Protein AF-A0A7L4QU08-F1 (afdb_monomer)

Foldseek 3Di:
DAAEEEEECCLPFLVVLLLVCCLVPHPHAYEYEAADPFQVRQLLSNCLSCVVPVSNVVCDPPRYDYGYFQLLDALRPDDPCVLLVCLQRHAEYAYDDFDPPQPDDLVVRLSCLASSLVNVLVSLVSSCVNVRHQEYEEEAAPQLCAPDFEEDEQPDHDCPVHHPTSRSVSSSNSVVCVLVSPGWYAYEHEFAEFEAQPQLDDQACDQVNVVLLCQLQLNAQEAQADQQQFFWYAYSNLVSVLRNQLSPDNVSTPTGFYRTAAPVQTDRPQVLSVLSQVLCCVPQVDNTDRHDYHHPPPPLVPDDPDPPPPDDQDPSNSSSVNNVRRPDRYGYDGVVVCVRVNHDDRHCSSRSSSSCVVCLLLLSDRNDSDFLLVLLLVQLPDPQAHEWEWEQDPNDTDTDHSVNLNLLLQLLLQLCVVVVDAAQAEEEEAAAWDSLSVSNLSSCVLRNYAYEYDQNLDDQVLVQVVCVQSVHQAYEYAYVVVQVVVVSHDPNHQYEYPHDPVDDHDPSHHYSVNSSVSGDNPDHGDSFHQQRWRYWQWDLDLVRRTWTFIHGSQLLVVLLSLLLSFARSNLLAEEFQAEQQAGLSQCCCVRHRSRNNSSRNHHYYYYGYRDNVCLLVVLLVRLGQAEEDEQVVLLVLVVVLCPDPLSVVLVPDDPDPVNVVVLVVSLCVSCNSSSNNNHPEAEYEPADHALVSQVVCVSSVHHYKAFDDDRQQRTFAIQGVVRGDRQFRHAGGPQKDWDADPQQFIKIAGSSGTPATPDPPDDGCDDPRIRRPQWGWDQDPVRTTHTDAGNVQWAQELVRDTHHQRNLQNQLCSQAFFPGWDWDHHHHQEIEIETEGDPPDDPVSSVVSLVVSQVVDDNSHRHPYYDYDDDDQDVVVVQAGSSGHGNPPD

Secondary structure (DSSP, 8-state):
-PPEEEEESTTSHHHHHHHHHHHHH---EEEEEE-SSSHHHHHHHHHHHHTT-HHHHHTBTTTEEEEE--TTSGGGG--HHHHHHHHHHEEEEEE------TTS-HHHHHHHHTHHHHHHHHHHHHHHHTT---EEEEE--GGGGTT--EEE-TT----TT--SSHHHHHHHHHHHHHHHS-S-EEEEEE-EEES-TTT---S---THHHHHHHHHTT--SEESS-TTPBP-EEEHHHHHHHHHHHHH-GGGTTEEEEE---TTTPPBHHHHHHHHHHHHHHHH---PPPPEE---HHHHTTPPPP--TTSPP-HHHHHHHTHHHHS--EEE--HHHHHHH-S----HHHHHHHHHHHHHHTTT----S--HHHHHHHHHT-SSS-EEEEEEETTEEEEE-HHHHHHHHHHHHHHHHHTT--TT-EEEEEE-SSHHHHHHHHHHHHTTPEEEEE-TTS-HHHHHHHHHHHTEEEEEEE-HHHHT-GGGS-SSSEEEE-S-TTS---TTSB-HHHHHHH--S-PPPP---TTSEEEEEEE--TTSS-EEEEEEHHHHHHHHHHHHHSS-HHHHTS-EEEEE-S-TTSHIIIIIIHHGGGGSSS-EEEEEES-GGGHHHHHHHH--SEEEE-HHHHHHHHHHHHHSHHHHHHHH--SSHHHHHHHHHHHHHHHHHTT-TT-SEEEE-SSPPPHHHHHHHHHHT--EEEEEEETTEEEEEE-BTTB--TTS--EEPTT-EEEE-TT-EEEEESTTS-S-BSSTTSPPSEETTEEEEEEEEEE-TTS-EEEEEETTT-EE-TTS-EE-HHHHHHHHTTSTTEEEEEEE-TTSSSEEEEEEE-TT--HHHHHHHHHHHGGGS-GGG-EEEEEE--SPP-TTTTSB-TTSPBP---

Mean predicted aligned error: 9.03 Å

Radius of gyration: 31.23 Å; Cα contacts (8 Å, |Δi|>4): 1728; chains: 1; bounding box: 78×67×90 Å

Sequence (890 aa):
MTDLILITGANGFIGTQISLWLLKNTDKHILAMVHADNEEYANKHLKRAWWEWPELLNALGDRVDVIPGDVARENLGWDDDTYSGVALKVNYIIHTVADLRLHSPLADLNKTNLQGTLNLLKLAESASINGNFQRFSHLSTAYVAGKNQGEIGEDVLSSSHGFWSNYEESKYEAEKAVRKSGLPYTIFRPGMVVGNSETGKIKTFNTLYVLLKLYLNGKLRFIPTSSHMKLNPVPVDYVARAVGVLTLNYEALDKTFHLTPPLSQMPPIKDILEETRRWALKNLQLNLPRPFFVPISPIIQRWKPSSDKNRKPGLLDVLLTLAPYLDEKRVFKNENTEKFLGPYDLDWKEYLPHLLEYAVYQGFFHRSERTVHEQVLFRLKSQSFPVKFYDVVNGQVKEKSADLMYDDILRATSALQKLGVQRQDRVALVGLNSTRYLTLEVAIGLIGAVSVPLYYTSPPREIKNIIKSCGAKILFIGTPHLMKRLEELDKEVTMISFCRESQKIPAKILSWTSFLGKGNLTQTPSIVEFSDLATIRYTSGTTGTPKGVTFNHGNLRWMAESMASLPSWEERNREVRYLSFLPMNHVVEGILGTLAPYYAPAPLKLFFLEDFYELPATLPLVRPTIFFSVPRFYEKMWSQLKDSSIGRHYLQLGDGVFKKILKPILRRSILKKAGLNKCRQLIVGSATSSQQLLQDYHDLGVEIHNAYGLTEAPLVSLNRHGNNRIGTVGEPLPETKVIFSQEDELMVKGPQVTPGYFEDELESPLKDGWLYTGDLGYINPEGSLVITGRRKELIINSYGKSIDPLHIEALLRELPQVAEVMLVGEGKPYLSALLWVDDDYSSEQISQGISKINRNLSRPEQVKNWAIIANDLSIEGGDLTANMKLKREL

Nearest PDB structures (foldseek):
  4wv3-assembly2_B  TM=8.429E-01  e=3.201E-31  Stigmatella aurantiaca
  3day-assembly1_A  TM=7.720E-01  e=2.592E-28  Homo sapiens
  3b7w-assembly1_A  TM=6.795E-01  e=4.788E-27  Homo sapiens
  4u7w-assembly1_B  TM=8.161E-01  e=1.893E-22  Stigmatella aurantiaca
  8r2q-assembly1_A  TM=7.942E-01  e=6.653E-24  Mycobacterium tuberculosis H37Rv

Structure (mmCIF, N/CA/C/O backbone):
data_AF-A0A7L4QU08-F1
#
_entry.id   AF-A0A7L4QU08-F1
#
loop_
_atom_site.group_PDB
_atom_site.id
_atom_site.type_symbol
_atom_site.label_atom_id
_atom_site.label_alt_id
_atom_site.label_comp_id
_atom_site.label_asym_id
_atom_site.label_entity_id
_atom_site.label_seq_id
_atom_site.pdbx_PDB_ins_code
_atom_site.Cartn_x
_atom_site.Cartn_y
_atom_site.Cartn_z
_atom_site.occupancy
_atom_site.B_iso_or_equiv
_atom_site.auth_seq_id
_atom_site.auth_comp_id
_atom_site.auth_asym_id
_atom_site.auth_atom_id
_atom_site.pdbx_PDB_model_num
ATOM 1 N N . MET A 1 1 ? -40.179 6.463 9.571 1.00 56.31 1 MET A N 1
ATOM 2 C CA . MET A 1 1 ? -38.772 6.873 9.387 1.00 56.31 1 MET A CA 1
ATOM 3 C C . MET A 1 1 ? -37.924 5.751 9.942 1.00 56.31 1 MET A C 1
ATOM 5 O O . MET A 1 1 ? -38.266 5.253 11.003 1.00 56.31 1 MET A O 1
ATOM 9 N N . THR A 1 2 ? -36.920 5.290 9.205 1.00 75.19 2 THR A N 1
ATOM 10 C CA . THR A 1 2 ? -35.909 4.361 9.730 1.00 75.19 2 THR A CA 1
ATOM 11 C C . THR A 1 2 ? -35.122 5.061 10.832 1.00 75.19 2 THR A C 1
ATOM 13 O O . THR A 1 2 ? -34.732 6.211 10.634 1.00 75.19 2 THR A O 1
ATOM 16 N N . ASP A 1 3 ? -34.901 4.403 11.973 1.00 90.19 3 ASP A N 1
ATOM 17 C CA . ASP A 1 3 ? -34.153 5.034 13.066 1.00 90.19 3 ASP A CA 1
ATOM 18 C C . ASP A 1 3 ? -32.724 5.377 12.625 1.00 90.19 3 ASP A C 1
ATOM 20 O O . ASP A 1 3 ? -32.074 4.607 11.903 1.00 90.19 3 ASP A O 1
ATOM 24 N N . LEU A 1 4 ? -32.241 6.527 13.093 1.00 96.50 4 LEU A N 1
ATOM 25 C CA . LEU A 1 4 ? -30.937 7.079 12.755 1.00 96.50 4 LEU A CA 1
ATOM 26 C C . LEU A 1 4 ? -29.913 6.784 13.857 1.00 96.50 4 LEU A C 1
ATOM 28 O O . LEU A 1 4 ? -30.126 7.103 15.033 1.00 96.50 4 LEU A O 1
ATOM 32 N N . ILE A 1 5 ? -28.772 6.219 13.460 1.00 98.19 5 ILE A N 1
ATOM 33 C CA . ILE A 1 5 ? -27.620 5.959 14.327 1.00 98.19 5 ILE A CA 1
ATOM 34 C C . ILE A 1 5 ? -26.503 6.944 13.983 1.00 98.19 5 ILE A C 1
ATOM 36 O O . ILE A 1 5 ? -25.870 6.832 12.935 1.00 98.19 5 ILE A O 1
ATOM 40 N N . LEU A 1 6 ? -26.202 7.871 14.892 1.00 98.06 6 LEU A N 1
ATOM 41 C CA . LEU A 1 6 ? -25.000 8.697 14.800 1.00 98.06 6 LEU A CA 1
ATOM 42 C C . LEU A 1 6 ? -23.794 7.895 15.296 1.00 98.06 6 LEU A C 1
ATOM 44 O O . LEU A 1 6 ? -23.709 7.542 16.475 1.00 98.06 6 LEU A O 1
ATOM 48 N N . ILE A 1 7 ? -22.831 7.642 14.414 1.00 97.88 7 ILE A N 1
ATOM 49 C CA . ILE A 1 7 ? -21.563 6.995 14.765 1.00 97.88 7 ILE A CA 1
ATOM 50 C C . ILE A 1 7 ? -20.450 8.026 14.693 1.00 97.88 7 ILE A C 1
ATOM 52 O O . ILE A 1 7 ? -20.152 8.589 13.640 1.00 97.88 7 ILE A O 1
ATOM 56 N N . THR A 1 8 ? -19.771 8.222 15.818 1.00 96.06 8 THR A N 1
ATOM 57 C CA . THR A 1 8 ? -18.535 9.014 15.850 1.00 96.06 8 THR A CA 1
ATOM 58 C C . THR A 1 8 ? -17.329 8.092 15.730 1.00 96.06 8 THR A C 1
ATOM 60 O O . THR A 1 8 ? -17.347 6.977 16.256 1.00 96.06 8 THR A O 1
ATOM 63 N N . GLY A 1 9 ? -16.268 8.545 15.059 1.00 90.38 9 GLY A N 1
ATOM 64 C CA . GLY A 1 9 ? -15.072 7.724 14.845 1.00 90.38 9 GLY A CA 1
ATOM 65 C C . GLY A 1 9 ? -15.285 6.627 13.800 1.00 90.38 9 GLY A C 1
ATOM 66 O O . GLY A 1 9 ? -14.608 5.602 13.842 1.00 90.38 9 GLY A O 1
ATOM 67 N N . ALA A 1 10 ? -16.213 6.836 12.860 1.00 91.50 10 ALA A N 1
ATOM 68 C CA . ALA A 1 10 ? -16.535 5.900 11.781 1.00 91.50 10 ALA A CA 1
ATOM 69 C C . ALA A 1 10 ? -15.321 5.567 10.886 1.00 91.50 10 ALA A C 1
ATOM 71 O O . ALA A 1 10 ? -15.170 4.435 10.420 1.00 91.50 10 ALA A O 1
ATOM 72 N N . ASN A 1 11 ? -14.406 6.526 10.715 1.00 89.00 11 ASN A N 1
ATOM 73 C CA . ASN A 1 11 ? -13.118 6.344 10.039 1.00 89.00 11 ASN A CA 1
ATOM 74 C C . ASN A 1 11 ? -12.065 5.604 10.901 1.00 89.00 11 ASN A C 1
ATOM 76 O O . ASN A 1 11 ? -11.066 5.104 10.381 1.00 89.00 11 ASN A O 1
ATOM 80 N N . GLY A 1 12 ? -12.289 5.468 12.211 1.00 89.69 12 GLY A N 1
ATOM 81 C CA . GLY A 1 12 ? -11.501 4.620 13.106 1.00 89.69 12 GLY A CA 1
ATOM 82 C C . GLY A 1 12 ? -11.801 3.131 12.910 1.00 89.69 12 GLY A C 1
ATOM 83 O O . GLY A 1 12 ? -12.861 2.754 12.425 1.00 89.69 12 GLY A O 1
ATOM 84 N N . PHE A 1 13 ? -10.872 2.251 13.300 1.00 90.00 13 PHE A N 1
ATOM 85 C CA . PHE A 1 13 ? -10.994 0.816 13.007 1.00 90.00 13 PHE A CA 1
ATOM 86 C C . PHE A 1 13 ? -12.225 0.153 13.645 1.00 90.00 13 PHE A C 1
ATOM 88 O O . PHE A 1 13 ? -12.967 -0.538 12.954 1.00 90.00 13 PHE A O 1
ATOM 95 N N . ILE A 1 14 ? -12.476 0.394 14.938 1.00 93.50 14 ILE A N 1
ATOM 96 C CA . ILE A 1 14 ? -13.647 -0.170 15.631 1.00 93.50 14 ILE A CA 1
ATOM 97 C C . ILE A 1 14 ? -14.943 0.418 15.053 1.00 93.50 14 ILE A C 1
ATOM 99 O O . ILE A 1 14 ? -15.859 -0.335 14.741 1.00 93.50 14 ILE A O 1
ATOM 103 N N . GLY A 1 15 ? -14.996 1.737 14.827 1.00 95.06 15 GLY A N 1
ATOM 104 C CA . GLY A 1 15 ? -16.146 2.396 14.199 1.00 95.06 15 GLY A CA 1
ATOM 105 C C . GLY A 1 15 ? -16.451 1.866 12.794 1.00 95.06 15 GLY A C 1
ATOM 106 O O . GLY A 1 15 ? -17.614 1.640 12.468 1.00 95.06 15 GLY A O 1
ATOM 107 N N . THR A 1 16 ? -15.422 1.565 11.993 1.00 94.44 16 THR A N 1
ATOM 108 C CA . THR A 1 16 ? -15.568 0.905 10.684 1.00 94.44 16 THR A CA 1
ATOM 109 C C . THR A 1 16 ? -16.207 -0.481 10.829 1.00 94.44 16 THR A C 1
ATOM 111 O O . THR A 1 16 ? -17.144 -0.802 10.105 1.00 94.44 16 THR A O 1
ATOM 114 N N . GLN A 1 17 ? -15.749 -1.302 11.782 1.00 95.88 17 GLN A N 1
ATOM 115 C CA . GLN A 1 17 ? -16.297 -2.650 11.990 1.00 95.88 17 GLN A CA 1
ATOM 116 C C . GLN A 1 17 ? -17.730 -2.630 12.539 1.00 95.88 17 GLN A C 1
ATOM 118 O O . GLN A 1 17 ? -18.554 -3.429 12.101 1.00 95.88 17 GLN A O 1
ATOM 123 N N . ILE A 1 18 ? -18.055 -1.689 13.431 1.00 97.62 18 ILE A N 1
ATOM 124 C CA . ILE A 1 18 ? -19.431 -1.477 13.907 1.00 97.62 18 ILE A CA 1
ATOM 125 C C . ILE A 1 18 ? -20.335 -1.057 12.746 1.00 97.62 18 ILE A C 1
ATOM 127 O O . ILE A 1 18 ? -21.408 -1.629 12.580 1.00 97.62 18 ILE A O 1
ATOM 131 N N . SER A 1 19 ? -19.890 -0.112 11.912 1.00 97.31 19 SER A N 1
ATOM 132 C CA . SER A 1 19 ? -20.655 0.340 10.740 1.00 97.31 19 SER A CA 1
ATOM 133 C C . SER A 1 19 ? -20.924 -0.820 9.777 1.00 97.31 19 SER A C 1
ATOM 135 O O . SER A 1 19 ? -22.055 -1.015 9.342 1.00 97.31 19 SER A O 1
ATOM 137 N N . LEU A 1 20 ? -19.909 -1.652 9.510 1.00 95.81 20 LEU A N 1
ATOM 138 C CA . LEU A 1 20 ? -20.048 -2.845 8.672 1.00 95.81 20 LEU A CA 1
ATOM 139 C C . LEU A 1 20 ? -21.048 -3.847 9.263 1.00 95.81 20 LEU A C 1
ATOM 141 O O . LEU A 1 20 ? -21.872 -4.397 8.534 1.00 95.81 20 LEU A O 1
ATOM 145 N N . TRP A 1 21 ? -20.988 -4.080 10.578 1.00 97.12 21 TRP A N 1
ATOM 146 C CA . TRP A 1 21 ? -21.918 -4.977 11.260 1.00 97.12 21 TRP A CA 1
ATOM 147 C C . TRP A 1 21 ? -23.358 -4.455 11.183 1.00 97.12 21 TRP A C 1
ATOM 149 O O . TRP A 1 21 ? -24.259 -5.220 10.842 1.00 97.12 21 TRP A O 1
ATOM 159 N N . LEU A 1 22 ? -23.574 -3.159 11.432 1.00 97.19 22 LEU A N 1
ATOM 160 C CA . LEU A 1 22 ? -24.896 -2.528 11.386 1.00 97.19 22 LEU A CA 1
ATOM 161 C C . LEU A 1 22 ? -25.513 -2.585 9.988 1.00 97.19 22 LEU A C 1
ATOM 163 O O . LEU A 1 22 ? -26.689 -2.924 9.865 1.00 97.19 22 LEU A O 1
ATOM 167 N N . LEU A 1 23 ? -24.733 -2.320 8.937 1.00 95.94 23 LEU A N 1
ATOM 168 C CA . LEU A 1 23 ? -25.222 -2.428 7.560 1.00 95.94 23 LEU A CA 1
ATOM 169 C C . LEU A 1 23 ? -25.648 -3.857 7.208 1.00 95.94 23 LEU A C 1
ATOM 171 O O . LEU A 1 23 ? -26.678 -4.041 6.564 1.00 95.94 23 LEU A O 1
ATOM 175 N N . LYS A 1 24 ? -24.881 -4.863 7.649 1.00 95.88 24 LYS A N 1
ATOM 176 C CA . LYS A 1 24 ? -25.150 -6.278 7.345 1.00 95.88 24 LYS A CA 1
ATOM 177 C C . LYS A 1 24 ? -26.328 -6.863 8.126 1.00 95.88 24 LYS A C 1
ATOM 179 O O . LYS A 1 24 ? -27.004 -7.739 7.604 1.00 95.88 24 LYS A O 1
ATOM 184 N N . ASN A 1 25 ? -26.554 -6.414 9.361 1.00 97.06 25 ASN A N 1
ATOM 185 C CA . ASN A 1 25 ? -27.468 -7.087 10.296 1.00 97.06 25 ASN A CA 1
ATOM 186 C C . ASN A 1 25 ? -28.709 -6.266 10.662 1.00 97.06 25 ASN A C 1
ATOM 188 O O . ASN A 1 25 ? -29.548 -6.736 11.425 1.00 97.06 25 ASN A O 1
ATOM 192 N N . THR A 1 26 ? -28.825 -5.037 10.164 1.00 95.56 26 THR A N 1
ATOM 193 C CA . THR A 1 26 ? -29.934 -4.137 10.500 1.00 95.56 26 THR A CA 1
ATOM 194 C C . THR A 1 26 ? -30.382 -3.357 9.271 1.00 95.56 26 THR A C 1
ATOM 196 O O . THR A 1 26 ? -29.644 -3.271 8.290 1.00 95.56 26 THR A O 1
ATOM 199 N N . ASP A 1 27 ? -31.555 -2.737 9.345 1.00 94.31 27 ASP A N 1
ATOM 200 C CA . ASP A 1 27 ? -32.114 -1.795 8.366 1.00 94.31 27 ASP A CA 1
ATOM 201 C C . ASP A 1 27 ? -31.893 -0.318 8.757 1.00 94.31 27 ASP A C 1
ATOM 203 O O . ASP A 1 27 ? -32.378 0.593 8.087 1.00 94.31 27 ASP A O 1
ATOM 207 N N . LYS A 1 28 ? -31.144 -0.067 9.839 1.00 94.50 28 LYS A N 1
ATOM 208 C CA . LYS A 1 28 ? -30.933 1.267 10.412 1.00 94.50 28 LYS A CA 1
ATOM 209 C C . LYS A 1 28 ? -30.105 2.160 9.495 1.00 94.50 28 LYS A C 1
ATOM 211 O O . LYS A 1 28 ? -29.204 1.682 8.798 1.00 94.50 28 LYS A O 1
ATOM 216 N N . HIS A 1 29 ? -30.390 3.457 9.522 1.00 97.31 29 HIS A N 1
ATOM 217 C CA . HIS A 1 29 ? -29.636 4.452 8.761 1.00 97.31 29 HIS A CA 1
ATOM 218 C C . HIS A 1 29 ? -28.471 4.981 9.607 1.00 97.31 29 HIS A C 1
ATOM 220 O O . HIS A 1 29 ? -28.621 5.162 10.818 1.00 97.31 29 HIS A O 1
ATOM 226 N N . ILE A 1 30 ? -27.296 5.167 9.005 1.00 98.00 30 ILE A N 1
ATOM 227 C CA . ILE A 1 30 ? -26.075 5.572 9.711 1.00 98.00 30 ILE A CA 1
ATOM 228 C C . ILE A 1 30 ? -25.715 7.002 9.319 1.00 98.00 30 ILE A C 1
ATOM 230 O O . ILE A 1 30 ? -25.456 7.285 8.156 1.00 98.00 30 ILE A O 1
ATOM 234 N N . LEU A 1 31 ? -25.582 7.879 10.309 1.00 97.88 31 LEU A N 1
ATOM 235 C CA . LEU A 1 31 ? -24.929 9.172 10.147 1.00 97.88 31 LEU A CA 1
ATOM 236 C C . LEU A 1 31 ? -23.485 9.054 10.651 1.00 97.88 31 LEU A C 1
ATOM 238 O O . LEU A 1 31 ? -23.235 8.957 11.854 1.00 97.88 31 LEU A O 1
ATOM 242 N N . ALA A 1 32 ? -22.522 9.012 9.734 1.00 97.69 32 ALA A N 1
ATOM 243 C CA . ALA A 1 32 ? -21.103 8.878 10.034 1.00 97.69 32 ALA A CA 1
ATOM 244 C C . ALA A 1 32 ? -20.462 10.258 10.229 1.00 97.69 32 ALA A C 1
ATOM 246 O O . ALA A 1 32 ? -20.226 10.995 9.271 1.00 97.69 32 ALA A O 1
ATOM 247 N N . MET A 1 33 ? -20.131 10.599 11.476 1.00 96.50 33 MET A N 1
ATOM 248 C CA . MET A 1 33 ? -19.442 11.854 11.776 1.00 96.50 33 MET A CA 1
ATOM 249 C C . MET A 1 33 ? -17.928 11.707 11.633 1.00 96.50 33 MET A C 1
ATOM 251 O O . MET A 1 33 ? -17.308 10.833 12.256 1.00 96.50 33 MET A O 1
ATOM 255 N N . VAL A 1 34 ? -17.327 12.596 10.843 1.00 94.44 34 VAL A N 1
ATOM 256 C CA . VAL A 1 34 ? -15.904 12.560 10.490 1.00 94.44 34 VAL A CA 1
ATOM 257 C C . VAL A 1 34 ? -15.259 13.915 10.747 1.00 94.44 34 VAL A C 1
ATOM 259 O O . VAL A 1 34 ? -15.776 14.950 10.343 1.00 94.44 34 VAL A O 1
ATOM 262 N N . HIS A 1 35 ? -14.087 13.904 11.382 1.00 90.75 35 HIS A N 1
ATOM 263 C CA . HIS A 1 35 ? -13.313 15.118 11.617 1.00 90.75 35 HIS A CA 1
ATOM 264 C C . HIS A 1 35 ? -12.780 15.696 10.299 1.00 90.75 35 HIS A C 1
ATOM 266 O O . HIS A 1 35 ? -11.888 15.117 9.667 1.00 90.75 35 HIS A O 1
ATOM 272 N N . ALA A 1 36 ? -13.363 16.817 9.881 1.00 88.50 36 ALA A N 1
ATOM 273 C CA . ALA A 1 36 ? -13.024 17.557 8.673 1.00 88.50 36 ALA A CA 1
ATOM 274 C C . ALA A 1 36 ? -13.619 18.973 8.731 1.00 88.50 36 ALA A C 1
ATOM 276 O O . ALA A 1 36 ? -14.571 19.216 9.471 1.00 88.50 36 ALA A O 1
ATOM 277 N N . ASP A 1 37 ? -13.081 19.880 7.914 1.00 83.56 37 ASP A N 1
ATOM 278 C CA . ASP A 1 37 ? -13.536 21.276 7.852 1.00 83.56 37 ASP A CA 1
ATOM 279 C C . ASP A 1 37 ? -14.862 21.445 7.092 1.00 83.56 37 ASP A C 1
ATOM 281 O O . ASP A 1 37 ? -15.572 22.424 7.301 1.00 83.56 37 ASP A O 1
ATOM 285 N N . ASN A 1 38 ? -15.193 20.516 6.190 1.00 89.12 38 ASN A N 1
ATOM 286 C CA . ASN A 1 38 ? -16.445 20.517 5.435 1.00 89.12 38 ASN A CA 1
ATOM 287 C C . ASN A 1 38 ? -16.817 19.106 4.944 1.00 89.12 38 ASN A C 1
ATOM 289 O O . ASN A 1 38 ? -16.049 18.149 5.091 1.00 89.12 38 ASN A O 1
ATOM 293 N N . GLU A 1 39 ? -18.000 18.996 4.343 1.00 90.06 39 GLU A N 1
ATOM 294 C CA . GLU A 1 39 ? -18.597 17.737 3.896 1.00 90.06 39 GLU A CA 1
ATOM 295 C C . GLU A 1 39 ? -17.790 17.026 2.800 1.00 90.06 39 GLU A C 1
ATOM 297 O O . GLU A 1 39 ? -17.640 15.803 2.841 1.00 90.06 39 GLU A O 1
ATOM 302 N N . GLU A 1 40 ? -17.207 17.764 1.852 1.00 89.06 40 GLU A N 1
ATOM 303 C CA . GLU A 1 40 ? -16.367 17.182 0.798 1.00 89.06 40 GLU A CA 1
ATOM 304 C C . GLU A 1 40 ? -15.142 16.484 1.411 1.00 89.06 40 GLU A C 1
ATOM 306 O O . GLU A 1 40 ? -14.819 15.341 1.076 1.00 89.06 40 GLU A O 1
ATOM 311 N N . TYR A 1 41 ? -14.474 17.151 2.354 1.00 88.06 41 TYR A N 1
ATOM 312 C CA . TYR A 1 41 ? -13.306 16.607 3.045 1.00 88.06 41 TYR A CA 1
ATOM 313 C C . TYR A 1 41 ? -13.686 15.429 3.957 1.00 88.06 41 TYR A C 1
ATOM 315 O O . TYR A 1 41 ? -12.970 14.424 3.982 1.00 88.06 41 TYR A O 1
ATOM 323 N N . ALA A 1 42 ? -14.825 15.511 4.654 1.00 91.56 42 ALA A N 1
ATOM 324 C CA . ALA A 1 42 ? -15.357 14.422 5.474 1.00 91.56 42 ALA A CA 1
ATOM 325 C C . ALA A 1 42 ? -15.602 13.157 4.640 1.00 91.56 42 ALA A C 1
ATOM 327 O O . ALA A 1 42 ? -15.128 12.075 4.998 1.00 91.56 42 ALA A O 1
ATOM 328 N N . ASN A 1 43 ? -16.265 13.307 3.489 1.00 92.25 43 ASN A N 1
ATOM 329 C CA . ASN A 1 43 ? -16.521 12.217 2.550 1.00 92.25 43 ASN A CA 1
ATOM 330 C C . ASN A 1 43 ? -15.222 11.580 2.050 1.00 92.25 43 ASN A C 1
ATOM 332 O O . ASN A 1 43 ? -15.074 10.358 2.090 1.00 92.25 43 ASN A O 1
ATOM 336 N N . LYS A 1 44 ? -14.239 12.386 1.634 1.00 89.56 44 LYS A N 1
ATOM 337 C CA . LYS A 1 44 ? -12.942 11.872 1.166 1.00 89.56 44 LYS A CA 1
ATOM 338 C C . LYS A 1 44 ? -12.183 11.115 2.252 1.00 89.56 44 LYS A C 1
ATOM 340 O O . LYS A 1 44 ? -11.640 10.043 1.979 1.00 89.56 44 LYS A O 1
ATOM 345 N N . HIS A 1 45 ? -12.148 11.646 3.476 1.00 89.12 45 HIS A N 1
ATOM 346 C CA . HIS A 1 45 ? -11.546 10.962 4.622 1.00 89.12 45 HIS A CA 1
ATOM 347 C C . HIS A 1 45 ? -12.236 9.625 4.892 1.00 89.12 45 HIS A C 1
ATOM 349 O O . HIS A 1 45 ? -11.555 8.616 5.069 1.00 89.12 45 HIS A O 1
ATOM 355 N N . LEU A 1 46 ? -13.571 9.584 4.868 1.00 92.62 46 LEU A N 1
ATOM 356 C CA . LEU A 1 46 ? -14.311 8.350 5.114 1.00 92.62 46 LEU A CA 1
ATOM 357 C C . LEU A 1 46 ? -14.088 7.312 4.013 1.00 92.62 46 LEU A C 1
ATOM 359 O O . LEU A 1 46 ? -13.771 6.166 4.320 1.00 92.62 46 LEU A O 1
ATOM 363 N N . LYS A 1 47 ? -14.149 7.713 2.738 1.00 93.06 47 LYS A N 1
ATOM 364 C CA . LYS A 1 47 ? -13.842 6.833 1.601 1.00 93.06 47 LYS A CA 1
ATOM 365 C C . LYS A 1 47 ? -12.431 6.256 1.699 1.00 93.06 47 LYS A C 1
ATOM 367 O O . LYS A 1 47 ? -12.241 5.051 1.546 1.00 93.06 47 LYS A O 1
ATOM 372 N N . ARG A 1 48 ? -11.432 7.092 2.013 1.00 89.62 48 ARG A N 1
ATOM 373 C CA . ARG A 1 48 ? -10.053 6.637 2.261 1.00 89.62 48 ARG A CA 1
ATOM 374 C C . ARG A 1 48 ? -9.961 5.704 3.460 1.00 89.62 48 ARG A C 1
ATOM 376 O O . ARG A 1 48 ? -9.134 4.805 3.436 1.00 89.62 48 ARG A O 1
ATOM 383 N N . ALA A 1 49 ? -10.775 5.896 4.491 1.00 89.38 49 ALA A N 1
ATOM 384 C CA . ALA A 1 49 ? -10.797 5.042 5.670 1.00 89.38 49 ALA A CA 1
ATOM 385 C C . ALA A 1 49 ? -11.496 3.700 5.429 1.00 89.38 49 ALA A C 1
ATOM 387 O O . ALA A 1 49 ? -11.145 2.728 6.101 1.00 89.38 49 ALA A O 1
ATOM 388 N N . TRP A 1 50 ? -12.456 3.654 4.505 1.00 92.38 50 TRP A N 1
ATOM 389 C CA . TRP A 1 50 ? -13.298 2.497 4.186 1.00 92.38 50 TRP A CA 1
ATOM 390 C C . TRP A 1 50 ? -12.890 1.755 2.909 1.00 92.38 50 TRP A C 1
ATOM 392 O O . TRP A 1 50 ? -13.538 0.787 2.532 1.00 92.38 50 TRP A O 1
ATOM 402 N N . TRP A 1 51 ? -11.788 2.148 2.273 1.00 88.12 51 TRP A N 1
ATOM 403 C CA . TRP A 1 51 ? -11.355 1.616 0.978 1.00 88.12 51 TRP A CA 1
ATOM 404 C C . TRP A 1 51 ? -11.193 0.087 0.892 1.00 88.12 51 TRP A C 1
ATOM 406 O O . TRP A 1 51 ? -11.348 -0.476 -0.186 1.00 88.12 51 TRP A O 1
ATOM 416 N N . GLU A 1 52 ? -10.902 -0.595 2.006 1.00 84.25 52 GLU A N 1
ATOM 417 C CA . GLU A 1 52 ? -10.785 -2.066 2.064 1.00 84.25 52 GLU A CA 1
ATOM 418 C C . GLU A 1 52 ? -12.134 -2.788 2.255 1.00 84.25 52 GLU A C 1
ATOM 420 O O . GLU A 1 52 ? -12.156 -4.019 2.365 1.00 84.25 52 GLU A O 1
ATOM 425 N N . TRP A 1 53 ? -13.237 -2.036 2.334 1.00 89.31 53 TRP A N 1
ATOM 426 C CA . TRP A 1 53 ? -14.596 -2.511 2.603 1.00 89.31 53 TRP A CA 1
ATOM 427 C C . TRP A 1 53 ? -15.578 -1.962 1.554 1.00 89.31 53 TRP A C 1
ATOM 429 O O . TRP A 1 53 ? -16.267 -0.968 1.804 1.00 89.31 53 TRP A O 1
ATOM 439 N N . PRO A 1 54 ? -15.667 -2.600 0.372 1.00 89.44 54 PRO A N 1
ATOM 440 C CA . PRO A 1 54 ? -16.562 -2.170 -0.701 1.00 89.44 54 PRO A CA 1
ATOM 441 C C . PRO A 1 54 ? -18.026 -2.058 -0.265 1.00 89.44 54 PRO A C 1
ATOM 443 O O . PRO A 1 54 ? -18.729 -1.169 -0.732 1.00 89.44 54 PRO A O 1
ATOM 446 N N . GLU A 1 55 ? -18.484 -2.903 0.665 1.00 92.31 55 GLU A N 1
ATOM 447 C CA . GLU A 1 55 ? -19.859 -2.844 1.178 1.00 92.31 55 GLU A CA 1
ATOM 448 C C . GLU A 1 55 ? -20.162 -1.517 1.884 1.00 92.31 55 GLU A C 1
ATOM 450 O O . GLU A 1 55 ? -21.270 -1.004 1.774 1.00 92.31 55 GLU A O 1
ATOM 455 N N . LEU A 1 56 ? -19.174 -0.945 2.582 1.00 94.56 56 LEU A N 1
ATOM 456 C CA . LEU A 1 56 ? -19.308 0.357 3.236 1.00 94.56 56 LEU A CA 1
ATOM 457 C C . LEU A 1 56 ? -19.297 1.497 2.218 1.00 94.56 56 LEU A C 1
ATOM 459 O O . LEU A 1 56 ? -20.098 2.419 2.328 1.00 94.56 56 LEU A O 1
ATOM 463 N N . LEU A 1 57 ? -18.413 1.427 1.218 1.00 93.56 57 LEU A N 1
ATOM 464 C CA . LEU A 1 57 ? -18.350 2.432 0.155 1.00 93.56 57 LEU A CA 1
ATOM 465 C C . LEU A 1 57 ? -19.640 2.483 -0.667 1.00 93.56 57 LEU A C 1
ATOM 467 O O . LEU A 1 57 ? -20.120 3.570 -0.965 1.00 93.56 57 LEU A O 1
ATOM 471 N N . ASN A 1 58 ? -20.212 1.322 -0.992 1.00 94.62 58 ASN A N 1
ATOM 472 C CA . ASN A 1 58 ? -21.447 1.217 -1.768 1.00 94.62 58 ASN A CA 1
ATOM 473 C C . ASN A 1 58 ? -22.681 1.726 -1.008 1.00 94.62 58 ASN A C 1
ATOM 475 O O . ASN A 1 58 ? -23.682 2.041 -1.638 1.00 94.62 58 ASN A O 1
ATOM 479 N N . ALA A 1 59 ? -22.621 1.787 0.325 1.00 95.88 59 ALA A N 1
ATOM 480 C CA . ALA A 1 59 ? -23.720 2.265 1.159 1.00 95.88 59 ALA A CA 1
ATOM 481 C C . ALA A 1 59 ? -23.715 3.792 1.368 1.00 95.88 59 ALA A C 1
ATOM 483 O O . ALA A 1 59 ? -24.688 4.328 1.906 1.00 95.88 59 ALA A O 1
ATOM 484 N N . LEU A 1 60 ? -22.642 4.493 0.975 1.00 95.56 60 LEU A N 1
ATOM 485 C CA . LEU A 1 60 ? -22.551 5.954 1.065 1.00 95.56 60 LEU A CA 1
ATOM 486 C C . LEU A 1 60 ? -23.603 6.622 0.169 1.00 95.56 60 LEU A C 1
ATOM 488 O O . LEU A 1 60 ? -23.690 6.317 -1.017 1.00 95.56 60 LEU A O 1
ATOM 492 N N . GLY A 1 61 ? -24.376 7.547 0.737 1.00 92.88 61 GLY A N 1
ATOM 493 C CA . GLY A 1 61 ? -25.475 8.244 0.060 1.00 92.88 61 GLY A CA 1
ATOM 494 C C . GLY A 1 61 ? -26.769 7.432 -0.081 1.00 92.88 61 GLY A C 1
ATOM 495 O O . GLY A 1 61 ? -27.748 7.956 -0.602 1.00 92.88 61 GLY A O 1
ATOM 496 N N . ASP A 1 62 ? -26.785 6.176 0.378 1.00 94.25 62 ASP A N 1
ATOM 497 C CA . ASP A 1 62 ? -27.985 5.331 0.453 1.00 94.25 62 ASP A CA 1
ATOM 498 C C . ASP A 1 62 ? -28.366 5.089 1.922 1.00 94.25 62 ASP A C 1
ATOM 500 O O . ASP A 1 62 ? -29.277 5.713 2.470 1.00 94.25 62 ASP A O 1
ATOM 504 N N . ARG A 1 63 ? -27.595 4.241 2.610 1.00 95.62 63 ARG A N 1
ATOM 505 C CA . ARG A 1 63 ? -27.793 3.905 4.030 1.00 95.62 63 ARG A CA 1
ATOM 506 C C . ARG A 1 63 ? -26.824 4.595 4.982 1.00 95.62 63 ARG A C 1
ATOM 508 O O . ARG A 1 63 ? -26.959 4.442 6.199 1.00 95.62 63 ARG A O 1
ATOM 515 N N . VAL A 1 64 ? -25.836 5.297 4.438 1.00 97.62 64 VAL A N 1
ATOM 516 C CA . VAL A 1 64 ? -24.832 6.027 5.202 1.00 97.62 64 VAL A CA 1
ATOM 517 C C . VAL A 1 64 ? -24.726 7.453 4.682 1.00 97.62 64 VAL A C 1
ATOM 519 O O . VAL A 1 64 ? -24.246 7.666 3.570 1.00 97.62 64 VAL A O 1
ATOM 522 N N . ASP A 1 65 ? -25.068 8.415 5.530 1.00 97.06 65 ASP A N 1
ATOM 523 C CA . ASP A 1 65 ? -24.766 9.827 5.305 1.00 97.06 65 ASP A CA 1
ATOM 524 C C . ASP A 1 65 ? -23.490 10.220 6.051 1.00 97.06 65 ASP A C 1
ATOM 526 O O . ASP A 1 65 ? -23.158 9.659 7.100 1.00 97.06 65 ASP A O 1
ATOM 530 N N . VAL A 1 66 ? -22.762 11.200 5.520 1.00 97.19 66 VAL A N 1
ATOM 531 C CA . VAL A 1 66 ? -21.521 11.705 6.119 1.00 97.19 66 VAL A CA 1
ATOM 532 C C . VAL A 1 66 ? -21.736 13.127 6.594 1.00 97.19 66 VAL A C 1
ATOM 534 O O . VAL A 1 66 ? -22.249 13.958 5.855 1.00 97.19 66 VAL A O 1
ATOM 537 N N . ILE A 1 67 ? -21.290 13.425 7.813 1.00 96.50 67 ILE A N 1
ATOM 538 C CA . ILE A 1 67 ? -21.350 14.777 8.370 1.00 96.50 67 ILE A CA 1
ATOM 539 C C . ILE A 1 67 ? -19.968 15.196 8.900 1.00 96.50 67 ILE A C 1
ATOM 541 O O . ILE A 1 67 ? -19.349 14.443 9.665 1.00 96.50 67 ILE A O 1
ATOM 545 N N . PRO A 1 68 ? -19.428 16.365 8.497 1.00 96.00 68 PRO A N 1
ATOM 546 C CA . PRO A 1 68 ? -18.195 16.883 9.081 1.00 96.00 68 PRO A CA 1
ATOM 547 C C . PRO A 1 68 ? -18.451 17.272 10.535 1.00 96.00 68 PRO A C 1
ATOM 549 O O . PRO A 1 68 ? -19.458 17.902 10.812 1.00 96.00 68 PRO A O 1
ATOM 552 N N . GLY A 1 69 ? -17.568 16.935 11.471 1.00 93.75 69 GLY A N 1
ATOM 553 C CA . GLY A 1 69 ? -17.734 17.350 12.866 1.00 93.75 69 GLY A CA 1
ATOM 554 C C . GLY A 1 69 ? -16.515 17.071 13.733 1.00 93.75 69 GLY A C 1
ATOM 555 O O . GLY A 1 69 ? -15.753 16.132 13.495 1.00 93.75 69 GLY A O 1
ATOM 556 N N . ASP A 1 70 ? -16.326 17.882 14.766 1.00 93.88 70 ASP A N 1
ATOM 557 C CA . ASP A 1 70 ? -15.240 17.752 15.733 1.00 93.88 70 ASP A CA 1
ATOM 558 C C . ASP A 1 70 ? -15.808 17.616 17.142 1.00 93.88 70 ASP A C 1
ATOM 560 O O . ASP A 1 70 ? -16.306 18.582 17.716 1.00 93.88 70 ASP A O 1
ATOM 564 N N . VAL A 1 71 ? -15.670 16.423 17.729 1.00 93.62 71 VAL A N 1
ATOM 565 C CA . VAL A 1 71 ? -16.136 16.159 19.098 1.00 93.62 71 VAL A CA 1
ATOM 566 C C . VAL A 1 71 ? -15.549 17.145 20.106 1.00 93.62 71 VAL A C 1
ATOM 568 O O . VAL A 1 71 ? -16.217 17.482 21.076 1.00 93.62 71 VAL A O 1
ATOM 571 N N . ALA A 1 72 ? -14.329 17.644 19.890 1.00 92.31 72 ALA A N 1
ATOM 572 C CA . ALA A 1 72 ? -13.671 18.544 20.831 1.00 92.31 72 ALA A CA 1
ATOM 573 C C . ALA A 1 72 ? -14.251 19.970 20.821 1.00 92.31 72 ALA A C 1
ATOM 575 O O . ALA A 1 72 ? -13.986 20.732 21.753 1.00 92.31 72 ALA A O 1
ATOM 576 N N . ARG A 1 73 ? -15.031 20.343 19.797 1.00 93.19 73 ARG A N 1
ATOM 577 C CA . ARG A 1 73 ? -15.658 21.667 19.679 1.00 93.19 73 ARG A CA 1
ATOM 578 C C . ARG A 1 73 ? -17.062 21.667 20.269 1.00 93.19 73 ARG A C 1
ATOM 580 O O . ARG A 1 73 ? -17.768 20.661 20.244 1.00 93.19 73 ARG A O 1
ATOM 587 N N . GLU A 1 74 ? -17.465 22.820 20.791 1.00 92.06 74 GLU A N 1
ATOM 588 C CA . GLU A 1 74 ? -18.848 23.050 21.209 1.00 92.06 74 GLU A CA 1
ATOM 589 C C . GLU A 1 74 ? -19.808 22.819 20.035 1.00 92.06 74 GLU A C 1
ATOM 591 O O . GLU A 1 74 ? -19.448 23.068 18.883 1.00 92.06 74 GLU A O 1
ATOM 596 N N . ASN A 1 75 ? -20.982 22.249 20.325 1.00 93.75 75 ASN A N 1
ATOM 597 C CA . ASN A 1 75 ? -21.969 21.810 19.333 1.00 93.75 75 ASN A CA 1
ATOM 598 C C . ASN A 1 75 ? -21.369 20.969 18.189 1.00 93.75 75 ASN A C 1
ATOM 600 O O . ASN A 1 75 ? -21.887 20.958 17.079 1.00 93.75 75 ASN A O 1
ATOM 604 N N . LEU A 1 76 ? -20.255 20.270 18.450 1.00 95.12 76 LEU A N 1
ATOM 605 C CA . LEU A 1 76 ? -19.520 19.446 17.483 1.00 95.12 76 LEU A CA 1
ATOM 606 C C . LEU A 1 76 ? -18.944 20.241 16.292 1.00 95.12 76 LEU A C 1
ATOM 608 O O . LEU A 1 76 ? -18.510 19.655 15.299 1.00 95.12 76 LEU A O 1
ATOM 612 N N . GLY A 1 77 ? -18.895 21.574 16.405 1.00 94.19 77 GLY A N 1
ATOM 613 C CA . GLY A 1 77 ? -18.514 22.486 15.326 1.00 94.19 77 GLY A CA 1
ATOM 614 C C . GLY A 1 77 ? -19.621 22.752 14.302 1.00 94.19 77 GLY A C 1
ATOM 615 O O . GLY A 1 77 ? -19.315 23.289 13.240 1.00 94.19 77 GLY A O 1
ATOM 616 N N . TRP A 1 78 ? -20.865 22.370 14.596 1.00 96.06 78 TRP A N 1
ATOM 617 C CA . TRP A 1 78 ? -22.030 22.606 13.744 1.00 96.06 78 TRP A CA 1
ATOM 618 C C . TRP A 1 78 ? -22.685 23.957 14.024 1.00 96.06 78 TRP A C 1
ATOM 620 O O . TRP A 1 78 ? -22.584 24.487 15.131 1.00 96.06 78 TRP A O 1
ATOM 630 N N . ASP A 1 79 ? -23.373 24.490 13.015 1.00 95.56 79 ASP A N 1
ATOM 631 C CA . ASP A 1 79 ? -24.330 25.577 13.211 1.00 95.56 79 ASP A CA 1
ATOM 632 C C . ASP A 1 79 ? -25.612 25.077 13.902 1.00 95.56 79 ASP A C 1
ATOM 634 O O . ASP A 1 79 ? -25.860 23.871 14.019 1.00 95.56 79 ASP A O 1
ATOM 638 N N . ASP A 1 80 ? -26.417 26.019 14.396 1.00 95.75 80 ASP A N 1
ATOM 639 C CA . ASP A 1 80 ? -27.609 25.719 15.195 1.00 95.75 80 ASP A CA 1
ATOM 640 C C . ASP A 1 80 ? -28.661 24.923 14.405 1.00 95.75 80 ASP A C 1
ATOM 642 O O . ASP A 1 80 ? -29.319 24.045 14.973 1.00 95.75 80 ASP A O 1
ATOM 646 N N . ASP A 1 81 ? -28.791 25.180 13.100 1.00 96.06 81 ASP A N 1
ATOM 647 C CA . ASP A 1 81 ? -29.734 24.489 12.217 1.00 96.06 81 ASP A CA 1
ATOM 648 C C . ASP A 1 81 ? -29.335 23.023 12.021 1.00 96.06 81 ASP A C 1
ATOM 650 O O . ASP A 1 81 ? -30.159 22.117 12.182 1.00 96.06 81 ASP A O 1
ATOM 654 N N . THR A 1 82 ? -28.057 22.766 11.735 1.00 95.50 82 THR A N 1
ATOM 655 C CA . THR A 1 82 ? -27.511 21.413 11.589 1.00 95.50 82 THR A CA 1
ATOM 656 C C . THR A 1 82 ? -27.607 20.656 12.906 1.00 95.50 82 THR A C 1
ATOM 658 O O . THR A 1 82 ? -28.103 19.527 12.936 1.00 95.50 82 THR A O 1
ATOM 661 N N . TYR A 1 83 ? -27.187 21.278 14.011 1.00 96.50 83 TYR A N 1
ATOM 662 C CA . TYR A 1 83 ? -27.236 20.661 15.334 1.00 96.50 83 TYR A CA 1
ATOM 663 C C . TYR A 1 83 ? -28.668 20.284 15.723 1.00 96.50 83 TYR A C 1
ATOM 665 O O . TYR A 1 83 ? -28.930 19.135 16.091 1.00 96.50 83 TYR A O 1
ATOM 673 N N . SER A 1 84 ? -29.612 21.215 15.573 1.00 94.56 84 SER A N 1
ATOM 674 C CA . SER A 1 84 ? -31.029 20.981 15.872 1.00 94.56 84 SER A CA 1
ATOM 675 C C . SER A 1 84 ? -31.633 19.930 14.940 1.00 94.56 84 SER A C 1
ATOM 677 O O . SER A 1 84 ? -32.356 19.042 15.391 1.00 94.56 84 SER A O 1
ATOM 679 N N . GLY A 1 85 ? -31.296 19.971 13.649 1.00 94.81 85 GLY A N 1
ATOM 680 C CA . GLY A 1 85 ? -31.744 19.000 12.652 1.00 94.81 85 GLY A CA 1
ATOM 681 C C . GLY A 1 85 ? -31.283 17.572 12.950 1.00 94.81 85 GLY A C 1
ATOM 682 O O . GLY A 1 85 ? -32.070 16.633 12.796 1.00 94.81 85 GLY A O 1
ATOM 683 N N . VAL A 1 86 ? -30.041 17.396 13.414 1.00 95.38 86 VAL A N 1
ATOM 684 C CA . VAL A 1 86 ? -29.519 16.094 13.860 1.00 95.38 86 VAL A CA 1
ATOM 685 C C . VAL A 1 86 ? -30.181 15.668 15.171 1.00 95.38 86 VAL A C 1
ATOM 687 O O . VAL A 1 86 ? -30.652 14.534 15.263 1.00 95.38 86 VAL A O 1
ATOM 690 N N . ALA A 1 87 ? -30.283 16.564 16.159 1.00 95.44 87 ALA A N 1
ATOM 691 C CA . ALA A 1 87 ? -30.921 16.281 17.447 1.00 95.44 87 ALA A CA 1
ATOM 692 C C . ALA A 1 87 ? -32.385 15.825 17.293 1.00 95.44 87 ALA A C 1
ATOM 694 O O . ALA A 1 87 ? -32.835 14.938 18.011 1.00 95.44 87 ALA A O 1
ATOM 695 N N . LEU A 1 88 ? -33.122 16.379 16.325 1.00 93.88 88 LEU A N 1
ATOM 696 C CA . LEU A 1 88 ? -34.509 15.994 16.032 1.00 93.88 88 LEU A CA 1
ATOM 697 C C . LEU A 1 88 ? -34.655 14.563 15.493 1.00 93.88 88 LEU A C 1
ATOM 699 O O . LEU A 1 88 ? -35.716 13.959 15.656 1.00 93.88 88 LEU A O 1
ATOM 703 N N . LYS A 1 89 ? -33.626 14.033 14.822 1.00 93.88 89 LYS A N 1
ATOM 704 C CA . LYS A 1 89 ? -33.699 12.766 14.075 1.00 93.88 89 LYS A CA 1
ATOM 705 C C . LYS A 1 89 ? -32.939 11.618 14.732 1.00 93.88 89 LYS A C 1
ATOM 707 O O . LYS A 1 89 ? -33.273 10.468 14.476 1.00 93.88 89 LYS A O 1
ATOM 712 N N . VAL A 1 90 ? -31.899 11.901 15.517 1.00 96.31 90 VAL A N 1
ATOM 713 C CA . VAL A 1 90 ? -31.010 10.866 16.060 1.00 96.31 90 VAL A CA 1
ATOM 714 C C . VAL A 1 90 ? -31.703 10.038 17.146 1.00 96.31 90 VAL A C 1
ATOM 716 O O . VAL A 1 90 ? -32.203 10.566 18.136 1.00 96.31 90 VAL A O 1
ATOM 719 N N . ASN A 1 91 ? -31.699 8.715 16.982 1.00 96.75 91 ASN A N 1
ATOM 720 C CA . ASN A 1 91 ? -32.266 7.783 17.960 1.00 96.75 91 ASN A CA 1
ATOM 721 C C . ASN A 1 91 ? -31.172 7.124 18.805 1.00 96.75 91 ASN A C 1
ATOM 723 O O . ASN A 1 91 ? -31.350 6.909 20.003 1.00 96.75 91 ASN A O 1
ATOM 727 N N . TYR A 1 92 ? -30.030 6.821 18.186 1.00 98.00 92 TYR A N 1
ATOM 728 C CA . TYR A 1 92 ? -28.906 6.141 18.822 1.00 98.00 92 TYR A CA 1
ATOM 729 C C . TYR A 1 92 ? -27.619 6.923 18.574 1.00 98.00 92 TYR A C 1
ATOM 731 O O . TYR A 1 92 ? -27.358 7.356 17.452 1.00 98.00 92 TYR A O 1
ATOM 739 N N . ILE A 1 93 ? -26.777 7.053 19.597 1.00 98.31 93 ILE A N 1
ATOM 740 C CA . ILE A 1 93 ? -25.414 7.577 19.452 1.00 98.31 93 ILE A CA 1
ATOM 741 C C . ILE A 1 93 ? -24.433 6.479 19.841 1.00 98.31 93 ILE A C 1
ATOM 743 O O . ILE A 1 93 ? -24.444 6.017 20.979 1.00 98.31 93 ILE A O 1
ATOM 747 N N . ILE A 1 94 ? -23.552 6.087 18.920 1.00 98.44 94 ILE A N 1
ATOM 748 C CA . ILE A 1 94 ? -22.429 5.185 19.195 1.00 98.44 94 ILE A CA 1
ATOM 749 C C . ILE A 1 94 ? -21.142 6.011 19.208 1.00 98.44 94 ILE A C 1
ATOM 751 O O . ILE A 1 94 ? -20.608 6.432 18.173 1.00 98.44 94 ILE A O 1
ATOM 755 N N . HIS A 1 95 ? -20.626 6.255 20.411 1.00 97.25 95 HIS A N 1
ATOM 756 C CA . HIS A 1 95 ? -19.425 7.046 20.617 1.00 97.25 95 HIS A CA 1
ATOM 757 C C . HIS A 1 95 ? -18.169 6.169 20.677 1.00 97.25 95 HIS A C 1
ATOM 759 O O . HIS A 1 95 ? -17.919 5.508 21.686 1.00 97.25 95 HIS A O 1
ATOM 765 N N . THR A 1 96 ? -17.372 6.171 19.598 1.00 92.12 96 THR A N 1
ATOM 766 C CA . THR A 1 96 ? -16.148 5.348 19.487 1.00 92.12 96 THR A CA 1
ATOM 767 C C . THR A 1 96 ? -14.850 6.151 19.413 1.00 92.12 96 THR A C 1
ATOM 769 O O . THR A 1 96 ? -13.766 5.565 19.454 1.00 92.12 96 THR A O 1
ATOM 772 N N . VAL A 1 97 ? -14.931 7.484 19.318 1.00 83.50 97 VAL A N 1
ATOM 773 C CA . VAL A 1 97 ? -13.742 8.342 19.220 1.00 83.50 97 VAL A CA 1
ATOM 774 C C . VAL A 1 97 ? -12.895 8.214 20.485 1.00 83.50 97 VAL A C 1
ATOM 776 O O . VAL A 1 97 ? -13.394 8.272 21.608 1.00 83.50 97 VAL A O 1
ATOM 779 N N . ALA A 1 98 ? -11.589 8.042 20.294 1.00 74.88 98 ALA A N 1
ATOM 780 C CA . ALA A 1 98 ? -10.622 8.071 21.376 1.00 74.88 98 ALA A CA 1
ATOM 781 C C . ALA A 1 98 ? -9.255 8.541 20.870 1.00 74.88 98 ALA A C 1
ATOM 783 O O . ALA A 1 98 ? -8.752 8.039 19.863 1.00 74.88 98 ALA A O 1
ATOM 784 N N . ASP A 1 99 ? -8.618 9.445 21.610 1.00 71.25 99 ASP A N 1
ATOM 785 C CA . ASP A 1 99 ? -7.181 9.675 21.492 1.00 71.25 99 ASP A CA 1
ATOM 786 C C . ASP A 1 99 ? -6.439 8.584 22.272 1.00 71.25 99 ASP A C 1
ATOM 788 O O . ASP A 1 99 ? -6.588 8.469 23.488 1.00 71.25 99 ASP A O 1
ATOM 792 N N . LEU A 1 100 ? -5.667 7.763 21.554 1.00 66.44 100 LEU A N 1
ATOM 793 C CA . LEU A 1 100 ? -4.982 6.573 22.072 1.00 66.44 100 LEU A CA 1
ATOM 794 C C . LEU A 1 100 ? -3.521 6.834 22.477 1.00 66.44 100 LEU A C 1
ATOM 796 O O . LEU A 1 100 ? -2.787 5.895 22.797 1.00 66.44 100 LEU A O 1
ATOM 800 N N . ARG A 1 101 ? -3.041 8.083 22.416 1.00 68.69 101 ARG A N 1
ATOM 801 C CA . ARG A 1 101 ? -1.638 8.417 22.703 1.00 68.69 101 ARG A CA 1
ATOM 802 C C . ARG A 1 101 ? -1.340 8.278 24.202 1.00 68.69 101 ARG A C 1
ATOM 804 O O . ARG A 1 101 ? -1.449 9.237 24.959 1.00 68.69 101 ARG A O 1
ATOM 811 N N . LEU A 1 102 ? -0.888 7.089 24.611 1.00 60.53 102 LEU A N 1
ATOM 812 C CA . LEU A 1 102 ? -0.641 6.699 26.013 1.00 60.53 102 LEU A CA 1
ATOM 813 C C . LEU A 1 102 ? 0.249 7.669 26.813 1.00 60.53 102 LEU A C 1
ATOM 815 O O . LEU A 1 102 ? 0.126 7.748 28.033 1.00 60.53 102 LEU A O 1
ATOM 819 N N . HIS A 1 103 ? 1.150 8.388 26.137 1.00 61.69 103 HIS A N 1
ATOM 820 C CA . HIS A 1 103 ? 2.109 9.314 26.751 1.00 61.69 103 HIS A CA 1
ATOM 821 C C . HIS A 1 103 ? 1.745 10.794 26.572 1.00 61.69 103 HIS A C 1
ATOM 823 O O . HIS A 1 103 ? 2.528 11.662 26.962 1.00 61.69 103 HIS A O 1
ATOM 829 N N . SER A 1 104 ? 0.592 11.102 25.972 1.00 71.00 104 SER A N 1
ATOM 830 C CA . SER A 1 104 ? 0.126 12.484 25.870 1.00 71.00 104 SER A CA 1
ATOM 831 C C . SER A 1 104 ? -0.258 13.032 27.252 1.00 71.00 104 SER A C 1
ATOM 833 O O . SER A 1 104 ? -0.706 12.272 28.121 1.00 71.00 104 SER A O 1
ATOM 835 N N . PRO A 1 105 ? -0.105 14.348 27.482 1.00 80.81 105 PRO A N 1
ATOM 836 C CA . PRO A 1 105 ? -0.625 14.996 28.680 1.00 80.81 105 PRO A CA 1
ATOM 837 C C . PRO A 1 105 ? -2.127 14.740 28.836 1.00 80.81 105 PRO A C 1
ATOM 839 O O . PRO A 1 105 ? -2.874 14.790 27.858 1.00 80.81 105 PRO A O 1
ATOM 842 N N . LEU A 1 106 ? -2.581 14.514 30.072 1.00 79.75 106 LEU A N 1
ATOM 843 C CA . LEU A 1 106 ? -3.991 14.241 30.369 1.00 79.75 106 LEU A CA 1
ATOM 844 C C . LEU A 1 106 ? -4.923 15.346 29.841 1.00 79.75 106 LEU A C 1
ATOM 846 O O . LEU A 1 106 ? -5.975 15.048 29.289 1.00 79.75 106 LEU A O 1
ATOM 850 N N . ALA A 1 107 ? -4.509 16.614 29.935 1.00 81.69 107 ALA A N 1
ATOM 851 C CA . ALA A 1 107 ? -5.273 17.747 29.414 1.00 81.69 107 ALA A CA 1
ATOM 852 C C . ALA A 1 107 ? -5.529 17.658 27.897 1.00 81.69 107 ALA A C 1
ATOM 854 O O . ALA A 1 107 ? -6.604 18.036 27.440 1.00 81.69 107 ALA A O 1
ATOM 855 N N . ASP A 1 108 ? -4.577 17.135 27.118 1.00 80.81 108 ASP A N 1
ATOM 856 C CA . ASP A 1 108 ? -4.753 16.968 25.673 1.00 80.81 108 ASP A CA 1
ATOM 857 C C . ASP A 1 108 ? -5.668 15.786 25.350 1.00 80.81 108 ASP A C 1
ATOM 859 O O . ASP A 1 108 ? -6.538 15.910 24.489 1.00 80.81 108 ASP A O 1
ATOM 863 N N . LEU A 1 109 ? -5.533 14.674 26.082 1.00 80.62 109 LEU A N 1
ATOM 864 C CA . LEU A 1 109 ? -6.431 13.522 25.954 1.00 80.62 109 LEU A CA 1
ATOM 865 C C . LEU A 1 109 ? -7.874 13.895 26.318 1.00 80.62 109 LEU A C 1
ATOM 867 O O . LEU A 1 109 ? -8.811 13.512 25.617 1.00 80.62 109 LEU A O 1
ATOM 871 N N . ASN A 1 110 ? -8.057 14.694 27.372 1.00 87.88 110 ASN A N 1
ATOM 872 C CA .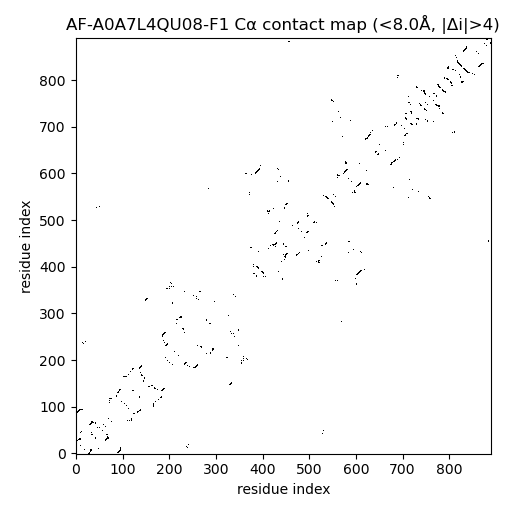 ASN A 1 110 ? -9.370 15.111 27.855 1.00 87.88 110 ASN A CA 1
ATOM 873 C C . ASN A 1 110 ? -10.130 15.992 26.858 1.00 87.88 110 ASN A C 1
ATOM 875 O O . ASN A 1 110 ? -11.357 15.936 26.861 1.00 87.88 110 ASN A O 1
ATOM 879 N N . LYS A 1 111 ? -9.455 16.735 25.967 1.00 86.75 111 LYS A N 1
ATOM 880 C CA . LYS A 1 111 ? -10.130 17.500 24.897 1.00 86.75 111 LYS A CA 1
ATOM 881 C C . LYS A 1 111 ? -10.974 16.598 23.998 1.00 86.75 111 LYS A C 1
ATOM 883 O O . LYS A 1 111 ? -12.078 16.958 23.619 1.00 86.75 111 LYS A O 1
ATOM 888 N N . THR A 1 112 ? -10.456 15.420 23.663 1.00 85.38 112 THR A N 1
ATOM 889 C CA . THR A 1 112 ? -11.169 14.470 22.799 1.00 85.38 112 THR A CA 1
ATOM 890 C C . THR A 1 112 ? -12.006 13.496 23.623 1.00 85.38 112 THR A C 1
ATOM 892 O O . THR A 1 112 ? -13.194 13.340 23.367 1.00 85.38 112 THR A O 1
ATOM 895 N N . ASN A 1 113 ? -11.411 12.860 24.636 1.00 90.75 113 ASN A N 1
ATOM 896 C CA . ASN A 1 113 ? -12.040 11.743 25.340 1.00 90.75 113 ASN A CA 1
ATOM 897 C C . ASN A 1 113 ? -13.138 12.205 26.308 1.00 90.75 113 ASN A C 1
ATOM 899 O O . ASN A 1 113 ? -14.220 11.627 26.309 1.00 90.75 113 ASN A O 1
ATOM 903 N N . LEU A 1 114 ? -12.886 13.243 27.113 1.00 93.69 114 LEU A N 1
ATOM 904 C CA . LEU A 1 114 ? -13.846 13.737 28.106 1.00 93.69 114 LEU A CA 1
ATOM 905 C C . LEU A 1 114 ? -14.754 14.816 27.515 1.00 93.69 114 LEU A C 1
ATOM 907 O O . LEU A 1 114 ? -15.966 14.633 27.470 1.00 93.69 114 LEU A O 1
ATOM 911 N N . GLN A 1 115 ? -14.179 15.919 27.032 1.00 94.50 115 GLN A N 1
ATOM 912 C CA . GLN A 1 115 ? -14.953 17.035 26.490 1.00 94.50 115 GLN A CA 1
ATOM 913 C C . GLN A 1 115 ? -15.765 16.605 25.264 1.00 94.50 115 GLN A C 1
ATOM 915 O O . GLN A 1 115 ? -16.931 16.971 25.155 1.00 94.50 115 GLN A O 1
ATOM 920 N N . GLY A 1 116 ? -15.200 15.751 24.404 1.00 94.00 116 GLY A N 1
ATOM 921 C CA . GLY A 1 116 ? -15.943 15.166 23.291 1.00 94.00 116 GLY A CA 1
ATOM 922 C C . GLY A 1 116 ? -17.120 14.296 23.715 1.00 94.00 116 GLY A C 1
ATOM 923 O O . GLY A 1 116 ? -18.195 14.393 23.123 1.00 94.00 116 GLY A O 1
ATOM 924 N N . THR A 1 117 ? -16.964 13.519 24.791 1.00 96.94 117 THR A N 1
ATOM 925 C CA . THR A 1 117 ? -18.083 12.773 25.382 1.00 96.94 117 THR A CA 1
ATOM 926 C C . THR A 1 117 ? -19.151 13.731 25.914 1.00 96.94 117 THR A C 1
ATOM 928 O O . THR A 1 117 ? -20.325 13.547 25.613 1.00 96.94 117 THR A O 1
ATOM 931 N N . LEU A 1 118 ? -18.765 14.784 26.644 1.00 97.44 118 LEU A N 1
ATOM 932 C CA . LEU A 1 118 ? -19.702 15.782 27.181 1.00 97.44 118 LEU A CA 1
ATOM 933 C C . LEU A 1 118 ? -20.494 16.495 26.077 1.00 97.44 118 LEU A C 1
ATOM 935 O O . LEU A 1 118 ? -21.699 16.680 26.217 1.00 97.44 118 LEU A O 1
ATOM 939 N N . ASN A 1 119 ? -19.848 16.860 24.969 1.00 97.25 119 ASN A N 1
ATOM 940 C CA . ASN A 1 119 ? -20.521 17.513 23.844 1.00 97.25 119 ASN A CA 1
ATOM 941 C C . ASN A 1 119 ? -21.556 16.591 23.177 1.00 97.25 119 ASN A C 1
ATOM 943 O O . ASN A 1 119 ? -22.641 17.043 22.821 1.00 97.25 119 ASN A O 1
ATOM 947 N N . LEU A 1 120 ? -21.272 15.290 23.060 1.00 97.06 120 LEU A N 1
ATOM 948 C CA . LEU A 1 120 ? -22.248 14.323 22.544 1.00 97.06 120 LEU A CA 1
ATOM 949 C C . LEU A 1 120 ? -23.370 14.010 23.540 1.00 97.06 120 LEU A C 1
ATOM 951 O O . LEU A 1 120 ? -24.488 13.737 23.111 1.00 97.06 120 LEU A O 1
ATOM 955 N N . LEU A 1 121 ? -23.101 14.055 24.848 1.00 97.69 121 LEU A N 1
ATOM 956 C CA . LEU A 1 121 ? -24.149 13.939 25.867 1.00 97.69 121 LEU A CA 1
ATOM 957 C C . LEU A 1 121 ? -25.119 15.126 25.788 1.00 97.69 121 LEU A C 1
ATOM 959 O O . LEU A 1 121 ? -26.322 14.905 25.825 1.00 97.69 121 LEU A O 1
ATOM 963 N N . LYS A 1 122 ? -24.631 16.352 25.553 1.00 96.81 122 LYS A N 1
ATOM 964 C CA . LYS A 1 122 ? -25.503 17.511 25.283 1.00 96.81 122 LYS A CA 1
ATOM 965 C C . LYS A 1 122 ? -26.388 17.302 24.049 1.00 96.81 122 LYS A C 1
ATOM 967 O O . LYS A 1 122 ? -27.571 17.624 24.087 1.00 96.81 122 LYS A O 1
ATOM 972 N N . LEU A 1 123 ? -25.849 16.722 22.971 1.00 96.88 123 LEU A N 1
ATOM 973 C CA . LEU A 1 123 ? -26.646 16.378 21.785 1.00 96.88 123 LEU A CA 1
ATOM 974 C C . LEU A 1 123 ? -27.727 15.344 22.119 1.00 96.88 123 LEU A C 1
ATOM 976 O O . LEU A 1 123 ? -28.870 15.482 21.688 1.00 96.88 123 LEU A O 1
ATOM 980 N N . ALA A 1 124 ? -27.381 14.328 22.909 1.00 96.94 124 ALA A N 1
ATOM 981 C CA . ALA A 1 124 ? -28.316 13.310 23.374 1.00 96.94 124 ALA A CA 1
ATOM 982 C C . ALA A 1 124 ? -29.414 13.885 24.290 1.00 96.94 124 ALA A C 1
ATOM 984 O O . ALA A 1 124 ? -30.574 13.491 24.173 1.00 96.94 124 ALA A O 1
ATOM 985 N N . GLU A 1 125 ? -29.081 14.841 25.163 1.00 96.69 125 GLU A N 1
ATOM 986 C CA . GLU A 1 125 ? -30.050 15.599 25.966 1.00 96.69 125 GLU A CA 1
ATOM 987 C C . GLU A 1 125 ? -31.017 16.368 25.063 1.00 96.69 125 GLU A C 1
ATOM 989 O O . GLU A 1 125 ? -32.231 16.229 25.210 1.00 96.69 125 GLU A O 1
ATOM 994 N N . SER A 1 126 ? -30.502 17.102 24.068 1.00 95.19 126 SER A N 1
ATOM 995 C CA . SER A 1 126 ? -31.335 17.801 23.081 1.00 95.19 126 SER A CA 1
ATOM 996 C C . SER A 1 126 ? -32.235 16.841 22.294 1.00 95.19 126 SER A C 1
ATOM 998 O O . SER A 1 126 ? -33.409 17.136 22.082 1.00 95.19 126 SER A O 1
ATOM 1000 N N . ALA A 1 127 ? -31.725 15.670 21.906 1.00 94.44 127 ALA A N 1
ATOM 1001 C CA . ALA A 1 127 ? -32.509 14.646 21.216 1.00 94.44 127 ALA A CA 1
ATOM 1002 C C . ALA A 1 127 ? -33.597 14.026 22.110 1.00 94.44 127 ALA A C 1
ATOM 1004 O O . ALA A 1 127 ? -34.689 13.697 21.639 1.00 94.44 127 ALA A O 1
ATOM 1005 N N . SER A 1 128 ? -33.331 13.914 23.414 1.00 93.50 128 SER A N 1
ATOM 1006 C CA . SER A 1 128 ? -34.267 13.356 24.397 1.00 93.50 128 SER A CA 1
ATOM 1007 C C . SER A 1 128 ? -35.483 14.251 24.641 1.00 93.50 128 SER A C 1
ATOM 1009 O O . SER A 1 128 ? -36.550 13.729 24.956 1.00 93.50 128 SER A O 1
ATOM 1011 N N . ILE A 1 129 ? -35.373 15.571 24.426 1.00 89.56 129 ILE A N 1
ATOM 1012 C CA . ILE A 1 129 ? -36.510 16.512 24.531 1.00 89.56 129 ILE A CA 1
ATOM 1013 C C . ILE A 1 129 ? -37.656 16.103 23.593 1.00 89.56 129 ILE A C 1
ATOM 1015 O O . ILE A 1 129 ? -38.825 16.247 23.942 1.00 89.56 129 ILE A O 1
ATOM 1019 N N . ASN A 1 130 ? -37.330 15.531 22.432 1.00 76.00 130 ASN A N 1
ATOM 1020 C CA . ASN A 1 130 ? -38.312 15.088 21.442 1.00 76.00 130 ASN A CA 1
ATOM 1021 C C . ASN A 1 130 ? -38.879 13.683 21.728 1.00 76.00 130 ASN A C 1
ATOM 1023 O O . ASN A 1 130 ? -39.670 13.177 20.937 1.00 76.00 130 ASN A O 1
ATOM 1027 N N . GLY A 1 131 ? -38.454 13.023 22.814 1.00 80.00 131 GLY A N 1
ATOM 1028 C CA . GLY A 1 131 ? -38.934 11.703 23.246 1.00 80.00 131 GLY A CA 1
ATOM 1029 C C . GLY A 1 131 ? -38.467 10.506 22.404 1.00 80.00 131 GLY A C 1
ATOM 1030 O O . GLY A 1 131 ? -38.749 9.367 22.765 1.00 80.00 131 GLY A O 1
ATOM 1031 N N . ASN A 1 132 ? -37.739 10.737 21.307 1.00 83.81 132 ASN A N 1
ATOM 1032 C CA . ASN A 1 132 ? -37.360 9.695 20.343 1.00 83.81 132 ASN A CA 1
ATOM 1033 C C . ASN A 1 132 ? -35.970 9.082 20.587 1.00 83.81 132 ASN A C 1
ATOM 1035 O O . ASN A 1 132 ? -35.628 8.077 19.953 1.00 83.81 132 ASN A O 1
ATOM 1039 N N . PHE A 1 133 ? -35.167 9.672 21.478 1.00 95.75 133 PHE A N 1
ATOM 1040 C CA . PHE A 1 133 ? -33.824 9.191 21.795 1.00 95.75 133 PHE A CA 1
ATOM 1041 C C . PHE A 1 133 ? -33.877 7.890 22.605 1.00 95.75 133 PHE A C 1
ATOM 1043 O O . PHE A 1 133 ? -34.532 7.815 23.641 1.00 95.75 133 PHE A O 1
ATOM 1050 N N . GLN A 1 134 ? -33.169 6.865 22.134 1.00 95.75 134 GLN A N 1
ATOM 1051 C CA . GLN A 1 134 ? -33.217 5.511 22.687 1.00 95.75 134 GLN A CA 1
ATOM 1052 C C . GLN A 1 134 ? -31.963 5.157 23.486 1.00 95.75 134 GLN A C 1
ATOM 1054 O O . GLN A 1 134 ? -32.054 4.462 24.499 1.00 95.75 134 GLN A O 1
ATOM 1059 N N . ARG A 1 135 ? -30.774 5.570 23.021 1.00 96.75 135 ARG A N 1
ATOM 1060 C CA . ARG A 1 135 ? -29.516 5.053 23.577 1.00 96.75 135 ARG A CA 1
ATOM 1061 C C . ARG A 1 135 ? -28.293 5.918 23.297 1.00 96.75 135 ARG A C 1
ATOM 1063 O O . ARG A 1 135 ? -27.950 6.186 22.145 1.00 96.75 135 ARG A O 1
ATOM 1070 N N . PHE A 1 136 ? -27.519 6.162 24.350 1.00 98.19 136 PHE A N 1
ATOM 1071 C CA . PHE A 1 136 ? -26.119 6.566 24.277 1.00 98.19 136 PHE A CA 1
ATOM 1072 C C . PHE A 1 136 ? -25.184 5.373 24.536 1.00 98.19 136 PHE A C 1
ATOM 1074 O O . PHE A 1 136 ? -25.052 4.875 25.653 1.00 98.19 136 PHE A O 1
ATOM 1081 N N . SER A 1 137 ? -24.509 4.891 23.501 1.00 98.44 137 SER A N 1
ATOM 1082 C CA . SER A 1 137 ? -23.547 3.793 23.575 1.00 98.44 137 SER A CA 1
ATOM 1083 C C . SER A 1 137 ? -22.122 4.327 23.652 1.00 98.44 137 SER A C 1
ATOM 1085 O O . SER A 1 137 ? -21.609 4.899 22.692 1.00 98.44 137 SER A O 1
ATOM 1087 N N . HIS A 1 138 ? -21.464 4.121 24.792 1.00 97.88 138 HIS A N 1
ATOM 1088 C CA . HIS A 1 138 ? -20.115 4.618 25.046 1.00 97.88 138 HIS A CA 1
ATOM 1089 C C . HIS A 1 138 ? -19.078 3.495 24.971 1.00 97.88 138 HIS A C 1
ATOM 1091 O O . HIS A 1 138 ? -19.114 2.547 25.760 1.00 97.88 138 HIS A O 1
ATOM 1097 N N . LEU A 1 139 ? -18.112 3.620 24.058 1.00 96.56 139 LEU A N 1
ATOM 1098 C CA . LEU A 1 139 ? -16.972 2.711 23.988 1.00 96.56 139 LEU A CA 1
ATOM 1099 C C . LEU A 1 139 ? -15.867 3.179 24.950 1.00 96.56 139 LEU A C 1
ATOM 1101 O O . LEU A 1 139 ? -15.107 4.093 24.634 1.00 96.56 139 LEU A O 1
ATOM 1105 N N . SER A 1 140 ? -15.776 2.547 26.117 1.00 95.31 140 SER A N 1
ATOM 1106 C CA . SER A 1 140 ? -14.748 2.729 27.153 1.00 95.31 140 SER A CA 1
ATOM 1107 C C . SER A 1 140 ? -13.573 1.747 26.934 1.00 95.31 140 SER A C 1
ATOM 1109 O O . SER A 1 140 ? -13.230 1.414 25.800 1.00 95.31 140 SER A O 1
ATOM 1111 N N . THR A 1 141 ? -12.914 1.287 27.999 1.00 92.25 141 THR A N 1
ATOM 1112 C CA . THR A 1 141 ? -11.934 0.186 27.987 1.00 92.25 141 THR A CA 1
ATOM 1113 C C . THR A 1 141 ? -12.000 -0.596 29.298 1.00 92.25 141 THR A C 1
ATOM 1115 O O . THR A 1 141 ? -12.274 -0.012 30.341 1.00 92.25 141 THR A O 1
ATOM 1118 N N . ALA A 1 142 ? -11.718 -1.903 29.288 1.00 91.12 142 ALA A N 1
ATOM 1119 C CA . ALA A 1 142 ? -11.621 -2.698 30.522 1.00 91.12 142 ALA A CA 1
ATOM 1120 C C . ALA A 1 142 ? -10.563 -2.138 31.496 1.00 91.12 142 ALA A C 1
ATOM 1122 O O . ALA A 1 142 ? -10.680 -2.262 32.715 1.00 91.12 142 ALA A O 1
ATOM 1123 N N . TYR A 1 143 ? -9.559 -1.435 30.970 1.00 88.88 143 TYR A N 1
ATOM 1124 C CA . TYR A 1 143 ? -8.457 -0.883 31.753 1.00 88.88 143 TYR A CA 1
ATOM 1125 C C . TYR A 1 143 ? -8.793 0.395 32.535 1.00 88.88 143 TYR A C 1
ATOM 1127 O O . TYR A 1 143 ? -7.943 0.867 33.287 1.00 88.88 143 TYR A O 1
ATOM 1135 N N . VAL A 1 144 ? -10.031 0.911 32.476 1.00 90.81 144 VAL A N 1
ATOM 1136 C CA . VAL A 1 144 ? -10.500 1.943 33.433 1.00 90.81 144 VAL A CA 1
ATOM 1137 C C . VAL A 1 144 ? -10.501 1.444 34.882 1.00 90.81 144 VAL A C 1
ATOM 1139 O O . VAL A 1 144 ? -10.621 2.236 35.809 1.00 90.81 144 VAL A O 1
ATOM 1142 N N . ALA A 1 145 ? -10.311 0.137 35.093 1.00 88.94 145 ALA A N 1
ATOM 1143 C CA . ALA A 1 145 ? -9.996 -0.444 36.393 1.00 88.94 145 ALA A CA 1
ATOM 1144 C C . ALA A 1 145 ? -8.637 0.019 36.966 1.00 88.94 145 ALA A C 1
ATOM 1146 O O . ALA A 1 145 ? -8.357 -0.232 38.138 1.00 88.94 145 ALA A O 1
ATOM 1147 N N . GLY A 1 146 ? -7.773 0.657 36.168 1.00 85.94 146 GLY A N 1
ATOM 1148 C CA . GLY A 1 146 ? -6.487 1.185 36.617 1.00 85.94 146 GLY A CA 1
ATOM 1149 C C . GLY A 1 146 ? -5.606 0.109 37.255 1.00 85.94 146 GLY A C 1
ATOM 1150 O O . GLY A 1 146 ? -5.468 -0.995 36.725 1.00 85.94 146 GLY A O 1
ATOM 1151 N N . LYS A 1 147 ? -5.014 0.417 38.411 1.00 84.94 147 LYS A N 1
ATOM 1152 C CA . LYS A 1 147 ? -4.122 -0.484 39.163 1.00 84.94 147 LYS A CA 1
ATOM 1153 C C . LYS A 1 147 ? -4.848 -1.453 40.104 1.00 84.94 147 LYS A C 1
ATOM 1155 O O . LYS A 1 147 ? -4.179 -2.117 40.898 1.00 84.94 147 LYS A O 1
ATOM 1160 N N . ASN A 1 148 ? -6.179 -1.545 40.037 1.00 85.31 148 ASN A N 1
ATOM 1161 C CA . ASN A 1 148 ? -6.926 -2.560 40.784 1.00 85.31 148 ASN A CA 1
ATOM 1162 C C . ASN A 1 148 ? -6.397 -3.964 40.429 1.00 85.31 148 ASN A C 1
ATOM 1164 O O . ASN A 1 148 ? -5.998 -4.208 39.291 1.00 85.31 148 ASN A O 1
ATOM 1168 N N . GLN A 1 149 ? -6.385 -4.886 41.393 1.00 84.69 149 GLN A N 1
ATOM 1169 C CA . GLN A 1 149 ? -5.952 -6.278 41.202 1.00 84.69 149 GLN A CA 1
ATOM 1170 C C . GLN A 1 149 ? -7.064 -7.244 41.616 1.00 84.69 149 GLN A C 1
ATOM 1172 O O . GLN A 1 149 ? -7.914 -6.888 42.429 1.00 84.69 149 GLN A O 1
ATOM 1177 N N . GLY A 1 150 ? -7.030 -8.470 41.089 1.00 86.81 150 GLY A N 1
ATOM 1178 C CA . GLY A 1 150 ? -8.045 -9.486 41.369 1.00 86.81 150 GLY A CA 1
ATOM 1179 C C . GLY A 1 150 ? -9.265 -9.373 40.456 1.00 86.81 150 GLY A C 1
ATOM 1180 O O . GLY A 1 150 ? -9.151 -8.938 39.308 1.00 86.81 150 GLY A O 1
ATOM 1181 N N . GLU A 1 151 ? -10.421 -9.810 40.952 1.00 90.00 151 GLU A N 1
ATOM 1182 C CA . GLU A 1 151 ? -11.667 -9.816 40.183 1.00 90.00 151 GLU A CA 1
ATOM 1183 C C . GLU A 1 151 ? -12.290 -8.418 40.088 1.00 90.00 151 GLU A C 1
ATOM 1185 O O . GLU A 1 151 ? -12.519 -7.754 41.099 1.00 90.00 151 GLU A O 1
ATOM 1190 N N . ILE A 1 152 ? -12.607 -7.986 38.868 1.00 92.56 152 ILE A N 1
ATOM 1191 C CA . ILE A 1 152 ? -13.224 -6.691 38.576 1.00 92.56 152 ILE A CA 1
ATOM 1192 C C . ILE A 1 152 ? -14.614 -6.926 37.979 1.00 92.56 152 ILE A C 1
ATOM 1194 O O . ILE A 1 152 ? -14.740 -7.475 36.883 1.00 92.56 152 ILE A O 1
ATOM 1198 N N . GLY A 1 153 ? -15.655 -6.503 38.700 1.00 92.50 153 GLY A N 1
ATOM 1199 C CA . GLY A 1 153 ? -17.047 -6.559 38.238 1.00 92.50 153 GLY A CA 1
ATOM 1200 C C . GLY A 1 153 ? -17.378 -5.476 37.205 1.00 92.50 153 GLY A C 1
ATOM 1201 O O . GLY A 1 153 ? -16.756 -4.414 37.196 1.00 92.50 153 GLY A O 1
ATOM 1202 N N . GLU A 1 154 ? -18.369 -5.726 36.347 1.00 93.19 154 GLU A N 1
ATOM 1203 C CA . GLU A 1 154 ? -18.779 -4.800 35.273 1.00 93.19 154 GLU A CA 1
ATOM 1204 C C . GLU A 1 154 ? -19.320 -3.464 35.806 1.00 93.19 154 GLU A C 1
ATOM 1206 O O . GLU A 1 154 ? -19.029 -2.405 35.248 1.00 93.19 154 GLU A O 1
ATOM 1211 N N . ASP A 1 155 ? -20.014 -3.477 36.944 1.00 89.50 155 ASP A N 1
ATOM 1212 C CA . ASP A 1 155 ? -20.556 -2.254 37.547 1.00 89.50 155 ASP A CA 1
ATOM 1213 C C . ASP A 1 155 ? -19.514 -1.441 38.325 1.00 89.50 155 ASP A C 1
ATOM 1215 O O . ASP A 1 155 ? -19.755 -0.277 38.658 1.00 89.50 155 ASP A O 1
ATOM 1219 N N . VAL A 1 156 ? -18.329 -2.012 38.568 1.00 90.50 156 VAL A N 1
ATOM 1220 C CA . VAL A 1 156 ? -17.259 -1.361 39.329 1.00 90.50 156 VAL A CA 1
ATOM 1221 C C . VAL A 1 156 ? -16.580 -0.290 38.476 1.00 90.50 156 VAL A C 1
ATOM 1223 O O . VAL A 1 156 ? -16.086 -0.543 37.374 1.00 90.50 156 VAL A O 1
ATOM 1226 N N . LEU A 1 157 ? -16.510 0.924 39.020 1.00 91.56 157 LEU A N 1
ATOM 1227 C CA . LEU A 1 157 ? -15.743 2.046 38.485 1.00 91.56 157 LEU A CA 1
ATOM 1228 C C . LEU A 1 157 ? -15.096 2.774 39.675 1.00 91.56 157 LEU A C 1
ATOM 1230 O O . LEU A 1 157 ? -15.791 3.423 40.451 1.00 91.56 157 LEU A O 1
ATOM 1234 N N . SER A 1 158 ? -13.779 2.627 39.856 1.00 86.75 158 SER A N 1
ATOM 1235 C CA . SER A 1 158 ? -13.044 3.238 40.976 1.00 86.75 158 SER A CA 1
ATOM 1236 C C . SER A 1 158 ? -11.677 3.761 40.544 1.00 86.75 158 SER A C 1
ATOM 1238 O O . SER A 1 158 ? -10.938 3.063 39.855 1.00 86.75 158 SER A O 1
ATOM 1240 N N . SER A 1 159 ? -11.322 4.954 41.025 1.00 88.00 159 SER A N 1
ATOM 1241 C CA . SER A 1 159 ? -9.992 5.556 40.889 1.00 88.00 159 SER A CA 1
ATOM 1242 C C . SER A 1 159 ? -9.082 5.330 42.107 1.00 88.00 159 SER A C 1
ATOM 1244 O O . SER A 1 159 ? -7.958 5.829 42.128 1.00 88.00 159 SER A O 1
ATOM 1246 N N . SER A 1 160 ? -9.526 4.582 43.128 1.00 87.19 160 SER A N 1
ATOM 1247 C CA . SER A 1 160 ? -8.854 4.504 44.440 1.00 87.19 160 SER A CA 1
ATOM 1248 C C . SER A 1 160 ? -7.420 3.960 44.405 1.00 87.19 160 SER A C 1
ATOM 1250 O O . SER A 1 160 ? -6.629 4.283 45.286 1.00 87.19 160 SER A O 1
ATOM 1252 N N . HIS A 1 161 ? -7.065 3.164 43.393 1.00 83.25 161 HIS A N 1
ATOM 1253 C CA . HIS A 1 161 ? -5.719 2.598 43.231 1.00 83.25 161 HIS A CA 1
ATOM 1254 C C . HIS A 1 161 ? -4.874 3.341 42.175 1.00 83.25 161 HIS A C 1
ATOM 1256 O O . HIS A 1 161 ? -3.710 2.999 41.958 1.00 83.25 161 HIS A O 1
ATOM 1262 N N . GLY A 1 162 ? -5.424 4.380 41.537 1.00 86.75 162 GLY A N 1
ATOM 1263 C CA . GLY A 1 162 ? -4.794 5.119 40.439 1.00 86.75 162 GLY A CA 1
ATOM 1264 C C . GLY A 1 162 ? -4.699 4.329 39.125 1.00 86.75 162 GLY A C 1
ATOM 1265 O O . GLY A 1 162 ? -5.160 3.192 39.027 1.00 86.75 162 GLY A O 1
ATOM 1266 N N . PHE A 1 163 ? -4.072 4.932 38.110 1.00 85.81 163 PHE A N 1
ATOM 1267 C CA . PHE A 1 163 ? -4.012 4.414 36.733 1.00 85.81 163 PHE A CA 1
ATOM 1268 C C . PHE A 1 163 ? -2.578 4.120 36.272 1.00 85.81 163 PHE A C 1
ATOM 1270 O O . PHE A 1 163 ? -1.611 4.671 36.813 1.00 85.81 163 PHE A O 1
ATOM 1277 N N . TRP A 1 164 ? -2.425 3.241 35.277 1.00 77.50 164 TRP A N 1
ATOM 1278 C CA . TRP A 1 164 ? -1.139 2.970 34.620 1.00 77.50 164 TRP A CA 1
ATOM 1279 C C . TRP A 1 164 ? -0.812 3.985 33.525 1.00 77.50 164 TRP A C 1
ATOM 1281 O O . TRP A 1 164 ? 0.363 4.178 33.208 1.00 77.50 164 TRP A O 1
ATOM 1291 N N . SER A 1 165 ? -1.824 4.641 32.952 1.00 79.50 165 SER A N 1
ATOM 1292 C CA . SER A 1 165 ? -1.645 5.656 31.913 1.00 79.50 165 SER A CA 1
ATOM 1293 C C . SER A 1 165 ? -2.685 6.774 32.003 1.00 79.50 165 SER A C 1
ATOM 1295 O O . SER A 1 165 ? -3.801 6.564 32.474 1.00 79.50 165 SER A O 1
ATOM 1297 N N . ASN A 1 166 ? -2.341 7.947 31.462 1.00 84.38 166 ASN A N 1
ATOM 1298 C CA . ASN A 1 166 ? -3.275 9.074 31.332 1.00 84.38 166 ASN A CA 1
ATOM 1299 C C . ASN A 1 166 ? -4.467 8.727 30.421 1.00 84.38 166 ASN A C 1
ATOM 1301 O O . ASN A 1 166 ? -5.536 9.320 30.529 1.00 84.38 166 ASN A O 1
ATOM 1305 N N . TYR A 1 167 ? -4.288 7.766 29.509 1.00 83.31 167 TYR A N 1
ATOM 1306 C CA . TYR A 1 167 ? -5.361 7.270 28.656 1.00 83.31 167 TYR A CA 1
ATOM 1307 C C . TYR A 1 167 ? -6.459 6.583 29.476 1.00 83.31 167 TYR A C 1
ATOM 1309 O O . TYR A 1 167 ? -7.625 6.950 29.338 1.00 83.31 167 TYR A O 1
ATOM 1317 N N . GLU A 1 168 ? -6.090 5.654 30.365 1.00 88.19 168 GLU A N 1
ATOM 1318 C CA . GLU A 1 168 ? -7.037 4.977 31.266 1.00 88.19 168 GLU A CA 1
ATOM 1319 C C . GLU A 1 168 ? -7.815 5.987 32.118 1.00 88.19 168 GLU A C 1
ATOM 1321 O O . GLU A 1 168 ? -9.039 5.909 32.195 1.00 88.19 168 GLU A O 1
ATOM 1326 N N . GLU A 1 169 ? -7.115 6.975 32.683 1.00 90.12 169 GLU A N 1
ATOM 1327 C CA . GLU A 1 169 ? -7.720 8.047 33.481 1.00 90.12 169 GLU A CA 1
ATOM 1328 C C . GLU A 1 169 ? -8.710 8.893 32.663 1.00 90.12 169 GLU A C 1
ATOM 1330 O O . GLU A 1 169 ? -9.831 9.147 33.103 1.00 90.12 169 GLU A O 1
ATOM 1335 N N . SER A 1 170 ? -8.350 9.276 31.433 1.00 91.88 170 SER A N 1
ATOM 1336 C CA . SER A 1 170 ? -9.251 10.046 30.562 1.00 91.88 170 SER A CA 1
ATOM 1337 C C . SER A 1 170 ? -10.527 9.276 30.192 1.00 91.88 170 SER A C 1
ATOM 1339 O O . SER A 1 170 ? -11.605 9.867 30.112 1.00 91.88 170 SER A O 1
ATOM 1341 N N . LYS A 1 171 ? -10.435 7.950 29.993 1.00 92.94 171 LYS A N 1
ATOM 1342 C CA . LYS A 1 171 ? -11.597 7.090 29.703 1.00 92.94 171 LYS A CA 1
ATOM 1343 C C . LYS A 1 171 ? -12.444 6.856 30.950 1.00 92.94 171 LYS A C 1
ATOM 1345 O O . LYS A 1 171 ? -13.665 6.830 30.840 1.00 92.94 171 LYS A O 1
ATOM 1350 N N . TYR A 1 172 ? -11.817 6.761 32.123 1.00 95.00 172 TYR A N 1
ATOM 1351 C CA . TYR A 1 172 ? -12.514 6.708 33.406 1.00 95.00 172 TYR A CA 1
ATOM 1352 C C . TYR A 1 172 ? -13.390 7.951 33.628 1.00 95.00 172 TYR A C 1
ATOM 1354 O O . TYR A 1 172 ? -14.577 7.816 33.930 1.00 95.00 172 TYR A O 1
ATOM 1362 N N . GLU A 1 173 ? -12.845 9.159 33.442 1.00 95.06 173 GLU A N 1
ATOM 1363 C CA . GLU A 1 173 ? -13.622 10.393 33.634 1.00 95.06 173 GLU A CA 1
ATOM 1364 C C . GLU A 1 173 ? -14.736 10.544 32.586 1.00 95.06 173 GLU A C 1
ATOM 1366 O O . GLU A 1 173 ? -15.841 10.967 32.928 1.00 95.06 173 GLU A O 1
ATOM 1371 N N . ALA A 1 174 ? -14.495 10.138 31.334 1.00 95.62 174 ALA A N 1
ATOM 1372 C CA . ALA A 1 174 ? -15.531 10.112 30.301 1.00 95.62 174 ALA A CA 1
ATOM 1373 C C . ALA A 1 174 ? -16.676 9.149 30.663 1.00 95.62 174 ALA A C 1
ATOM 1375 O O . ALA A 1 174 ? -17.845 9.524 30.611 1.00 95.62 174 ALA A O 1
ATOM 1376 N N . GLU A 1 175 ? -16.354 7.931 31.108 1.00 96.69 175 GLU A N 1
ATOM 1377 C CA . GLU A 1 175 ? -17.357 6.946 31.519 1.00 96.69 175 GLU A CA 1
ATOM 1378 C C . GLU A 1 175 ? -18.180 7.437 32.719 1.00 96.69 175 GLU A C 1
ATOM 1380 O O . GLU A 1 175 ? -19.405 7.310 32.750 1.00 96.69 175 GLU A O 1
ATOM 1385 N N . LYS A 1 176 ? -17.519 8.057 33.697 1.00 96.62 176 LYS A N 1
ATOM 1386 C CA . LYS A 1 176 ? -18.167 8.674 34.859 1.00 96.62 176 LYS A CA 1
ATOM 1387 C C . LYS A 1 176 ? -19.126 9.795 34.456 1.00 96.62 176 LYS A C 1
ATOM 1389 O O . LYS A 1 176 ? -20.173 9.924 35.086 1.00 96.62 176 LYS A O 1
ATOM 1394 N N . ALA A 1 177 ? -18.797 10.585 33.433 1.00 96.94 177 ALA A N 1
ATOM 1395 C CA . ALA A 1 177 ? -19.704 11.595 32.891 1.00 96.94 177 ALA A CA 1
ATOM 1396 C C . ALA A 1 177 ? -20.953 10.952 32.266 1.00 96.94 177 ALA A C 1
ATOM 1398 O O . ALA A 1 177 ? -22.065 11.370 32.578 1.00 96.94 177 ALA A O 1
ATOM 1399 N N . VAL A 1 178 ? -20.789 9.881 31.479 1.00 97.31 178 VAL A N 1
ATOM 1400 C CA . VAL A 1 178 ? -21.914 9.127 30.891 1.00 97.31 178 VAL A CA 1
ATOM 1401 C C . VAL A 1 178 ? -22.839 8.585 31.980 1.00 97.31 178 VAL A C 1
ATOM 1403 O O . VAL A 1 178 ? -24.040 8.840 31.935 1.00 97.31 178 VAL A O 1
ATOM 1406 N N . ARG A 1 179 ? -22.289 7.927 33.010 1.00 96.19 179 ARG A N 1
ATOM 1407 C CA . ARG A 1 179 ? -23.079 7.376 34.130 1.00 96.19 179 ARG A CA 1
ATOM 1408 C C . ARG A 1 179 ? -23.861 8.441 34.908 1.00 96.19 179 ARG A C 1
ATOM 1410 O O . ARG A 1 179 ? -24.870 8.121 35.523 1.00 96.19 179 ARG A O 1
ATOM 1417 N N . LYS A 1 180 ? -23.390 9.692 34.909 1.00 96.38 180 LYS A N 1
ATOM 1418 C CA . LYS A 1 180 ? -24.018 10.823 35.614 1.00 96.38 180 LYS A CA 1
ATOM 1419 C C . LYS A 1 180 ? -24.970 11.650 34.749 1.00 96.38 180 LYS A C 1
ATOM 1421 O O . LYS A 1 180 ? -25.593 12.560 35.281 1.00 96.38 180 LYS A O 1
ATOM 1426 N N . SER A 1 181 ? -25.070 11.357 33.453 1.00 96.00 181 SER A N 1
ATOM 1427 C CA . SER A 1 181 ? -25.850 12.164 32.505 1.00 96.00 181 SER A CA 1
ATOM 1428 C C . SER A 1 181 ? -27.365 12.085 32.712 1.00 96.00 181 SER A C 1
ATOM 1430 O O . SER A 1 181 ? -28.083 12.986 32.302 1.00 96.00 181 SER A O 1
ATOM 1432 N N . GLY A 1 182 ? -27.867 11.008 33.326 1.00 93.62 182 GLY A N 1
ATOM 1433 C CA . GLY A 1 182 ? -29.308 10.744 33.415 1.00 93.62 182 GLY A CA 1
ATOM 1434 C C . GLY A 1 182 ? -29.949 10.286 32.096 1.00 93.62 182 GLY A C 1
ATOM 1435 O O . GLY A 1 182 ? -31.160 10.094 32.052 1.00 93.62 182 GLY A O 1
ATOM 1436 N N . LEU A 1 183 ? -29.157 10.090 31.037 1.00 95.31 183 LEU A N 1
ATOM 1437 C CA . LEU A 1 183 ? -29.602 9.576 29.740 1.00 95.31 183 LEU A CA 1
ATOM 1438 C C . LEU A 1 183 ? -29.604 8.040 29.707 1.00 95.31 183 LEU A C 1
ATOM 1440 O O . LEU A 1 183 ? -28.793 7.427 30.402 1.00 95.31 183 LEU A O 1
ATOM 1444 N N . PRO A 1 184 ? -30.417 7.401 28.844 1.00 96.31 184 PRO A N 1
ATOM 1445 C CA . PRO A 1 184 ? -30.352 5.957 28.640 1.00 96.31 184 PRO A CA 1
ATOM 1446 C C . PRO A 1 184 ? -29.006 5.571 28.018 1.00 96.31 184 PRO A C 1
ATOM 1448 O O . PRO A 1 184 ? -28.735 5.903 26.860 1.00 96.31 184 PRO A O 1
ATOM 1451 N N . TYR A 1 185 ? -28.153 4.848 28.749 1.00 97.56 185 TYR A N 1
ATOM 1452 C CA . TYR A 1 185 ? -26.801 4.526 28.279 1.00 97.56 185 TYR A CA 1
ATOM 1453 C C . TYR A 1 185 ? -26.481 3.031 28.287 1.00 97.56 185 TYR A C 1
ATOM 1455 O O . TYR A 1 185 ? -27.143 2.225 28.938 1.00 97.56 185 TYR A O 1
ATOM 1463 N N . THR A 1 186 ? -25.443 2.664 27.536 1.00 98.31 186 THR A N 1
ATOM 1464 C CA . THR A 1 186 ? -24.767 1.363 27.625 1.00 98.31 186 THR A CA 1
ATOM 1465 C C . THR A 1 186 ? -23.265 1.581 27.489 1.00 98.31 186 THR A C 1
ATOM 1467 O O . THR A 1 186 ? -22.822 2.314 26.600 1.00 98.31 186 THR A O 1
ATOM 1470 N N . ILE A 1 187 ? -22.473 0.953 28.358 1.00 98.25 187 ILE A N 1
ATOM 1471 C CA . ILE A 1 187 ? -21.011 1.085 28.362 1.00 98.25 187 ILE A CA 1
ATOM 1472 C C . ILE A 1 187 ? -20.368 -0.215 27.887 1.00 98.25 187 ILE A C 1
ATOM 1474 O O . ILE A 1 187 ? -20.632 -1.290 28.422 1.00 98.25 187 ILE A O 1
ATOM 1478 N N . PHE A 1 188 ? -19.449 -0.097 26.934 1.00 98.31 188 PHE A N 1
ATOM 1479 C CA . PHE A 1 188 ? -18.662 -1.208 26.408 1.00 98.31 188 PHE A CA 1
ATOM 1480 C C . PHE A 1 188 ? -17.203 -1.055 26.815 1.00 98.31 188 PHE A C 1
ATOM 1482 O O . PHE A 1 188 ? -16.570 -0.048 26.506 1.00 98.31 188 PHE A O 1
ATOM 1489 N N . ARG A 1 189 ? -16.640 -2.059 27.483 1.00 97.00 189 ARG A N 1
ATOM 1490 C CA . ARG A 1 189 ? -15.258 -2.067 27.974 1.00 97.00 189 ARG A CA 1
ATOM 1491 C C . ARG A 1 189 ? -14.474 -3.204 27.308 1.00 97.00 189 ARG A C 1
ATOM 1493 O O . ARG A 1 189 ? -14.334 -4.274 27.900 1.00 97.00 189 ARG A O 1
ATOM 1500 N N . PRO A 1 190 ? -13.971 -3.013 26.076 1.00 95.62 190 PRO A N 1
ATOM 1501 C CA . PRO A 1 190 ? -13.131 -4.010 25.427 1.00 95.62 190 PRO A CA 1
ATOM 1502 C C . PRO A 1 190 ? -11.770 -4.161 26.109 1.00 95.62 190 PRO A C 1
ATOM 1504 O O . PRO A 1 190 ? -11.220 -3.198 26.659 1.00 95.62 190 PRO A O 1
ATOM 1507 N N . GLY A 1 191 ? -11.242 -5.387 26.048 1.00 91.88 191 GLY A N 1
ATOM 1508 C CA . GLY A 1 191 ? -9.857 -5.718 26.384 1.00 91.88 191 GLY A CA 1
ATOM 1509 C C . GLY A 1 191 ? -8.866 -5.279 25.303 1.00 91.88 191 GLY A C 1
ATOM 1510 O O . GLY A 1 191 ? -9.003 -4.218 24.689 1.00 91.88 191 GLY A O 1
ATOM 1511 N N . MET A 1 192 ? -7.849 -6.101 25.045 1.00 90.94 192 MET A N 1
ATOM 1512 C CA . MET A 1 192 ? -6.858 -5.822 24.008 1.00 90.94 192 MET A CA 1
ATOM 1513 C C . MET A 1 192 ? -7.429 -6.149 22.623 1.00 90.94 192 MET A C 1
ATOM 1515 O O . MET A 1 192 ? -7.375 -7.293 22.179 1.00 90.94 192 MET A O 1
ATOM 1519 N N . VAL A 1 193 ? -7.965 -5.144 21.929 1.00 93.69 193 VAL A N 1
ATOM 1520 C CA . VAL A 1 193 ? -8.552 -5.338 20.595 1.00 93.69 193 VAL A CA 1
ATOM 1521 C C . VAL A 1 193 ? -7.489 -5.802 19.595 1.00 93.69 193 VAL A C 1
ATOM 1523 O O . VAL A 1 193 ? -6.466 -5.140 19.400 1.00 93.69 193 VAL A O 1
ATOM 1526 N N . VAL A 1 194 ? -7.746 -6.939 18.955 1.00 95.62 194 VAL A N 1
ATOM 1527 C CA . VAL A 1 194 ? -6.943 -7.500 17.863 1.00 95.62 194 VAL A CA 1
ATOM 1528 C C . VAL A 1 194 ? -7.743 -7.497 16.559 1.00 95.62 194 VAL A C 1
ATOM 1530 O O . VAL A 1 194 ? -8.887 -7.045 16.513 1.00 95.62 194 VAL A O 1
ATOM 1533 N N . GLY A 1 195 ? -7.110 -7.932 15.473 1.00 95.44 195 GLY A N 1
ATOM 1534 C CA . GLY A 1 195 ? -7.734 -8.010 14.159 1.00 95.44 195 GLY A CA 1
ATOM 1535 C C . GLY A 1 195 ? -8.962 -8.913 14.139 1.00 95.44 195 GLY A C 1
ATOM 1536 O O . GLY A 1 195 ? -9.238 -9.645 15.088 1.00 95.44 195 GLY A O 1
ATOM 1537 N N . ASN A 1 196 ? -9.706 -8.820 13.043 1.00 95.81 196 ASN A N 1
ATOM 1538 C CA . ASN A 1 196 ? -10.889 -9.639 12.814 1.00 95.81 196 ASN A CA 1
ATOM 1539 C C . ASN A 1 196 ? -10.532 -11.138 12.904 1.00 95.81 196 ASN A C 1
ATOM 1541 O O . ASN A 1 196 ? -9.494 -11.548 12.379 1.00 95.81 196 ASN A O 1
ATOM 1545 N N . SER A 1 197 ? -11.362 -11.920 13.594 1.00 96.44 197 SER A N 1
ATOM 1546 C CA . SER A 1 197 ? -11.077 -13.317 13.942 1.00 96.44 197 SER A CA 1
ATOM 1547 C C . SER A 1 197 ? -10.883 -14.227 12.720 1.00 96.44 197 SER A C 1
ATOM 1549 O O . SER A 1 197 ? -10.004 -15.084 12.735 1.00 96.44 197 SER A O 1
ATOM 1551 N N . GLU A 1 198 ? -11.625 -13.983 11.639 1.00 95.25 198 GLU A N 1
ATOM 1552 C CA . GLU A 1 198 ? -11.609 -14.796 10.414 1.00 95.25 198 GLU A CA 1
ATOM 1553 C C . GLU A 1 198 ? -10.561 -14.324 9.396 1.00 95.25 198 GLU A C 1
ATOM 1555 O O . GLU A 1 198 ? -9.934 -15.115 8.697 1.00 95.25 198 GLU A O 1
ATOM 1560 N N . THR A 1 199 ? -10.371 -13.008 9.281 1.00 94.06 199 THR A N 1
ATOM 1561 C CA . THR A 1 199 ? -9.560 -12.406 8.204 1.00 94.06 199 THR A CA 1
ATOM 1562 C C . THR A 1 199 ? -8.212 -11.870 8.674 1.00 94.06 199 THR A C 1
ATOM 1564 O O . THR A 1 199 ? -7.372 -11.499 7.856 1.00 94.06 199 THR A O 1
ATOM 1567 N N . GLY A 1 200 ? -8.013 -11.725 9.985 1.00 94.94 200 GLY A N 1
ATOM 1568 C CA . GLY A 1 200 ? -6.838 -11.085 10.574 1.00 94.94 200 GLY A CA 1
ATOM 1569 C C . GLY A 1 200 ? -6.752 -9.569 10.388 1.00 94.94 200 GLY A C 1
ATOM 1570 O O . GLY A 1 200 ? -5.853 -8.942 10.961 1.00 94.94 200 GLY A O 1
ATOM 1571 N N . LYS A 1 201 ? -7.665 -8.961 9.612 1.00 92.69 201 LYS A N 1
ATOM 1572 C CA . LYS A 1 201 ? -7.608 -7.546 9.219 1.00 92.69 201 LYS A CA 1
ATOM 1573 C C . LYS A 1 201 ? -7.560 -6.632 10.442 1.00 92.69 201 LYS A C 1
ATOM 1575 O O . LYS A 1 201 ? -8.380 -6.753 11.347 1.00 92.69 201 LYS A O 1
ATOM 1580 N N . ILE A 1 202 ? -6.615 -5.691 10.440 1.00 92.12 202 ILE A N 1
ATOM 1581 C CA . ILE A 1 202 ? -6.472 -4.612 11.428 1.00 92.12 202 ILE A CA 1
ATOM 1582 C C . ILE A 1 202 ? -5.836 -3.374 10.788 1.00 92.12 202 ILE A C 1
ATOM 1584 O O . ILE A 1 202 ? -5.003 -3.498 9.888 1.00 92.12 202 ILE A O 1
ATOM 1588 N N . LYS A 1 203 ? -6.190 -2.169 11.261 1.00 87.00 203 LYS A N 1
ATOM 1589 C CA . LYS A 1 203 ? -5.527 -0.927 10.817 1.00 87.00 203 LYS A CA 1
ATOM 1590 C C . LYS A 1 203 ? -4.169 -0.706 11.490 1.00 87.00 203 LYS A C 1
ATOM 1592 O O . LYS A 1 203 ? -3.209 -0.309 10.832 1.00 87.00 203 LYS A O 1
ATOM 1597 N N . THR A 1 204 ? -4.055 -0.950 12.795 1.00 86.44 204 THR A N 1
ATOM 1598 C CA . THR A 1 204 ? -2.853 -0.619 13.572 1.00 86.44 204 THR A CA 1
ATOM 1599 C C . THR A 1 204 ? -2.247 -1.822 14.300 1.00 86.44 204 THR A C 1
ATOM 1601 O O . THR A 1 204 ? -2.866 -2.447 15.148 1.00 86.44 204 THR A O 1
ATOM 1604 N N . PHE A 1 205 ? -0.975 -2.113 14.014 1.00 88.25 205 PHE A N 1
ATOM 1605 C CA . PHE A 1 205 ? -0.194 -3.166 14.666 1.00 88.25 205 PHE A CA 1
ATOM 1606 C C . PHE A 1 205 ? 0.431 -2.709 15.998 1.00 88.25 205 PHE A C 1
ATOM 1608 O O . PHE A 1 205 ? 1.644 -2.524 16.090 1.00 88.25 205 PHE A O 1
ATOM 1615 N N . ASN A 1 206 ? -0.400 -2.526 17.027 1.00 85.06 206 ASN A N 1
ATOM 1616 C CA . ASN A 1 206 ? 0.018 -2.117 18.377 1.00 85.06 206 ASN A CA 1
ATOM 1617 C C . ASN A 1 206 ? 0.028 -3.298 19.374 1.00 85.06 206 ASN A C 1
ATOM 1619 O O . ASN A 1 206 ? -0.364 -4.412 19.036 1.00 85.06 206 ASN A O 1
ATOM 1623 N N . THR A 1 207 ? 0.487 -3.060 20.606 1.00 84.69 207 THR A N 1
ATOM 1624 C CA . THR A 1 207 ? 0.418 -3.998 21.747 1.00 84.69 207 THR A CA 1
ATOM 1625 C C . THR A 1 207 ? 0.916 -5.419 21.420 1.00 84.69 207 THR A C 1
ATOM 1627 O O . THR A 1 207 ? 2.125 -5.612 21.272 1.00 84.69 207 THR A O 1
ATOM 1630 N N . LEU A 1 208 ? 0.023 -6.409 21.252 1.00 89.69 208 LEU A N 1
ATOM 1631 C CA . LEU A 1 208 ? 0.376 -7.797 20.919 1.00 89.69 208 LEU A CA 1
ATOM 1632 C C . LEU A 1 208 ? 1.228 -7.894 19.649 1.00 89.69 208 LEU A C 1
ATOM 1634 O O . LEU A 1 208 ? 2.222 -8.617 19.611 1.00 89.69 208 LEU A O 1
ATOM 1638 N N . TYR A 1 209 ? 0.886 -7.128 18.615 1.00 92.75 209 TYR A N 1
ATOM 1639 C CA . TYR A 1 209 ? 1.577 -7.191 17.329 1.00 92.75 209 TYR A CA 1
ATOM 1640 C C . TYR A 1 209 ? 3.028 -6.718 17.413 1.00 92.75 209 TYR A C 1
ATOM 1642 O O . TYR A 1 209 ? 3.873 -7.205 16.663 1.00 92.75 209 TYR A O 1
ATOM 1650 N N . VAL A 1 210 ? 3.350 -5.815 18.343 1.00 88.75 210 VAL A N 1
ATOM 1651 C CA . VAL A 1 210 ? 4.733 -5.380 18.579 1.00 88.75 210 VAL A CA 1
ATOM 1652 C C . VAL A 1 210 ? 5.569 -6.548 19.105 1.00 88.75 210 VAL A C 1
ATOM 1654 O O . VAL A 1 210 ? 6.671 -6.782 18.606 1.00 88.75 210 VAL A O 1
ATOM 1657 N N . LEU A 1 211 ? 5.029 -7.331 20.047 1.00 88.25 211 LEU A N 1
ATOM 1658 C CA . LEU A 1 211 ? 5.682 -8.540 20.566 1.00 88.25 211 LEU A CA 1
ATOM 1659 C C . LEU A 1 211 ? 5.896 -9.573 19.458 1.00 88.25 211 LEU A C 1
ATOM 1661 O O . LEU A 1 211 ? 7.020 -10.042 19.265 1.00 88.25 211 LEU A O 1
ATOM 1665 N N . LEU A 1 212 ? 4.842 -9.872 18.693 1.00 92.88 212 LEU A N 1
ATOM 1666 C CA . LEU A 1 212 ? 4.897 -10.821 17.579 1.00 92.88 212 LEU A CA 1
ATOM 1667 C C . LEU A 1 212 ? 5.936 -10.389 16.534 1.00 92.88 212 LEU A C 1
ATOM 1669 O O . LEU A 1 212 ? 6.785 -11.187 16.142 1.00 92.88 212 LEU A O 1
ATOM 1673 N N . LYS A 1 213 ? 5.953 -9.106 16.150 1.00 91.88 213 LYS A N 1
ATOM 1674 C CA . LYS A 1 213 ? 6.928 -8.549 15.200 1.00 91.88 213 LYS A CA 1
ATOM 1675 C C . LYS A 1 213 ? 8.363 -8.689 15.695 1.00 91.88 213 LYS A C 1
ATOM 1677 O O . LYS A 1 213 ? 9.252 -9.030 14.912 1.00 91.88 213 LYS A O 1
ATOM 1682 N N . LEU A 1 214 ? 8.625 -8.381 16.965 1.00 89.19 214 LEU A N 1
ATOM 1683 C CA . LEU A 1 214 ? 9.969 -8.491 17.533 1.00 89.19 214 LEU A CA 1
ATOM 1684 C C . LEU A 1 214 ? 10.420 -9.954 17.615 1.00 89.19 214 LEU A C 1
ATOM 1686 O O . LEU A 1 214 ? 11.588 -10.239 17.338 1.00 89.19 214 LEU A O 1
ATOM 1690 N N . TYR A 1 215 ? 9.507 -10.871 17.941 1.00 91.69 215 TYR A N 1
ATOM 1691 C CA . TYR A 1 215 ? 9.786 -12.304 17.989 1.00 91.69 215 TYR A CA 1
ATOM 1692 C C . TYR A 1 215 ? 10.070 -12.886 16.599 1.00 91.69 215 TYR A C 1
ATOM 1694 O O . TYR A 1 215 ? 11.124 -13.487 16.402 1.00 91.69 215 TYR A O 1
ATOM 1702 N N . LEU A 1 216 ? 9.214 -12.608 15.607 1.00 93.19 216 LEU A N 1
ATOM 1703 C CA . LEU A 1 216 ? 9.399 -13.029 14.209 1.00 93.19 216 LEU A CA 1
ATOM 1704 C C . LEU A 1 216 ? 10.694 -12.483 13.591 1.00 93.19 216 LEU A C 1
ATOM 1706 O O . LEU A 1 216 ? 11.30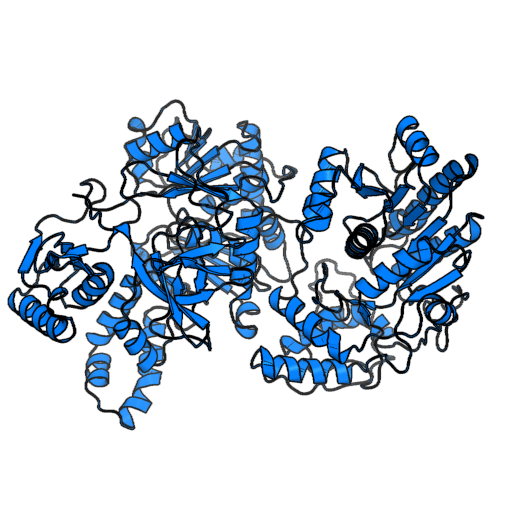9 -13.126 12.747 1.00 93.19 216 LEU A O 1
ATOM 1710 N N . ASN A 1 217 ? 11.142 -11.301 14.017 1.00 89.88 217 ASN A N 1
ATOM 1711 C CA . ASN A 1 217 ? 12.416 -10.718 13.585 1.00 89.88 217 ASN A CA 1
ATOM 1712 C C . ASN A 1 217 ? 13.634 -11.226 14.377 1.00 89.88 217 ASN A C 1
ATOM 1714 O O . ASN A 1 217 ? 14.737 -10.706 14.200 1.00 89.88 217 ASN A O 1
ATOM 1718 N N . GLY A 1 218 ? 13.457 -12.183 15.292 1.00 88.44 218 GLY A N 1
ATOM 1719 C CA . GLY A 1 218 ? 14.531 -12.725 16.129 1.00 88.44 218 GLY A CA 1
ATOM 1720 C C . GLY A 1 218 ? 15.120 -11.726 17.133 1.00 88.44 218 GLY A C 1
ATOM 1721 O O . GLY A 1 218 ? 16.175 -11.994 17.711 1.00 88.44 218 GLY A O 1
ATOM 1722 N N . LYS A 1 219 ? 14.456 -10.581 17.347 1.00 84.88 219 LYS A N 1
ATOM 1723 C CA . LYS A 1 219 ? 14.887 -9.498 18.250 1.00 84.88 219 LYS A CA 1
ATOM 1724 C C . LYS A 1 219 ? 14.397 -9.687 19.687 1.00 84.88 219 LYS A C 1
ATOM 1726 O O . LYS A 1 219 ? 14.920 -9.035 20.584 1.00 84.88 219 LYS A O 1
ATOM 1731 N N . LEU A 1 220 ? 13.429 -10.576 19.914 1.00 83.19 220 LEU A N 1
ATOM 1732 C CA . LEU A 1 220 ? 12.859 -10.860 21.233 1.00 83.19 220 LEU A CA 1
ATOM 1733 C C . LEU A 1 220 ? 13.217 -12.276 21.698 1.00 83.19 220 LEU A C 1
ATOM 1735 O O . LEU A 1 220 ? 12.440 -13.209 21.532 1.00 83.19 220 LEU A O 1
ATOM 1739 N N . ARG A 1 221 ? 14.418 -12.451 22.261 1.00 81.50 221 ARG A N 1
ATOM 1740 C CA . ARG A 1 221 ? 14.828 -13.730 22.880 1.00 81.50 221 ARG A CA 1
ATOM 1741 C C . ARG A 1 221 ? 14.475 -13.807 24.364 1.00 81.50 221 ARG A C 1
ATOM 1743 O O . ARG A 1 221 ? 14.130 -14.877 24.857 1.00 81.50 221 ARG A O 1
ATOM 1750 N N . PHE A 1 222 ? 14.560 -12.667 25.043 1.00 83.25 222 PHE A N 1
ATOM 1751 C CA . PHE A 1 222 ? 14.272 -12.506 26.462 1.00 83.25 222 PHE A CA 1
ATOM 1752 C C . PHE A 1 222 ? 12.953 -11.765 26.624 1.00 83.25 222 PHE A C 1
ATOM 1754 O O . PHE A 1 222 ? 12.776 -10.696 26.037 1.00 83.25 222 PHE A O 1
ATOM 1761 N N . ILE A 1 223 ? 12.045 -12.325 27.415 1.00 83.44 223 ILE A N 1
ATOM 1762 C CA . ILE A 1 223 ? 10.728 -11.746 27.661 1.00 83.44 223 ILE A CA 1
ATOM 1763 C C . ILE A 1 223 ? 10.636 -11.376 29.137 1.00 83.44 223 ILE A C 1
ATOM 1765 O O . ILE A 1 223 ? 10.747 -12.265 29.984 1.00 83.44 223 ILE A O 1
ATOM 1769 N N . PRO A 1 224 ? 10.431 -10.089 29.463 1.00 80.25 224 PRO A N 1
ATOM 1770 C CA . PRO A 1 224 ? 10.515 -9.593 30.830 1.00 80.25 224 PRO A CA 1
ATOM 1771 C C . PRO A 1 224 ? 9.225 -9.828 31.641 1.00 80.25 224 PRO A C 1
ATOM 1773 O O . PRO A 1 224 ? 8.745 -8.929 32.326 1.00 80.25 224 PRO A O 1
ATOM 1776 N N . THR A 1 225 ? 8.634 -11.020 31.552 1.00 82.06 225 THR A N 1
ATOM 1777 C CA . THR A 1 225 ? 7.451 -11.405 32.335 1.00 82.06 225 THR A CA 1
ATOM 1778 C C . THR A 1 225 ? 7.458 -12.902 32.672 1.00 82.06 225 THR A C 1
ATOM 1780 O O . THR A 1 225 ? 8.323 -13.654 32.216 1.00 82.06 225 THR A O 1
ATOM 1783 N N . SER A 1 226 ? 6.503 -13.340 33.494 1.00 84.88 226 SER A N 1
ATOM 1784 C CA . SER A 1 226 ? 6.238 -14.754 33.763 1.00 84.88 226 SER A CA 1
ATOM 1785 C C . SER A 1 226 ? 5.697 -15.453 32.516 1.00 84.88 226 SER A C 1
ATOM 1787 O O . SER A 1 226 ? 4.852 -14.917 31.803 1.00 84.88 226 SER A O 1
ATOM 1789 N N . SER A 1 227 ? 6.115 -16.700 32.291 1.00 86.06 227 SER A N 1
ATOM 1790 C CA . SER A 1 227 ? 5.598 -17.515 31.183 1.00 86.06 227 SER A CA 1
ATOM 1791 C C . SER A 1 227 ? 4.096 -17.831 31.294 1.00 86.06 227 SER A C 1
ATOM 1793 O O . SER A 1 227 ? 3.454 -18.111 30.285 1.00 86.06 227 SER A O 1
ATOM 1795 N N . HIS A 1 228 ? 3.533 -17.738 32.504 1.00 86.81 228 HIS A N 1
ATOM 1796 C CA . HIS A 1 228 ? 2.113 -17.968 32.790 1.00 86.81 228 HIS A CA 1
ATOM 1797 C C . HIS A 1 228 ? 1.264 -16.695 32.736 1.00 86.81 228 HIS A C 1
ATOM 1799 O O . HIS A 1 228 ? 0.065 -16.756 32.996 1.00 86.81 228 HIS A O 1
ATOM 1805 N N . MET A 1 229 ? 1.872 -15.543 32.440 1.00 86.94 229 MET A N 1
ATOM 1806 C CA . MET A 1 229 ? 1.136 -14.294 32.297 1.00 86.94 229 MET A CA 1
ATOM 1807 C C . MET A 1 229 ? 0.115 -14.446 31.167 1.00 86.94 229 MET A C 1
ATOM 1809 O O . MET A 1 229 ? 0.462 -14.837 30.048 1.00 86.94 229 MET A O 1
ATOM 1813 N N . LYS A 1 230 ? -1.147 -14.170 31.485 1.00 88.31 230 LYS A N 1
ATOM 1814 C CA . LYS A 1 230 ? -2.264 -14.280 30.553 1.00 88.31 230 LYS A CA 1
ATOM 1815 C C . LYS A 1 230 ? -2.506 -12.944 29.866 1.00 88.31 230 LYS A C 1
ATOM 1817 O O . LYS A 1 230 ? -2.427 -11.896 30.499 1.00 88.31 230 LYS A O 1
ATOM 1822 N N . LEU A 1 231 ? -2.786 -12.994 28.570 1.00 89.12 231 LEU A N 1
ATOM 1823 C CA . LEU A 1 231 ? -3.234 -11.846 27.787 1.00 89.12 231 LEU A CA 1
ATOM 1824 C C . LEU A 1 231 ? -4.743 -11.938 27.557 1.00 89.12 231 LEU A C 1
ATOM 1826 O O . LEU A 1 231 ? -5.315 -13.024 27.551 1.00 89.12 231 LEU A O 1
ATOM 1830 N N . ASN A 1 232 ? -5.373 -10.795 27.306 1.00 89.25 232 ASN A N 1
ATOM 1831 C CA . ASN A 1 232 ? -6.804 -10.667 27.024 1.00 89.25 232 ASN A CA 1
ATOM 1832 C C . ASN A 1 232 ? -7.077 -10.137 25.593 1.00 89.25 232 ASN A C 1
ATOM 1834 O O . ASN A 1 232 ? -7.748 -9.108 25.448 1.00 89.25 232 ASN A O 1
ATOM 1838 N N . PRO A 1 233 ? -6.546 -10.782 24.528 1.00 93.25 233 PRO A N 1
ATOM 1839 C CA . PRO A 1 233 ? -6.864 -10.398 23.157 1.00 93.25 233 PRO A CA 1
ATOM 1840 C C . PRO A 1 233 ? -8.359 -10.598 22.883 1.00 93.25 233 PRO A C 1
ATOM 1842 O O . PRO A 1 233 ? -8.903 -11.644 23.221 1.00 93.25 233 PRO A O 1
ATOM 1845 N N . VAL A 1 234 ? -9.001 -9.625 22.242 1.00 94.94 234 VAL A N 1
ATOM 1846 C CA . VAL A 1 234 ? -10.402 -9.715 21.811 1.00 94.94 234 VAL A CA 1
ATOM 1847 C C . VAL A 1 234 ? -10.520 -9.311 20.337 1.00 94.94 234 VAL A C 1
ATOM 1849 O O . VAL A 1 234 ? -10.104 -8.203 19.982 1.00 94.94 234 VAL A O 1
ATOM 1852 N N . PRO A 1 235 ? -11.026 -10.181 19.450 1.00 97.00 235 PRO A N 1
ATOM 1853 C CA . PRO A 1 235 ? -11.218 -9.828 18.046 1.00 97.00 235 PRO A CA 1
ATOM 1854 C C . PRO A 1 235 ? -12.202 -8.667 17.858 1.00 97.00 235 PRO A C 1
ATOM 1856 O O . PRO A 1 235 ? -13.200 -8.539 18.570 1.00 97.00 235 PRO A O 1
ATOM 1859 N N . VAL A 1 236 ? -11.911 -7.781 16.906 1.00 96.06 236 VAL A N 1
ATOM 1860 C CA . VAL A 1 236 ? -12.715 -6.566 16.677 1.00 96.06 236 VAL A CA 1
ATOM 1861 C C . VAL A 1 236 ? -14.147 -6.860 16.220 1.00 96.06 236 VAL A C 1
ATOM 1863 O O . VAL A 1 236 ? -15.050 -6.078 16.490 1.00 96.06 236 VAL A O 1
ATOM 1866 N N . ASP A 1 237 ? -14.366 -7.974 15.534 1.00 96.25 237 ASP A N 1
ATOM 1867 C CA . ASP A 1 237 ? -15.668 -8.438 15.055 1.00 96.25 237 ASP A CA 1
ATOM 1868 C C . ASP A 1 237 ? -16.574 -8.871 16.208 1.00 96.25 237 ASP A C 1
ATOM 1870 O O . ASP A 1 237 ? -17.756 -8.527 16.205 1.00 96.25 237 ASP A O 1
ATOM 1874 N N . TYR A 1 238 ? -16.011 -9.492 17.250 1.00 97.31 238 TYR A N 1
ATOM 1875 C CA . TYR A 1 238 ? -16.725 -9.725 18.505 1.00 97.31 238 TYR A CA 1
ATOM 1876 C C . TYR A 1 238 ? -17.144 -8.403 19.156 1.00 97.31 238 TYR A C 1
ATOM 1878 O O . TYR A 1 238 ? -18.299 -8.238 19.547 1.00 97.31 238 TYR A O 1
ATOM 1886 N N . VAL A 1 239 ? -16.228 -7.427 19.219 1.00 97.62 239 VAL A N 1
ATOM 1887 C CA . VAL A 1 239 ? -16.526 -6.092 19.767 1.00 97.62 239 VAL A CA 1
ATOM 1888 C C . VAL A 1 239 ? -17.617 -5.394 18.951 1.00 97.62 239 VAL A C 1
ATOM 1890 O O . VAL A 1 239 ? -18.551 -4.843 19.528 1.00 97.62 239 VAL A O 1
ATOM 1893 N N . ALA A 1 240 ? -17.535 -5.438 17.621 1.00 97.50 240 ALA A N 1
ATOM 1894 C CA . ALA A 1 240 ? -18.511 -4.819 16.731 1.00 97.50 240 ALA A CA 1
ATOM 1895 C C . ALA A 1 240 ? -19.901 -5.457 16.860 1.00 97.50 240 ALA A C 1
ATOM 1897 O O . ALA A 1 240 ? -20.886 -4.728 16.984 1.00 97.50 240 ALA A O 1
ATOM 1898 N N . ARG A 1 241 ? -19.975 -6.796 16.907 1.00 97.38 241 ARG A N 1
ATOM 1899 C CA . ARG A 1 241 ? -21.216 -7.540 17.169 1.00 97.38 241 ARG A CA 1
ATOM 1900 C C . ARG A 1 241 ? -21.803 -7.169 18.524 1.00 97.38 241 ARG A C 1
ATOM 1902 O O . ARG A 1 241 ? -22.985 -6.855 18.597 1.00 97.38 241 ARG A O 1
ATOM 1909 N N . ALA A 1 242 ? -20.992 -7.185 19.580 1.00 97.94 242 ALA A N 1
ATOM 1910 C CA . ALA A 1 242 ? -21.435 -6.853 20.929 1.00 97.94 242 ALA A CA 1
ATOM 1911 C C . ALA A 1 242 ? -22.033 -5.444 20.992 1.00 97.94 242 ALA A C 1
ATOM 1913 O O . ALA A 1 242 ? -23.141 -5.274 21.494 1.00 97.94 242 ALA A O 1
ATOM 1914 N N . VAL A 1 243 ? -21.334 -4.449 20.432 1.00 98.19 243 VAL A N 1
ATOM 1915 C CA . VAL A 1 243 ? -21.831 -3.069 20.375 1.00 98.19 243 VAL A CA 1
ATOM 1916 C C . VAL A 1 243 ? -23.134 -3.007 19.584 1.00 98.19 243 VAL A C 1
ATOM 1918 O O . VAL A 1 243 ? -24.131 -2.532 20.109 1.00 98.19 243 VAL A O 1
ATOM 1921 N N . GLY A 1 244 ? -23.169 -3.543 18.363 1.00 96.88 244 GLY A N 1
ATOM 1922 C CA . GLY A 1 244 ? -24.357 -3.481 17.514 1.00 96.88 244 GLY A CA 1
ATOM 1923 C C . GLY A 1 244 ? -25.595 -4.153 18.119 1.00 96.88 244 GLY A C 1
ATOM 1924 O O . GLY A 1 244 ? -26.667 -3.550 18.137 1.00 96.88 244 GLY A O 1
ATOM 1925 N N . VAL A 1 245 ? -25.451 -5.364 18.670 1.00 97.12 245 VAL A N 1
ATOM 1926 C CA . VAL A 1 245 ? -26.553 -6.104 19.315 1.00 97.12 245 VAL A CA 1
ATOM 1927 C C . VAL A 1 245 ? -27.051 -5.374 20.560 1.00 97.12 245 VAL A C 1
ATOM 1929 O O . VAL A 1 245 ? -28.252 -5.173 20.721 1.00 97.12 245 VAL A O 1
ATOM 1932 N N . LEU A 1 246 ? -26.144 -4.972 21.452 1.00 97.88 246 LEU A N 1
ATOM 1933 C CA . LEU A 1 246 ? -26.517 -4.434 22.762 1.00 97.88 246 LEU A CA 1
ATOM 1934 C C . LEU A 1 246 ? -26.971 -2.973 22.689 1.00 97.88 246 LEU A C 1
ATOM 1936 O O . LEU A 1 246 ? -27.821 -2.572 23.477 1.00 97.88 246 LEU A O 1
ATOM 1940 N N . THR A 1 247 ? -26.480 -2.185 21.727 1.00 97.25 247 THR A N 1
ATOM 1941 C CA . THR A 1 247 ? -27.008 -0.837 21.458 1.00 97.25 247 THR A CA 1
ATOM 1942 C C . THR A 1 247 ? -28.501 -0.886 21.128 1.00 97.25 247 THR A C 1
ATOM 1944 O O . THR A 1 247 ? -29.252 -0.026 21.590 1.00 97.25 247 THR A O 1
ATOM 1947 N N . LEU A 1 248 ? -28.931 -1.899 20.368 1.00 95.56 248 LEU A N 1
ATOM 1948 C CA . LEU A 1 248 ? -30.314 -2.070 19.916 1.00 95.56 248 LEU A CA 1
ATOM 1949 C C . LEU A 1 248 ? -31.170 -2.926 20.865 1.00 95.56 248 LEU A C 1
ATOM 1951 O O . LEU A 1 248 ? -32.377 -3.036 20.664 1.00 95.56 248 LEU A O 1
ATOM 1955 N N . ASN A 1 249 ? -30.576 -3.506 21.911 1.00 96.00 249 ASN A N 1
ATOM 1956 C CA . ASN A 1 249 ? -31.295 -4.275 22.920 1.00 96.00 249 ASN A CA 1
ATOM 1957 C C . ASN A 1 249 ? -31.755 -3.361 24.069 1.00 96.00 249 ASN A C 1
ATOM 1959 O O . ASN A 1 249 ? -30.946 -2.740 24.765 1.00 96.00 249 ASN A O 1
ATOM 1963 N N . TYR A 1 250 ? -33.067 -3.300 24.299 1.00 93.50 250 TYR A N 1
ATOM 1964 C CA . TYR A 1 250 ? -33.652 -2.512 25.384 1.00 93.50 250 TYR A CA 1
ATOM 1965 C C . TYR A 1 250 ? -33.187 -2.988 26.770 1.00 93.50 250 TYR A C 1
ATOM 1967 O O . TYR A 1 250 ? -32.828 -2.178 27.621 1.00 93.50 250 TYR A O 1
ATOM 1975 N N . GLU A 1 251 ? -33.086 -4.300 26.988 1.00 95.69 251 GLU A N 1
ATOM 1976 C CA . GLU A 1 251 ? -32.686 -4.875 28.276 1.00 95.69 251 GLU A CA 1
ATOM 1977 C C . GLU A 1 251 ? -31.217 -4.585 28.648 1.00 95.69 251 GLU A C 1
ATOM 1979 O O . GLU A 1 251 ? -30.833 -4.726 29.810 1.00 95.69 251 GLU A O 1
ATOM 1984 N N . ALA A 1 252 ? -30.398 -4.115 27.700 1.00 95.81 252 ALA A N 1
ATOM 1985 C CA . ALA A 1 252 ? -29.032 -3.646 27.947 1.00 95.81 252 ALA A CA 1
ATOM 1986 C C . ALA A 1 252 ? -28.970 -2.223 28.556 1.00 95.81 252 ALA A C 1
ATOM 1988 O O . ALA A 1 252 ? -27.880 -1.651 28.680 1.00 95.81 252 ALA A O 1
ATOM 1989 N N . LEU A 1 253 ? -30.124 -1.644 28.932 1.00 94.94 253 LEU A N 1
ATOM 1990 C CA . LEU A 1 253 ? -30.228 -0.355 29.624 1.00 94.94 253 LEU A CA 1
ATOM 1991 C C . LEU A 1 253 ? -29.466 -0.310 30.945 1.00 94.94 253 LEU A C 1
ATOM 1993 O O . LEU A 1 253 ? -29.591 -1.203 31.790 1.00 94.94 253 LEU A O 1
ATOM 1997 N N . ASP A 1 254 ? -28.684 0.766 31.079 1.00 94.19 254 ASP A N 1
ATOM 1998 C CA . ASP A 1 254 ? -27.896 1.134 32.252 1.00 94.19 254 ASP A CA 1
ATOM 1999 C C . ASP A 1 254 ? -26.916 0.039 32.678 1.00 94.19 254 ASP A C 1
ATOM 2001 O O . ASP A 1 254 ? -26.626 -0.147 33.859 1.00 94.19 254 ASP A O 1
ATOM 2005 N N . LYS A 1 255 ? -26.411 -0.718 31.692 1.00 96.56 255 LYS A N 1
ATOM 2006 C CA . LYS A 1 255 ? -25.458 -1.812 31.905 1.00 96.56 255 LYS A CA 1
ATOM 2007 C C . LYS A 1 255 ? -24.083 -1.493 31.356 1.00 96.56 255 LYS A C 1
ATOM 2009 O O . LYS A 1 255 ? -23.907 -0.734 30.397 1.00 96.56 255 LYS A O 1
ATOM 2014 N N . THR A 1 256 ? -23.107 -2.143 31.973 1.00 97.62 256 THR A N 1
ATOM 2015 C CA . THR A 1 256 ? -21.721 -2.175 31.523 1.00 97.62 256 THR A CA 1
ATOM 2016 C C . THR A 1 256 ? -21.363 -3.591 31.095 1.00 97.62 256 THR A C 1
ATOM 2018 O O . THR A 1 256 ? -21.762 -4.555 31.747 1.00 97.62 256 THR A O 1
ATOM 2021 N N . PHE A 1 257 ? -20.602 -3.699 30.009 1.00 97.81 257 PHE A N 1
ATOM 2022 C CA . PHE A 1 257 ? -20.192 -4.966 29.414 1.00 97.81 257 PHE A CA 1
ATOM 2023 C C . PHE A 1 257 ? -18.667 -5.031 29.291 1.00 97.81 257 PHE A C 1
ATOM 2025 O O . PHE A 1 257 ? -18.065 -4.244 28.550 1.00 97.81 257 PHE A O 1
ATOM 2032 N N . HIS A 1 258 ? -18.025 -5.958 30.003 1.00 96.69 258 HIS A N 1
ATOM 2033 C CA . HIS A 1 258 ? -16.618 -6.299 29.791 1.00 96.69 258 HIS A CA 1
ATOM 2034 C C . HIS A 1 258 ? -16.496 -7.210 28.568 1.00 96.69 258 HIS A C 1
ATOM 2036 O O . HIS A 1 258 ? -16.776 -8.405 28.617 1.00 96.69 258 HIS A O 1
ATOM 2042 N N . LEU A 1 259 ? -16.014 -6.652 27.458 1.00 96.38 259 LEU A N 1
ATOM 2043 C CA . LEU A 1 259 ? -15.780 -7.405 26.226 1.00 96.38 259 LEU A CA 1
ATOM 2044 C C . LEU A 1 259 ? -14.367 -7.999 26.266 1.00 96.38 259 LEU A C 1
ATOM 2046 O O . LEU A 1 259 ? -13.439 -7.518 25.606 1.00 96.38 259 LEU A O 1
ATOM 2050 N N . THR A 1 260 ? -14.199 -9.011 27.114 1.00 93.25 260 THR A N 1
ATOM 2051 C CA . THR A 1 260 ? -12.940 -9.731 27.342 1.00 93.25 260 THR A CA 1
ATOM 2052 C C . THR A 1 260 ? -13.172 -11.239 27.312 1.00 93.25 260 THR A C 1
ATOM 2054 O O . THR A 1 260 ? -14.222 -11.682 27.779 1.00 93.25 260 THR A O 1
ATOM 2057 N N . PRO A 1 261 ? -12.200 -12.041 26.845 1.00 91.19 261 PRO A N 1
ATOM 2058 C CA . PRO A 1 261 ? -12.292 -13.493 26.965 1.00 91.19 261 PRO A CA 1
ATOM 2059 C C . PRO A 1 261 ? -12.352 -13.917 28.445 1.00 91.19 261 PRO A C 1
ATOM 2061 O O . PRO A 1 261 ? -11.683 -13.292 29.275 1.00 91.19 261 PRO A O 1
ATOM 2064 N N . PRO A 1 262 ? -13.095 -14.982 28.797 1.00 88.06 262 PRO A N 1
ATOM 2065 C CA . PRO A 1 262 ? -13.114 -15.514 30.157 1.00 88.06 262 PRO A CA 1
ATOM 2066 C C . PRO A 1 262 ? -11.743 -16.087 30.548 1.00 88.06 262 PRO A C 1
ATOM 2068 O O . PRO A 1 262 ? -10.941 -16.484 29.698 1.00 88.06 262 PRO A O 1
ATOM 2071 N N . LEU A 1 263 ? -11.464 -16.184 31.853 1.00 83.88 263 LEU A N 1
ATOM 2072 C CA . LEU A 1 263 ? -10.147 -16.591 32.374 1.00 83.88 263 LEU A CA 1
ATOM 2073 C C . LEU A 1 263 ? -9.664 -17.956 31.846 1.00 83.88 263 LEU A C 1
ATOM 2075 O O . LEU A 1 263 ? -8.456 -18.161 31.681 1.00 83.88 263 LEU A O 1
ATOM 2079 N N . SER A 1 264 ? -10.585 -18.889 31.603 1.00 85.31 264 SER A N 1
ATOM 2080 C CA . SER A 1 264 ? -10.305 -20.217 31.042 1.00 85.31 264 SER A CA 1
ATOM 2081 C C . SER A 1 264 ? -9.811 -20.166 29.594 1.00 85.31 264 SER A C 1
ATOM 2083 O O . SER A 1 264 ? -9.053 -21.043 29.191 1.00 85.31 264 SER A O 1
ATOM 2085 N N . GLN A 1 265 ? -10.187 -19.128 28.844 1.00 88.06 265 GLN A N 1
ATOM 2086 C CA . GLN A 1 265 ? -9.856 -18.953 27.429 1.00 88.06 265 GLN A CA 1
ATOM 2087 C C . GLN A 1 265 ? -8.760 -17.905 27.184 1.00 88.06 265 GLN A C 1
ATOM 2089 O O . GLN A 1 265 ? -8.264 -17.772 26.068 1.00 88.06 265 GLN A O 1
ATOM 2094 N N . MET A 1 266 ? -8.331 -17.178 28.221 1.00 89.75 266 MET A N 1
ATOM 2095 C CA . MET A 1 266 ? -7.218 -16.234 28.120 1.00 89.75 266 MET A CA 1
ATOM 2096 C C . MET A 1 266 ? -5.877 -16.952 27.855 1.00 89.75 266 MET A C 1
ATOM 2098 O O . MET A 1 266 ? -5.426 -17.735 28.705 1.00 89.75 266 MET A O 1
ATOM 2102 N N . PRO A 1 267 ? -5.190 -16.657 26.736 1.00 92.31 267 PRO A N 1
ATOM 2103 C CA . PRO A 1 267 ? -3.926 -17.297 26.393 1.00 92.31 267 PRO A CA 1
ATOM 2104 C C . PRO A 1 267 ? -2.760 -16.865 27.291 1.00 92.31 267 PRO A C 1
ATOM 2106 O O . PRO A 1 267 ? -2.517 -15.662 27.452 1.00 92.31 267 PRO A O 1
ATOM 2109 N N . PRO A 1 268 ? -1.942 -17.809 27.787 1.00 92.31 268 PRO A N 1
ATOM 2110 C CA . PRO A 1 268 ? -0.604 -17.500 28.271 1.00 92.31 268 PRO A CA 1
ATOM 2111 C C . PRO A 1 268 ? 0.278 -16.953 27.138 1.00 92.31 268 PRO A C 1
ATOM 2113 O O . PRO A 1 268 ? 0.283 -17.479 26.023 1.00 92.31 268 PRO A O 1
ATOM 2116 N N . ILE A 1 269 ? 1.099 -15.937 27.422 1.00 90.56 269 ILE A N 1
ATOM 2117 C CA . ILE A 1 269 ? 2.044 -15.375 26.436 1.00 90.56 269 ILE A CA 1
ATOM 2118 C C . ILE A 1 269 ? 3.022 -16.425 25.889 1.00 90.56 269 ILE A C 1
ATOM 2120 O O . ILE A 1 269 ? 3.404 -16.366 24.720 1.00 90.56 269 ILE A O 1
ATOM 2124 N N . LYS A 1 270 ? 3.410 -17.408 26.713 1.00 92.69 270 LYS A N 1
ATOM 2125 C CA . LYS A 1 270 ? 4.231 -18.546 26.285 1.00 92.69 270 LYS A CA 1
ATOM 2126 C C . LYS A 1 270 ? 3.577 -19.302 25.136 1.00 92.69 270 LYS A C 1
ATOM 2128 O O . LYS A 1 270 ? 4.237 -19.538 24.126 1.00 92.69 270 LYS A O 1
ATOM 2133 N N . ASP A 1 271 ? 2.296 -19.615 25.271 1.00 94.75 271 ASP A N 1
ATOM 2134 C CA . ASP A 1 271 ? 1.575 -20.431 24.302 1.00 94.75 271 ASP A CA 1
ATOM 2135 C C . ASP A 1 271 ? 1.390 -19.663 22.989 1.00 94.75 271 ASP A C 1
ATOM 2137 O O . ASP A 1 271 ? 1.659 -20.213 21.925 1.00 94.75 271 ASP A O 1
ATOM 2141 N N . ILE A 1 272 ? 1.076 -18.360 23.048 1.00 94.75 272 ILE A N 1
ATOM 2142 C CA . ILE A 1 272 ? 1.029 -17.492 21.855 1.00 94.75 272 ILE A CA 1
ATOM 2143 C C . ILE A 1 272 ? 2.348 -17.534 21.082 1.00 94.75 272 ILE A C 1
ATOM 2145 O O . ILE A 1 272 ? 2.353 -17.657 19.856 1.00 94.75 272 ILE A O 1
ATOM 2149 N N . LEU A 1 273 ? 3.484 -17.414 21.772 1.00 94.06 273 LEU A N 1
ATOM 2150 C CA . LEU A 1 273 ? 4.788 -17.403 21.110 1.00 94.06 273 LEU A CA 1
ATOM 2151 C C . LEU A 1 273 ? 5.195 -18.784 20.599 1.00 94.06 273 LEU A C 1
ATOM 2153 O O . LEU A 1 273 ? 5.831 -18.877 19.551 1.00 94.06 273 LEU A O 1
ATOM 2157 N N . GLU A 1 274 ? 4.809 -19.860 21.281 1.00 94.56 274 GLU A N 1
ATOM 2158 C CA . GLU A 1 274 ? 5.017 -21.223 20.792 1.00 94.56 274 GLU A CA 1
ATOM 2159 C C . GLU A 1 274 ? 4.172 -21.540 19.553 1.00 94.56 274 GLU A C 1
ATOM 2161 O O . GLU A 1 274 ? 4.696 -22.154 18.617 1.00 94.56 274 GLU A O 1
ATOM 2166 N N . GLU A 1 275 ? 2.912 -21.098 19.510 1.00 95.94 275 GLU A N 1
ATOM 2167 C CA . GLU A 1 275 ? 2.063 -21.179 18.314 1.00 95.94 275 GLU A CA 1
ATOM 2168 C C . GLU A 1 275 ? 2.634 -20.319 17.185 1.00 95.94 275 GLU A C 1
ATOM 2170 O O . GLU A 1 275 ? 2.809 -20.800 16.067 1.00 95.94 275 GLU A O 1
ATOM 2175 N N . THR A 1 276 ? 3.056 -19.086 17.485 1.00 96.50 276 THR A N 1
ATOM 2176 C CA . THR A 1 276 ? 3.720 -18.201 16.512 1.00 96.50 276 THR A CA 1
ATOM 2177 C C . THR A 1 276 ? 4.983 -18.845 15.945 1.00 96.50 276 THR A C 1
ATOM 2179 O O . THR A 1 276 ? 5.233 -18.773 14.745 1.00 96.50 276 THR A O 1
ATOM 2182 N N . ARG A 1 277 ? 5.781 -19.520 16.781 1.00 95.75 277 ARG A N 1
ATOM 2183 C CA . ARG A 1 277 ? 6.982 -20.253 16.358 1.00 95.75 277 ARG A CA 1
ATOM 2184 C C . ARG A 1 277 ? 6.638 -21.402 15.411 1.00 95.75 277 ARG A C 1
ATOM 2186 O O . ARG A 1 277 ? 7.317 -21.574 14.401 1.00 95.75 277 ARG A O 1
ATOM 2193 N N . ARG A 1 278 ? 5.609 -22.195 15.732 1.00 95.94 278 ARG A N 1
ATOM 2194 C CA . ARG A 1 278 ? 5.130 -23.301 14.881 1.00 95.94 278 ARG A CA 1
ATOM 2195 C C . ARG A 1 278 ? 4.599 -22.781 13.550 1.00 95.94 278 ARG A C 1
ATOM 2197 O O . ARG A 1 278 ? 4.983 -23.289 12.497 1.00 95.94 278 ARG A O 1
ATOM 2204 N N . TRP A 1 279 ? 3.794 -21.727 13.601 1.00 97.00 279 TRP A N 1
ATOM 2205 C CA . TRP A 1 279 ? 3.264 -21.044 12.430 1.00 97.00 279 TRP A CA 1
ATOM 2206 C C . TRP A 1 279 ? 4.386 -20.468 11.553 1.00 97.00 279 TRP A C 1
ATOM 2208 O O . TRP A 1 279 ? 4.375 -20.674 10.343 1.00 97.00 279 TRP A O 1
ATOM 2218 N N . ALA A 1 280 ? 5.396 -19.818 12.139 1.00 95.69 280 ALA A N 1
ATOM 2219 C CA . ALA A 1 280 ? 6.515 -19.227 11.401 1.00 95.69 280 ALA A CA 1
ATOM 2220 C C . ALA A 1 280 ? 7.403 -20.286 10.731 1.00 95.69 280 ALA A C 1
ATOM 2222 O O . ALA A 1 280 ? 7.865 -20.078 9.610 1.00 95.69 280 ALA A O 1
ATOM 2223 N N . LEU A 1 281 ? 7.610 -21.438 11.376 1.00 94.62 281 LEU A N 1
ATOM 2224 C CA . LEU A 1 281 ? 8.329 -22.554 10.765 1.00 94.62 281 LEU A CA 1
ATOM 2225 C C . LEU A 1 281 ? 7.571 -23.103 9.549 1.00 94.62 281 LEU A C 1
ATOM 2227 O O . LEU A 1 281 ? 8.180 -23.322 8.506 1.00 94.62 281 LEU A O 1
ATOM 2231 N N . LYS A 1 282 ? 6.251 -23.288 9.671 1.00 94.44 282 LYS A N 1
ATOM 2232 C CA . LYS A 1 282 ? 5.400 -23.823 8.598 1.00 94.44 282 LYS A CA 1
ATOM 2233 C C . LYS A 1 282 ? 5.267 -22.856 7.417 1.00 94.44 282 LYS A C 1
ATOM 2235 O O . LYS A 1 282 ? 5.430 -23.273 6.279 1.00 94.44 282 LYS A O 1
ATOM 2240 N N . ASN A 1 283 ? 4.968 -21.585 7.686 1.00 92.19 283 ASN A N 1
ATOM 2241 C CA . ASN A 1 283 ? 4.549 -20.626 6.656 1.00 92.19 283 ASN A CA 1
ATOM 2242 C C . ASN A 1 283 ? 5.679 -19.717 6.159 1.00 92.19 283 ASN A C 1
ATOM 2244 O O . ASN A 1 283 ? 5.624 -19.235 5.034 1.00 92.19 283 ASN A O 1
ATOM 2248 N N . LEU A 1 284 ? 6.705 -19.473 6.981 1.00 90.50 284 LEU A N 1
ATOM 2249 C CA . LEU A 1 284 ? 7.829 -18.594 6.632 1.00 90.50 284 LEU A CA 1
ATOM 2250 C C . LEU A 1 284 ? 9.165 -19.332 6.535 1.00 90.50 284 LEU A C 1
ATOM 2252 O O . LEU A 1 284 ? 10.172 -18.703 6.215 1.00 90.50 284 LEU A O 1
ATOM 2256 N N . GLN A 1 285 ? 9.192 -20.636 6.838 1.00 89.31 285 GLN A N 1
ATOM 2257 C CA . GLN A 1 285 ? 10.417 -21.440 6.928 1.00 89.31 285 GLN A CA 1
ATOM 2258 C C . GLN A 1 285 ? 11.435 -20.848 7.925 1.00 89.31 285 GLN A C 1
ATOM 2260 O O . GLN A 1 285 ? 12.645 -21.037 7.806 1.00 89.31 285 GLN A O 1
ATOM 2265 N N . LEU A 1 286 ? 10.945 -20.121 8.938 1.00 90.62 286 LEU A N 1
ATOM 2266 C CA . LEU A 1 286 ? 11.776 -19.472 9.949 1.00 90.62 286 LEU A CA 1
ATOM 2267 C C . LEU A 1 286 ? 11.941 -20.368 11.172 1.00 90.62 286 LEU A C 1
ATOM 2269 O O . LEU A 1 286 ? 10.985 -20.644 11.899 1.00 90.62 286 LEU A O 1
ATOM 2273 N N . ASN A 1 287 ? 13.182 -20.754 11.460 1.00 90.56 287 ASN A N 1
ATOM 2274 C CA . ASN A 1 287 ? 13.512 -21.471 12.687 1.00 90.56 287 ASN A CA 1
ATOM 2275 C C . ASN A 1 287 ? 13.813 -20.486 13.830 1.00 90.56 287 ASN A C 1
ATOM 2277 O O . ASN A 1 287 ? 14.955 -20.073 14.040 1.00 90.56 287 ASN A O 1
ATOM 2281 N N . LEU A 1 288 ? 12.767 -20.073 14.551 1.00 91.62 288 LEU A N 1
ATOM 2282 C CA . LEU A 1 288 ? 12.886 -19.139 15.673 1.00 91.62 288 LEU A CA 1
ATOM 2283 C C . LEU A 1 288 ? 13.302 -19.860 16.971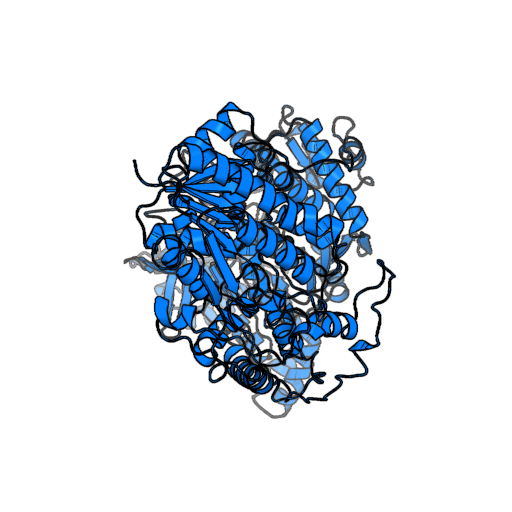 1.00 91.62 288 LEU A C 1
ATOM 2285 O O . LEU A 1 288 ? 12.810 -20.958 17.256 1.00 91.62 288 LEU A O 1
ATOM 2289 N N . PRO A 1 289 ? 14.165 -19.243 17.804 1.00 87.62 289 PRO A N 1
ATOM 2290 C CA . PRO A 1 289 ? 14.560 -19.813 19.087 1.00 87.62 289 PRO A CA 1
ATOM 2291 C C . PRO A 1 289 ? 13.376 -19.866 20.058 1.00 87.62 289 PRO A C 1
ATOM 2293 O O . PRO A 1 289 ? 12.451 -19.052 19.985 1.00 87.62 289 PRO A O 1
ATOM 2296 N N . ARG A 1 290 ? 13.415 -20.803 21.013 1.00 88.19 290 ARG A N 1
ATOM 2297 C CA . ARG A 1 290 ? 12.423 -20.836 22.095 1.00 88.19 290 ARG A CA 1
ATOM 2298 C C . ARG A 1 290 ? 12.551 -19.574 22.966 1.00 88.19 290 ARG A C 1
ATOM 2300 O O . ARG A 1 290 ? 13.678 -19.183 23.274 1.00 88.19 290 ARG A O 1
ATOM 2307 N N . PRO A 1 291 ? 11.430 -18.941 23.347 1.00 85.12 291 PRO A N 1
ATOM 2308 C CA . PRO A 1 291 ? 11.456 -17.758 24.197 1.00 85.12 291 PRO A CA 1
ATOM 2309 C C . PRO A 1 291 ? 11.954 -18.094 25.609 1.00 85.12 291 PRO A C 1
ATOM 2311 O O . PRO A 1 291 ? 11.575 -19.119 26.176 1.00 85.12 291 PRO A O 1
ATOM 2314 N N . PHE A 1 292 ? 12.776 -17.215 26.189 1.00 87.75 292 PHE A N 1
ATOM 2315 C CA . PHE A 1 292 ? 13.217 -17.314 27.581 1.00 87.75 292 PHE A CA 1
ATOM 2316 C C . PHE A 1 292 ? 12.530 -16.237 28.429 1.00 87.75 292 PHE A C 1
ATOM 2318 O O . PHE A 1 292 ? 12.661 -15.043 28.153 1.00 87.75 292 PHE A O 1
ATOM 2325 N N . PHE A 1 293 ? 11.785 -16.663 29.449 1.00 87.44 293 PHE A N 1
ATOM 2326 C CA . PHE A 1 293 ? 10.972 -15.793 30.301 1.00 87.44 293 PHE A CA 1
ATOM 2327 C C . PHE A 1 293 ? 11.708 -15.451 31.594 1.00 87.44 293 PHE A C 1
ATOM 2329 O O . PHE A 1 293 ? 12.190 -16.346 32.287 1.00 87.44 293 PHE A O 1
ATOM 2336 N N . VAL A 1 294 ? 11.767 -14.163 31.928 1.00 81.31 294 VAL A N 1
ATOM 2337 C CA . VAL A 1 294 ? 12.384 -13.659 33.159 1.00 81.31 294 VAL A CA 1
ATOM 2338 C C . VAL A 1 294 ? 11.373 -12.766 33.877 1.00 81.31 294 VAL A C 1
ATOM 2340 O O . VAL A 1 294 ? 10.990 -11.736 33.324 1.00 81.31 294 VAL A O 1
ATOM 2343 N N . PRO A 1 295 ? 10.936 -13.099 35.101 1.00 71.31 295 PRO A N 1
ATOM 2344 C CA . PRO A 1 295 ? 10.058 -12.227 35.878 1.00 71.31 295 PRO A CA 1
ATOM 2345 C C . PRO A 1 295 ? 10.832 -10.984 36.353 1.00 71.31 295 PRO A C 1
ATOM 2347 O O . PRO A 1 295 ? 11.760 -11.117 37.146 1.00 71.31 295 PRO A O 1
ATOM 2350 N N . ILE A 1 296 ? 10.476 -9.773 35.894 1.00 65.94 296 ILE A N 1
ATOM 2351 C CA . ILE A 1 296 ? 11.207 -8.525 36.242 1.00 65.94 296 ILE A CA 1
ATOM 2352 C C . ILE A 1 296 ? 10.316 -7.445 36.899 1.00 65.94 296 ILE A C 1
ATOM 2354 O O . ILE A 1 296 ? 10.608 -6.249 36.836 1.00 65.94 296 ILE A O 1
ATOM 2358 N N . SER A 1 297 ? 9.234 -7.864 37.565 1.00 60.22 297 SER A N 1
ATOM 2359 C CA . SER A 1 297 ? 8.141 -7.001 38.061 1.00 60.22 297 SER A CA 1
ATOM 2360 C C . SER A 1 297 ? 8.566 -5.753 38.883 1.00 60.22 297 SER A C 1
ATOM 2362 O O . SER A 1 297 ? 8.011 -4.688 38.621 1.00 60.22 297 SER A O 1
ATOM 2364 N N . PRO A 1 298 ? 9.583 -5.757 39.779 1.00 53.22 298 PRO A N 1
ATOM 2365 C CA . PRO A 1 298 ? 9.892 -4.554 40.573 1.00 53.22 298 PRO A CA 1
ATOM 2366 C C . PRO A 1 298 ? 10.844 -3.541 39.909 1.00 53.22 298 PRO A C 1
ATOM 2368 O O . PRO A 1 298 ? 10.850 -2.365 40.272 1.00 53.22 298 PRO A O 1
ATOM 2371 N N . ILE A 1 299 ? 11.700 -3.976 38.977 1.00 53.06 299 ILE A N 1
ATOM 2372 C CA . ILE A 1 299 ? 12.783 -3.133 38.426 1.00 53.06 299 ILE A CA 1
ATOM 2373 C C . ILE A 1 299 ? 12.248 -2.239 37.305 1.00 53.06 299 ILE A C 1
ATOM 2375 O O . ILE A 1 299 ? 12.596 -1.062 37.230 1.00 53.06 299 ILE A O 1
ATOM 2379 N N . ILE A 1 300 ? 11.350 -2.781 36.480 1.00 55.34 300 ILE A N 1
ATOM 2380 C CA . ILE A 1 300 ? 10.740 -2.088 35.338 1.00 55.34 300 ILE A CA 1
ATOM 2381 C C . ILE A 1 300 ? 9.827 -0.946 35.811 1.00 55.34 300 ILE A C 1
ATOM 2383 O O . ILE A 1 300 ? 9.840 0.127 35.219 1.00 55.34 300 ILE A O 1
ATOM 2387 N N . GLN A 1 301 ? 9.118 -1.121 36.934 1.00 51.72 301 GLN A N 1
ATOM 2388 C CA . GLN A 1 301 ? 8.248 -0.085 37.512 1.00 51.72 301 GLN A CA 1
ATOM 2389 C C . GLN A 1 301 ? 9.014 1.126 38.082 1.00 51.72 301 GLN A C 1
ATOM 2391 O O . GLN A 1 301 ? 8.442 2.204 38.222 1.00 51.72 301 GLN A O 1
ATOM 2396 N N . ARG A 1 302 ? 10.306 0.975 38.413 1.00 49.03 302 ARG A N 1
ATOM 2397 C CA . ARG A 1 302 ? 11.160 2.063 38.934 1.00 49.03 302 ARG A CA 1
ATOM 2398 C C . ARG A 1 302 ? 11.864 2.867 37.840 1.00 49.03 302 ARG A C 1
ATOM 2400 O O . ARG A 1 302 ? 12.476 3.891 38.140 1.00 49.03 302 ARG A O 1
ATOM 2407 N N . TRP A 1 303 ? 11.801 2.419 36.589 1.00 51.94 303 TRP A N 1
ATOM 2408 C CA . TRP A 1 303 ? 12.454 3.083 35.467 1.00 51.94 303 TRP A CA 1
ATOM 2409 C C . TRP A 1 303 ? 11.565 4.183 34.889 1.00 51.94 303 TRP A C 1
ATOM 2411 O O . TRP A 1 303 ? 10.460 3.926 34.419 1.00 51.94 303 TRP A O 1
ATOM 2421 N N . LYS A 1 304 ? 12.064 5.423 34.894 1.00 50.19 304 LYS A N 1
ATOM 2422 C CA . LYS A 1 304 ? 11.428 6.528 34.171 1.00 50.19 304 LYS A CA 1
ATOM 2423 C C . LYS A 1 304 ? 11.939 6.542 32.725 1.00 50.19 304 LYS A C 1
ATOM 2425 O O . LYS A 1 304 ? 13.158 6.527 32.538 1.00 50.19 304 LYS A O 1
ATOM 2430 N N . PRO A 1 305 ? 11.056 6.586 31.712 1.00 48.38 305 PRO A N 1
ATOM 2431 C CA . PRO A 1 305 ? 11.487 6.799 30.336 1.00 48.38 305 PRO A CA 1
ATOM 2432 C C . PRO A 1 305 ? 12.269 8.115 30.231 1.00 48.38 305 PRO A C 1
ATOM 2434 O O . PRO A 1 305 ? 11.982 9.086 30.934 1.00 48.38 305 PRO A O 1
ATOM 2437 N N . SER A 1 306 ? 13.292 8.132 29.377 1.00 46.94 306 SER A N 1
ATOM 2438 C CA . SER A 1 306 ? 14.094 9.332 29.127 1.00 46.94 306 SER A CA 1
ATOM 2439 C C . SER A 1 306 ? 13.205 10.455 28.578 1.00 46.94 306 SER A C 1
ATOM 2441 O O . SER A 1 306 ? 12.394 10.219 27.687 1.00 46.94 306 SER A O 1
ATOM 2443 N N . SER A 1 307 ? 13.358 11.677 29.097 1.00 45.47 307 SER A N 1
ATOM 2444 C CA . SER A 1 307 ? 12.626 12.869 28.637 1.00 45.47 307 SER A CA 1
ATOM 2445 C C . SER A 1 307 ? 13.157 13.451 27.320 1.00 45.47 307 SER A C 1
ATOM 2447 O O . SER A 1 307 ? 12.608 14.433 26.816 1.00 45.47 307 SER A O 1
ATOM 2449 N N . ASP A 1 308 ? 14.219 12.869 26.757 1.00 45.56 308 ASP A N 1
ATOM 2450 C CA . ASP A 1 308 ? 14.826 13.334 25.516 1.00 45.56 308 ASP A CA 1
ATOM 2451 C C . ASP A 1 308 ? 13.990 12.901 24.303 1.00 45.56 308 ASP A C 1
ATOM 2453 O O . ASP A 1 308 ? 14.070 11.766 23.829 1.00 45.56 308 ASP A O 1
ATOM 2457 N N . LYS A 1 309 ? 13.190 13.839 23.782 1.00 49.50 309 LYS A N 1
ATOM 2458 C CA . LYS A 1 309 ? 12.331 13.645 22.603 1.00 49.50 309 LYS A CA 1
ATOM 2459 C C . LYS A 1 309 ? 13.110 13.312 21.321 1.00 49.50 309 LYS A C 1
ATOM 2461 O O . LYS A 1 309 ? 12.498 12.832 20.371 1.00 49.50 309 LYS A O 1
ATOM 2466 N N . ASN A 1 310 ? 14.425 13.547 21.282 1.00 46.69 310 ASN A N 1
ATOM 2467 C CA . ASN A 1 310 ? 15.262 13.298 20.104 1.00 46.69 310 ASN A CA 1
ATOM 2468 C C . ASN A 1 310 ? 15.973 11.934 20.138 1.00 46.69 310 ASN A C 1
ATOM 2470 O O . ASN A 1 310 ? 16.588 11.531 19.145 1.00 46.69 310 ASN A O 1
ATOM 2474 N N . ARG A 1 311 ? 15.890 11.196 21.252 1.00 55.53 311 ARG A N 1
ATOM 2475 C CA . ARG A 1 311 ? 16.486 9.863 21.375 1.00 55.53 311 ARG A CA 1
ATOM 2476 C C . ARG A 1 311 ? 15.593 8.810 20.713 1.00 55.53 311 ARG A C 1
ATOM 2478 O O . ARG A 1 311 ? 14.404 8.710 20.999 1.00 55.53 311 ARG A O 1
ATOM 2485 N N . LYS A 1 312 ? 16.181 7.952 19.868 1.00 55.22 312 LYS A N 1
ATOM 2486 C CA . LYS A 1 312 ? 15.464 6.796 19.300 1.00 55.22 312 LYS A CA 1
ATOM 2487 C C . LYS A 1 312 ? 15.077 5.814 20.418 1.00 55.22 312 LYS A C 1
ATOM 2489 O O . LYS A 1 312 ? 15.980 5.397 21.150 1.00 55.22 312 LYS A O 1
ATOM 2494 N N . PRO A 1 313 ? 13.800 5.396 20.522 1.00 57.16 313 PRO A N 1
ATOM 2495 C CA . PRO A 1 313 ? 13.394 4.406 21.509 1.00 57.16 313 PRO A CA 1
ATOM 2496 C C . PRO A 1 313 ? 14.103 3.078 21.222 1.00 57.16 313 PRO A C 1
ATOM 2498 O O . PRO A 1 313 ? 14.028 2.530 20.119 1.00 57.16 313 PRO A O 1
ATOM 2501 N N . GLY A 1 314 ? 14.850 2.588 22.206 1.00 63.12 314 GLY A N 1
ATOM 2502 C CA . GLY A 1 314 ? 15.498 1.285 22.168 1.00 63.12 314 GLY A CA 1
ATOM 2503 C C . GLY A 1 314 ? 14.504 0.151 22.418 1.00 63.12 314 GLY A C 1
ATOM 2504 O O . GLY A 1 314 ? 13.338 0.367 22.739 1.00 63.12 314 GLY A O 1
ATOM 2505 N N . LEU A 1 315 ? 14.985 -1.093 22.324 1.00 66.56 315 LEU A N 1
ATOM 2506 C CA . LEU A 1 315 ? 14.172 -2.281 22.620 1.00 66.56 315 LEU A CA 1
ATOM 2507 C C . LEU A 1 315 ? 13.556 -2.227 24.031 1.00 66.56 315 LEU A C 1
ATOM 2509 O O . LEU A 1 315 ? 12.415 -2.634 24.214 1.00 66.56 315 LEU A O 1
ATOM 2513 N N . LEU A 1 316 ? 14.297 -1.692 25.009 1.00 65.62 316 LEU A N 1
ATOM 2514 C CA . LEU A 1 316 ? 13.814 -1.504 26.379 1.00 65.62 316 LEU A CA 1
ATOM 2515 C C . LEU A 1 316 ? 12.652 -0.510 26.457 1.00 65.62 316 LEU A C 1
ATOM 2517 O O . LEU A 1 316 ? 11.685 -0.792 27.151 1.00 65.62 316 LEU A O 1
ATOM 2521 N N . ASP A 1 317 ? 12.710 0.602 25.719 1.00 65.00 317 ASP A N 1
ATOM 2522 C CA . ASP A 1 317 ? 11.636 1.602 25.701 1.00 65.00 317 ASP A CA 1
ATOM 2523 C C . ASP A 1 317 ? 10.349 0.998 25.120 1.00 65.00 317 ASP A C 1
ATOM 2525 O O . ASP A 1 317 ? 9.267 1.169 25.675 1.00 65.00 317 ASP A O 1
ATOM 2529 N N . VAL A 1 318 ? 10.474 0.196 24.055 1.00 71.50 318 VAL A N 1
ATOM 2530 C CA . VAL A 1 318 ? 9.345 -0.546 23.473 1.00 71.50 318 VAL A CA 1
ATOM 2531 C C . VAL A 1 318 ? 8.769 -1.554 24.471 1.00 71.50 318 VAL A C 1
ATOM 2533 O O . VAL A 1 318 ? 7.558 -1.599 24.665 1.00 71.50 318 VAL A O 1
ATOM 2536 N N . LEU A 1 319 ? 9.609 -2.337 25.152 1.00 69.56 319 LEU A N 1
ATOM 2537 C CA . LEU A 1 319 ? 9.144 -3.284 26.172 1.00 69.56 319 LEU A CA 1
ATOM 2538 C C . LEU A 1 319 ? 8.493 -2.578 27.372 1.00 69.56 319 LEU A C 1
ATOM 2540 O O . LEU A 1 319 ? 7.515 -3.087 27.913 1.00 69.56 319 LEU A O 1
ATOM 2544 N N . LEU A 1 320 ? 8.976 -1.391 27.748 1.00 66.25 320 LEU A N 1
ATOM 2545 C CA . LEU A 1 320 ? 8.378 -0.555 28.790 1.00 66.25 320 LEU A CA 1
ATOM 2546 C C . LEU A 1 320 ? 6.982 -0.059 28.400 1.00 66.25 320 LEU A C 1
ATOM 2548 O O . LEU A 1 320 ? 6.089 -0.074 29.241 1.00 66.25 320 LEU A O 1
ATOM 2552 N N . THR A 1 321 ? 6.748 0.305 27.132 1.00 67.00 321 THR A N 1
ATOM 2553 C CA . THR A 1 321 ? 5.387 0.664 26.676 1.00 67.00 321 THR A CA 1
ATOM 2554 C C . THR A 1 321 ? 4.393 -0.494 26.785 1.00 67.00 321 THR A C 1
ATOM 2556 O O . THR A 1 321 ? 3.192 -0.271 26.915 1.00 67.00 321 THR A O 1
ATOM 2559 N N . LEU A 1 322 ? 4.891 -1.732 26.778 1.00 69.31 322 LEU A N 1
ATOM 2560 C CA . LEU A 1 322 ? 4.085 -2.939 26.939 1.00 69.31 322 LEU A CA 1
ATOM 2561 C C . LEU A 1 322 ? 3.928 -3.356 28.407 1.00 69.31 322 LEU A C 1
ATOM 2563 O O . LEU A 1 322 ? 3.098 -4.213 28.692 1.00 69.31 322 LEU A O 1
ATOM 2567 N N . ALA A 1 323 ? 4.674 -2.753 29.339 1.00 66.50 323 ALA A N 1
ATOM 2568 C CA . ALA A 1 323 ? 4.684 -3.141 30.749 1.00 66.50 323 ALA A CA 1
ATOM 2569 C C . ALA A 1 323 ? 3.286 -3.213 31.404 1.00 66.50 323 ALA A C 1
ATOM 2571 O O . ALA A 1 323 ? 3.055 -4.194 32.110 1.00 66.50 323 ALA A O 1
ATOM 2572 N N . PRO A 1 324 ? 2.328 -2.293 31.140 1.00 66.12 324 PRO A N 1
ATOM 2573 C CA . PRO A 1 324 ? 0.973 -2.393 31.699 1.00 66.12 324 PRO A CA 1
ATOM 2574 C C . PRO A 1 324 ? 0.216 -3.661 31.279 1.00 66.12 324 PRO A C 1
ATOM 2576 O O . PRO A 1 324 ? -0.635 -4.142 32.017 1.00 66.12 324 PRO A O 1
ATOM 2579 N N . TYR A 1 325 ? 0.542 -4.216 30.108 1.00 70.25 325 TYR A N 1
ATOM 2580 C CA . TYR A 1 325 ? -0.032 -5.462 29.591 1.00 70.25 325 TYR A CA 1
ATOM 2581 C C . TYR A 1 325 ? 0.767 -6.699 30.023 1.00 70.25 325 TYR A C 1
ATOM 2583 O O . TYR A 1 325 ? 0.276 -7.818 29.900 1.00 70.25 325 TYR A O 1
ATOM 2591 N N . LEU A 1 326 ? 2.009 -6.511 30.489 1.00 67.12 326 LEU A N 1
ATOM 2592 C CA . LEU A 1 326 ? 2.941 -7.587 30.833 1.00 67.12 326 LEU A CA 1
ATOM 2593 C C . LEU A 1 326 ? 2.947 -7.968 32.327 1.00 67.12 326 LEU A C 1
ATOM 2595 O O . LEU A 1 326 ? 3.664 -8.891 32.717 1.00 67.12 326 LEU A O 1
ATOM 2599 N N . ASP A 1 327 ? 2.155 -7.285 33.154 1.00 66.12 327 ASP A N 1
ATOM 2600 C CA . ASP A 1 327 ? 1.926 -7.575 34.581 1.00 66.12 327 ASP A CA 1
ATOM 2601 C C . ASP A 1 327 ? 0.413 -7.613 34.873 1.00 66.12 327 ASP A C 1
ATOM 2603 O O . ASP A 1 327 ? -0.084 -6.993 35.813 1.00 66.12 327 ASP A O 1
ATOM 2607 N N . GLU A 1 328 ? -0.343 -8.295 34.003 1.00 70.69 328 GLU A N 1
ATOM 2608 C CA . GLU A 1 328 ? -1.799 -8.380 34.105 1.00 70.69 328 GLU A CA 1
ATOM 2609 C C . GLU A 1 328 ? -2.225 -9.304 35.258 1.00 70.69 328 GLU A C 1
ATOM 2611 O O . GLU A 1 328 ? -2.035 -10.521 35.213 1.00 70.69 328 GLU A O 1
ATOM 2616 N N . LYS A 1 329 ? -2.802 -8.705 36.304 1.00 76.06 329 LYS A N 1
ATOM 2617 C CA . LYS A 1 329 ? -3.325 -9.384 37.506 1.00 76.06 329 LYS A CA 1
ATOM 2618 C C . LYS A 1 329 ? -4.834 -9.199 37.677 1.00 76.06 329 LYS A C 1
ATOM 2620 O O . LYS A 1 329 ? -5.382 -9.597 38.707 1.00 76.06 329 LYS A O 1
ATOM 2625 N N . ARG A 1 330 ? -5.496 -8.551 36.716 1.00 84.94 330 ARG A N 1
ATOM 2626 C CA . ARG A 1 330 ? -6.942 -8.316 36.723 1.00 84.94 330 ARG A CA 1
ATOM 2627 C C . ARG A 1 330 ? -7.651 -9.475 36.035 1.00 84.94 330 ARG A C 1
ATOM 2629 O O . ARG A 1 330 ? -7.235 -9.933 34.974 1.00 84.94 330 ARG A O 1
ATOM 2636 N N . VAL A 1 331 ? -8.752 -9.911 36.632 1.00 86.50 331 VAL A N 1
ATOM 2637 C CA . VAL A 1 331 ? -9.702 -10.850 36.033 1.00 86.50 331 VAL A CA 1
ATOM 2638 C C . VAL A 1 331 ? -11.022 -10.111 35.882 1.00 86.50 331 VAL A C 1
ATOM 2640 O O . VAL A 1 331 ? -11.653 -9.748 36.870 1.00 86.50 331 VAL A O 1
ATOM 2643 N N . PHE A 1 332 ? -11.425 -9.839 34.646 1.00 90.62 332 PHE A N 1
ATOM 2644 C CA . PHE A 1 332 ? -12.668 -9.127 34.367 1.00 90.62 332 PHE A CA 1
ATOM 2645 C C . PHE A 1 332 ? -13.833 -10.115 34.380 1.00 90.62 332 PHE A C 1
ATOM 2647 O O . PHE A 1 332 ? -13.826 -11.080 33.616 1.00 90.62 332 PHE A O 1
ATOM 2654 N N . LYS A 1 333 ? -14.821 -9.884 35.249 1.00 92.12 333 LYS A N 1
ATOM 2655 C CA . LYS A 1 333 ? -16.084 -10.628 35.207 1.00 92.12 333 LYS A CA 1
ATOM 2656 C C . LYS A 1 333 ? -16.898 -10.169 34.010 1.00 92.12 333 LYS A C 1
ATOM 2658 O O . LYS A 1 333 ? -16.885 -8.985 33.690 1.00 92.12 333 LYS A O 1
ATOM 2663 N N . ASN A 1 334 ? -17.602 -11.094 33.384 1.00 91.50 334 ASN A N 1
ATOM 2664 C CA . ASN A 1 334 ? -18.335 -10.916 32.136 1.00 91.50 334 ASN A CA 1
ATOM 2665 C C . ASN A 1 334 ? -19.801 -11.364 32.290 1.00 91.50 334 ASN A C 1
ATOM 2667 O O . ASN A 1 334 ? -20.390 -11.855 31.338 1.00 91.50 334 ASN A O 1
ATOM 2671 N N . GLU A 1 335 ? -20.386 -11.218 33.482 1.00 92.25 335 GLU A N 1
ATOM 2672 C CA . GLU A 1 335 ? -21.713 -11.749 33.830 1.00 92.25 335 GLU A CA 1
ATOM 2673 C C . GLU A 1 335 ? -22.832 -11.175 32.945 1.00 92.25 335 GLU A C 1
ATOM 2675 O O . GLU A 1 335 ? -23.628 -11.932 32.385 1.00 92.25 335 GLU A O 1
ATOM 2680 N N . ASN A 1 336 ? -22.877 -9.850 32.750 1.00 94.69 336 ASN A N 1
ATOM 2681 C CA . ASN A 1 336 ? -23.796 -9.229 31.796 1.00 94.69 336 ASN A CA 1
ATOM 2682 C C . ASN A 1 336 ? -23.441 -9.667 30.375 1.00 94.69 336 ASN A C 1
ATOM 2684 O O . ASN A 1 336 ? -24.312 -10.032 29.594 1.00 94.69 336 ASN A O 1
ATOM 2688 N N . THR A 1 337 ? -22.161 -9.658 30.021 1.00 94.69 337 THR A N 1
ATOM 2689 C CA . THR A 1 337 ? -21.735 -10.030 28.666 1.00 94.69 337 THR A CA 1
ATOM 2690 C C . THR A 1 337 ? -22.197 -11.444 28.287 1.00 94.69 337 THR A C 1
ATOM 2692 O O . THR A 1 337 ? -22.841 -11.604 27.252 1.00 94.69 337 THR A O 1
ATOM 2695 N N . GLU A 1 338 ? -21.983 -12.444 29.144 1.00 93.50 338 GLU A N 1
ATOM 2696 C CA . GLU A 1 338 ? -22.422 -13.829 28.925 1.00 93.50 338 GLU A CA 1
ATOM 2697 C C . GLU A 1 338 ? -23.944 -13.968 28.935 1.00 93.50 338 GLU A C 1
ATOM 2699 O O . GLU A 1 338 ? -24.506 -14.672 28.096 1.00 93.50 338 GLU A O 1
ATOM 2704 N N . LYS A 1 339 ? -24.633 -13.263 29.840 1.00 95.06 339 LYS A N 1
ATOM 2705 C CA . LYS A 1 339 ? -26.099 -13.286 29.909 1.00 95.06 339 LYS A CA 1
ATOM 2706 C C . LYS A 1 339 ? -26.746 -12.822 28.603 1.00 95.06 339 LYS A C 1
ATOM 2708 O O . LYS A 1 339 ? -27.750 -13.394 28.190 1.00 95.06 339 LYS A O 1
ATOM 2713 N N . PHE A 1 340 ? -26.211 -11.768 27.987 1.00 96.12 340 PHE A N 1
ATOM 2714 C CA . PHE A 1 340 ? -26.853 -11.111 26.848 1.00 96.12 340 PHE A CA 1
ATOM 2715 C C . PHE A 1 340 ? -26.329 -11.565 25.482 1.00 96.12 340 PHE A C 1
ATOM 2717 O O . PHE A 1 340 ? -27.085 -11.545 24.512 1.00 96.12 340 PHE A O 1
ATOM 2724 N N . LEU A 1 341 ? -25.054 -11.948 25.377 1.00 95.31 341 LEU A N 1
ATOM 2725 C CA . LEU A 1 341 ? -24.446 -12.386 24.114 1.00 95.31 341 LEU A CA 1
ATOM 2726 C C . LEU A 1 341 ? -24.293 -13.907 24.010 1.00 95.31 341 LEU A C 1
ATOM 2728 O O . LEU A 1 341 ? -24.013 -14.407 22.918 1.00 95.31 341 LEU A O 1
ATOM 2732 N N . GLY A 1 342 ? -24.514 -14.630 25.110 1.00 93.62 342 GLY A N 1
ATOM 2733 C CA . GLY A 1 342 ? -24.203 -16.049 25.226 1.00 93.62 342 GLY A CA 1
ATOM 2734 C C . GLY A 1 342 ? -22.742 -16.298 25.625 1.00 93.62 342 GLY A C 1
ATOM 2735 O O . GLY A 1 342 ? -21.987 -15.354 25.874 1.00 93.62 342 GLY A O 1
ATOM 2736 N N . PRO A 1 343 ? -22.332 -17.575 25.716 1.00 90.19 343 PRO A N 1
ATOM 2737 C CA . PRO A 1 343 ? -20.965 -17.934 26.074 1.00 90.19 343 PRO A CA 1
ATOM 2738 C C . PRO A 1 343 ? -19.967 -17.415 25.035 1.00 90.19 343 PRO A C 1
ATOM 2740 O O . PRO A 1 343 ? -20.250 -17.391 23.839 1.00 90.19 343 PRO A O 1
ATOM 2743 N N . TYR A 1 344 ? -18.774 -17.044 25.498 1.00 91.19 344 TYR A N 1
ATOM 2744 C CA . TYR A 1 344 ? -17.682 -16.657 24.611 1.00 91.19 344 TYR A CA 1
ATOM 2745 C C . TYR A 1 344 ? -17.172 -17.885 23.837 1.00 91.19 344 TYR A C 1
ATOM 2747 O O . TYR A 1 344 ? -16.709 -18.855 24.444 1.00 91.19 344 TYR A O 1
ATOM 2755 N N . ASP A 1 345 ? -17.269 -17.837 22.510 1.00 90.25 345 ASP A N 1
ATOM 2756 C CA . ASP A 1 345 ? -17.122 -18.972 21.587 1.00 90.25 345 ASP A CA 1
ATOM 2757 C C . ASP A 1 345 ? -15.870 -18.907 20.694 1.00 90.25 345 ASP A C 1
ATOM 2759 O O . ASP A 1 345 ? -15.665 -19.787 19.862 1.00 90.25 345 ASP A O 1
ATOM 2763 N N . LEU A 1 346 ? -15.006 -17.902 20.869 1.00 94.12 346 LEU A N 1
ATOM 2764 C CA . LEU A 1 346 ? -13.815 -17.713 20.035 1.00 94.12 346 LEU A CA 1
ATOM 2765 C C . LEU A 1 346 ? -12.565 -18.362 20.643 1.00 94.12 346 LEU A C 1
ATOM 2767 O O . LEU A 1 346 ? -12.104 -17.954 21.709 1.00 94.12 346 LEU A O 1
ATOM 2771 N N . ASP A 1 347 ? -11.925 -19.278 19.914 1.00 94.75 347 ASP A N 1
ATOM 2772 C CA . ASP A 1 347 ? -10.620 -19.826 20.301 1.00 94.75 347 ASP A CA 1
ATOM 2773 C C . ASP A 1 347 ? -9.467 -19.007 19.698 1.00 94.75 347 ASP A C 1
ATOM 2775 O O . ASP A 1 347 ? -9.311 -18.867 18.482 1.00 94.75 347 ASP A O 1
ATOM 2779 N N . TRP A 1 348 ? -8.585 -18.504 20.561 1.00 95.31 348 TRP A N 1
ATOM 2780 C CA . TRP A 1 348 ? -7.387 -17.781 20.142 1.00 95.31 348 TRP A CA 1
ATOM 2781 C C . TRP A 1 348 ? -6.430 -18.610 19.297 1.00 95.31 348 TRP A C 1
ATOM 2783 O O . TRP A 1 348 ? -5.680 -18.032 18.507 1.00 95.31 348 TRP A O 1
ATOM 2793 N N . LYS A 1 349 ? -6.440 -19.939 19.421 1.00 95.75 349 LYS A N 1
ATOM 2794 C CA . LYS A 1 349 ? -5.632 -20.818 18.567 1.00 95.75 349 LYS A CA 1
ATOM 2795 C C . LYS A 1 349 ? -6.145 -20.870 17.134 1.00 95.75 349 LYS A C 1
ATOM 2797 O O . LYS A 1 349 ? -5.341 -21.097 16.232 1.00 95.75 349 LYS A O 1
ATOM 2802 N N . GLU A 1 350 ? -7.436 -20.631 16.929 1.00 96.00 350 GLU A N 1
ATOM 2803 C CA . GLU A 1 350 ? -8.058 -20.599 15.606 1.00 96.00 350 GLU A CA 1
ATOM 2804 C C . GLU A 1 350 ? -7.824 -19.249 14.925 1.00 96.00 350 GLU A C 1
ATOM 2806 O O . GLU A 1 350 ? -7.385 -19.216 13.777 1.00 96.00 350 GLU A O 1
ATOM 2811 N N . TYR A 1 351 ? -7.996 -18.131 15.643 1.00 96.56 351 TYR A N 1
ATOM 2812 C CA . TYR A 1 351 ? -7.819 -16.809 15.030 1.00 96.56 351 TYR A CA 1
ATOM 2813 C C . TYR A 1 351 ? -6.368 -16.306 14.979 1.00 96.56 351 TYR A C 1
ATOM 2815 O O . TYR A 1 351 ? -6.032 -15.499 14.110 1.00 96.56 351 TYR A O 1
ATOM 2823 N N . LEU A 1 352 ? -5.460 -16.753 15.862 1.00 97.44 352 LEU A N 1
ATOM 2824 C CA . LEU A 1 352 ? -4.057 -16.297 15.859 1.00 97.44 352 LEU A CA 1
ATOM 2825 C C . LEU A 1 352 ? -3.343 -16.522 14.508 1.00 97.44 352 LEU A C 1
ATOM 2827 O O . LEU A 1 352 ? -2.647 -15.600 14.071 1.00 97.44 352 LEU A O 1
ATOM 2831 N N . PRO A 1 353 ? -3.491 -17.673 13.818 1.00 97.50 353 PRO A N 1
ATOM 2832 C CA . PRO A 1 353 ? -2.977 -17.857 12.462 1.00 97.50 353 PRO A CA 1
ATOM 2833 C C . PRO A 1 353 ? -3.445 -16.784 11.476 1.00 97.50 353 PRO A C 1
ATOM 2835 O O . PRO A 1 353 ? -2.603 -16.255 10.754 1.00 97.50 353 PRO A O 1
ATOM 2838 N N . HIS A 1 354 ? -4.728 -16.407 11.492 1.00 97.44 354 HIS A N 1
ATOM 2839 C CA . HIS A 1 354 ? -5.270 -15.349 10.633 1.00 97.44 354 HIS A CA 1
ATOM 2840 C C . HIS A 1 354 ? -4.660 -13.984 10.976 1.00 97.44 354 HIS A C 1
ATOM 2842 O O . HIS A 1 354 ? -4.225 -13.249 10.085 1.00 97.44 354 HIS A O 1
ATOM 2848 N N . LEU A 1 355 ? -4.521 -13.666 12.273 1.00 97.25 355 LEU A N 1
ATOM 2849 C CA . LEU A 1 355 ? -3.837 -12.445 12.717 1.00 97.25 355 LEU A CA 1
ATOM 2850 C C . LEU A 1 355 ? -2.384 -12.395 12.220 1.00 97.25 355 LEU A C 1
ATOM 2852 O O . LEU A 1 355 ? -1.920 -11.340 11.782 1.00 97.25 355 LEU A O 1
ATOM 2856 N N . LEU A 1 356 ? -1.656 -13.512 12.321 1.00 96.94 356 LEU A N 1
ATOM 2857 C CA . LEU A 1 356 ? -0.265 -13.624 11.885 1.00 96.94 356 LEU A CA 1
ATOM 2858 C C . LEU A 1 356 ? -0.147 -13.520 10.371 1.00 96.94 356 LEU A C 1
ATOM 2860 O O . LEU A 1 356 ? 0.704 -12.774 9.900 1.00 96.94 356 LEU A O 1
ATOM 2864 N N . GLU A 1 357 ? -0.996 -14.217 9.624 1.00 94.56 357 GLU A N 1
ATOM 2865 C CA . GLU A 1 357 ? -1.019 -14.193 8.164 1.00 94.56 357 GLU A CA 1
ATOM 2866 C C . GLU A 1 357 ? -1.228 -12.774 7.641 1.00 94.56 357 GLU A C 1
ATOM 2868 O O . GLU A 1 357 ? -0.391 -12.273 6.886 1.00 94.56 357 GLU A O 1
ATOM 2873 N N . TYR A 1 358 ? -2.252 -12.077 8.137 1.00 92.69 358 TYR A N 1
ATOM 2874 C CA . TYR A 1 358 ? -2.506 -10.692 7.759 1.00 92.69 358 TYR A CA 1
ATOM 2875 C C . TYR A 1 358 ? -1.371 -9.755 8.199 1.00 92.69 358 TYR A C 1
ATOM 2877 O O . TYR A 1 358 ? -0.864 -8.965 7.400 1.00 92.69 358 TYR A O 1
ATOM 2885 N N . ALA A 1 359 ? -0.918 -9.840 9.456 1.00 93.44 359 ALA A N 1
ATOM 2886 C CA . ALA A 1 359 ? 0.131 -8.955 9.970 1.00 93.44 359 ALA A CA 1
ATOM 2887 C C . ALA A 1 359 ? 1.462 -9.140 9.241 1.00 93.44 359 ALA A C 1
ATOM 2889 O O . ALA A 1 359 ? 2.156 -8.166 8.928 1.00 93.44 359 ALA A O 1
ATOM 2890 N N . VAL A 1 360 ? 1.809 -10.391 8.945 1.00 91.94 360 VAL A N 1
ATOM 2891 C CA . VAL A 1 360 ? 2.960 -10.733 8.128 1.00 91.94 360 VAL A CA 1
ATOM 2892 C C . VAL A 1 360 ? 2.741 -10.179 6.738 1.00 91.94 360 VAL A C 1
ATOM 2894 O O . VAL A 1 360 ? 3.555 -9.361 6.337 1.00 91.94 360 VAL A O 1
ATOM 2897 N N . TYR A 1 361 ? 1.675 -10.517 6.020 1.00 86.81 361 TYR A N 1
ATOM 2898 C CA . TYR A 1 361 ? 1.431 -9.992 4.673 1.00 86.81 361 TYR A CA 1
ATOM 2899 C C . TYR A 1 361 ? 1.646 -8.468 4.579 1.00 86.81 361 TYR A C 1
ATOM 2901 O O . TYR A 1 361 ? 2.416 -8.000 3.744 1.00 86.81 361 TYR A O 1
ATOM 2909 N N . GLN A 1 362 ? 1.128 -7.720 5.556 1.00 86.81 362 GLN A N 1
ATOM 2910 C CA . GLN A 1 362 ? 1.247 -6.259 5.656 1.00 86.81 362 GLN A CA 1
ATOM 2911 C C . GLN A 1 362 ? 2.598 -5.733 6.192 1.00 86.81 362 GLN A C 1
ATOM 2913 O O . GLN A 1 362 ? 2.756 -4.540 6.451 1.00 86.81 362 GLN A O 1
ATOM 2918 N N . GLY A 1 363 ? 3.578 -6.601 6.454 1.00 86.75 363 GLY A N 1
ATOM 2919 C CA . GLY A 1 363 ? 4.895 -6.236 6.997 1.00 86.75 363 GLY A CA 1
ATOM 2920 C C . GLY A 1 363 ? 4.848 -5.597 8.393 1.00 86.75 363 GLY A C 1
ATOM 2921 O O . GLY A 1 363 ? 5.797 -4.917 8.804 1.00 86.75 363 GLY A O 1
ATOM 2922 N N . PHE A 1 364 ? 3.745 -5.780 9.128 1.00 87.19 364 PHE A N 1
ATOM 2923 C CA . PHE A 1 364 ? 3.417 -5.032 10.344 1.00 87.19 364 PHE A CA 1
ATOM 2924 C C . PHE A 1 364 ? 3.553 -3.514 10.136 1.00 87.19 364 PHE A C 1
ATOM 2926 O O . PHE A 1 364 ? 4.087 -2.801 10.999 1.00 87.19 364 PHE A O 1
ATOM 2933 N N . PHE A 1 365 ? 3.165 -3.031 8.956 1.00 82.88 365 PHE A N 1
ATOM 2934 C CA . PHE A 1 365 ? 3.090 -1.617 8.630 1.00 82.88 365 PHE A CA 1
ATOM 2935 C C . PHE A 1 365 ? 1.658 -1.147 8.866 1.00 82.88 365 PHE A C 1
ATOM 2937 O O . PHE A 1 365 ? 0.725 -1.748 8.346 1.00 82.88 365 PHE A O 1
ATOM 2944 N N . HIS A 1 366 ? 1.458 -0.110 9.685 1.00 83.19 366 HIS A N 1
ATOM 2945 C CA . HIS A 1 366 ? 0.107 0.402 9.934 1.00 83.19 366 HIS A CA 1
ATOM 2946 C C . HIS A 1 366 ? -0.587 0.713 8.602 1.00 83.19 366 HIS A C 1
ATOM 2948 O O . HIS A 1 366 ? 0.012 1.355 7.733 1.00 83.19 366 HIS A O 1
ATOM 2954 N N . ARG A 1 367 ? -1.843 0.278 8.456 1.00 82.38 367 ARG A N 1
ATOM 2955 C CA . ARG A 1 367 ? -2.674 0.597 7.295 1.00 82.38 367 ARG A CA 1
ATOM 2956 C C . ARG A 1 367 ? -2.922 2.095 7.330 1.00 82.38 367 ARG A C 1
ATOM 2958 O O . ARG A 1 367 ? -3.688 2.599 8.148 1.00 82.38 367 ARG A O 1
ATOM 2965 N N . SER A 1 368 ? -2.173 2.816 6.507 1.00 80.56 368 SER A N 1
ATOM 2966 C CA . SER A 1 368 ? -2.330 4.257 6.386 1.00 80.56 368 SER A CA 1
ATOM 2967 C C . SER A 1 368 ? -3.480 4.568 5.437 1.00 80.56 368 SER A C 1
ATOM 2969 O O . SER A 1 368 ? -3.876 3.729 4.636 1.00 80.56 368 SER A O 1
ATOM 2971 N N . GLU A 1 369 ? -3.998 5.784 5.479 1.00 86.31 369 GLU A N 1
ATOM 2972 C CA . GLU A 1 369 ? -4.976 6.290 4.506 1.00 86.31 369 GLU A CA 1
ATOM 2973 C C . GLU A 1 369 ? -4.266 7.099 3.405 1.00 86.31 369 GLU A C 1
ATOM 2975 O O . GLU A 1 369 ? -4.863 7.947 2.751 1.00 86.31 369 GLU A O 1
ATOM 2980 N N . ARG A 1 370 ? -2.959 6.849 3.219 1.00 90.81 370 ARG A N 1
ATOM 2981 C CA . ARG A 1 370 ? -2.093 7.604 2.313 1.00 90.81 370 ARG A CA 1
ATOM 2982 C C . ARG A 1 370 ? -2.113 7.041 0.898 1.00 90.81 370 ARG A C 1
ATOM 2984 O O . ARG A 1 370 ? -2.132 5.828 0.703 1.00 90.81 370 ARG A O 1
ATOM 2991 N N . THR A 1 371 ? -2.028 7.903 -0.100 1.00 93.88 371 THR A N 1
ATOM 2992 C CA . THR A 1 371 ? -1.600 7.522 -1.450 1.00 93.88 371 THR A CA 1
ATOM 2993 C C . THR A 1 371 ? -0.124 7.117 -1.441 1.00 93.88 371 THR A C 1
ATOM 2995 O O . THR A 1 371 ? 0.614 7.389 -0.492 1.00 93.88 371 THR A O 1
ATOM 2998 N N . VAL A 1 372 ? 0.347 6.510 -2.532 1.00 94.69 372 VAL A N 1
ATOM 2999 C CA . VAL A 1 372 ? 1.779 6.223 -2.729 1.00 94.69 372 VAL A CA 1
ATOM 3000 C C . VAL A 1 372 ? 2.663 7.465 -2.581 1.00 94.69 372 VAL A C 1
ATOM 3002 O O . VAL A 1 372 ? 3.722 7.380 -1.968 1.00 94.69 372 VAL A O 1
ATOM 3005 N N . HIS A 1 373 ? 2.215 8.629 -3.056 1.00 95.69 373 HIS A N 1
ATOM 3006 C CA . HIS A 1 373 ? 2.986 9.875 -3.013 1.00 95.69 373 HIS A CA 1
ATOM 3007 C C . HIS A 1 373 ? 3.069 10.450 -1.590 1.00 95.69 373 HIS A C 1
ATOM 3009 O O . HIS A 1 373 ? 4.145 10.821 -1.118 1.00 95.69 373 HIS A O 1
ATOM 3015 N N . GLU A 1 374 ? 1.957 10.432 -0.851 1.00 94.44 374 GLU A N 1
ATOM 3016 C CA . GLU A 1 374 ? 1.933 10.782 0.576 1.00 94.44 374 GLU A CA 1
ATOM 3017 C C . GLU A 1 374 ? 2.766 9.794 1.411 1.00 94.44 374 GLU A C 1
ATOM 3019 O O . GLU A 1 374 ? 3.422 10.184 2.381 1.00 94.44 374 GLU A O 1
ATOM 3024 N N . GLN A 1 375 ? 2.780 8.512 1.031 1.00 94.12 375 GLN A N 1
ATOM 3025 C CA . GLN A 1 375 ? 3.620 7.500 1.663 1.00 94.12 375 GLN A CA 1
ATOM 3026 C C . GLN A 1 375 ? 5.113 7.790 1.447 1.00 94.12 375 GLN A C 1
ATOM 3028 O O . GLN A 1 375 ? 5.886 7.629 2.396 1.00 94.12 375 GLN A O 1
ATOM 3033 N N . VAL A 1 376 ? 5.530 8.270 0.267 1.00 95.44 376 VAL A N 1
ATOM 3034 C CA . VAL A 1 376 ? 6.912 8.734 0.048 1.00 95.44 376 VAL A CA 1
ATOM 3035 C C . VAL A 1 376 ? 7.265 9.822 1.062 1.00 95.44 376 VAL A C 1
ATOM 3037 O O . VAL A 1 376 ? 8.204 9.632 1.838 1.00 95.44 376 VAL A O 1
ATOM 3040 N N . LEU A 1 377 ? 6.484 10.909 1.139 1.00 93.56 377 LEU A N 1
ATOM 3041 C CA . LEU A 1 377 ? 6.719 12.000 2.098 1.00 93.56 377 LEU A CA 1
ATOM 3042 C C . LEU A 1 377 ? 6.787 11.505 3.547 1.00 93.56 377 LEU A C 1
ATOM 3044 O O . LEU A 1 377 ? 7.700 11.872 4.291 1.00 93.56 377 LEU A O 1
ATOM 3048 N N . PHE A 1 378 ? 5.857 10.633 3.942 1.00 92.31 378 PHE A N 1
ATOM 3049 C CA . PHE A 1 378 ? 5.839 10.048 5.280 1.00 92.31 378 PHE A CA 1
ATOM 3050 C C . PHE A 1 378 ? 7.133 9.282 5.588 1.00 92.31 378 PHE A C 1
ATOM 3052 O O . PHE A 1 378 ? 7.710 9.420 6.670 1.00 92.31 378 PHE A O 1
ATOM 3059 N N . ARG A 1 379 ? 7.629 8.483 4.637 1.00 92.81 379 ARG A N 1
ATOM 3060 C CA . ARG A 1 379 ? 8.849 7.689 4.825 1.00 92.81 379 ARG A CA 1
ATOM 3061 C C . ARG A 1 379 ? 10.105 8.547 4.907 1.00 92.81 379 ARG A C 1
ATOM 3063 O O . ARG A 1 379 ? 10.999 8.170 5.664 1.00 92.81 379 ARG A O 1
ATOM 3070 N N . LEU A 1 380 ? 10.156 9.688 4.217 1.00 94.44 380 LEU A N 1
ATOM 3071 C CA . LEU A 1 380 ? 11.283 10.628 4.293 1.00 94.44 380 LEU A CA 1
ATOM 3072 C C . LEU A 1 380 ? 11.507 11.177 5.707 1.00 94.44 380 LEU A C 1
ATOM 3074 O O . LEU A 1 380 ? 12.649 11.416 6.088 1.00 94.44 380 LEU A O 1
ATOM 3078 N N . LYS A 1 381 ? 10.445 11.314 6.511 1.00 91.62 381 LYS A N 1
ATOM 3079 C CA . LYS A 1 381 ? 10.527 11.772 7.910 1.00 91.62 381 LYS A CA 1
ATOM 3080 C C . LYS A 1 381 ? 10.693 10.642 8.931 1.00 91.62 381 LYS A C 1
ATOM 3082 O O . LYS A 1 381 ? 10.777 10.893 10.132 1.00 91.62 381 LYS A O 1
ATOM 3087 N N . SER A 1 382 ? 10.760 9.385 8.490 1.00 87.31 382 SER A N 1
ATOM 3088 C CA . SER A 1 382 ? 10.889 8.249 9.403 1.00 87.31 382 SER A CA 1
ATOM 3089 C C . SER A 1 382 ? 12.286 8.145 10.008 1.00 87.31 382 SER A C 1
ATOM 3091 O O . SER A 1 382 ? 13.281 7.954 9.309 1.00 87.31 382 SER A O 1
ATOM 3093 N N . GLN A 1 383 ? 12.351 8.144 11.338 1.00 83.19 383 GLN A N 1
ATOM 3094 C CA . GLN A 1 383 ? 13.598 7.912 12.069 1.00 83.19 383 GLN A CA 1
ATOM 3095 C C . GLN A 1 383 ? 13.917 6.421 12.267 1.00 83.19 383 GLN A C 1
ATOM 3097 O O . GLN A 1 383 ? 15.091 6.045 12.375 1.00 83.19 383 GLN A O 1
ATOM 3102 N N . SER A 1 384 ? 12.888 5.569 12.328 1.00 80.88 384 SER A N 1
ATOM 3103 C CA . SER A 1 384 ? 13.026 4.119 12.529 1.00 80.88 384 SER A CA 1
ATOM 3104 C C . SER A 1 384 ? 13.548 3.414 11.280 1.00 80.88 384 SER A C 1
ATOM 3106 O O . SER A 1 384 ? 14.334 2.475 11.385 1.00 80.88 384 SER A O 1
ATOM 3108 N N . PHE A 1 385 ? 13.153 3.897 10.102 1.00 89.44 385 PHE A N 1
ATOM 3109 C CA . PHE A 1 385 ? 13.526 3.324 8.814 1.00 89.44 385 PHE A CA 1
ATOM 3110 C C . PHE A 1 385 ? 13.999 4.442 7.870 1.00 89.44 385 PHE A C 1
ATOM 3112 O O . PHE A 1 385 ? 13.238 4.862 6.997 1.00 89.44 385 PHE A O 1
ATOM 3119 N N . PRO A 1 386 ? 15.220 4.970 8.051 1.00 93.44 386 PRO A N 1
ATOM 3120 C CA . PRO A 1 386 ? 15.696 6.111 7.275 1.00 93.44 386 PRO A CA 1
ATOM 3121 C C . PRO A 1 386 ? 15.817 5.780 5.783 1.00 93.44 386 PRO A C 1
ATOM 3123 O O . PRO A 1 386 ? 16.075 4.634 5.409 1.00 93.44 386 PRO A O 1
ATOM 3126 N N . VAL A 1 387 ? 15.665 6.804 4.944 1.00 96.50 387 VAL A N 1
ATOM 3127 C CA . VAL A 1 387 ? 15.785 6.721 3.482 1.00 96.50 387 VAL A CA 1
ATOM 3128 C C . VAL A 1 387 ? 16.983 7.553 3.032 1.00 96.50 387 VAL A C 1
ATOM 3130 O O . VAL A 1 387 ? 17.182 8.665 3.517 1.00 96.50 387 VAL A O 1
ATOM 3133 N N . LYS A 1 388 ? 17.787 7.021 2.113 1.00 96.38 388 LYS A N 1
ATOM 3134 C CA . LYS A 1 388 ? 18.900 7.734 1.478 1.00 96.38 388 LYS A CA 1
ATOM 3135 C C . LYS A 1 388 ? 18.807 7.648 -0.036 1.00 96.38 388 LYS A C 1
ATOM 3137 O O . LYS A 1 388 ? 18.482 6.585 -0.567 1.00 96.38 388 LYS A O 1
ATOM 3142 N N . PHE A 1 389 ? 19.149 8.745 -0.700 1.00 97.56 389 PHE A N 1
ATOM 3143 C CA . PHE A 1 389 ? 19.100 8.871 -2.150 1.00 97.56 389 PHE A CA 1
ATOM 3144 C C . PHE A 1 389 ? 20.484 9.108 -2.723 1.00 97.56 389 PHE A C 1
ATOM 3146 O O . PHE A 1 389 ? 21.308 9.789 -2.112 1.00 97.56 389 PHE A O 1
ATOM 3153 N N . TYR A 1 390 ? 20.707 8.580 -3.916 1.00 96.44 390 TYR A N 1
ATOM 3154 C CA . TYR A 1 390 ? 21.962 8.709 -4.629 1.00 96.44 390 TYR A CA 1
ATOM 3155 C C . TYR A 1 390 ? 21.685 8.896 -6.121 1.00 96.44 390 TYR A C 1
ATOM 3157 O O . TYR A 1 390 ? 21.087 8.019 -6.736 1.00 96.44 390 TYR A O 1
ATOM 3165 N N . ASP A 1 391 ? 22.137 9.998 -6.715 1.00 95.12 391 ASP A N 1
ATOM 3166 C CA . ASP A 1 391 ? 22.252 10.089 -8.176 1.00 95.12 391 ASP A CA 1
ATOM 3167 C C . ASP A 1 391 ? 23.621 9.515 -8.585 1.00 95.12 391 ASP A C 1
ATOM 3169 O O . ASP A 1 391 ? 24.642 9.880 -7.993 1.00 95.12 391 ASP A O 1
ATOM 3173 N N . VAL A 1 392 ? 23.663 8.646 -9.595 1.00 93.31 392 VAL A N 1
ATOM 3174 C CA . VAL A 1 392 ? 24.895 8.087 -10.171 1.00 93.31 392 VAL A CA 1
ATOM 3175 C C . VAL A 1 392 ? 25.110 8.680 -11.558 1.00 93.31 392 VAL A C 1
ATOM 3177 O O . VAL A 1 392 ? 24.299 8.454 -12.456 1.00 93.31 392 VAL A O 1
ATOM 3180 N N . VAL A 1 393 ? 26.172 9.478 -11.703 1.00 88.12 393 VAL A N 1
ATOM 3181 C CA . VAL A 1 393 ? 26.464 10.256 -12.919 1.00 88.12 393 VAL A CA 1
ATOM 3182 C C . VAL A 1 393 ? 27.961 10.402 -13.121 1.00 88.12 393 VAL A C 1
ATOM 3184 O O . VAL A 1 393 ? 28.659 10.812 -12.187 1.00 88.12 393 VAL A O 1
ATOM 3187 N N . ASN A 1 394 ? 28.444 10.171 -14.342 1.00 83.19 394 ASN A N 1
ATOM 3188 C CA . ASN A 1 394 ? 29.858 10.276 -14.709 1.00 83.19 394 ASN A CA 1
ATOM 3189 C C . ASN A 1 394 ? 30.740 9.416 -13.787 1.00 83.19 394 ASN A C 1
ATOM 3191 O O . ASN A 1 394 ? 31.786 9.866 -13.313 1.00 83.19 394 ASN A O 1
ATOM 3195 N N . GLY A 1 395 ? 30.262 8.221 -13.427 1.00 77.81 395 GLY A N 1
ATOM 3196 C CA . GLY A 1 395 ? 30.912 7.301 -12.489 1.00 77.81 395 GLY A CA 1
ATOM 3197 C C . GLY A 1 395 ? 30.955 7.773 -11.029 1.00 77.81 395 GLY A C 1
ATOM 3198 O O . GLY A 1 395 ? 31.574 7.113 -10.193 1.00 77.81 395 GLY A O 1
ATOM 3199 N N . GLN A 1 396 ? 30.317 8.898 -10.688 1.00 86.19 396 GLN A N 1
ATOM 3200 C CA . GLN A 1 396 ? 30.276 9.444 -9.330 1.00 86.19 396 GLN A CA 1
ATOM 3201 C C . GLN A 1 396 ? 28.920 9.210 -8.669 1.00 86.19 396 GLN A C 1
ATOM 3203 O O . GLN A 1 396 ? 27.870 9.423 -9.269 1.00 86.19 396 GLN A O 1
ATOM 3208 N N . VAL A 1 397 ? 28.949 8.850 -7.385 1.00 92.00 397 VAL A N 1
ATOM 3209 C CA . VAL A 1 397 ? 27.752 8.687 -6.554 1.00 92.00 397 VAL A CA 1
ATOM 3210 C C . VAL A 1 397 ? 27.543 9.956 -5.731 1.00 92.00 397 VAL A C 1
ATOM 3212 O O . VAL A 1 397 ? 28.340 10.263 -4.844 1.00 92.00 397 VAL A O 1
ATOM 3215 N N . LYS A 1 398 ? 26.468 10.696 -6.007 1.00 93.12 398 LYS A N 1
ATOM 3216 C CA . LYS A 1 398 ? 26.113 11.936 -5.305 1.00 93.12 398 LYS A CA 1
ATOM 3217 C C . LYS A 1 398 ? 24.959 11.678 -4.344 1.00 93.12 398 LYS A C 1
ATOM 3219 O O . LYS A 1 398 ? 23.834 11.448 -4.779 1.00 93.12 398 LYS A O 1
ATOM 3224 N N . GLU A 1 399 ? 25.243 11.702 -3.042 1.00 95.06 399 GLU A N 1
ATOM 3225 C CA . GLU A 1 399 ? 24.221 11.535 -2.000 1.00 95.06 399 GLU A CA 1
ATOM 3226 C C . GLU A 1 399 ? 23.308 12.766 -1.925 1.00 95.06 399 GLU A C 1
ATOM 3228 O O . GLU A 1 399 ? 23.768 13.908 -1.960 1.00 95.06 399 GLU A O 1
ATOM 3233 N N . LYS A 1 400 ? 22.008 12.516 -1.769 1.00 93.69 400 LYS A N 1
ATOM 3234 C CA . LYS A 1 400 ? 20.986 13.511 -1.447 1.00 93.69 400 LYS A CA 1
ATOM 3235 C C . LYS A 1 400 ? 20.254 13.068 -0.181 1.00 93.69 400 LYS A C 1
ATOM 3237 O O . LYS A 1 400 ? 19.803 11.924 -0.074 1.00 93.69 400 LYS A O 1
ATOM 3242 N N . SER A 1 401 ? 20.168 13.960 0.805 1.00 93.56 401 SER A N 1
ATOM 3243 C CA . SER A 1 401 ? 19.520 13.651 2.082 1.00 93.56 401 SER A CA 1
ATOM 3244 C C . SER A 1 401 ? 17.998 13.562 1.933 1.00 93.56 401 SER A C 1
ATOM 3246 O O . SER A 1 401 ? 17.407 14.161 1.032 1.00 93.56 401 SER A O 1
ATOM 3248 N N . ALA A 1 402 ? 17.350 12.828 2.842 1.00 94.69 402 ALA A N 1
ATOM 3249 C CA . ALA A 1 402 ? 15.892 12.739 2.883 1.00 94.69 402 ALA A CA 1
ATOM 3250 C C . ALA A 1 402 ? 15.225 14.099 3.139 1.00 94.69 402 ALA A C 1
ATOM 3252 O O . ALA A 1 402 ? 14.177 14.361 2.561 1.00 94.69 402 ALA A O 1
ATOM 3253 N N . ASP A 1 403 ? 15.838 14.970 3.949 1.00 93.75 403 ASP A N 1
ATOM 3254 C CA . ASP A 1 403 ? 15.304 16.309 4.216 1.00 93.75 403 ASP A CA 1
ATOM 3255 C C . ASP A 1 403 ? 15.364 17.209 2.981 1.00 93.75 403 ASP A C 1
ATOM 3257 O O . ASP A 1 403 ? 14.363 17.831 2.645 1.00 93.75 403 ASP A O 1
ATOM 3261 N N . LEU A 1 404 ? 16.476 17.201 2.236 1.00 94.75 404 LEU A N 1
ATOM 3262 C CA . LEU A 1 404 ? 16.555 17.941 0.971 1.00 94.75 404 LEU A CA 1
ATOM 3263 C C . LEU A 1 404 ? 15.557 17.400 -0.056 1.00 94.75 404 LEU A C 1
ATOM 3265 O O . LEU A 1 404 ? 14.942 18.163 -0.791 1.00 94.75 404 LEU A O 1
ATOM 3269 N N . MET A 1 405 ? 15.377 16.077 -0.108 1.00 96.38 405 MET A N 1
ATOM 3270 C CA . MET A 1 405 ? 14.374 15.466 -0.976 1.00 96.38 405 MET A CA 1
ATOM 3271 C C . MET A 1 405 ? 12.948 15.884 -0.586 1.00 96.38 405 MET A C 1
ATOM 3273 O O . MET A 1 405 ? 12.139 16.189 -1.457 1.00 96.38 405 MET A O 1
ATOM 3277 N N . TYR A 1 406 ? 12.651 15.922 0.713 1.00 95.75 406 TYR A N 1
ATOM 3278 C CA . TYR A 1 406 ? 11.366 16.362 1.252 1.00 95.75 406 TYR A CA 1
ATOM 3279 C C . TYR A 1 406 ? 11.085 17.827 0.894 1.00 95.75 406 TYR A C 1
ATOM 3281 O O . TYR A 1 406 ? 10.011 18.139 0.380 1.00 95.75 406 TYR A O 1
ATOM 3289 N N . ASP A 1 407 ? 12.068 18.704 1.095 1.00 95.75 407 ASP A N 1
ATOM 3290 C CA . ASP A 1 407 ? 11.962 20.128 0.781 1.00 95.75 407 ASP A CA 1
ATOM 3291 C C . ASP A 1 407 ? 11.761 20.370 -0.719 1.00 95.75 407 ASP A C 1
ATOM 3293 O O . ASP A 1 407 ? 10.905 21.169 -1.105 1.00 95.75 407 ASP A O 1
ATOM 3297 N N . ASP A 1 408 ? 12.497 19.652 -1.572 1.00 96.81 408 ASP A N 1
ATOM 3298 C CA . ASP A 1 408 ? 12.339 19.728 -3.025 1.00 96.81 408 ASP A CA 1
ATOM 3299 C C . ASP A 1 408 ? 10.940 19.284 -3.468 1.00 96.81 408 ASP A C 1
ATOM 3301 O O . ASP A 1 408 ? 10.352 19.923 -4.338 1.00 96.81 408 ASP A O 1
ATOM 3305 N N . ILE A 1 409 ? 10.379 18.226 -2.868 1.00 96.81 409 ILE A N 1
ATOM 3306 C CA . ILE A 1 409 ? 9.015 17.766 -3.178 1.00 96.81 409 ILE A CA 1
ATOM 3307 C C . ILE A 1 409 ? 7.990 18.830 -2.791 1.00 96.81 409 ILE A C 1
ATOM 3309 O O . ILE A 1 409 ? 7.122 19.148 -3.603 1.00 96.81 409 ILE A O 1
ATOM 3313 N N . LEU A 1 410 ? 8.082 19.415 -1.594 1.00 95.81 410 LEU A N 1
ATOM 3314 C CA . LEU A 1 410 ? 7.136 20.452 -1.166 1.00 95.81 410 LEU A CA 1
ATOM 3315 C C . LEU A 1 410 ? 7.251 21.720 -2.016 1.00 95.81 410 LEU A C 1
ATOM 3317 O O . LEU A 1 410 ? 6.234 22.274 -2.437 1.00 95.81 410 LEU A O 1
ATOM 3321 N N . ARG A 1 411 ? 8.475 22.136 -2.355 1.00 96.75 411 ARG A N 1
ATOM 3322 C CA . ARG A 1 411 ? 8.705 23.259 -3.274 1.00 96.75 411 ARG A CA 1
ATOM 3323 C C . ARG A 1 411 ? 8.154 22.967 -4.665 1.00 96.75 411 ARG A C 1
ATOM 3325 O O . ARG A 1 411 ? 7.487 23.829 -5.223 1.00 96.75 411 ARG A O 1
ATOM 3332 N N . ALA A 1 412 ? 8.377 21.775 -5.213 1.00 97.38 412 ALA A N 1
ATOM 3333 C CA . ALA A 1 412 ? 7.828 21.387 -6.511 1.00 97.38 412 ALA A CA 1
ATOM 3334 C C . ALA A 1 412 ? 6.291 21.353 -6.493 1.00 97.38 412 ALA A C 1
ATOM 3336 O O . ALA A 1 412 ? 5.663 21.909 -7.389 1.00 97.38 412 ALA A O 1
ATOM 3337 N N . THR A 1 413 ? 5.692 20.786 -5.441 1.00 96.31 413 THR A N 1
ATOM 3338 C CA . THR A 1 413 ? 4.233 20.757 -5.206 1.00 96.31 413 THR A CA 1
ATOM 3339 C C . THR A 1 413 ? 3.669 22.180 -5.239 1.00 96.31 413 THR A C 1
ATOM 3341 O O . THR A 1 413 ? 2.774 22.497 -6.024 1.00 96.31 413 THR A O 1
ATOM 3344 N N . SER A 1 414 ? 4.284 23.075 -4.463 1.00 95.38 414 SER A N 1
ATOM 3345 C CA . SER A 1 414 ? 3.907 24.485 -4.387 1.00 95.38 414 SER A CA 1
ATOM 3346 C C . SER A 1 414 ? 4.101 25.238 -5.703 1.00 95.38 414 SER A C 1
ATOM 3348 O O . SER A 1 414 ? 3.262 26.048 -6.104 1.00 95.38 414 SER A O 1
ATOM 3350 N N . ALA A 1 415 ? 5.200 24.966 -6.406 1.00 96.38 415 ALA A N 1
ATOM 3351 C CA . ALA A 1 415 ? 5.499 25.577 -7.691 1.00 96.38 415 ALA A CA 1
ATOM 3352 C C . ALA A 1 415 ? 4.482 25.168 -8.765 1.00 96.38 415 ALA A C 1
ATOM 3354 O O . ALA A 1 415 ? 4.018 26.039 -9.497 1.00 96.38 415 ALA A O 1
ATOM 3355 N N . LEU A 1 416 ? 4.085 23.891 -8.830 1.00 95.81 416 LEU A N 1
ATOM 3356 C CA . LEU A 1 416 ? 3.047 23.410 -9.752 1.00 95.81 416 LEU A CA 1
ATOM 3357 C C . LEU A 1 416 ? 1.716 24.136 -9.526 1.00 95.81 416 LEU A C 1
ATOM 3359 O O . LEU A 1 416 ? 1.129 24.650 -10.476 1.00 95.81 416 LEU A O 1
ATOM 3363 N N . GLN A 1 417 ? 1.279 24.267 -8.272 1.00 93.25 417 GLN A N 1
ATOM 3364 C CA . GLN A 1 417 ? 0.038 24.977 -7.941 1.00 93.25 417 GLN A CA 1
ATOM 3365 C C . GLN A 1 417 ? 0.10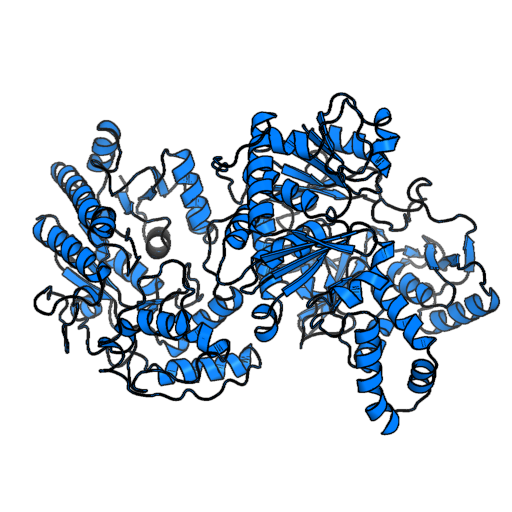6 26.465 -8.313 1.00 93.25 417 GLN A C 1
ATOM 3367 O O . GLN A 1 417 ? -0.849 27.006 -8.864 1.00 93.25 417 GLN A O 1
ATOM 3372 N N . LYS A 1 418 ? 1.249 27.131 -8.094 1.00 94.00 418 LYS A N 1
ATOM 3373 C CA . LYS A 1 418 ? 1.458 28.532 -8.519 1.00 94.00 418 LYS A CA 1
ATOM 3374 C C . LYS A 1 418 ? 1.537 28.711 -10.032 1.00 94.00 418 LYS A C 1
ATOM 3376 O O . LYS A 1 418 ? 1.221 29.786 -10.528 1.00 94.00 418 LYS A O 1
ATOM 3381 N N . LEU A 1 419 ? 1.954 27.678 -10.760 1.00 94.56 419 LEU A N 1
ATOM 3382 C CA . LEU A 1 419 ? 1.855 27.614 -12.221 1.00 94.56 419 LEU A CA 1
ATOM 3383 C C . LEU A 1 419 ? 0.430 27.267 -12.689 1.00 94.56 419 LEU A C 1
ATOM 3385 O O . LEU A 1 419 ? 0.192 27.094 -13.882 1.00 94.56 419 LEU A O 1
ATOM 3389 N N . GLY A 1 420 ? -0.522 27.190 -11.757 1.00 93.62 420 GLY A N 1
ATOM 3390 C CA . GLY A 1 420 ? -1.935 26.991 -12.023 1.00 93.62 420 GLY A CA 1
ATOM 3391 C C . GLY A 1 420 ? -2.322 25.541 -12.270 1.00 93.62 420 GLY A C 1
ATOM 3392 O O . GLY A 1 420 ? -3.430 25.329 -12.748 1.00 93.62 420 GLY A O 1
ATOM 3393 N N . VAL A 1 421 ? -1.456 24.556 -11.999 1.00 95.00 421 VAL A N 1
ATOM 3394 C CA . VAL A 1 421 ? -1.805 23.131 -12.131 1.00 95.00 421 VAL A CA 1
ATOM 3395 C C . VAL A 1 421 ? -2.842 22.765 -11.072 1.00 95.00 421 VAL A C 1
ATOM 3397 O O . VAL A 1 421 ? -2.629 22.992 -9.879 1.00 95.00 421 VAL A O 1
ATOM 3400 N N . GLN A 1 422 ? -3.960 22.206 -11.520 1.00 92.00 422 GLN A N 1
ATOM 3401 C CA . GLN A 1 422 ? -5.075 21.780 -10.679 1.00 92.00 422 GLN A CA 1
ATOM 3402 C C . GLN A 1 422 ? -5.204 20.252 -10.652 1.00 92.00 422 GLN A C 1
ATOM 3404 O O . GLN A 1 422 ? -4.535 19.529 -11.392 1.00 92.00 422 GLN A O 1
ATOM 3409 N N . ARG A 1 423 ? -6.075 19.745 -9.774 1.00 91.88 423 ARG A N 1
ATOM 3410 C CA . ARG A 1 423 ? -6.425 18.320 -9.722 1.00 91.88 423 ARG A CA 1
ATOM 3411 C C . ARG A 1 423 ? -6.924 17.865 -11.105 1.00 91.88 423 ARG A C 1
ATOM 3413 O O . ARG A 1 423 ? -7.701 18.573 -11.733 1.00 91.88 423 ARG A O 1
ATOM 3420 N N . GLN A 1 424 ? -6.486 16.689 -11.550 1.00 93.31 424 GLN A N 1
ATOM 3421 C CA . GLN A 1 424 ? -6.740 16.097 -12.875 1.00 93.31 424 GLN A CA 1
ATOM 3422 C C . GLN A 1 424 ? -6.119 16.827 -14.092 1.00 93.31 424 GLN A C 1
ATOM 3424 O O . GLN A 1 424 ? -6.279 16.363 -15.226 1.00 93.31 424 GLN A O 1
ATOM 3429 N N . ASP A 1 425 ? -5.342 17.904 -13.906 1.00 96.19 425 ASP A N 1
ATOM 3430 C CA . ASP A 1 425 ? -4.483 18.424 -14.983 1.00 96.19 425 ASP A CA 1
ATOM 3431 C C . ASP A 1 425 ? -3.385 17.399 -15.316 1.00 96.19 425 ASP A C 1
ATOM 3433 O O . ASP A 1 425 ? -2.818 16.770 -14.421 1.00 96.19 425 ASP A O 1
ATOM 3437 N N . ARG A 1 426 ? -3.051 17.238 -16.603 1.00 97.31 426 ARG A N 1
ATOM 3438 C CA . ARG A 1 426 ? -1.979 16.333 -17.048 1.00 97.31 426 ARG A CA 1
ATOM 3439 C C . ARG A 1 426 ? -0.642 17.067 -17.102 1.00 97.31 426 ARG A C 1
ATOM 3441 O O . ARG A 1 426 ? -0.546 18.167 -17.654 1.00 97.31 426 ARG A O 1
ATOM 3448 N N . VAL A 1 427 ? 0.401 16.440 -16.566 1.00 98.19 427 VAL A N 1
ATOM 3449 C CA . VAL A 1 427 ? 1.774 16.960 -16.550 1.00 98.19 427 VAL A CA 1
ATOM 3450 C C . VAL A 1 427 ? 2.705 15.932 -17.185 1.00 98.19 427 VAL A C 1
ATOM 3452 O O . VAL A 1 427 ? 2.886 14.837 -16.653 1.00 98.19 427 VAL A O 1
ATOM 3455 N N . ALA A 1 428 ? 3.298 16.281 -18.327 1.00 97.69 428 ALA A N 1
ATOM 3456 C CA . ALA A 1 428 ? 4.167 15.390 -19.087 1.00 97.69 428 ALA A CA 1
ATOM 3457 C C . ALA A 1 428 ? 5.618 15.429 -18.584 1.00 97.69 428 ALA A C 1
ATOM 3459 O O . ALA A 1 428 ? 6.138 16.495 -18.247 1.00 97.69 428 ALA A O 1
ATOM 3460 N N . LEU A 1 429 ? 6.285 14.271 -18.561 1.00 97.38 429 LEU A N 1
ATOM 3461 C CA . LEU A 1 429 ? 7.658 14.102 -18.065 1.00 97.38 429 LEU A CA 1
ATOM 3462 C C . LEU A 1 429 ? 8.506 13.326 -19.080 1.00 97.38 429 LEU A C 1
ATOM 3464 O O . LEU A 1 429 ? 8.245 12.156 -19.340 1.00 97.38 429 LEU A O 1
ATOM 3468 N N . VAL A 1 430 ? 9.562 13.937 -19.619 1.00 94.12 430 VAL A N 1
ATOM 3469 C CA . VAL A 1 430 ? 10.531 13.265 -20.505 1.00 94.12 430 VAL A CA 1
ATOM 3470 C C . VAL A 1 430 ? 11.929 13.437 -19.928 1.00 94.12 430 VAL A C 1
ATOM 3472 O O . VAL A 1 430 ? 12.445 14.550 -19.894 1.00 94.12 430 VAL A O 1
ATOM 3475 N N . GLY A 1 431 ? 12.603 12.368 -19.511 1.00 92.38 431 GLY A N 1
ATOM 3476 C CA . GLY A 1 431 ? 13.985 12.498 -19.048 1.00 92.38 431 GLY A CA 1
ATOM 3477 C C . GLY A 1 431 ? 14.593 11.232 -18.472 1.00 92.38 431 GLY A C 1
ATOM 3478 O O . GLY A 1 431 ? 13.963 10.178 -18.448 1.00 92.38 431 GLY A O 1
ATOM 3479 N N . LEU A 1 432 ? 15.842 11.369 -18.032 1.00 91.88 432 LEU A N 1
ATOM 3480 C CA . LEU A 1 432 ? 16.630 10.288 -17.445 1.00 91.88 432 LEU A CA 1
ATOM 3481 C C . LEU A 1 432 ? 16.262 10.066 -15.973 1.00 91.88 432 LEU A C 1
ATOM 3483 O O . LEU A 1 432 ? 15.821 10.992 -15.278 1.00 91.88 432 LEU A O 1
ATOM 3487 N N . ASN A 1 433 ? 16.499 8.848 -15.483 1.00 94.00 433 ASN A N 1
ATOM 3488 C CA . ASN A 1 433 ? 16.266 8.501 -14.085 1.00 94.00 433 ASN A CA 1
ATOM 3489 C C . ASN A 1 433 ? 17.095 9.398 -13.171 1.00 94.00 433 ASN A C 1
ATOM 3491 O O . ASN A 1 433 ? 18.312 9.500 -13.302 1.00 94.00 433 ASN A O 1
ATOM 3495 N N . SER A 1 434 ? 16.438 10.046 -12.219 1.00 95.31 434 SER A N 1
ATOM 3496 C CA . SER A 1 434 ? 17.109 10.910 -11.255 1.00 95.31 434 SER A CA 1
ATOM 3497 C C . SER A 1 434 ? 16.220 11.157 -10.051 1.00 95.31 434 SER A C 1
ATOM 3499 O O . SER A 1 434 ? 14.993 11.046 -10.119 1.00 95.31 434 SER A O 1
ATOM 3501 N N . THR A 1 435 ? 16.828 11.614 -8.960 1.00 96.31 435 THR A N 1
ATOM 3502 C CA . THR A 1 435 ? 16.068 12.137 -7.819 1.00 96.31 435 THR A CA 1
ATOM 3503 C C . THR A 1 435 ? 15.139 13.290 -8.209 1.00 96.31 435 THR A C 1
ATOM 3505 O O . THR A 1 435 ? 14.082 13.430 -7.609 1.00 96.31 435 THR A O 1
ATOM 3508 N N . ARG A 1 436 ? 15.476 14.088 -9.233 1.00 96.50 436 ARG A N 1
ATOM 3509 C CA . ARG A 1 436 ? 14.617 15.174 -9.747 1.00 96.50 436 ARG A CA 1
ATOM 3510 C C . ARG A 1 436 ? 13.365 14.637 -10.441 1.00 96.50 436 ARG A C 1
ATOM 3512 O O . ARG A 1 436 ? 12.283 15.171 -10.220 1.00 96.50 436 ARG A O 1
ATOM 3519 N N . TYR A 1 437 ? 13.500 13.557 -11.214 1.00 97.38 437 TYR A N 1
ATOM 3520 C CA . TYR A 1 437 ? 12.356 12.863 -11.815 1.00 97.38 437 TYR A CA 1
ATOM 3521 C C . TYR A 1 437 ? 11.403 12.373 -10.717 1.00 97.38 437 TYR A C 1
ATOM 3523 O O . TYR A 1 437 ? 10.212 12.675 -10.746 1.00 97.38 437 TYR A O 1
ATOM 3531 N N . LEU A 1 438 ? 11.942 11.702 -9.691 1.00 97.56 438 LEU A N 1
ATOM 3532 C CA . LEU A 1 438 ? 11.154 11.260 -8.539 1.00 97.56 438 LEU A CA 1
ATOM 3533 C C . LEU A 1 438 ? 10.469 12.435 -7.819 1.00 97.56 438 LEU A C 1
ATOM 3535 O O . LEU A 1 438 ? 9.307 12.312 -7.440 1.00 97.56 438 LEU A O 1
ATOM 3539 N N . THR A 1 439 ? 11.157 13.571 -7.637 1.00 97.88 439 THR A N 1
ATOM 3540 C CA . THR A 1 439 ? 10.563 14.777 -7.033 1.00 97.88 439 THR A CA 1
ATOM 3541 C C . THR A 1 439 ? 9.298 15.191 -7.782 1.00 97.88 439 THR A C 1
ATOM 3543 O O . THR A 1 439 ? 8.289 15.487 -7.146 1.00 97.88 439 THR A O 1
ATOM 3546 N N . LEU A 1 440 ? 9.353 15.215 -9.117 1.00 98.12 440 LEU A N 1
ATOM 3547 C CA . LEU A 1 440 ? 8.238 15.642 -9.960 1.00 98.12 440 LEU A CA 1
ATOM 3548 C C . LEU A 1 440 ? 7.071 14.657 -9.916 1.00 98.12 440 LEU A C 1
ATOM 3550 O O . LEU A 1 440 ? 5.950 15.094 -9.675 1.00 98.12 440 LEU A O 1
ATOM 3554 N N . GLU A 1 441 ? 7.323 13.353 -10.069 1.00 97.19 441 GLU A N 1
ATOM 3555 C CA . GLU A 1 441 ? 6.281 12.314 -9.956 1.00 97.19 441 GLU A CA 1
ATOM 3556 C C . GLU A 1 441 ? 5.528 12.425 -8.622 1.00 97.19 441 GLU A C 1
ATOM 3558 O O . GLU A 1 441 ? 4.298 12.464 -8.589 1.00 97.19 441 GLU A O 1
ATOM 3563 N N . VAL A 1 442 ? 6.260 12.575 -7.511 1.00 97.38 442 VAL A N 1
ATOM 3564 C CA . VAL A 1 442 ? 5.645 12.718 -6.185 1.00 97.38 442 VAL A CA 1
ATOM 3565 C C . VAL A 1 442 ? 4.876 14.032 -6.060 1.00 97.38 442 VAL A C 1
ATOM 3567 O O . VAL A 1 442 ? 3.748 14.022 -5.575 1.00 97.38 442 VAL A O 1
ATOM 3570 N N . ALA A 1 443 ? 5.440 15.153 -6.510 1.00 97.12 443 ALA A N 1
ATOM 3571 C CA . ALA A 1 443 ? 4.786 16.460 -6.430 1.00 97.12 443 ALA A CA 1
ATOM 3572 C C . ALA A 1 443 ? 3.482 16.530 -7.242 1.00 97.12 443 ALA A C 1
ATOM 3574 O O . ALA A 1 443 ? 2.489 17.065 -6.752 1.00 97.12 443 ALA A O 1
ATOM 3575 N N . ILE A 1 444 ? 3.464 15.957 -8.451 1.00 97.56 444 ILE A N 1
ATOM 3576 C CA . ILE A 1 444 ? 2.273 15.872 -9.312 1.00 97.56 444 ILE A CA 1
ATOM 3577 C C . ILE A 1 444 ? 1.172 15.072 -8.605 1.00 97.56 444 ILE A C 1
ATOM 3579 O O . ILE A 1 444 ? 0.039 15.539 -8.478 1.00 97.56 444 ILE A O 1
ATOM 3583 N N . GLY A 1 445 ? 1.522 13.908 -8.057 1.00 96.12 445 GLY A N 1
ATOM 3584 C CA . GLY A 1 445 ? 0.568 13.059 -7.354 1.00 96.12 445 GLY A CA 1
ATOM 3585 C C . GLY A 1 445 ? 0.048 13.634 -6.030 1.00 96.12 445 GLY A C 1
ATOM 3586 O O . GLY A 1 445 ? -1.064 13.301 -5.628 1.00 96.12 445 GLY A O 1
ATOM 3587 N N . LEU A 1 446 ? 0.806 14.502 -5.347 1.00 95.12 446 LEU A N 1
ATOM 3588 C CA . LEU A 1 446 ? 0.375 15.174 -4.107 1.00 95.12 446 LEU A CA 1
ATOM 3589 C C . LEU A 1 446 ? -0.678 16.265 -4.335 1.00 95.12 446 LEU A C 1
ATOM 3591 O O . LEU A 1 446 ? -1.449 16.569 -3.427 1.00 95.12 446 LEU A O 1
ATOM 3595 N N . ILE A 1 447 ? -0.715 16.861 -5.527 1.00 94.00 447 ILE A N 1
ATOM 3596 C CA . ILE A 1 447 ? -1.732 17.861 -5.893 1.00 94.00 447 ILE A CA 1
ATOM 3597 C C . ILE A 1 447 ? -2.938 17.230 -6.608 1.00 94.00 447 ILE A C 1
ATOM 3599 O O . ILE A 1 447 ? -3.870 17.937 -6.984 1.00 94.00 447 ILE A O 1
ATOM 3603 N N . GLY A 1 448 ? -2.929 15.905 -6.801 1.00 94.31 448 GLY A N 1
ATOM 3604 C CA . GLY A 1 448 ? -3.965 15.169 -7.532 1.00 94.31 448 GLY A CA 1
ATOM 3605 C C . GLY A 1 448 ? -3.955 15.417 -9.041 1.00 94.31 448 GLY A C 1
ATOM 3606 O O . GLY A 1 448 ? -4.975 15.198 -9.697 1.00 94.31 448 GLY A O 1
ATOM 3607 N N . ALA A 1 449 ? -2.846 15.926 -9.581 1.00 96.81 449 ALA A N 1
ATOM 3608 C CA . ALA A 1 449 ? -2.608 16.015 -11.016 1.00 96.81 449 ALA A CA 1
ATOM 3609 C C . ALA A 1 449 ? -2.140 14.653 -11.556 1.00 96.81 449 ALA A C 1
ATOM 3611 O O . ALA A 1 449 ? -1.728 13.773 -10.799 1.00 96.81 449 ALA A O 1
ATOM 3612 N N . VAL A 1 450 ? -2.202 14.484 -12.873 1.00 98.19 450 VAL A N 1
ATOM 3613 C CA . VAL A 1 450 ? -1.942 13.212 -13.554 1.00 98.19 450 VAL A CA 1
ATOM 3614 C C . VAL A 1 450 ? -0.559 13.249 -14.195 1.00 98.19 450 VAL A C 1
ATOM 3616 O O . VAL A 1 450 ? -0.305 14.081 -15.070 1.00 98.19 450 VAL A O 1
ATOM 3619 N N . SER A 1 451 ? 0.343 12.349 -13.792 1.00 98.06 451 SER A N 1
ATOM 3620 C CA . SER A 1 451 ? 1.665 12.252 -14.421 1.00 98.06 451 SER A CA 1
ATOM 3621 C C . SER A 1 451 ? 1.586 11.520 -15.763 1.00 98.06 451 SER A C 1
ATOM 3623 O O . SER A 1 451 ? 0.979 10.454 -15.869 1.00 98.06 451 SER A O 1
ATOM 3625 N N . VAL A 1 452 ? 2.213 12.079 -16.800 1.00 97.69 452 VAL A N 1
ATOM 3626 C CA . VAL A 1 452 ? 2.286 11.483 -18.146 1.00 97.69 452 VAL A CA 1
ATOM 3627 C C . VAL A 1 452 ? 3.754 11.293 -18.540 1.00 97.69 452 VAL A C 1
ATOM 3629 O O . VAL A 1 452 ? 4.330 12.117 -19.256 1.00 97.69 452 VAL A O 1
ATOM 3632 N N . PRO A 1 453 ? 4.419 10.252 -18.022 1.00 95.56 453 PRO A N 1
ATOM 3633 C CA . PRO A 1 453 ? 5.823 10.018 -18.304 1.00 95.56 453 PRO A CA 1
ATOM 3634 C C . PRO A 1 453 ? 6.031 9.357 -19.667 1.00 95.56 453 PRO A C 1
ATOM 3636 O O . PRO A 1 453 ? 5.350 8.403 -20.043 1.00 95.56 453 PRO A O 1
ATOM 3639 N N . LEU A 1 454 ? 7.025 9.857 -20.393 1.00 90.00 454 LEU A N 1
ATOM 3640 C CA . LEU A 1 454 ? 7.327 9.525 -21.781 1.00 90.00 454 LEU A CA 1
ATOM 3641 C C . LEU A 1 454 ? 8.766 9.012 -21.906 1.00 90.00 454 LEU A C 1
ATOM 3643 O O . LEU A 1 454 ? 9.649 9.402 -21.135 1.00 90.00 454 LEU A O 1
ATOM 3647 N N . TYR A 1 455 ? 9.021 8.156 -22.899 1.00 84.50 455 TYR A N 1
ATOM 3648 C CA . TYR A 1 455 ? 10.375 7.667 -23.162 1.00 84.50 455 TYR A CA 1
ATOM 3649 C C . TYR A 1 455 ? 11.267 8.824 -23.620 1.00 84.50 455 TYR A C 1
ATOM 3651 O O . TYR A 1 455 ? 10.928 9.541 -24.561 1.00 84.50 455 TYR A O 1
ATOM 3659 N N . TYR A 1 456 ? 12.441 8.970 -23.001 1.00 82.31 456 TYR A N 1
ATOM 3660 C CA . TYR A 1 456 ? 13.444 9.970 -23.395 1.00 82.31 456 TYR A CA 1
ATOM 3661 C C . TYR A 1 456 ? 14.056 9.707 -24.781 1.00 82.31 456 TYR A C 1
ATOM 3663 O O . TYR A 1 456 ? 14.709 10.588 -25.340 1.00 82.31 456 TYR A O 1
ATOM 3671 N N . THR A 1 457 ? 13.850 8.500 -25.308 1.00 78.12 457 THR A N 1
ATOM 3672 C CA . THR A 1 457 ? 14.214 8.041 -26.651 1.00 78.12 457 THR A CA 1
ATOM 3673 C C . THR A 1 457 ? 13.125 8.304 -27.695 1.00 78.12 457 THR A C 1
ATOM 3675 O O . THR A 1 457 ? 13.373 8.084 -28.877 1.00 78.12 457 THR A O 1
ATOM 3678 N N . SER A 1 458 ? 11.930 8.762 -27.295 1.00 78.12 458 SER A N 1
ATOM 3679 C CA . SER A 1 458 ? 10.844 9.032 -28.246 1.00 78.12 458 SER A CA 1
ATOM 3680 C C . SER A 1 458 ? 11.218 10.184 -29.184 1.00 78.12 458 SER A C 1
ATOM 3682 O O . SER A 1 458 ? 11.757 11.197 -28.717 1.00 78.12 458 SER A O 1
ATOM 3684 N N . PRO A 1 459 ? 10.871 10.104 -30.479 1.00 77.38 459 PRO A N 1
ATOM 3685 C CA . PRO A 1 459 ? 11.012 11.229 -31.393 1.00 77.38 459 PRO A CA 1
ATOM 3686 C C . PRO A 1 459 ? 10.187 12.449 -30.935 1.00 77.38 459 PRO A C 1
ATOM 3688 O O . PRO A 1 459 ? 9.064 12.280 -30.447 1.00 77.38 459 PRO A O 1
ATOM 3691 N N . PRO A 1 460 ? 10.655 13.695 -31.158 1.00 83.00 460 PRO A N 1
ATOM 3692 C CA . PRO A 1 460 ? 9.914 14.906 -30.784 1.00 83.00 460 PRO A CA 1
ATOM 3693 C C . PRO A 1 460 ? 8.490 14.969 -31.353 1.00 83.00 460 PRO A C 1
ATOM 3695 O O . PRO A 1 460 ? 7.567 15.409 -30.670 1.00 83.00 460 PRO A O 1
ATOM 3698 N N . ARG A 1 461 ? 8.283 14.463 -32.577 1.00 78.75 461 ARG A N 1
ATOM 3699 C CA . ARG A 1 461 ? 6.955 14.373 -33.206 1.00 78.75 461 ARG A CA 1
ATOM 3700 C C . ARG A 1 461 ? 5.984 13.499 -32.407 1.00 78.75 461 ARG A C 1
ATOM 3702 O O . ARG A 1 461 ? 4.822 13.867 -32.260 1.00 78.75 461 ARG A O 1
ATOM 3709 N N . GLU A 1 462 ? 6.448 12.364 -31.890 1.00 79.75 462 GLU A N 1
ATOM 3710 C CA . GLU A 1 462 ? 5.629 11.468 -31.067 1.00 79.75 462 GLU A CA 1
ATOM 3711 C C . GLU A 1 462 ? 5.284 12.130 -29.729 1.00 79.75 462 GLU A C 1
ATOM 3713 O O . GLU A 1 462 ? 4.118 12.172 -29.345 1.00 79.75 462 GLU A O 1
ATOM 3718 N N . ILE A 1 463 ? 6.276 12.751 -29.080 1.00 85.69 463 ILE A N 1
ATOM 3719 C CA . ILE A 1 463 ? 6.086 13.519 -27.838 1.00 85.69 463 ILE A CA 1
ATOM 3720 C C . ILE A 1 463 ? 5.033 14.614 -28.038 1.00 85.69 463 ILE A C 1
ATOM 3722 O O . ILE A 1 463 ? 4.117 14.748 -27.229 1.00 85.69 463 ILE A O 1
ATOM 3726 N N . LYS A 1 464 ? 5.126 15.370 -29.137 1.00 86.94 464 LYS A N 1
ATOM 3727 C CA . LYS A 1 464 ? 4.160 16.414 -29.491 1.00 86.94 464 LYS A CA 1
ATOM 3728 C C . LYS A 1 464 ? 2.744 15.856 -29.647 1.00 86.94 464 LYS A C 1
ATOM 3730 O O . LYS A 1 464 ? 1.802 16.435 -29.107 1.00 86.94 464 LYS A O 1
ATOM 3735 N N . ASN A 1 465 ? 2.591 14.742 -30.361 1.00 83.25 465 ASN A N 1
ATOM 3736 C CA . ASN A 1 465 ? 1.288 14.107 -30.560 1.00 83.25 465 ASN A CA 1
ATOM 3737 C C . ASN A 1 465 ? 0.678 13.652 -29.231 1.00 83.25 465 ASN A C 1
ATOM 3739 O O . ASN A 1 465 ? -0.496 13.913 -28.986 1.00 83.25 465 ASN A O 1
ATOM 3743 N N . ILE A 1 466 ? 1.482 13.044 -28.355 1.00 87.12 466 ILE A N 1
ATOM 3744 C CA . ILE A 1 466 ? 1.027 12.588 -27.038 1.00 87.12 466 ILE A CA 1
ATOM 3745 C C . ILE A 1 466 ? 0.608 13.770 -26.157 1.00 87.12 466 ILE A C 1
ATOM 3747 O O . ILE A 1 466 ? -0.477 13.737 -25.585 1.00 87.12 466 ILE A O 1
ATOM 3751 N N . ILE A 1 467 ? 1.418 14.834 -26.083 1.00 91.56 467 ILE A N 1
ATOM 3752 C CA . ILE A 1 467 ? 1.095 16.050 -25.309 1.00 91.56 467 ILE A CA 1
ATOM 3753 C C . ILE A 1 467 ? -0.240 16.644 -25.754 1.00 91.56 467 ILE A C 1
ATOM 3755 O O . ILE A 1 467 ? -1.050 17.032 -24.911 1.00 91.56 467 ILE A O 1
ATOM 3759 N N . LYS A 1 468 ? -0.474 16.695 -27.071 1.00 89.50 468 LYS A N 1
ATOM 3760 C CA . LYS A 1 468 ? -1.734 17.175 -27.637 1.00 89.50 468 LYS A CA 1
ATOM 3761 C C . LYS A 1 468 ? -2.898 16.244 -27.290 1.00 89.50 468 LYS A C 1
ATOM 3763 O O . LYS A 1 468 ? -3.936 16.73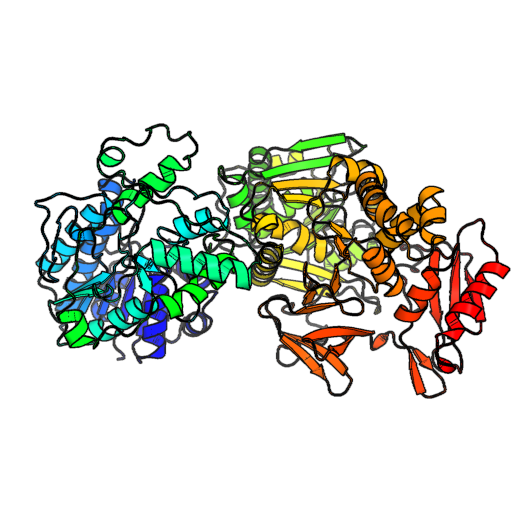9 -26.869 1.00 89.50 468 LYS A O 1
ATOM 3768 N N . SER A 1 469 ? -2.711 14.931 -27.432 1.00 87.38 469 SER A N 1
ATOM 3769 C CA . SER A 1 469 ? -3.734 13.910 -27.163 1.00 87.38 469 SER A CA 1
ATOM 3770 C C . SER A 1 469 ? -4.197 13.934 -25.708 1.00 87.38 469 SER A C 1
ATOM 3772 O O . SER A 1 469 ? -5.388 14.006 -25.426 1.00 87.38 469 SER A O 1
ATOM 3774 N N . CYS A 1 470 ? -3.254 13.958 -24.763 1.00 91.75 470 CYS A N 1
ATOM 3775 C CA . CYS A 1 470 ? -3.589 13.980 -23.343 1.00 91.75 470 CYS A CA 1
ATOM 3776 C C . CYS A 1 470 ? -3.930 15.383 -22.821 1.00 91.75 470 CYS A C 1
ATOM 3778 O O . CYS A 1 470 ? -4.387 15.523 -21.686 1.00 91.75 470 CYS A O 1
ATOM 3780 N N . GLY A 1 471 ? -3.709 16.440 -23.609 1.00 93.44 471 GLY A N 1
ATOM 3781 C CA . GLY A 1 471 ? -3.910 17.828 -23.194 1.00 93.44 471 GLY A CA 1
ATOM 3782 C C . GLY A 1 471 ? -3.020 18.222 -22.011 1.00 93.44 471 GLY A C 1
ATOM 3783 O O . GLY A 1 471 ? -3.507 18.807 -21.042 1.00 93.44 471 GLY A O 1
ATOM 3784 N N . ALA A 1 472 ? -1.736 17.849 -22.045 1.00 95.38 472 ALA A N 1
ATOM 3785 C CA . ALA A 1 472 ? -0.804 18.180 -20.970 1.00 95.38 472 ALA A CA 1
ATOM 3786 C C . ALA A 1 472 ? -0.539 19.691 -20.895 1.00 95.38 472 ALA A C 1
ATOM 3788 O O . ALA A 1 472 ? -0.217 20.343 -21.886 1.00 95.38 472 ALA A O 1
ATOM 3789 N N . LYS A 1 473 ? -0.621 20.240 -19.681 1.00 94.50 473 LYS A N 1
ATOM 3790 C CA . LYS A 1 473 ? -0.467 21.677 -19.404 1.00 94.50 473 LYS A CA 1
ATOM 3791 C C . LYS A 1 473 ? 0.992 22.115 -19.307 1.00 94.50 473 LYS A C 1
ATOM 3793 O O . LYS A 1 473 ? 1.346 23.241 -19.655 1.00 94.50 473 LYS A O 1
ATOM 3798 N N . ILE A 1 474 ? 1.835 21.216 -18.805 1.00 96.25 474 ILE A N 1
ATOM 3799 C CA . ILE A 1 474 ? 3.268 21.430 -18.603 1.00 96.25 474 ILE A CA 1
ATOM 3800 C C . ILE A 1 474 ? 4.028 20.219 -19.146 1.00 96.25 474 ILE A C 1
ATOM 3802 O O . ILE A 1 474 ? 3.618 19.080 -18.916 1.00 96.25 474 ILE A O 1
ATOM 3806 N N . LEU A 1 475 ? 5.153 20.479 -19.814 1.00 96.69 475 LEU A N 1
ATOM 3807 C CA . LEU A 1 475 ? 6.154 19.490 -20.201 1.00 96.69 475 LEU A CA 1
ATOM 3808 C C . LEU A 1 475 ? 7.447 19.720 -19.409 1.00 96.69 475 LEU A C 1
ATOM 3810 O O . LEU A 1 475 ? 8.118 20.743 -19.559 1.00 96.69 475 LEU A O 1
ATOM 3814 N N . PHE A 1 476 ? 7.831 18.732 -18.610 1.00 97.62 476 PHE A N 1
ATOM 3815 C CA . PHE A 1 476 ? 9.126 18.677 -17.945 1.00 97.62 476 PHE A CA 1
ATOM 3816 C C . PHE A 1 476 ? 10.142 17.900 -18.785 1.00 97.62 476 PHE A C 1
ATOM 3818 O O . PHE A 1 476 ? 9.877 16.773 -19.207 1.00 97.62 476 PHE A O 1
ATOM 3825 N N . ILE A 1 477 ? 11.328 18.479 -18.983 1.00 95.88 477 ILE A N 1
ATOM 3826 C CA . ILE A 1 477 ? 12.392 17.937 -19.836 1.00 95.88 477 ILE A CA 1
ATOM 3827 C C . ILE A 1 477 ? 13.670 17.728 -19.019 1.00 95.88 477 ILE A C 1
ATOM 3829 O O . ILE A 1 477 ? 14.234 18.666 -18.462 1.00 95.88 477 ILE A O 1
ATOM 3833 N N . GLY A 1 478 ? 14.154 16.494 -18.964 1.00 94.12 478 GLY A N 1
ATOM 3834 C CA . GLY A 1 478 ? 15.326 16.072 -18.196 1.00 94.12 478 GLY A CA 1
ATOM 3835 C C . GLY A 1 478 ? 16.287 15.214 -19.005 1.00 94.12 478 GLY A C 1
ATOM 3836 O O . GLY A 1 478 ? 16.939 14.330 -18.452 1.00 94.12 478 GLY A O 1
ATOM 3837 N N . THR A 1 479 ? 16.343 15.429 -20.320 1.00 89.12 479 THR A N 1
ATOM 3838 C CA . THR A 1 479 ? 17.335 14.814 -21.207 1.00 89.12 479 THR A CA 1
ATOM 3839 C C . THR A 1 479 ? 18.012 15.882 -22.079 1.00 89.12 479 THR A C 1
ATOM 3841 O O . THR A 1 479 ? 17.319 16.660 -22.742 1.00 89.12 479 THR A O 1
ATOM 3844 N N . PRO A 1 480 ? 19.360 15.927 -22.133 1.00 86.69 480 PRO A N 1
ATOM 3845 C CA . PRO A 1 480 ? 20.085 16.875 -22.982 1.00 86.69 480 PRO A CA 1
ATOM 3846 C C . PRO A 1 480 ? 19.757 16.727 -24.470 1.00 86.69 480 PRO A C 1
ATOM 3848 O O . PRO A 1 480 ? 19.876 17.694 -25.216 1.00 86.69 480 PRO A O 1
ATOM 3851 N N . HIS A 1 481 ? 19.385 15.519 -24.905 1.00 84.38 481 HIS A N 1
ATOM 3852 C CA . HIS A 1 481 ? 19.083 15.230 -26.304 1.00 84.38 481 HIS A CA 1
ATOM 3853 C C . HIS A 1 481 ? 17.855 16.017 -26.781 1.00 84.38 481 HIS A C 1
ATOM 3855 O O . HIS A 1 481 ? 17.949 16.775 -27.742 1.00 84.38 481 HIS A O 1
ATOM 3861 N N . LEU A 1 482 ? 16.737 15.925 -26.052 1.00 86.12 482 LEU A N 1
ATOM 3862 C CA . LEU A 1 482 ? 15.515 16.659 -26.396 1.00 86.12 482 LEU A CA 1
ATOM 3863 C C . LEU A 1 482 ? 15.685 18.174 -26.227 1.00 86.12 482 LEU A C 1
ATOM 3865 O O . LEU A 1 482 ? 15.157 18.941 -27.024 1.00 86.12 482 LEU A O 1
ATOM 3869 N N . MET A 1 483 ? 16.483 18.613 -25.247 1.00 88.06 483 MET A N 1
ATOM 3870 C CA . MET A 1 483 ? 16.802 20.036 -25.051 1.00 88.06 483 MET A CA 1
ATOM 3871 C C . MET A 1 483 ? 17.491 20.686 -26.262 1.00 88.06 483 MET A C 1
ATOM 3873 O O . MET A 1 483 ? 17.458 21.908 -26.386 1.00 88.06 483 MET A O 1
ATOM 3877 N N . LYS A 1 484 ? 18.121 19.904 -27.148 1.00 86.56 484 LYS A N 1
ATOM 3878 C CA . LYS A 1 484 ? 18.736 20.403 -28.390 1.00 86.56 484 LYS A CA 1
ATOM 3879 C C . LYS A 1 484 ? 17.770 20.472 -29.578 1.00 86.56 484 LYS A C 1
ATOM 3881 O O . LYS A 1 484 ? 18.153 21.056 -30.578 1.00 86.56 484 LYS A O 1
ATOM 3886 N N . ARG A 1 485 ? 16.580 19.870 -29.468 1.00 86.75 485 ARG A N 1
ATOM 3887 C CA . ARG A 1 485 ? 15.584 19.695 -30.545 1.00 86.75 485 ARG A CA 1
ATOM 3888 C C . ARG A 1 485 ? 14.228 20.306 -30.169 1.00 86.75 485 ARG A C 1
ATOM 3890 O O . ARG A 1 485 ? 13.168 19.802 -30.530 1.00 86.75 485 ARG A O 1
ATOM 3897 N N . LEU A 1 486 ? 14.246 21.360 -29.356 1.00 85.50 486 LEU A N 1
ATOM 3898 C CA . LEU A 1 486 ? 13.039 21.961 -28.775 1.00 85.50 486 LEU A CA 1
ATOM 3899 C C . LEU A 1 486 ? 12.154 22.633 -29.826 1.00 85.50 486 LEU A C 1
ATOM 3901 O O . LEU A 1 486 ? 10.946 22.727 -29.647 1.00 85.50 486 LEU A O 1
ATOM 3905 N N . GLU A 1 487 ? 12.748 23.106 -30.917 1.00 85.12 487 GLU A N 1
ATOM 3906 C CA . GLU A 1 487 ? 12.056 23.708 -32.054 1.00 85.12 487 GLU A CA 1
ATOM 3907 C C . GLU A 1 487 ? 11.109 22.742 -32.779 1.00 85.12 487 GLU A C 1
ATOM 3909 O O . GLU A 1 487 ? 10.196 23.203 -33.462 1.00 85.12 487 GLU A O 1
ATOM 3914 N N . GLU A 1 488 ? 11.290 21.430 -32.601 1.00 83.94 488 GLU A N 1
ATOM 3915 C CA . GLU A 1 488 ? 10.407 20.389 -33.140 1.00 83.94 488 GLU A CA 1
ATOM 3916 C C . GLU A 1 488 ? 9.153 20.159 -32.269 1.00 83.94 488 GLU A C 1
ATOM 3918 O O . GLU A 1 488 ? 8.203 19.501 -32.705 1.00 83.94 488 GLU A O 1
ATOM 3923 N N . LEU A 1 489 ? 9.131 20.694 -31.043 1.00 84.50 489 LEU A N 1
ATOM 3924 C CA . LEU A 1 489 ? 8.009 20.587 -30.107 1.00 84.50 489 LEU A CA 1
ATOM 3925 C C . LEU A 1 489 ? 7.014 21.746 -30.266 1.00 84.50 489 LEU A C 1
ATOM 3927 O O . LEU A 1 489 ? 7.268 22.746 -30.938 1.00 84.50 489 LEU A O 1
ATOM 3931 N N . ASP A 1 490 ? 5.841 21.602 -29.646 1.00 71.94 490 ASP A N 1
ATOM 3932 C CA . ASP A 1 490 ? 4.843 22.669 -29.622 1.00 71.94 490 ASP A CA 1
ATOM 3933 C C . ASP A 1 490 ? 5.284 23.848 -28.741 1.00 71.94 490 ASP A C 1
ATOM 3935 O O . ASP A 1 490 ? 5.862 23.658 -27.671 1.00 71.94 490 ASP A O 1
ATOM 3939 N N . LYS A 1 491 ? 4.987 25.074 -29.177 1.00 73.31 491 LYS A N 1
ATOM 3940 C CA . LYS A 1 491 ? 5.290 26.299 -28.421 1.00 73.31 491 LYS A CA 1
ATOM 3941 C C . LYS A 1 491 ? 4.188 26.662 -27.425 1.00 73.31 491 LYS A C 1
ATOM 3943 O O . LYS A 1 491 ? 4.426 27.524 -26.585 1.00 73.31 491 LYS A O 1
ATOM 3948 N N . GLU A 1 492 ? 3.014 26.038 -27.521 1.00 79.00 492 GLU A N 1
ATOM 3949 C CA . GLU A 1 492 ? 1.866 26.334 -26.653 1.00 79.00 492 GLU A CA 1
ATOM 3950 C C . GLU A 1 492 ? 1.974 25.684 -25.262 1.00 79.00 492 GLU A C 1
ATOM 3952 O O . GLU A 1 492 ? 1.403 26.195 -24.299 1.00 79.00 492 GLU A O 1
ATOM 3957 N N . VAL A 1 493 ? 2.747 24.599 -25.118 1.00 86.25 493 VAL A N 1
ATOM 3958 C CA . VAL A 1 493 ? 2.952 23.932 -23.822 1.00 86.25 493 VAL A CA 1
ATOM 3959 C C . VAL A 1 493 ? 4.030 24.637 -22.994 1.00 86.25 493 VAL A C 1
ATOM 3961 O O . VAL A 1 493 ? 5.114 24.964 -23.483 1.00 86.25 493 VAL A O 1
ATOM 3964 N N . THR A 1 494 ? 3.771 24.841 -21.699 1.00 91.19 494 THR A N 1
ATOM 3965 C CA . THR A 1 494 ? 4.784 25.396 -20.788 1.00 91.19 494 THR A CA 1
ATOM 3966 C C . THR A 1 494 ? 5.905 24.377 -20.582 1.00 91.19 494 THR A C 1
ATOM 3968 O O . THR A 1 494 ? 5.669 23.293 -20.053 1.00 91.19 494 THR A O 1
ATOM 3971 N N . MET A 1 495 ? 7.133 24.728 -20.971 1.00 93.69 495 MET A N 1
ATOM 3972 C CA . MET A 1 495 ? 8.302 23.850 -20.863 1.00 93.69 495 MET A CA 1
ATOM 3973 C C . MET A 1 495 ? 9.189 24.210 -19.667 1.00 93.69 495 MET A C 1
ATOM 3975 O O . MET A 1 495 ? 9.557 25.372 -19.471 1.00 93.69 495 MET A O 1
ATOM 3979 N N . ILE A 1 496 ? 9.574 23.198 -18.887 1.00 95.56 496 ILE A N 1
ATOM 3980 C CA . ILE A 1 496 ? 10.426 23.337 -17.698 1.00 95.56 496 ILE A CA 1
ATOM 3981 C C . ILE A 1 496 ? 11.534 22.287 -17.746 1.00 95.56 496 ILE A C 1
ATOM 3983 O O . ILE A 1 496 ? 11.281 21.110 -17.978 1.00 95.56 496 ILE A O 1
ATOM 3987 N N . SER A 1 497 ? 12.775 22.694 -17.509 1.00 95.69 497 SER A N 1
ATOM 3988 C CA . SER A 1 497 ? 13.914 21.781 -17.468 1.00 95.69 497 SER A CA 1
ATOM 3989 C C . SER A 1 497 ? 14.136 21.236 -16.057 1.00 95.69 497 SER A C 1
ATOM 3991 O O . SER A 1 497 ? 14.175 21.991 -15.087 1.00 95.69 497 SER A O 1
ATOM 3993 N N . PHE A 1 498 ? 14.352 19.925 -15.948 1.00 95.44 498 PHE A N 1
ATOM 3994 C CA . PHE A 1 498 ? 14.925 19.269 -14.767 1.00 95.44 498 PHE A CA 1
ATOM 3995 C C . PHE A 1 498 ? 16.278 18.603 -15.065 1.00 95.44 498 PHE A C 1
ATOM 3997 O O . PHE A 1 498 ? 16.776 17.780 -14.285 1.00 95.44 498 PHE A O 1
ATOM 4004 N N . CYS A 1 499 ? 16.910 18.974 -16.183 1.00 91.88 499 CYS A N 1
ATOM 4005 C CA . CYS A 1 499 ? 18.316 18.676 -16.426 1.00 91.88 499 CYS A CA 1
ATOM 4006 C C . CYS A 1 499 ? 19.207 19.255 -15.314 1.00 91.88 499 CYS A C 1
ATOM 4008 O O . CYS A 1 499 ? 18.824 20.158 -14.569 1.00 91.88 499 CYS A O 1
ATOM 4010 N N . ARG A 1 500 ? 20.437 18.747 -15.208 1.00 86.19 500 ARG A N 1
ATOM 4011 C CA . ARG A 1 500 ? 21.439 19.328 -14.304 1.00 86.19 500 ARG A CA 1
ATOM 4012 C C . ARG A 1 500 ? 21.777 20.756 -14.740 1.00 86.19 500 ARG A C 1
ATOM 4014 O O . ARG A 1 500 ? 21.976 20.995 -15.924 1.00 86.19 500 ARG A O 1
ATOM 4021 N N . GLU A 1 501 ? 21.950 21.659 -13.776 1.00 79.19 501 GLU A N 1
ATOM 4022 C CA . GLU A 1 501 ? 22.280 23.080 -14.020 1.00 79.19 501 GLU A CA 1
ATOM 4023 C C . GLU A 1 501 ? 23.634 23.290 -14.723 1.00 79.19 501 GLU A C 1
ATOM 4025 O O . GLU A 1 501 ? 23.892 24.344 -15.291 1.00 79.19 501 GLU A O 1
ATOM 4030 N N . SER A 1 502 ? 24.507 22.278 -14.739 1.00 77.88 502 SER A N 1
ATOM 4031 C CA . SER A 1 502 ? 25.736 22.299 -15.542 1.00 77.88 502 SER A CA 1
ATOM 4032 C C . SER A 1 502 ? 25.478 22.251 -17.056 1.00 77.88 502 SER A C 1
ATOM 4034 O O . SER A 1 502 ? 26.415 22.381 -17.839 1.00 77.88 502 SER A O 1
ATOM 4036 N N . GLN A 1 503 ? 24.240 22.002 -17.487 1.00 78.81 503 GLN A N 1
ATOM 4037 C CA . GLN A 1 503 ? 23.847 21.957 -18.892 1.00 78.81 503 GLN A CA 1
ATOM 4038 C C . GLN A 1 503 ? 23.278 23.306 -19.333 1.00 78.81 503 GLN A C 1
ATOM 4040 O O . GLN A 1 503 ? 22.617 24.001 -18.567 1.00 78.81 503 GLN A O 1
ATOM 4045 N N . LYS A 1 504 ? 23.503 23.677 -20.597 1.00 79.12 504 LYS A N 1
ATOM 4046 C CA . LYS A 1 504 ? 22.981 24.927 -21.156 1.00 79.12 504 LYS A CA 1
ATOM 4047 C C . LYS A 1 504 ? 21.459 24.839 -21.311 1.00 79.12 504 LYS A C 1
ATOM 4049 O O . LYS A 1 504 ? 20.969 24.074 -22.138 1.00 79.12 504 LYS A O 1
ATOM 4054 N N . ILE A 1 505 ? 20.730 25.648 -20.545 1.00 81.94 505 ILE A N 1
ATOM 4055 C CA . ILE A 1 505 ? 19.268 25.760 -20.619 1.00 81.94 505 ILE A CA 1
ATOM 4056 C C . ILE A 1 505 ? 18.914 27.015 -21.438 1.00 81.94 505 ILE A C 1
ATOM 4058 O O . ILE A 1 505 ? 19.423 28.097 -21.136 1.00 81.94 505 ILE A O 1
ATOM 4062 N N . PRO A 1 506 ? 18.081 26.916 -22.489 1.00 82.44 506 PRO A N 1
ATOM 4063 C CA . PRO A 1 506 ? 17.611 28.081 -23.235 1.00 82.44 506 PRO A CA 1
ATOM 4064 C C . PRO A 1 506 ? 16.829 29.056 -22.347 1.00 82.44 506 PRO A C 1
ATOM 4066 O O . PRO A 1 506 ? 16.006 28.633 -21.544 1.00 82.44 506 PRO A O 1
ATOM 4069 N N . ALA A 1 507 ? 17.006 30.366 -22.553 1.00 77.88 507 ALA A N 1
ATOM 4070 C CA . ALA A 1 507 ? 16.412 31.411 -21.704 1.00 77.88 507 ALA A CA 1
ATOM 4071 C C . ALA A 1 507 ? 14.870 31.391 -21.624 1.00 77.88 507 ALA A C 1
ATOM 4073 O O . ALA A 1 507 ? 14.296 31.927 -20.683 1.00 77.88 507 ALA A O 1
ATOM 4074 N N . LYS A 1 508 ? 14.195 30.785 -22.611 1.00 82.00 508 LYS A N 1
ATOM 4075 C CA . LYS A 1 508 ? 12.729 30.649 -22.649 1.00 82.00 508 LYS A CA 1
ATOM 4076 C C . LYS A 1 508 ? 12.195 29.496 -21.786 1.00 82.00 508 LYS A C 1
ATOM 4078 O O . LYS A 1 508 ? 10.985 29.382 -21.638 1.00 82.00 508 LYS A O 1
ATOM 4083 N N . ILE A 1 509 ? 13.071 28.645 -21.250 1.00 89.31 509 ILE A N 1
ATOM 4084 C CA . ILE A 1 509 ? 12.714 27.480 -20.434 1.00 89.31 509 ILE A CA 1
ATOM 4085 C C . ILE A 1 509 ? 13.111 27.750 -18.987 1.00 89.31 509 ILE A C 1
ATOM 4087 O O . ILE A 1 509 ? 14.233 28.169 -18.704 1.00 89.31 509 ILE A O 1
ATOM 4091 N N . LEU A 1 510 ? 12.196 27.479 -18.058 1.00 91.94 510 LEU A N 1
ATOM 4092 C CA . LEU A 1 510 ? 12.485 27.564 -16.627 1.00 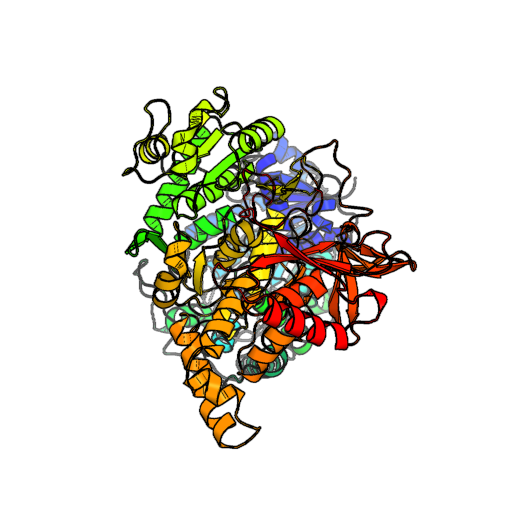91.94 510 LEU A CA 1
ATOM 4093 C C . LEU A 1 510 ? 13.488 26.470 -16.235 1.00 91.94 510 LEU A C 1
ATOM 4095 O O . LEU A 1 510 ? 13.269 25.299 -16.543 1.00 91.94 510 LEU A O 1
ATOM 4099 N N . SER A 1 511 ? 14.572 26.833 -15.544 1.00 93.75 511 SER A N 1
ATOM 4100 C CA . SER A 1 511 ? 15.499 25.851 -14.969 1.00 93.75 511 SER A CA 1
ATOM 4101 C C . SER A 1 511 ? 14.909 25.167 -13.734 1.00 93.75 511 SER A C 1
ATOM 4103 O O . SER A 1 511 ? 13.926 25.642 -13.154 1.00 93.75 511 SER A O 1
ATOM 4105 N N . TRP A 1 512 ? 15.548 24.082 -13.290 1.00 94.81 512 TRP A N 1
ATOM 4106 C CA . TRP A 1 512 ? 15.159 23.348 -12.085 1.00 94.81 512 TRP A CA 1
ATOM 4107 C C . TRP A 1 512 ? 15.151 24.257 -10.852 1.00 94.81 512 TRP A C 1
ATOM 4109 O O . TRP A 1 512 ? 14.173 24.305 -10.103 1.00 94.81 512 TRP A O 1
ATOM 4119 N N . THR A 1 513 ? 16.218 25.037 -10.677 1.00 94.12 513 THR A N 1
ATOM 4120 C CA . THR A 1 513 ? 16.366 25.960 -9.545 1.00 94.12 513 THR A CA 1
ATOM 4121 C C . THR A 1 513 ? 15.320 27.071 -9.591 1.00 94.12 513 THR A C 1
ATOM 4123 O O . THR A 1 513 ? 14.709 27.384 -8.568 1.00 94.12 513 THR A O 1
ATOM 4126 N N . SER A 1 514 ? 15.052 27.645 -10.770 1.00 94.00 514 SER A N 1
ATOM 4127 C CA . SER A 1 514 ? 14.013 28.671 -10.927 1.00 94.00 514 SER A CA 1
ATOM 4128 C C . SER A 1 514 ? 12.605 28.120 -10.694 1.00 94.00 514 SER A C 1
ATOM 4130 O O . SER A 1 514 ? 11.771 28.816 -10.117 1.00 94.00 514 SER A O 1
ATOM 4132 N N . PHE A 1 515 ? 12.336 26.879 -11.107 1.00 96.25 515 PHE A N 1
ATOM 4133 C CA . PHE A 1 515 ? 11.074 26.193 -10.841 1.00 96.25 515 PHE A CA 1
ATOM 4134 C C . PHE A 1 515 ? 10.861 25.974 -9.338 1.00 96.25 515 PHE A C 1
ATOM 4136 O O . PHE A 1 515 ? 9.868 26.456 -8.794 1.00 96.25 515 PHE A O 1
ATOM 4143 N N . LEU A 1 516 ? 11.816 25.351 -8.637 1.00 96.31 516 LEU A N 1
ATOM 4144 C CA . LEU A 1 516 ? 11.722 25.155 -7.183 1.00 96.31 516 LEU A CA 1
ATOM 4145 C C . LEU A 1 516 ? 11.665 26.481 -6.412 1.00 96.31 516 LEU A C 1
ATOM 4147 O O . LEU A 1 516 ? 10.998 26.566 -5.381 1.00 96.31 516 LEU A O 1
ATOM 4151 N N . GLY A 1 517 ? 12.326 27.527 -6.916 1.00 96.06 517 GLY A N 1
ATOM 4152 C CA . GLY A 1 517 ? 12.298 28.875 -6.345 1.00 96.06 517 GLY A CA 1
ATOM 4153 C C . GLY A 1 517 ? 10.917 29.538 -6.370 1.00 96.06 517 GLY A C 1
ATOM 4154 O O . GLY A 1 517 ? 10.664 30.435 -5.569 1.00 96.06 517 GLY A O 1
ATOM 4155 N N . LYS A 1 518 ? 9.994 29.085 -7.232 1.00 94.75 518 LYS A N 1
ATOM 4156 C CA . LYS A 1 518 ? 8.594 29.538 -7.194 1.00 94.75 518 LYS A CA 1
ATOM 4157 C C . LYS A 1 518 ? 7.845 28.973 -5.987 1.00 94.75 518 LYS A C 1
ATOM 4159 O O . LYS A 1 518 ? 6.922 29.627 -5.504 1.00 94.75 518 LYS A O 1
ATOM 4164 N N . GLY A 1 519 ? 8.212 27.791 -5.498 1.00 93.19 519 GLY A N 1
ATOM 4165 C CA . GLY A 1 519 ? 7.524 27.098 -4.411 1.00 93.19 519 GLY A CA 1
ATOM 4166 C C . GLY A 1 519 ? 7.948 27.520 -3.003 1.00 93.19 519 GLY A C 1
ATOM 4167 O O . GLY A 1 519 ? 9.003 28.119 -2.798 1.00 93.19 519 GLY A O 1
ATOM 4168 N N . ASN A 1 520 ? 7.126 27.183 -2.009 1.00 92.25 520 ASN A N 1
ATOM 4169 C CA . ASN A 1 520 ? 7.441 27.299 -0.582 1.00 92.25 520 ASN A CA 1
ATOM 4170 C C . ASN A 1 520 ? 7.239 25.952 0.147 1.00 92.25 520 ASN A C 1
ATOM 4172 O O . ASN A 1 520 ? 6.792 24.978 -0.451 1.00 92.25 520 ASN A O 1
ATOM 4176 N N . LEU A 1 521 ? 7.625 25.885 1.427 1.00 87.56 521 LEU A N 1
ATOM 4177 C CA . LEU A 1 521 ? 7.580 24.654 2.237 1.00 87.56 521 LEU A CA 1
ATOM 4178 C C . LEU A 1 521 ? 6.269 24.467 3.021 1.00 87.56 521 LEU A C 1
ATOM 4180 O O . LEU A 1 521 ? 6.078 23.436 3.655 1.00 87.56 521 LEU A O 1
ATOM 4184 N N . THR A 1 522 ? 5.378 25.457 3.029 1.00 73.38 522 THR A N 1
ATOM 4185 C CA . THR A 1 522 ? 4.220 25.523 3.940 1.00 73.38 522 THR A CA 1
ATOM 4186 C C . THR A 1 522 ? 2.912 25.061 3.293 1.00 73.38 522 THR A C 1
ATOM 4188 O O . THR A 1 522 ? 1.840 25.488 3.709 1.00 73.38 522 THR A O 1
ATOM 4191 N N . GLN A 1 523 ? 2.974 24.237 2.247 1.00 67.56 523 GLN A N 1
ATOM 4192 C CA . GLN A 1 523 ? 1.795 23.877 1.460 1.00 67.56 523 GLN A CA 1
ATOM 4193 C C . GLN A 1 523 ? 1.078 22.641 2.018 1.00 67.56 523 GLN A C 1
ATOM 4195 O O . GLN A 1 523 ? 1.706 21.609 2.253 1.00 67.56 523 GLN A O 1
ATOM 4200 N N . THR A 1 524 ? -0.248 22.726 2.149 1.00 61.81 524 THR A N 1
ATOM 4201 C CA . THR A 1 524 ? -1.111 21.566 2.404 1.00 61.81 524 THR A CA 1
ATOM 4202 C C . THR A 1 524 ? -1.428 20.875 1.068 1.00 61.81 524 THR A C 1
ATOM 4204 O O . THR A 1 524 ? -1.925 21.545 0.157 1.00 61.81 524 THR A O 1
ATOM 4207 N N . PRO A 1 525 ? -1.134 19.571 0.908 1.00 65.38 525 PRO A N 1
ATOM 4208 C CA . PRO A 1 525 ? -1.532 18.800 -0.271 1.00 65.38 525 PRO A CA 1
ATOM 4209 C C . PRO A 1 525 ? -3.051 18.808 -0.479 1.00 65.38 525 PRO A C 1
ATOM 4211 O O . PRO A 1 525 ? -3.816 18.933 0.478 1.00 65.38 525 PRO A O 1
ATOM 4214 N N . SER A 1 526 ? -3.500 18.638 -1.721 1.00 69.69 526 SER A N 1
ATOM 4215 C CA . SER A 1 526 ? -4.923 18.427 -2.008 1.00 69.69 526 SER A CA 1
ATOM 4216 C C . SER A 1 526 ? -5.357 17.052 -1.495 1.00 69.69 526 SER A C 1
ATOM 4218 O O . SER A 1 526 ? -4.572 16.105 -1.528 1.00 69.69 526 SER A O 1
ATOM 4220 N N . ILE A 1 527 ? -6.608 16.898 -1.044 1.00 74.81 527 ILE A N 1
ATOM 4221 C CA . ILE A 1 527 ? -7.108 15.556 -0.718 1.00 74.81 527 ILE A CA 1
ATOM 4222 C C . ILE A 1 527 ? -7.446 14.815 -2.006 1.00 74.81 527 ILE A C 1
ATOM 4224 O O . ILE A 1 527 ? -8.393 15.165 -2.713 1.00 74.81 527 ILE A O 1
ATOM 4228 N N . VAL A 1 528 ? -6.653 13.779 -2.263 1.00 88.69 528 VAL A N 1
ATOM 4229 C CA . VAL A 1 528 ? -6.724 12.907 -3.438 1.00 88.69 528 VAL A CA 1
ATOM 4230 C C . VAL A 1 528 ? -7.422 11.593 -3.078 1.00 88.69 528 VAL A C 1
ATOM 4232 O O . VAL A 1 528 ? -7.002 10.915 -2.139 1.00 88.69 528 VAL A O 1
ATOM 4235 N N . GLU A 1 529 ? -8.470 11.196 -3.793 1.00 89.94 529 GLU A N 1
ATOM 4236 C CA . GLU A 1 529 ? -9.124 9.896 -3.561 1.00 89.94 529 GLU A CA 1
ATOM 4237 C C . GLU A 1 529 ? -8.322 8.743 -4.196 1.00 89.94 529 GLU A C 1
ATOM 4239 O O . GLU A 1 529 ? -7.536 8.941 -5.119 1.00 89.94 529 GLU A O 1
ATOM 4244 N N . PHE A 1 530 ? -8.512 7.502 -3.728 1.00 92.94 530 PHE A N 1
ATOM 4245 C CA . PHE A 1 530 ? -7.862 6.344 -4.365 1.00 92.94 530 PHE A CA 1
ATOM 4246 C C . PHE A 1 530 ? -8.410 6.039 -5.765 1.00 92.94 530 PHE A C 1
ATOM 4248 O O . PHE A 1 530 ? -7.711 5.418 -6.563 1.00 92.94 530 PHE A O 1
ATOM 4255 N N . SER A 1 531 ? -9.625 6.488 -6.071 1.00 92.56 531 SER A N 1
ATOM 4256 C CA . SER A 1 531 ? -10.238 6.410 -7.398 1.00 92.56 531 SER A CA 1
ATOM 4257 C C . SER A 1 531 ? -9.758 7.495 -8.361 1.00 92.56 531 SER A C 1
ATOM 4259 O O . SER A 1 531 ? -10.053 7.399 -9.546 1.00 92.56 531 SER A O 1
ATOM 4261 N N . ASP A 1 532 ? -9.026 8.507 -7.888 1.00 94.25 532 ASP A N 1
ATOM 4262 C CA . ASP A 1 532 ? -8.515 9.566 -8.757 1.00 94.25 532 ASP A CA 1
ATOM 4263 C C . ASP A 1 532 ? -7.438 9.015 -9.693 1.00 94.25 532 ASP A C 1
ATOM 4265 O O . ASP A 1 532 ? -6.579 8.227 -9.272 1.00 94.25 532 ASP A O 1
ATOM 4269 N N . LEU A 1 533 ? -7.459 9.468 -10.950 1.00 97.38 533 LEU A N 1
ATOM 4270 C CA . LEU A 1 533 ? -6.417 9.156 -11.921 1.00 97.38 533 LEU A CA 1
ATOM 4271 C C . LEU A 1 533 ? -5.084 9.732 -11.438 1.00 97.38 533 LEU A C 1
ATOM 4273 O O . LEU A 1 533 ? -5.004 10.914 -11.102 1.00 97.38 533 LEU A O 1
ATOM 4277 N N . ALA A 1 534 ? -4.049 8.893 -11.412 1.00 97.56 534 ALA A N 1
ATOM 4278 C CA . ALA A 1 534 ? -2.720 9.246 -10.921 1.00 97.56 534 ALA A CA 1
ATOM 4279 C C . ALA A 1 534 ? -1.697 9.371 -12.054 1.00 97.56 534 ALA A C 1
ATOM 4281 O O . ALA A 1 534 ? -0.853 10.266 -12.039 1.00 97.56 534 ALA A O 1
ATOM 4282 N N . THR A 1 535 ? -1.738 8.462 -13.033 1.00 98.12 535 THR A N 1
ATOM 4283 C CA . THR A 1 535 ? -0.758 8.435 -14.125 1.00 98.12 535 THR A CA 1
ATOM 4284 C C . THR A 1 535 ? -1.338 7.834 -15.405 1.00 98.12 535 THR A C 1
ATOM 4286 O O . THR A 1 535 ? -2.194 6.948 -15.347 1.00 98.12 535 THR A O 1
ATOM 4289 N N . ILE A 1 536 ? -0.855 8.310 -16.557 1.00 97.56 536 ILE A N 1
ATOM 4290 C CA . ILE A 1 536 ? -1.145 7.766 -17.891 1.00 97.56 536 ILE A CA 1
ATOM 4291 C C . ILE A 1 536 ? 0.166 7.267 -18.497 1.00 97.56 536 ILE A C 1
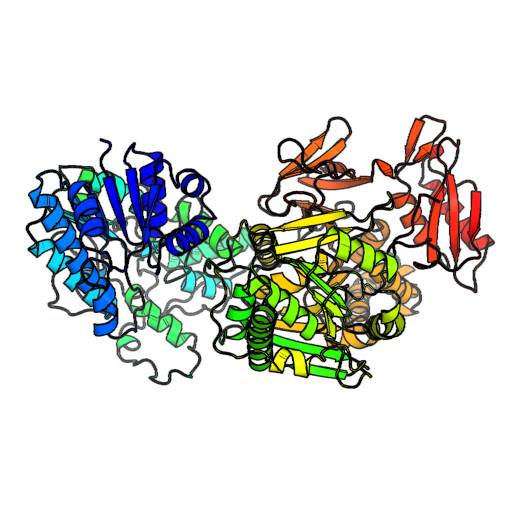ATOM 4293 O O . ILE A 1 536 ? 1.141 8.012 -18.603 1.00 97.56 536 ILE A O 1
ATOM 4297 N N . ARG A 1 537 ? 0.197 6.000 -18.908 1.00 92.94 537 ARG A N 1
ATOM 4298 C CA . ARG A 1 537 ? 1.382 5.311 -19.427 1.00 92.94 537 ARG A CA 1
ATOM 4299 C C . ARG A 1 537 ? 1.173 4.979 -20.897 1.00 92.94 537 ARG A C 1
ATOM 4301 O O . ARG A 1 537 ? 0.452 4.044 -21.234 1.00 92.94 537 ARG A O 1
ATOM 4308 N N . TYR A 1 538 ? 1.812 5.758 -21.767 1.00 87.38 538 TYR A N 1
ATOM 4309 C CA . TYR A 1 538 ? 1.707 5.560 -23.207 1.00 87.38 538 TYR A CA 1
ATOM 4310 C C . TYR A 1 538 ? 2.486 4.330 -23.672 1.00 87.38 538 TYR A C 1
ATOM 4312 O O . TYR A 1 538 ? 3.665 4.156 -23.352 1.00 87.38 538 TYR A O 1
ATOM 4320 N N . THR A 1 539 ? 1.818 3.483 -24.452 1.00 75.88 539 THR A N 1
ATOM 4321 C CA . THR A 1 539 ? 2.425 2.325 -25.113 1.00 75.88 539 THR A CA 1
ATOM 4322 C C . THR A 1 539 ? 2.747 2.642 -26.564 1.00 75.88 539 THR A C 1
ATOM 4324 O O . THR A 1 539 ? 1.953 3.264 -27.264 1.00 75.88 539 THR A O 1
ATOM 4327 N N . SER A 1 540 ? 3.898 2.169 -27.038 1.00 59.34 540 SER A N 1
ATOM 4328 C CA . SER A 1 540 ? 4.217 2.109 -28.467 1.00 59.34 540 SER A CA 1
ATOM 4329 C C . SER A 1 540 ? 3.565 0.852 -29.051 1.00 59.34 540 SER A C 1
ATOM 4331 O O . SER A 1 540 ? 4.217 -0.170 -29.245 1.00 59.34 540 SER A O 1
ATOM 4333 N N . GLY A 1 541 ? 2.240 0.873 -29.215 1.00 50.66 541 GLY A N 1
ATOM 4334 C CA . GLY A 1 541 ? 1.510 -0.231 -29.841 1.00 50.66 541 GLY A CA 1
ATOM 4335 C C . GLY A 1 541 ? 1.985 -0.490 -31.278 1.00 50.66 541 GLY A C 1
ATOM 4336 O O . GLY A 1 541 ? 2.467 0.420 -31.950 1.00 50.66 541 GLY A O 1
ATOM 4337 N N . THR A 1 542 ? 1.822 -1.726 -31.764 1.00 39.81 542 THR A N 1
ATOM 4338 C CA . THR A 1 542 ? 2.152 -2.115 -33.152 1.00 39.81 542 THR A CA 1
ATOM 4339 C C . THR A 1 542 ? 1.313 -1.357 -34.185 1.00 39.81 542 THR A C 1
ATOM 4341 O O . THR A 1 542 ? 1.789 -1.074 -35.271 1.00 39.81 542 THR A O 1
ATOM 4344 N N . THR A 1 543 ? 0.115 -0.909 -33.794 1.00 44.88 543 THR A N 1
ATOM 4345 C CA . THR A 1 543 ? -0.879 -0.218 -34.632 1.00 44.88 543 THR A CA 1
ATOM 4346 C C . THR A 1 543 ? -0.559 1.253 -34.957 1.00 44.88 543 THR A C 1
ATOM 4348 O O . THR A 1 543 ? -1.425 1.965 -35.457 1.00 44.88 543 THR A O 1
ATOM 4351 N N . GLY A 1 544 ? 0.631 1.762 -34.619 1.00 52.56 544 GLY A N 1
ATOM 4352 C CA . GLY A 1 544 ? 1.099 3.113 -34.978 1.00 52.56 544 GLY A CA 1
ATOM 4353 C C . GLY A 1 544 ? 0.607 4.278 -34.100 1.00 52.56 544 GLY A C 1
ATOM 4354 O O . GLY A 1 544 ? 1.345 5.250 -33.939 1.00 52.56 544 GLY A O 1
ATOM 4355 N N . THR A 1 545 ? -0.577 4.191 -33.482 1.00 61.94 545 THR A N 1
ATOM 4356 C CA . THR A 1 545 ? -1.092 5.218 -32.546 1.00 61.94 545 THR A CA 1
ATOM 4357 C C . THR A 1 545 ? -0.777 4.853 -31.086 1.00 61.94 545 THR A C 1
ATOM 4359 O O . THR A 1 545 ? -1.185 3.773 -30.643 1.00 61.94 545 THR A O 1
ATOM 4362 N N . PRO A 1 546 ? -0.079 5.715 -30.316 1.00 75.31 546 PRO A N 1
ATOM 4363 C CA . PRO A 1 546 ? 0.177 5.478 -28.897 1.00 75.31 546 PRO A CA 1
ATOM 4364 C C . PRO A 1 546 ? -1.115 5.395 -28.077 1.00 75.31 546 PRO A C 1
ATOM 4366 O O . PRO A 1 546 ? -1.987 6.242 -28.234 1.00 75.31 546 PRO A O 1
ATOM 4369 N N . LYS A 1 547 ? -1.216 4.413 -27.173 1.00 85.31 547 LYS A N 1
ATOM 4370 C CA . LYS A 1 547 ? -2.381 4.242 -26.281 1.00 85.31 547 LYS A CA 1
ATOM 4371 C C . LYS A 1 547 ? -2.024 4.606 -24.849 1.00 85.31 547 LYS A C 1
ATOM 4373 O O . LYS A 1 547 ? -1.049 4.051 -24.327 1.00 85.31 547 LYS A O 1
ATOM 4378 N N . GLY A 1 548 ? -2.791 5.487 -24.214 1.00 92.00 548 GLY A N 1
ATOM 4379 C CA . GLY A 1 548 ? -2.577 5.925 -22.839 1.00 92.00 548 GLY A CA 1
ATOM 4380 C C . GLY A 1 548 ? -3.221 4.978 -21.832 1.00 92.00 548 GLY A C 1
ATOM 4381 O O . GLY A 1 548 ? -4.408 5.081 -21.558 1.00 92.00 548 GLY A O 1
ATOM 4382 N N . VAL A 1 549 ? -2.452 4.070 -21.232 1.00 95.12 549 VAL A N 1
ATOM 4383 C CA . VAL A 1 549 ? -2.959 3.177 -20.174 1.00 95.12 549 VAL A CA 1
ATOM 4384 C C . VAL A 1 549 ? -3.093 3.945 -18.862 1.00 95.12 549 VAL A C 1
ATOM 4386 O O . VAL A 1 549 ? -2.123 4.543 -18.393 1.00 95.12 549 VAL A O 1
ATOM 4389 N N . THR A 1 550 ? -4.273 3.920 -18.249 1.00 97.38 550 THR A N 1
ATOM 4390 C CA . THR A 1 550 ? -4.565 4.702 -17.039 1.00 97.38 550 THR A CA 1
ATOM 4391 C C . THR A 1 550 ? -4.300 3.919 -15.753 1.00 97.38 550 THR A C 1
ATOM 4393 O O . THR A 1 550 ? -4.454 2.698 -15.704 1.00 97.38 550 THR A O 1
ATOM 4396 N N . PHE A 1 551 ? -3.912 4.619 -14.684 1.00 98.06 551 PHE A N 1
ATOM 4397 C CA . PHE A 1 551 ? -3.815 4.054 -13.336 1.00 98.06 551 PHE A CA 1
ATOM 4398 C C . PHE A 1 551 ? -4.261 5.053 -12.282 1.00 98.06 551 PHE A C 1
ATOM 4400 O O . PHE A 1 551 ? -3.756 6.179 -12.226 1.00 98.06 551 PHE A O 1
ATOM 4407 N N . ASN A 1 552 ? -5.129 4.601 -11.383 1.00 97.31 552 ASN A N 1
ATOM 4408 C CA . ASN A 1 552 ? -5.596 5.390 -10.255 1.00 97.31 552 ASN A CA 1
ATOM 4409 C C . ASN A 1 552 ? -4.671 5.216 -9.045 1.00 97.31 552 ASN A C 1
ATOM 4411 O O . ASN A 1 552 ? -3.893 4.258 -8.951 1.00 97.31 552 ASN A O 1
ATOM 4415 N N . HIS A 1 553 ? -4.771 6.120 -8.070 1.00 96.38 553 HIS A N 1
ATOM 4416 C CA . HIS A 1 553 ? -3.950 6.062 -6.854 1.00 96.38 553 HIS A CA 1
ATOM 4417 C C . HIS A 1 553 ? -4.098 4.735 -6.087 1.00 96.38 553 HIS A C 1
ATOM 4419 O O . HIS A 1 553 ? -3.122 4.261 -5.498 1.00 96.38 553 HIS A O 1
ATOM 4425 N N . GLY A 1 554 ? -5.284 4.121 -6.122 1.00 95.00 554 GLY A N 1
ATOM 4426 C CA . GLY A 1 554 ? -5.564 2.804 -5.553 1.00 95.00 554 GLY A CA 1
ATOM 4427 C C . GLY A 1 554 ? -4.787 1.680 -6.240 1.00 95.00 554 GLY A C 1
ATOM 4428 O O . GLY A 1 554 ? -4.183 0.864 -5.544 1.00 95.00 554 GLY A O 1
ATOM 4429 N N . ASN A 1 555 ? -4.704 1.685 -7.580 1.00 96.38 555 ASN A N 1
ATOM 4430 C CA . ASN A 1 555 ? -3.912 0.700 -8.328 1.00 96.38 555 ASN A CA 1
ATOM 4431 C C . ASN A 1 555 ? -2.430 0.799 -7.943 1.00 96.38 555 ASN A C 1
ATOM 4433 O O . ASN A 1 555 ? -1.797 -0.202 -7.605 1.00 96.38 555 ASN A O 1
ATOM 4437 N N . LEU A 1 556 ? -1.879 2.022 -7.949 1.00 97.06 556 LEU A N 1
ATOM 4438 C CA . LEU A 1 556 ? -0.473 2.262 -7.606 1.00 97.06 556 LEU A CA 1
ATOM 4439 C C . LEU A 1 556 ? -0.160 1.811 -6.180 1.00 97.06 556 LEU A C 1
ATOM 4441 O O . LEU A 1 556 ? 0.874 1.189 -5.933 1.00 97.06 556 LEU A O 1
ATOM 4445 N N . ARG A 1 557 ? -1.060 2.112 -5.240 1.00 94.00 557 ARG A N 1
ATOM 4446 C CA . ARG A 1 557 ? -0.910 1.721 -3.841 1.00 94.00 557 ARG A CA 1
ATOM 4447 C C . ARG A 1 557 ? -0.904 0.213 -3.677 1.00 94.00 557 ARG A C 1
ATOM 4449 O O . ARG A 1 557 ? 0.012 -0.311 -3.048 1.00 94.00 557 ARG A O 1
ATOM 4456 N N . TRP A 1 558 ? -1.891 -0.464 -4.252 1.00 93.62 558 TRP A N 1
ATOM 4457 C CA . TRP A 1 558 ? -1.991 -1.911 -4.154 1.00 93.62 558 TRP A CA 1
ATOM 4458 C C . TRP A 1 558 ? -0.760 -2.602 -4.750 1.00 93.62 558 TRP A C 1
ATOM 4460 O O . TRP A 1 558 ? -0.190 -3.493 -4.121 1.00 93.62 558 TRP A O 1
ATOM 4470 N N . MET A 1 559 ? -0.293 -2.150 -5.919 1.00 95.25 559 MET A N 1
ATOM 4471 C CA . MET A 1 559 ? 0.909 -2.694 -6.558 1.00 95.25 559 MET A CA 1
ATOM 4472 C C . MET A 1 559 ? 2.168 -2.473 -5.709 1.00 95.25 559 MET A C 1
ATOM 4474 O O . MET A 1 559 ? 2.978 -3.389 -5.557 1.00 95.25 559 MET A O 1
ATOM 4478 N N . ALA A 1 560 ? 2.327 -1.282 -5.124 1.00 93.81 560 ALA A N 1
ATOM 4479 C CA . ALA A 1 560 ? 3.464 -0.956 -4.267 1.00 93.81 560 ALA A CA 1
ATOM 4480 C C . ALA A 1 560 ? 3.479 -1.789 -2.971 1.00 93.81 560 ALA A C 1
ATOM 4482 O O . ALA A 1 560 ? 4.522 -2.334 -2.604 1.00 93.81 560 ALA A O 1
ATOM 4483 N N . GLU A 1 561 ? 2.328 -1.926 -2.303 1.00 91.12 561 GLU A N 1
ATOM 4484 C CA . GLU A 1 561 ? 2.164 -2.763 -1.106 1.00 91.12 561 GLU A CA 1
ATOM 4485 C C . GLU A 1 561 ? 2.425 -4.240 -1.418 1.00 91.12 561 GLU A C 1
ATOM 4487 O O . GLU A 1 561 ? 3.229 -4.888 -0.741 1.00 91.12 561 GLU A O 1
ATOM 4492 N N . SER A 1 562 ? 1.807 -4.751 -2.485 1.00 90.81 562 SER A N 1
ATOM 4493 C CA . SER A 1 562 ? 1.958 -6.141 -2.911 1.00 90.81 562 SER A CA 1
ATOM 4494 C C . SER A 1 562 ? 3.417 -6.454 -3.209 1.00 90.81 562 SER A C 1
ATOM 4496 O O . SER A 1 562 ? 3.964 -7.382 -2.620 1.00 90.81 562 SER A O 1
ATOM 4498 N N . MET A 1 563 ? 4.097 -5.636 -4.018 1.00 90.19 563 MET A N 1
ATOM 4499 C CA . MET A 1 563 ? 5.504 -5.852 -4.370 1.00 90.19 563 MET A CA 1
ATOM 4500 C C . MET A 1 563 ? 6.437 -5.814 -3.148 1.00 90.19 563 MET A C 1
ATOM 4502 O O . MET A 1 563 ? 7.364 -6.618 -3.061 1.00 90.19 563 MET A O 1
ATOM 4506 N N . ALA A 1 564 ? 6.181 -4.940 -2.169 1.00 89.88 564 ALA A N 1
ATOM 4507 C CA . ALA A 1 564 ? 6.954 -4.894 -0.924 1.00 89.88 564 ALA A CA 1
ATOM 4508 C C . ALA A 1 564 ? 6.736 -6.127 -0.023 1.00 89.88 564 ALA A C 1
ATOM 4510 O O . ALA A 1 564 ? 7.597 -6.448 0.802 1.00 89.88 564 ALA A O 1
ATOM 4511 N N . SER A 1 565 ? 5.603 -6.820 -0.178 1.00 87.38 565 SER A N 1
ATOM 4512 C CA . SER A 1 565 ? 5.258 -8.014 0.602 1.00 87.38 565 SER A CA 1
ATOM 4513 C C . SER A 1 565 ? 5.897 -9.308 0.076 1.00 87.38 565 SER A C 1
ATOM 4515 O O . SER A 1 565 ? 6.096 -10.228 0.873 1.00 87.38 565 SER A O 1
ATOM 4517 N N . LEU A 1 566 ? 6.242 -9.362 -1.221 1.00 86.00 566 LEU A N 1
ATOM 4518 C CA . LEU A 1 566 ? 6.696 -10.572 -1.929 1.00 86.00 566 LEU A CA 1
ATOM 4519 C C . LEU A 1 566 ? 8.057 -11.134 -1.484 1.00 86.00 566 LEU A C 1
ATOM 4521 O O . LEU A 1 566 ? 8.189 -12.362 -1.474 1.00 86.00 566 LEU A O 1
ATOM 4525 N N . PRO A 1 567 ? 9.082 -10.325 -1.140 1.00 87.62 567 PRO A N 1
ATOM 4526 C CA . PRO A 1 567 ? 10.337 -10.877 -0.651 1.00 87.62 567 PRO A CA 1
ATOM 4527 C C . PRO A 1 567 ? 10.126 -11.672 0.641 1.00 87.62 567 PRO A C 1
ATOM 4529 O O . PRO A 1 567 ? 9.219 -11.392 1.430 1.00 87.62 567 PRO A O 1
ATOM 4532 N N . SER A 1 568 ? 11.005 -12.642 0.896 1.00 86.81 568 SER A N 1
ATOM 4533 C CA . SER A 1 568 ? 10.957 -13.440 2.124 1.00 86.81 568 SER A CA 1
ATOM 4534 C C . SER A 1 568 ? 10.973 -12.558 3.380 1.00 86.81 568 SER A C 1
ATOM 4536 O O . SER A 1 568 ? 11.498 -11.438 3.375 1.00 86.81 568 SER A O 1
ATOM 4538 N N . TRP A 1 569 ? 10.422 -13.071 4.488 1.00 88.19 569 TRP A N 1
ATOM 4539 C CA . TRP A 1 569 ? 10.345 -12.326 5.750 1.00 88.19 569 TRP A CA 1
ATOM 4540 C C . TRP A 1 569 ? 11.705 -11.772 6.196 1.00 88.19 569 TRP A C 1
ATOM 4542 O O . TRP A 1 569 ? 11.795 -10.629 6.644 1.00 88.19 569 TRP A O 1
ATOM 4552 N N . GLU A 1 570 ? 12.769 -12.565 6.057 1.00 85.00 570 GLU A N 1
ATOM 4553 C CA . GLU A 1 570 ? 14.122 -12.152 6.428 1.00 85.00 570 GLU A CA 1
ATOM 4554 C C . GLU A 1 570 ? 14.617 -10.979 5.572 1.00 85.00 570 GLU A C 1
ATOM 4556 O O . GLU A 1 570 ? 15.217 -10.042 6.100 1.00 85.00 570 GLU A O 1
ATOM 4561 N N . GLU A 1 571 ? 14.352 -11.001 4.266 1.00 86.25 571 GLU A N 1
ATOM 4562 C CA . GLU A 1 571 ? 14.884 -10.006 3.335 1.00 86.25 571 GLU A CA 1
ATOM 4563 C C . GLU A 1 571 ? 14.095 -8.698 3.353 1.00 86.25 571 GLU A C 1
ATOM 4565 O O . GLU A 1 571 ? 14.694 -7.624 3.381 1.00 86.25 571 GLU A O 1
ATOM 4570 N N . ARG A 1 572 ? 12.765 -8.748 3.460 1.00 86.62 572 ARG A N 1
ATOM 4571 C CA . ARG A 1 572 ? 11.950 -7.521 3.532 1.00 86.62 572 ARG A CA 1
ATOM 4572 C C . ARG A 1 572 ? 12.130 -6.716 4.824 1.00 86.62 572 ARG A C 1
ATOM 4574 O O . ARG A 1 572 ? 11.739 -5.555 4.883 1.00 86.62 572 ARG A O 1
ATOM 4581 N N . ASN A 1 573 ? 12.710 -7.320 5.865 1.00 86.50 573 ASN A N 1
ATOM 4582 C CA . ASN A 1 573 ? 13.034 -6.658 7.135 1.00 86.50 573 ASN A CA 1
ATOM 4583 C C . ASN A 1 573 ? 14.518 -6.223 7.223 1.00 86.50 573 ASN A C 1
ATOM 4585 O O . ASN A 1 573 ? 14.988 -5.825 8.296 1.00 86.50 573 ASN A O 1
ATOM 4589 N N . ARG A 1 574 ? 15.274 -6.288 6.117 1.00 88.62 574 ARG A N 1
ATOM 4590 C CA . ARG A 1 574 ? 16.672 -5.831 5.999 1.00 88.62 574 ARG A CA 1
ATOM 4591 C C . ARG A 1 574 ? 16.787 -4.580 5.136 1.00 88.62 574 ARG A C 1
ATOM 4593 O O . ARG A 1 574 ? 15.897 -4.287 4.352 1.00 88.62 574 ARG A O 1
ATOM 4600 N N . GLU A 1 575 ? 17.900 -3.849 5.286 1.00 93.06 575 GLU A N 1
ATOM 4601 C CA . GLU A 1 575 ? 18.192 -2.662 4.464 1.00 93.06 575 GLU A CA 1
ATOM 4602 C C . GLU A 1 575 ? 18.008 -2.981 2.974 1.00 93.06 575 GLU A C 1
ATOM 4604 O O . GLU A 1 575 ? 18.715 -3.831 2.430 1.00 93.06 575 GLU A O 1
ATOM 4609 N N . VAL A 1 576 ? 17.097 -2.258 2.325 1.00 94.06 576 VAL A N 1
ATOM 4610 C CA . VAL A 1 576 ? 16.834 -2.384 0.894 1.00 94.06 576 VAL A CA 1
ATOM 4611 C C . VAL A 1 576 ? 17.812 -1.491 0.144 1.00 94.06 576 VAL A C 1
ATOM 4613 O O . VAL A 1 576 ? 17.917 -0.292 0.416 1.00 94.06 576 VAL A O 1
ATOM 4616 N N . ARG A 1 577 ? 18.522 -2.072 -0.823 1.00 95.31 577 ARG A N 1
ATOM 4617 C CA . ARG A 1 577 ? 19.375 -1.344 -1.767 1.00 95.31 577 ARG A CA 1
ATOM 4618 C C . ARG A 1 577 ? 18.811 -1.553 -3.160 1.00 95.31 577 ARG A C 1
ATOM 4620 O O . ARG A 1 577 ? 18.817 -2.685 -3.645 1.00 95.31 577 ARG A O 1
ATOM 4627 N N . TYR A 1 578 ? 18.345 -0.481 -3.782 1.00 95.38 578 TYR A N 1
ATOM 4628 C CA . TYR A 1 578 ? 17.696 -0.530 -5.087 1.00 95.38 578 TYR A CA 1
ATOM 4629 C C . TYR A 1 578 ? 18.414 0.384 -6.080 1.00 95.38 578 TYR A C 1
ATOM 4631 O O . TYR A 1 578 ? 18.761 1.512 -5.732 1.00 95.38 578 TYR A O 1
ATOM 4639 N N . LEU A 1 579 ? 18.646 -0.116 -7.295 1.00 95.31 579 LEU A N 1
ATOM 4640 C CA . LEU A 1 579 ? 19.215 0.645 -8.404 1.00 95.31 579 LEU A CA 1
ATOM 4641 C C . LEU A 1 579 ? 18.138 0.853 -9.466 1.00 95.31 579 LEU A C 1
ATOM 4643 O O . LEU A 1 579 ? 17.759 -0.097 -10.142 1.00 95.31 579 LEU A O 1
ATOM 4647 N N . SER A 1 580 ? 17.706 2.095 -9.623 1.00 95.25 580 SER A N 1
ATOM 4648 C CA . SER A 1 580 ? 16.825 2.545 -10.689 1.00 95.25 580 SER A CA 1
ATOM 4649 C C . SER A 1 580 ? 17.642 2.804 -11.952 1.00 95.25 580 SER A C 1
ATOM 4651 O O . SER A 1 580 ? 18.335 3.820 -12.051 1.00 95.25 580 SER A O 1
ATOM 4653 N N . PHE A 1 581 ? 17.592 1.872 -12.904 1.00 90.62 581 PHE A N 1
ATOM 4654 C CA . PHE A 1 581 ? 18.315 1.966 -14.184 1.00 90.62 581 PHE A CA 1
ATOM 4655 C C . PHE A 1 581 ? 17.436 1.696 -15.409 1.00 90.62 581 PHE A C 1
ATOM 4657 O O . PHE A 1 581 ? 17.795 2.105 -16.511 1.00 90.62 581 PHE A O 1
ATOM 4664 N N . LEU A 1 582 ? 16.306 0.998 -15.244 1.00 88.94 582 LEU A N 1
ATOM 4665 C CA . LEU A 1 582 ? 15.307 0.903 -16.304 1.00 88.94 582 LEU A CA 1
ATOM 4666 C C . LEU A 1 582 ? 14.596 2.253 -16.418 1.00 88.94 582 LEU A C 1
ATOM 4668 O O . LEU A 1 582 ? 14.481 2.938 -15.411 1.00 88.94 582 LEU A O 1
ATOM 4672 N N . PRO A 1 583 ? 14.104 2.674 -17.589 1.00 87.56 583 PRO A N 1
ATOM 4673 C CA . PRO A 1 583 ? 13.482 3.990 -17.718 1.00 87.56 583 PRO A CA 1
ATOM 4674 C C . PRO A 1 583 ? 12.269 4.159 -16.783 1.00 87.56 583 PRO A C 1
ATOM 4676 O O . PRO A 1 583 ? 11.336 3.359 -16.845 1.00 87.56 583 PRO A O 1
ATOM 4679 N N . MET A 1 584 ? 12.239 5.212 -15.955 1.00 91.38 584 MET A N 1
ATOM 4680 C CA . MET A 1 584 ? 11.145 5.491 -14.995 1.00 91.38 584 MET A CA 1
ATOM 4681 C C . MET A 1 584 ? 9.763 5.704 -15.638 1.00 91.38 584 MET A C 1
ATOM 4683 O O . MET A 1 584 ? 8.739 5.677 -14.955 1.00 91.38 584 MET A O 1
ATOM 4687 N N . ASN A 1 585 ? 9.685 5.889 -16.953 1.00 86.94 585 ASN A N 1
ATOM 4688 C CA . ASN A 1 585 ? 8.408 5.925 -17.657 1.00 86.94 585 ASN A CA 1
ATOM 4689 C C . ASN A 1 585 ? 7.817 4.517 -17.890 1.00 86.94 585 ASN A C 1
ATOM 4691 O O . ASN A 1 585 ? 6.596 4.383 -17.970 1.00 86.94 585 ASN A O 1
ATOM 4695 N N . HIS A 1 586 ? 8.648 3.467 -17.928 1.00 87.50 586 HIS A N 1
ATOM 4696 C CA . HIS A 1 586 ? 8.208 2.074 -18.036 1.00 87.50 586 HIS A CA 1
ATOM 4697 C C . HIS A 1 586 ? 7.515 1.628 -16.741 1.00 87.50 586 HIS A C 1
ATOM 4699 O O . HIS A 1 586 ? 8.029 1.876 -15.652 1.00 87.50 586 HIS A O 1
ATOM 4705 N N . VAL A 1 587 ? 6.385 0.918 -16.837 1.00 90.25 587 VAL A N 1
ATOM 4706 C CA . VAL A 1 587 ? 5.542 0.573 -15.672 1.00 90.25 587 VAL A CA 1
ATOM 4707 C C . VAL A 1 587 ? 6.285 -0.195 -14.576 1.00 90.25 587 VAL A C 1
ATOM 4709 O O . VAL A 1 587 ? 6.113 0.103 -13.399 1.00 90.25 587 VAL A O 1
ATOM 4712 N N . VAL A 1 588 ? 7.178 -1.123 -14.937 1.00 89.19 588 VAL A N 1
ATOM 4713 C CA . VAL A 1 588 ? 7.972 -1.871 -13.945 1.00 89.19 588 VAL A CA 1
ATOM 4714 C C . VAL A 1 588 ? 8.847 -0.940 -13.106 1.00 89.19 588 VAL A C 1
ATOM 4716 O O . VAL A 1 588 ? 8.869 -1.071 -11.889 1.00 89.19 588 VAL A O 1
ATOM 4719 N N . GLU A 1 589 ? 9.538 0.024 -13.713 1.00 91.31 589 GLU A N 1
ATOM 4720 C CA . GLU A 1 589 ? 10.390 0.940 -12.951 1.00 91.31 589 GLU A CA 1
ATOM 4721 C C . GLU A 1 589 ? 9.562 2.040 -12.284 1.00 91.31 589 GLU A C 1
ATOM 4723 O O . GLU A 1 589 ? 9.659 2.254 -11.076 1.00 91.31 589 GLU A O 1
ATOM 4728 N N . GLY A 1 590 ? 8.752 2.746 -13.074 1.00 88.44 590 GLY A N 1
ATOM 4729 C CA . GLY A 1 590 ? 8.022 3.937 -12.650 1.00 88.44 590 GLY A CA 1
ATOM 4730 C C . GLY A 1 590 ? 6.974 3.675 -11.585 1.00 88.44 590 GLY A C 1
ATOM 4731 O O . GLY A 1 590 ? 6.695 4.557 -10.778 1.00 88.44 590 GLY A O 1
ATOM 4732 N N . ILE A 1 591 ? 6.410 2.465 -11.567 1.00 91.75 591 ILE A N 1
ATOM 4733 C CA . ILE A 1 591 ? 5.405 2.061 -10.586 1.00 91.75 591 ILE A CA 1
ATOM 4734 C C . ILE A 1 591 ? 6.043 1.130 -9.555 1.00 91.75 591 ILE A C 1
ATOM 4736 O O . ILE A 1 591 ? 6.164 1.500 -8.388 1.00 91.75 591 ILE A O 1
ATOM 4740 N N . LEU A 1 592 ? 6.486 -0.063 -9.962 1.00 89.81 592 LEU A N 1
ATOM 4741 C CA . LEU A 1 592 ? 6.901 -1.096 -9.005 1.00 89.81 592 LEU A CA 1
ATOM 4742 C C . LEU A 1 592 ? 8.245 -0.753 -8.349 1.00 89.81 592 LEU A C 1
ATOM 4744 O O . LEU A 1 592 ? 8.332 -0.678 -7.126 1.00 89.81 592 LEU A O 1
ATOM 4748 N N . GLY A 1 593 ? 9.281 -0.504 -9.148 1.00 88.25 593 GLY A N 1
ATOM 4749 C CA . GLY A 1 593 ? 10.641 -0.236 -8.674 1.00 88.25 593 GLY A CA 1
ATOM 4750 C C . GLY A 1 593 ? 10.765 1.049 -7.858 1.00 88.25 593 GLY A C 1
ATOM 4751 O O . GLY A 1 593 ? 11.454 1.081 -6.839 1.00 88.25 593 GLY A O 1
ATOM 4752 N N . THR A 1 594 ? 10.048 2.095 -8.270 1.00 88.88 594 THR A N 1
ATOM 4753 C CA . THR A 1 594 ? 10.118 3.421 -7.647 1.00 88.88 594 THR A CA 1
ATOM 4754 C C . THR A 1 594 ? 9.246 3.525 -6.396 1.00 88.88 594 THR A C 1
ATOM 4756 O O . THR A 1 594 ? 9.695 4.088 -5.398 1.00 88.88 594 THR A O 1
ATOM 4759 N N . LEU A 1 595 ? 8.015 2.991 -6.400 1.00 94.00 595 LEU A N 1
ATOM 4760 C CA . LEU A 1 595 ? 7.048 3.233 -5.316 1.00 94.00 595 LEU A CA 1
ATOM 4761 C C . LEU A 1 595 ? 7.030 2.130 -4.249 1.00 94.00 595 LEU A C 1
ATOM 4763 O O . LEU A 1 595 ? 6.860 2.434 -3.065 1.00 94.00 595 LEU A O 1
ATOM 4767 N N . ALA A 1 596 ? 7.242 0.863 -4.622 1.00 93.19 596 ALA A N 1
ATOM 4768 C CA . ALA A 1 596 ? 7.206 -0.257 -3.674 1.00 93.19 596 ALA A CA 1
ATOM 4769 C C . ALA A 1 596 ? 8.213 -0.148 -2.512 1.00 93.19 596 ALA A C 1
ATOM 4771 O O . ALA A 1 596 ? 7.834 -0.477 -1.383 1.00 93.19 596 ALA A O 1
ATOM 4772 N N . PRO A 1 597 ? 9.458 0.353 -2.692 1.00 92.75 597 PRO A N 1
ATOM 4773 C CA . PRO A 1 597 ? 10.420 0.436 -1.591 1.00 92.75 597 PRO A CA 1
ATOM 4774 C C . PRO A 1 597 ? 9.902 1.202 -0.365 1.00 92.75 597 PRO A C 1
ATOM 4776 O O . PRO A 1 597 ? 10.260 0.877 0.765 1.00 92.75 597 PRO A O 1
ATOM 4779 N N . TYR A 1 598 ? 9.014 2.182 -0.551 1.00 94.00 598 TYR A N 1
ATOM 4780 C CA . TYR A 1 598 ? 8.449 2.987 0.538 1.00 94.00 598 TYR A CA 1
ATOM 4781 C C . TYR A 1 598 ? 7.441 2.237 1.420 1.00 94.00 598 TYR A C 1
ATOM 4783 O O . TYR A 1 598 ? 7.091 2.724 2.499 1.00 94.00 598 TYR A O 1
ATOM 4791 N N . TYR A 1 599 ? 7.019 1.043 1.013 1.00 91.94 599 TYR A N 1
ATOM 4792 C CA . TYR A 1 599 ? 6.196 0.139 1.816 1.00 91.94 599 TYR A CA 1
ATOM 4793 C C . TYR A 1 599 ? 7.022 -0.942 2.527 1.00 91.94 599 TYR A C 1
ATOM 4795 O O . TYR A 1 599 ? 6.495 -1.656 3.378 1.00 91.94 599 TYR A O 1
ATOM 4803 N N . ALA A 1 600 ? 8.333 -1.026 2.270 1.00 89.69 600 ALA A N 1
ATOM 4804 C CA . ALA A 1 600 ? 9.206 -1.937 2.998 1.00 89.69 600 ALA A CA 1
ATOM 4805 C C . ALA A 1 600 ? 9.434 -1.448 4.449 1.00 89.69 600 ALA A C 1
ATOM 4807 O O . ALA A 1 600 ? 9.813 -0.285 4.662 1.00 89.69 600 ALA A O 1
ATOM 4808 N N . PRO A 1 601 ? 9.278 -2.317 5.469 1.00 87.44 601 PRO A N 1
ATOM 4809 C CA . PRO A 1 601 ? 9.525 -1.989 6.875 1.00 87.44 601 PRO A CA 1
ATOM 4810 C C . PRO A 1 601 ? 11.031 -2.002 7.207 1.00 87.44 601 PRO A C 1
ATOM 4812 O O . PRO A 1 601 ? 11.468 -2.623 8.179 1.00 87.44 601 PRO A O 1
ATOM 4815 N N . ALA A 1 602 ? 11.836 -1.324 6.388 1.00 90.38 602 ALA A N 1
ATOM 4816 C CA . ALA A 1 602 ? 13.290 -1.356 6.448 1.00 90.38 602 ALA A CA 1
ATOM 4817 C C . ALA A 1 602 ? 13.942 -0.027 6.016 1.00 90.38 602 ALA A C 1
ATOM 4819 O O . ALA A 1 602 ? 13.319 0.779 5.317 1.00 90.38 602 ALA A O 1
ATOM 4820 N N . PRO A 1 603 ? 15.206 0.228 6.419 1.00 94.38 603 PRO A N 1
ATOM 4821 C CA . PRO A 1 603 ? 15.999 1.326 5.869 1.00 94.38 603 PRO A CA 1
ATOM 4822 C C . PRO A 1 603 ? 16.180 1.184 4.353 1.00 94.38 603 PRO A C 1
ATOM 4824 O O . PRO A 1 603 ? 16.350 0.069 3.860 1.00 94.38 603 PRO A O 1
ATOM 4827 N N . LEU A 1 604 ? 16.192 2.305 3.630 1.00 95.75 604 LEU A N 1
ATOM 4828 C CA . LEU A 1 604 ? 16.273 2.325 2.166 1.00 95.75 604 LEU A CA 1
ATOM 4829 C C . LEU A 1 604 ? 17.522 3.067 1.682 1.00 95.75 604 LEU A C 1
ATOM 4831 O O . LEU A 1 604 ? 17.847 4.148 2.180 1.00 95.75 604 LEU A O 1
ATOM 4835 N N . LYS A 1 605 ? 18.175 2.522 0.655 1.00 96.44 605 LYS A N 1
ATOM 4836 C CA . LYS A 1 605 ? 19.184 3.203 -0.165 1.00 96.44 605 LYS A CA 1
ATOM 4837 C C . LYS A 1 605 ? 18.788 3.089 -1.631 1.00 96.44 605 LYS A C 1
ATOM 4839 O O . LYS A 1 605 ? 18.859 2.001 -2.205 1.00 96.44 605 LYS A O 1
ATOM 4844 N N . LEU A 1 606 ? 18.365 4.207 -2.206 1.00 97.12 606 LEU A N 1
ATOM 4845 C CA . LEU A 1 606 ? 17.840 4.290 -3.564 1.00 97.12 606 LEU A CA 1
ATOM 4846 C C . LEU A 1 606 ? 18.858 5.004 -4.453 1.00 97.12 606 LEU A C 1
ATOM 4848 O O . LEU A 1 606 ? 19.258 6.129 -4.156 1.00 97.12 606 LEU A O 1
ATOM 4852 N N . PHE A 1 607 ? 19.291 4.330 -5.511 1.00 96.75 607 PHE A N 1
ATOM 4853 C CA . PHE A 1 607 ? 20.277 4.823 -6.467 1.00 96.75 607 PHE A CA 1
ATOM 4854 C C . PHE A 1 607 ? 19.595 5.055 -7.813 1.00 96.75 607 PHE A C 1
ATOM 4856 O O . PHE A 1 607 ? 18.865 4.182 -8.265 1.00 96.75 607 PHE A O 1
ATOM 4863 N N . PHE A 1 608 ? 19.845 6.190 -8.455 1.00 96.06 608 PHE A N 1
ATOM 4864 C CA . PHE A 1 608 ? 19.291 6.550 -9.761 1.00 96.06 608 PHE A CA 1
ATOM 4865 C C . PHE A 1 608 ? 20.429 6.689 -10.760 1.00 96.06 608 PHE A C 1
ATOM 4867 O O . PHE A 1 608 ? 21.307 7.530 -10.570 1.00 96.06 608 PHE A O 1
ATOM 4874 N N . LEU A 1 609 ? 20.435 5.843 -11.787 1.00 93.44 609 LEU A N 1
ATOM 4875 C CA . LEU A 1 609 ? 21.444 5.858 -12.839 1.00 93.44 609 LEU A CA 1
ATOM 4876 C C . LEU A 1 609 ? 20.959 6.710 -14.015 1.00 93.44 609 LEU A C 1
ATOM 4878 O O . LEU A 1 609 ? 19.973 6.350 -14.650 1.00 93.44 609 LEU A O 1
ATOM 4882 N N . GLU A 1 610 ? 21.653 7.810 -14.318 1.00 88.88 610 GLU A N 1
ATOM 4883 C CA . GLU A 1 610 ? 21.277 8.671 -15.453 1.00 88.88 610 GLU A CA 1
ATOM 4884 C C . GLU A 1 610 ? 21.733 8.082 -16.798 1.00 88.88 610 GLU A C 1
ATOM 4886 O O . GLU A 1 610 ? 20.981 8.143 -17.769 1.00 88.88 610 GLU A O 1
ATOM 4891 N N . ASP A 1 611 ? 22.937 7.501 -16.856 1.00 84.94 611 ASP A N 1
ATOM 4892 C CA . ASP A 1 611 ? 23.507 6.920 -18.075 1.00 84.94 611 ASP A CA 1
ATOM 4893 C C . ASP A 1 611 ? 23.597 5.389 -17.986 1.00 84.94 611 ASP A C 1
ATOM 4895 O O . ASP A 1 611 ? 24.347 4.823 -17.187 1.00 84.94 611 ASP A O 1
ATOM 4899 N N . PHE A 1 612 ? 22.845 4.708 -18.852 1.00 82.81 612 PHE A N 1
ATOM 4900 C CA . PHE A 1 612 ? 22.824 3.251 -18.934 1.00 82.81 612 PHE A CA 1
ATOM 4901 C C . PHE A 1 612 ? 24.197 2.645 -19.273 1.00 82.81 612 PHE A C 1
ATOM 4903 O O . PHE A 1 612 ? 24.500 1.540 -18.812 1.00 82.81 612 PHE A O 1
ATOM 4910 N N . TYR A 1 613 ? 25.061 3.348 -20.016 1.00 84.06 613 TYR A N 1
ATOM 4911 C CA . TYR A 1 613 ? 26.400 2.850 -20.359 1.00 84.06 613 TYR A CA 1
ATOM 4912 C C . TYR A 1 613 ? 27.296 2.661 -19.125 1.00 84.06 613 TYR A C 1
ATOM 4914 O O . TYR A 1 613 ? 28.206 1.831 -19.138 1.00 84.06 613 TYR A O 1
ATOM 4922 N N . GLU A 1 614 ? 27.000 3.349 -18.021 1.00 87.88 614 GLU A N 1
ATOM 4923 C CA . GLU A 1 614 ? 27.722 3.219 -16.753 1.00 87.88 614 GLU A CA 1
ATOM 4924 C C . GLU A 1 614 ? 27.222 2.058 -15.876 1.00 87.88 614 GLU A C 1
ATOM 4926 O O . GLU A 1 614 ? 27.792 1.795 -14.808 1.00 87.88 614 GLU A O 1
ATOM 4931 N N . LEU A 1 615 ? 26.183 1.327 -16.297 1.00 88.62 615 LEU A N 1
ATOM 4932 C CA . LEU A 1 615 ? 25.607 0.220 -15.528 1.00 88.62 615 LEU A CA 1
ATOM 4933 C C . LEU A 1 615 ? 26.655 -0.827 -15.094 1.00 88.62 615 LEU A C 1
ATOM 4935 O O . LEU A 1 615 ? 26.655 -1.178 -13.909 1.00 88.62 615 LEU A O 1
ATOM 4939 N N . PRO A 1 616 ? 27.585 -1.301 -15.957 1.00 88.00 616 PRO A N 1
ATOM 4940 C CA . PRO A 1 616 ? 28.577 -2.304 -15.560 1.00 88.00 616 PRO A CA 1
ATOM 4941 C C . PRO A 1 616 ? 29.512 -1.841 -14.434 1.00 88.00 616 PRO A C 1
ATOM 4943 O O . PRO A 1 616 ? 29.903 -2.649 -13.594 1.00 88.00 616 PRO A O 1
ATOM 4946 N N . ALA A 1 617 ? 29.855 -0.549 -14.396 1.00 89.75 617 ALA A N 1
ATOM 4947 C CA . ALA A 1 617 ? 30.689 0.033 -13.344 1.00 89.75 617 ALA A CA 1
ATOM 4948 C C . ALA A 1 617 ? 29.877 0.348 -12.075 1.00 89.75 617 ALA A C 1
ATOM 4950 O O . ALA A 1 617 ? 30.376 0.215 -10.957 1.00 89.75 617 ALA A O 1
ATOM 4951 N N . THR A 1 618 ? 28.605 0.715 -12.239 1.00 91.81 618 THR A N 1
ATOM 4952 C CA . THR A 1 618 ? 27.708 1.104 -11.144 1.00 91.81 618 THR A CA 1
ATOM 4953 C C . THR A 1 618 ? 27.227 -0.091 -10.326 1.00 91.81 618 THR A C 1
ATOM 4955 O O . THR A 1 618 ? 27.156 -0.024 -9.095 1.00 91.81 618 THR A O 1
ATOM 4958 N N . LEU A 1 619 ? 26.908 -1.213 -10.972 1.00 92.62 619 LEU A N 1
ATOM 4959 C CA . LEU A 1 619 ? 26.285 -2.362 -10.309 1.00 92.62 619 LEU A CA 1
ATOM 4960 C C . LEU A 1 619 ? 27.152 -2.944 -9.162 1.00 92.62 619 LEU A C 1
ATOM 4962 O O . LEU A 1 619 ? 26.614 -3.161 -8.068 1.00 92.62 619 LEU A O 1
ATOM 4966 N N . PRO A 1 620 ? 28.489 -3.096 -9.308 1.00 92.38 620 PRO A N 1
ATOM 4967 C CA . PRO A 1 620 ? 29.388 -3.490 -8.215 1.00 92.38 620 PRO A CA 1
ATOM 4968 C C . PRO A 1 620 ? 29.530 -2.468 -7.079 1.00 92.38 620 PRO A C 1
ATOM 4970 O O . PRO A 1 620 ? 29.844 -2.868 -5.954 1.00 92.38 620 PRO A O 1
ATOM 4973 N N . LEU A 1 621 ? 29.293 -1.177 -7.338 1.00 90.94 621 LEU A N 1
ATOM 4974 C CA . LEU A 1 621 ? 29.287 -0.126 -6.312 1.00 90.94 621 LEU A CA 1
ATOM 4975 C C . LEU A 1 621 ? 27.997 -0.184 -5.487 1.00 90.94 621 LEU A C 1
ATOM 4977 O O . LEU A 1 621 ? 28.017 -0.135 -4.252 1.00 90.94 621 LEU A O 1
ATOM 4981 N N . VAL A 1 622 ? 26.863 -0.339 -6.169 1.00 92.31 622 VAL A N 1
ATOM 4982 C CA . VAL A 1 622 ? 25.537 -0.308 -5.546 1.00 92.31 622 VAL A CA 1
ATOM 4983 C C . VAL A 1 622 ? 25.230 -1.603 -4.810 1.00 92.31 622 VAL A C 1
ATOM 4985 O O . VAL A 1 622 ? 24.741 -1.551 -3.681 1.00 92.31 622 VAL A O 1
ATOM 4988 N N . ARG A 1 623 ? 25.562 -2.763 -5.384 1.00 94.44 623 ARG A N 1
ATOM 4989 C CA . ARG A 1 623 ? 25.275 -4.092 -4.813 1.00 94.44 623 ARG A CA 1
ATOM 4990 C C . ARG A 1 623 ? 23.818 -4.220 -4.352 1.00 94.44 623 ARG A C 1
ATOM 4992 O O . ARG A 1 623 ? 23.580 -4.299 -3.138 1.00 94.44 623 ARG A O 1
ATOM 4999 N N . PRO A 1 624 ? 22.857 -4.161 -5.291 1.00 95.06 624 PRO A N 1
ATOM 5000 C CA . PRO A 1 624 ? 21.439 -4.146 -4.962 1.00 95.06 624 PRO A CA 1
ATOM 5001 C C . PRO A 1 624 ? 21.005 -5.448 -4.270 1.00 95.06 624 PRO A C 1
ATOM 5003 O O . PRO A 1 624 ? 21.599 -6.510 -4.476 1.00 95.06 624 PRO A O 1
ATOM 5006 N N . THR A 1 625 ? 19.981 -5.362 -3.420 1.00 93.38 625 THR A N 1
ATOM 5007 C CA . THR A 1 625 ? 19.417 -6.514 -2.685 1.00 93.38 625 THR A CA 1
ATOM 5008 C C . THR A 1 625 ? 18.301 -7.212 -3.460 1.00 93.38 625 THR A C 1
ATOM 5010 O O . THR A 1 625 ? 18.082 -8.408 -3.279 1.00 93.38 625 THR A O 1
ATOM 5013 N N . ILE A 1 626 ? 17.658 -6.486 -4.373 1.00 90.44 626 ILE A N 1
ATOM 5014 C CA . ILE A 1 626 ? 16.687 -6.969 -5.357 1.00 90.44 626 ILE A CA 1
ATOM 5015 C C . ILE A 1 626 ? 17.074 -6.399 -6.719 1.00 90.44 626 ILE A C 1
ATOM 5017 O O . ILE A 1 626 ? 17.530 -5.257 -6.794 1.00 90.44 626 ILE A O 1
ATOM 5021 N N . PHE A 1 627 ? 16.952 -7.189 -7.781 1.00 92.75 627 PHE A N 1
ATOM 5022 C CA . PHE A 1 627 ? 17.360 -6.758 -9.113 1.00 92.75 627 PHE A CA 1
ATOM 5023 C C . PHE A 1 627 ? 16.404 -7.314 -10.162 1.00 92.75 627 PHE A C 1
ATOM 5025 O O . PHE A 1 627 ? 16.317 -8.527 -10.341 1.00 92.75 627 PHE A O 1
ATOM 5032 N N . PHE A 1 628 ? 15.690 -6.416 -10.837 1.00 91.62 628 PHE A N 1
ATOM 5033 C CA . PHE A 1 628 ? 14.859 -6.732 -11.992 1.00 91.62 628 PHE A CA 1
ATOM 5034 C C . PHE A 1 628 ? 15.617 -6.335 -13.256 1.00 91.62 628 PHE A C 1
ATOM 5036 O O . PHE A 1 628 ? 16.164 -5.236 -13.325 1.00 91.62 628 PHE A O 1
ATOM 5043 N N . SER A 1 629 ? 15.642 -7.210 -14.258 1.00 88.06 629 SER A N 1
ATOM 5044 C CA . SER A 1 629 ? 16.226 -6.895 -15.560 1.00 88.06 629 SER A CA 1
ATOM 5045 C C . SER A 1 629 ? 15.541 -7.663 -16.689 1.00 88.06 629 SER A C 1
ATOM 5047 O O . SER A 1 629 ? 14.670 -8.498 -16.459 1.00 88.06 629 SER A O 1
ATOM 5049 N N . VAL A 1 630 ? 15.942 -7.368 -17.919 1.00 82.00 630 VAL A N 1
ATOM 5050 C CA . VAL A 1 630 ? 15.474 -8.045 -19.134 1.00 82.00 630 VAL A CA 1
ATOM 5051 C C . VAL A 1 630 ? 16.342 -9.276 -19.450 1.00 82.00 630 VAL A C 1
ATOM 5053 O O . VAL A 1 630 ? 17.493 -9.325 -18.998 1.00 82.00 630 VAL A O 1
ATOM 5056 N N . PRO A 1 631 ? 15.856 -10.249 -20.248 1.00 77.62 631 PRO A N 1
ATOM 5057 C CA . PRO A 1 631 ? 16.593 -11.482 -20.562 1.00 77.62 631 PRO A CA 1
ATOM 5058 C C . PRO A 1 631 ? 18.018 -11.232 -21.076 1.00 77.62 631 PRO A C 1
ATOM 5060 O O . PRO A 1 631 ? 18.975 -11.805 -20.552 1.00 77.62 631 PRO A O 1
ATOM 5063 N N . ARG A 1 632 ? 18.176 -10.252 -21.978 1.00 74.00 632 ARG A N 1
ATOM 5064 C CA . ARG A 1 632 ? 19.458 -9.856 -22.587 1.00 74.00 632 ARG A CA 1
ATOM 5065 C C . ARG A 1 632 ? 20.573 -9.559 -21.583 1.00 74.00 632 ARG A C 1
ATOM 5067 O O . ARG A 1 632 ? 21.748 -9.808 -21.848 1.00 74.00 632 ARG A O 1
ATOM 5074 N N . PHE A 1 633 ? 20.231 -9.029 -20.409 1.00 82.50 633 PHE A N 1
ATOM 5075 C CA . PHE A 1 633 ? 21.218 -8.789 -19.358 1.00 82.50 633 PHE A CA 1
ATOM 5076 C C . PHE A 1 633 ? 21.813 -10.105 -18.836 1.00 82.50 633 PHE A C 1
ATOM 5078 O O . PHE A 1 633 ? 23.031 -10.226 -18.687 1.00 82.50 633 PHE A O 1
ATOM 5085 N N . TYR A 1 634 ? 20.953 -11.087 -18.565 1.00 84.69 634 TYR A N 1
ATOM 5086 C CA . TYR A 1 634 ? 21.356 -12.395 -18.062 1.00 84.69 634 TYR A CA 1
ATOM 5087 C C . TYR A 1 634 ? 22.075 -13.205 -19.145 1.00 84.69 634 TYR A C 1
ATOM 5089 O O . TYR A 1 634 ? 23.102 -13.807 -18.855 1.00 84.69 634 TYR A O 1
ATOM 5097 N N . GLU A 1 635 ? 21.632 -13.135 -20.399 1.00 80.88 635 GLU A N 1
ATOM 5098 C CA . GLU A 1 635 ? 22.325 -13.741 -21.549 1.00 80.88 635 GLU A CA 1
ATOM 5099 C C . GLU A 1 635 ? 23.768 -13.236 -21.659 1.00 80.88 635 GLU A C 1
ATOM 5101 O O . GLU A 1 635 ? 24.715 -14.026 -21.669 1.00 80.88 635 GLU A O 1
ATOM 5106 N N . LYS A 1 636 ? 23.965 -11.911 -21.626 1.00 80.81 636 LYS A N 1
ATOM 5107 C CA . LYS A 1 636 ? 25.300 -11.298 -21.661 1.00 80.81 636 LYS A CA 1
ATOM 5108 C C . LYS A 1 636 ? 26.158 -11.717 -20.468 1.00 80.81 636 LYS A C 1
ATOM 5110 O O . LYS A 1 636 ? 27.346 -12.004 -20.625 1.00 80.81 636 LYS A O 1
ATOM 5115 N N . MET A 1 637 ? 25.575 -11.764 -19.270 1.00 86.56 637 MET A N 1
ATOM 5116 C CA . MET A 1 637 ? 26.276 -12.222 -18.069 1.00 86.56 637 MET A CA 1
ATOM 5117 C C . MET A 1 637 ? 26.686 -13.701 -18.180 1.00 86.56 637 MET A C 1
ATOM 5119 O O . MET A 1 637 ? 27.780 -14.063 -17.740 1.00 86.56 637 MET A O 1
ATOM 5123 N N . TRP A 1 638 ? 25.844 -14.547 -18.778 1.00 85.62 638 TRP A N 1
ATOM 5124 C CA . TRP A 1 638 ? 26.129 -15.962 -19.010 1.00 85.62 638 TRP A CA 1
ATOM 5125 C C . TRP A 1 638 ? 27.207 -16.165 -20.077 1.00 85.62 638 TRP A C 1
ATOM 5127 O O . TRP A 1 638 ? 28.137 -16.939 -19.853 1.00 85.62 638 TRP A O 1
ATOM 5137 N N . SER A 1 639 ? 27.157 -15.413 -21.182 1.00 83.00 639 SER A N 1
ATOM 5138 C CA . SER A 1 639 ? 28.196 -15.432 -22.223 1.00 83.00 639 SER A CA 1
ATOM 5139 C C . SER A 1 639 ? 29.571 -15.113 -21.640 1.00 83.00 639 SER A C 1
ATOM 5141 O O . SER A 1 639 ? 30.509 -15.886 -21.789 1.00 83.00 639 SER A O 1
ATOM 5143 N N . GLN A 1 640 ? 29.677 -14.053 -20.831 1.00 84.81 640 GLN A N 1
ATOM 5144 C CA . GLN A 1 640 ? 30.940 -13.701 -20.169 1.00 84.81 640 GLN A CA 1
ATOM 5145 C C . GLN A 1 640 ? 31.481 -14.806 -19.249 1.00 84.81 640 GLN A C 1
ATOM 5147 O O . GLN A 1 640 ? 32.694 -14.893 -19.030 1.00 84.81 640 GLN A O 1
ATOM 5152 N N . LEU A 1 641 ? 30.603 -15.631 -18.667 1.00 86.19 641 LEU A N 1
ATOM 5153 C CA . LEU A 1 641 ? 31.014 -16.816 -17.920 1.00 86.19 641 LEU A CA 1
ATOM 5154 C C . LEU A 1 641 ? 31.512 -17.904 -18.872 1.00 86.19 641 LEU A C 1
ATOM 5156 O O . LEU A 1 641 ? 32.604 -18.425 -18.634 1.00 86.19 641 LEU A O 1
ATOM 5160 N N . LYS A 1 642 ? 30.756 -18.208 -19.936 1.00 83.69 642 LYS A N 1
ATOM 5161 C CA . LYS A 1 642 ? 31.119 -19.186 -20.976 1.00 83.69 642 LYS A CA 1
ATOM 5162 C C . LYS A 1 642 ? 32.483 -18.885 -21.597 1.00 83.69 642 LYS A C 1
ATOM 5164 O O . LYS A 1 642 ? 33.247 -19.818 -21.800 1.00 83.69 642 LYS A O 1
ATOM 5169 N N . ASP A 1 643 ? 32.829 -17.616 -21.791 1.00 83.06 643 ASP A N 1
ATOM 5170 C CA . ASP A 1 643 ? 34.094 -17.214 -22.425 1.00 83.06 643 ASP A CA 1
ATOM 5171 C C . ASP A 1 643 ? 35.294 -17.261 -21.463 1.00 83.06 643 ASP A C 1
ATOM 5173 O O . ASP A 1 643 ? 36.454 -17.413 -21.865 1.00 83.06 643 ASP A O 1
ATOM 5177 N N . SER A 1 644 ? 35.039 -17.190 -20.154 1.00 85.00 644 SER A N 1
ATOM 5178 C CA . SER A 1 644 ? 36.093 -17.247 -19.140 1.00 85.00 644 SER A CA 1
ATOM 5179 C C . SER A 1 644 ? 36.744 -18.636 -19.068 1.00 85.00 644 SER A C 1
ATOM 5181 O O . SER A 1 644 ? 36.065 -19.658 -19.132 1.00 85.00 644 SER A O 1
ATOM 5183 N N . SER A 1 645 ? 38.067 -18.711 -18.868 1.00 82.88 645 SER A N 1
ATOM 5184 C CA . SER A 1 645 ? 38.793 -19.997 -18.802 1.00 82.88 645 SER A CA 1
ATOM 5185 C C . SER A 1 645 ? 38.251 -20.944 -17.722 1.00 82.88 645 SER A C 1
ATOM 5187 O O . SER A 1 645 ? 38.171 -22.151 -17.934 1.00 82.88 645 SER A O 1
ATOM 5189 N N . ILE A 1 646 ? 37.829 -20.392 -16.579 1.00 81.81 646 ILE A N 1
ATOM 5190 C CA . ILE A 1 646 ? 37.238 -21.163 -15.475 1.00 81.81 646 ILE A CA 1
ATOM 5191 C C . ILE A 1 646 ? 35.834 -21.656 -15.847 1.00 81.81 646 ILE A C 1
ATOM 5193 O O . ILE A 1 646 ? 35.494 -22.797 -15.542 1.00 81.81 646 ILE A O 1
ATOM 5197 N N . GLY A 1 647 ? 35.026 -20.821 -16.510 1.00 83.38 647 GLY A N 1
ATOM 5198 C CA . GLY A 1 647 ? 33.691 -21.202 -16.969 1.00 83.38 647 GLY A CA 1
ATOM 5199 C C . GLY A 1 647 ? 33.734 -22.273 -18.057 1.00 83.38 647 GLY A C 1
ATOM 5200 O O . GLY A 1 647 ? 33.026 -23.269 -17.936 1.00 83.38 647 GLY A O 1
ATOM 5201 N N . ARG A 1 648 ? 34.636 -22.151 -19.042 1.00 83.75 648 ARG A N 1
ATOM 5202 C CA . ARG A 1 648 ? 34.877 -23.199 -20.053 1.00 83.75 648 ARG A CA 1
ATOM 5203 C C . ARG A 1 648 ? 35.219 -24.534 -19.411 1.00 83.75 648 ARG A C 1
ATOM 5205 O O . ARG A 1 648 ? 34.602 -25.543 -19.736 1.00 83.75 648 ARG A O 1
ATOM 5212 N N . HIS A 1 649 ? 36.159 -24.528 -18.466 1.00 82.94 649 HIS A N 1
ATOM 5213 C CA . HIS A 1 649 ? 36.534 -25.742 -17.752 1.00 82.94 649 HIS A CA 1
ATOM 5214 C C . HIS A 1 649 ? 35.349 -26.316 -16.963 1.00 82.94 649 HIS A C 1
ATOM 5216 O O . HIS A 1 649 ? 35.073 -27.503 -17.067 1.00 82.94 649 HIS A O 1
ATOM 5222 N N . TYR A 1 650 ? 34.593 -25.480 -16.242 1.00 85.75 650 TYR A N 1
ATOM 5223 C CA . TYR A 1 650 ? 33.404 -25.911 -15.498 1.00 85.75 650 TYR A CA 1
ATOM 5224 C C . TYR A 1 650 ? 32.343 -26.579 -16.385 1.00 85.75 650 TYR A C 1
ATOM 5226 O O . TYR A 1 650 ? 31.793 -27.608 -15.997 1.00 85.75 650 TYR A O 1
ATOM 5234 N N . LEU A 1 651 ? 32.079 -26.021 -17.569 1.00 84.50 651 LEU A N 1
ATOM 5235 C CA . LEU A 1 651 ? 31.083 -26.540 -18.512 1.00 84.50 651 LEU A CA 1
ATOM 5236 C C . LEU A 1 651 ? 31.521 -27.851 -19.182 1.00 84.50 651 LEU A C 1
ATOM 5238 O O . LEU A 1 651 ? 30.672 -28.646 -19.569 1.00 84.50 651 LEU A O 1
ATOM 5242 N N . GLN A 1 652 ? 32.828 -28.098 -19.290 1.00 84.44 652 GLN A N 1
ATOM 5243 C CA . GLN A 1 652 ? 33.386 -29.348 -19.821 1.00 84.44 652 GLN A CA 1
ATOM 5244 C C . GLN A 1 652 ? 33.463 -30.472 -18.776 1.00 84.44 652 GLN A C 1
ATOM 5246 O O . GLN A 1 652 ? 33.670 -31.631 -19.135 1.00 84.44 652 GLN A O 1
ATOM 5251 N N . LEU A 1 653 ? 33.308 -30.161 -17.483 1.00 83.88 653 LEU A N 1
ATOM 5252 C CA . LEU A 1 653 ? 33.332 -31.168 -16.424 1.00 83.88 653 LEU A CA 1
ATOM 5253 C C . LEU A 1 653 ? 32.034 -31.991 -16.408 1.00 83.88 653 LEU A C 1
ATOM 5255 O O . LEU A 1 653 ? 30.925 -31.453 -16.313 1.00 83.88 653 LEU A O 1
ATOM 5259 N N . GLY A 1 654 ? 32.191 -33.316 -16.389 1.00 79.31 654 GLY A N 1
ATOM 5260 C CA . GLY A 1 654 ? 31.115 -34.243 -16.038 1.00 79.31 654 GLY A CA 1
ATOM 5261 C C . GLY A 1 654 ? 30.664 -34.080 -14.582 1.00 79.31 654 GLY A C 1
ATOM 5262 O O . GLY A 1 654 ? 31.347 -33.460 -13.756 1.00 79.31 654 GLY A O 1
ATOM 5263 N N . ASP A 1 655 ? 29.504 -34.640 -14.247 1.00 77.00 655 ASP A N 1
ATOM 5264 C CA . ASP A 1 655 ? 28.941 -34.541 -12.900 1.00 77.00 655 ASP A CA 1
ATOM 5265 C C . ASP A 1 655 ? 29.752 -35.372 -11.895 1.00 77.00 655 ASP A C 1
ATOM 5267 O O . ASP A 1 655 ? 29.559 -36.570 -11.714 1.00 77.00 655 ASP A O 1
ATOM 5271 N N . GLY A 1 656 ? 30.697 -34.706 -11.228 1.00 83.06 656 GLY A N 1
ATOM 5272 C CA . GLY A 1 656 ? 31.609 -35.306 -10.259 1.00 83.06 656 GLY A CA 1
ATOM 5273 C C . GLY A 1 656 ? 31.968 -34.368 -9.106 1.00 83.06 656 GLY A C 1
ATOM 5274 O O . GLY A 1 656 ? 31.509 -33.224 -9.023 1.00 83.06 656 GLY A O 1
ATOM 5275 N N . VAL A 1 657 ? 32.815 -34.851 -8.192 1.00 83.88 657 VAL A N 1
ATOM 5276 C CA . VAL A 1 657 ? 33.211 -34.132 -6.963 1.00 83.88 657 VAL A CA 1
ATOM 5277 C C . VAL A 1 657 ? 33.830 -32.763 -7.276 1.00 83.88 657 VAL A C 1
ATOM 5279 O O . VAL A 1 657 ? 33.467 -31.766 -6.653 1.00 83.88 657 VAL A O 1
ATOM 5282 N N . PHE A 1 658 ? 34.685 -32.680 -8.299 1.00 83.12 658 PHE A N 1
ATOM 5283 C CA . PHE A 1 658 ? 35.320 -31.426 -8.718 1.00 83.12 658 PHE A CA 1
ATOM 5284 C C . PHE A 1 658 ? 34.310 -30.360 -9.171 1.00 83.12 658 PHE A C 1
ATOM 5286 O O . PHE A 1 658 ? 34.414 -29.205 -8.756 1.00 83.12 658 PHE A O 1
ATOM 5293 N N . LYS A 1 659 ? 33.278 -30.739 -9.940 1.00 85.44 659 LYS A N 1
ATOM 5294 C CA . LYS A 1 659 ? 32.213 -29.821 -10.381 1.00 85.44 659 LYS A CA 1
ATOM 5295 C C . LYS A 1 659 ? 31.401 -29.293 -9.194 1.00 85.44 659 LYS A C 1
ATOM 5297 O O . LYS A 1 659 ? 31.100 -28.101 -9.138 1.00 85.44 659 LYS A O 1
ATOM 5302 N N . LYS A 1 660 ? 31.121 -30.147 -8.198 1.00 86.62 660 LYS A N 1
ATOM 5303 C CA . LYS A 1 660 ? 30.433 -29.755 -6.950 1.00 86.62 660 LYS A CA 1
ATOM 5304 C C . LYS A 1 660 ? 31.247 -28.763 -6.112 1.00 86.62 660 LYS A C 1
ATOM 5306 O O . LYS A 1 660 ? 30.660 -27.846 -5.545 1.00 86.62 660 LYS A O 1
ATOM 5311 N N . ILE A 1 661 ? 32.573 -28.909 -6.065 1.00 87.06 661 ILE A N 1
ATOM 5312 C CA . ILE A 1 661 ? 33.472 -27.981 -5.355 1.00 87.06 661 ILE A CA 1
ATOM 5313 C C . ILE A 1 661 ? 33.599 -26.645 -6.104 1.00 87.06 661 ILE A C 1
ATOM 5315 O O . ILE A 1 661 ? 33.595 -25.583 -5.478 1.00 87.06 661 ILE A O 1
ATOM 5319 N N . LEU A 1 662 ? 33.672 -26.672 -7.439 1.00 86.69 662 LEU A N 1
ATOM 5320 C CA . LEU A 1 662 ? 33.857 -25.466 -8.254 1.00 86.69 662 LEU A CA 1
ATOM 5321 C C . LEU A 1 662 ? 32.577 -24.619 -8.368 1.00 86.69 662 LEU A C 1
ATOM 5323 O O . LEU A 1 662 ? 32.656 -23.389 -8.389 1.00 86.69 662 LEU A O 1
ATOM 5327 N N . LYS A 1 663 ? 31.398 -25.256 -8.372 1.00 88.94 663 LYS A N 1
ATOM 5328 C CA . LYS A 1 663 ? 30.072 -24.613 -8.453 1.00 88.94 663 LYS A CA 1
ATOM 5329 C C . LYS A 1 663 ? 29.892 -23.412 -7.501 1.00 88.94 663 LYS A C 1
ATOM 5331 O O . LYS A 1 663 ? 29.612 -22.320 -7.996 1.00 88.94 663 LYS A O 1
ATOM 5336 N N . PRO A 1 664 ? 30.070 -23.523 -6.166 1.00 90.31 664 PRO A N 1
ATOM 5337 C CA . PRO A 1 664 ? 29.884 -22.388 -5.254 1.00 90.31 664 PRO A CA 1
ATOM 5338 C C . PRO A 1 664 ? 30.898 -21.257 -5.478 1.00 90.31 664 PRO A C 1
ATOM 5340 O O . PRO A 1 664 ? 30.558 -20.085 -5.296 1.00 90.31 664 PRO A O 1
ATOM 5343 N N . ILE A 1 665 ? 32.126 -21.584 -5.895 1.00 89.62 665 ILE A N 1
ATOM 5344 C CA . ILE A 1 665 ? 33.167 -20.596 -6.206 1.00 89.62 665 ILE A CA 1
ATOM 5345 C C . ILE A 1 665 ? 32.765 -19.807 -7.451 1.00 89.62 665 ILE A C 1
ATOM 5347 O O . ILE A 1 665 ? 32.768 -18.574 -7.424 1.00 89.62 665 ILE A O 1
ATOM 5351 N N . LEU A 1 666 ? 32.363 -20.506 -8.513 1.00 89.31 666 LEU A N 1
ATOM 5352 C CA . LEU A 1 666 ? 31.952 -19.900 -9.774 1.00 89.31 666 LEU A CA 1
ATOM 5353 C C . LEU A 1 666 ? 30.679 -19.063 -9.605 1.00 89.31 666 LEU A C 1
ATOM 5355 O O . LEU A 1 666 ? 30.666 -17.899 -10.005 1.00 89.31 666 LEU A O 1
ATOM 5359 N N . ARG A 1 667 ? 29.672 -19.588 -8.894 1.00 91.44 667 ARG A N 1
ATOM 5360 C CA . ARG A 1 667 ? 28.469 -18.848 -8.477 1.00 91.44 667 ARG A CA 1
ATOM 5361 C C . ARG A 1 667 ? 28.822 -17.548 -7.754 1.00 91.44 667 ARG A C 1
ATOM 5363 O O . ARG A 1 667 ? 28.294 -16.483 -8.067 1.00 91.44 667 ARG A O 1
ATOM 5370 N N . ARG A 1 668 ? 29.708 -17.610 -6.757 1.00 90.75 668 ARG A N 1
ATOM 5371 C CA . ARG A 1 668 ? 30.110 -16.417 -5.999 1.00 90.75 668 ARG A CA 1
ATOM 5372 C C . ARG A 1 668 ? 30.896 -15.442 -6.870 1.00 90.75 668 ARG A C 1
ATOM 5374 O O . ARG A 1 668 ? 30.733 -14.236 -6.700 1.00 90.75 668 ARG A O 1
ATOM 5381 N N . SER A 1 669 ? 31.733 -15.949 -7.770 1.00 90.06 669 SER A N 1
ATOM 5382 C CA . SER A 1 669 ? 32.543 -15.150 -8.690 1.00 90.06 669 SER A CA 1
ATOM 5383 C C . SER A 1 669 ? 31.674 -14.369 -9.674 1.00 90.06 669 SER A C 1
ATOM 5385 O O . SER A 1 669 ? 31.772 -13.142 -9.702 1.00 90.06 669 SER A O 1
ATOM 5387 N N . ILE A 1 670 ? 30.763 -15.038 -10.396 1.00 90.69 670 ILE A N 1
ATOM 5388 C CA . ILE A 1 670 ? 29.892 -14.393 -11.392 1.00 90.69 670 ILE A CA 1
ATOM 5389 C C . ILE A 1 670 ? 29.016 -13.314 -10.746 1.00 90.69 670 ILE A C 1
ATOM 5391 O O . ILE A 1 670 ? 29.007 -12.170 -11.197 1.00 90.69 670 ILE A O 1
ATOM 5395 N N . LEU A 1 671 ? 28.384 -13.624 -9.607 1.00 92.38 671 LEU A N 1
ATOM 5396 C CA . LEU A 1 671 ? 27.551 -12.663 -8.885 1.00 92.38 671 LEU A CA 1
ATOM 5397 C C . LEU A 1 671 ? 28.379 -11.511 -8.308 1.00 92.38 671 LEU A C 1
ATOM 5399 O O . LEU A 1 671 ? 27.924 -10.374 -8.293 1.00 92.38 671 LEU A O 1
ATOM 5403 N N . LYS A 1 672 ? 29.597 -11.764 -7.812 1.00 91.94 672 LYS A N 1
ATOM 5404 C CA . LYS A 1 672 ? 30.457 -10.697 -7.274 1.00 91.94 672 LYS A CA 1
ATOM 5405 C C . LYS A 1 672 ? 30.958 -9.779 -8.385 1.00 91.94 672 LYS A C 1
ATOM 5407 O O . LYS A 1 672 ? 30.936 -8.570 -8.182 1.00 91.94 672 LYS A O 1
ATOM 5412 N N . LYS A 1 673 ? 31.372 -10.334 -9.528 1.00 90.44 673 LYS A N 1
ATOM 5413 C CA . LYS A 1 673 ? 31.828 -9.574 -10.701 1.00 90.44 673 LYS A CA 1
ATOM 5414 C C . LYS A 1 673 ? 30.709 -8.691 -11.254 1.00 90.44 673 LYS A C 1
ATOM 5416 O O . LYS A 1 673 ? 30.956 -7.526 -11.529 1.00 90.44 673 LYS A O 1
ATOM 5421 N N . ALA A 1 674 ? 29.484 -9.212 -11.322 1.00 89.06 674 ALA A N 1
ATOM 5422 C CA . ALA A 1 674 ? 28.307 -8.446 -11.727 1.00 89.06 674 ALA A CA 1
ATOM 5423 C C . ALA A 1 674 ? 27.787 -7.477 -10.644 1.00 89.06 674 ALA A C 1
ATOM 5425 O O . ALA A 1 674 ? 26.899 -6.683 -10.911 1.00 89.06 674 ALA A O 1
ATOM 5426 N N . GLY A 1 675 ? 28.279 -7.536 -9.400 1.00 92.62 675 GLY A N 1
ATOM 5427 C CA . GLY A 1 675 ? 27.743 -6.739 -8.287 1.00 92.62 675 GLY A CA 1
ATOM 5428 C C . GLY A 1 675 ? 26.460 -7.287 -7.646 1.00 92.62 675 GLY A C 1
ATOM 5429 O O . GLY A 1 675 ? 25.952 -6.715 -6.690 1.00 92.62 675 GLY A O 1
ATOM 5430 N N . LEU A 1 676 ? 25.965 -8.439 -8.089 1.00 94.06 676 LEU A N 1
ATOM 5431 C CA . LEU A 1 676 ? 24.717 -9.069 -7.644 1.00 94.06 676 LEU A CA 1
ATOM 5432 C C . LEU A 1 676 ? 24.890 -10.033 -6.459 1.00 94.06 676 LEU A C 1
ATOM 5434 O O . LEU A 1 676 ? 23.961 -10.723 -6.063 1.00 94.06 676 LEU A O 1
ATOM 5438 N N . ASN A 1 677 ? 26.064 -10.086 -5.830 1.00 92.44 677 ASN A N 1
ATOM 5439 C CA . ASN A 1 677 ? 26.342 -11.024 -4.733 1.00 92.44 677 ASN A CA 1
ATOM 5440 C C . ASN A 1 677 ? 25.618 -10.734 -3.406 1.00 92.44 677 ASN A C 1
ATOM 5442 O O . ASN A 1 677 ? 25.725 -11.535 -2.477 1.00 92.44 677 ASN A O 1
ATOM 5446 N N . LYS A 1 678 ? 24.957 -9.579 -3.284 1.00 91.62 678 LYS A N 1
ATOM 5447 C CA . LYS A 1 678 ? 24.008 -9.282 -2.199 1.00 91.62 678 LYS A CA 1
ATOM 5448 C C . LYS A 1 678 ? 22.553 -9.418 -2.642 1.00 91.62 678 LYS A C 1
ATOM 5450 O O . LYS A 1 678 ? 21.670 -9.297 -1.799 1.00 91.62 678 LYS A O 1
ATOM 5455 N N . CYS A 1 679 ? 22.320 -9.650 -3.931 1.00 91.69 679 CYS A N 1
ATOM 5456 C CA . CYS A 1 679 ? 20.987 -9.800 -4.466 1.00 91.69 679 CYS A CA 1
ATOM 5457 C C . CYS A 1 679 ? 20.424 -11.152 -4.034 1.00 91.69 679 CYS A C 1
ATOM 5459 O O . CYS A 1 679 ? 21.093 -12.184 -4.126 1.00 91.69 679 CYS A O 1
ATOM 5461 N N . ARG A 1 680 ? 19.206 -11.123 -3.507 1.00 85.50 680 ARG A N 1
ATOM 5462 C CA . ARG A 1 680 ? 18.512 -12.302 -2.977 1.00 85.50 680 ARG A CA 1
ATOM 5463 C C . ARG A 1 680 ? 17.414 -12.785 -3.901 1.00 85.50 680 ARG A C 1
ATOM 5465 O O . ARG A 1 680 ? 17.064 -13.957 -3.859 1.00 85.50 680 ARG A O 1
ATOM 5472 N N . GLN A 1 681 ? 16.930 -11.888 -4.750 1.00 88.75 681 GLN A N 1
ATOM 5473 C CA . GLN A 1 681 ? 15.953 -12.187 -5.774 1.00 88.75 681 GLN A CA 1
ATOM 5474 C C . GLN A 1 681 ? 16.361 -11.475 -7.062 1.00 88.75 681 GLN A C 1
ATOM 5476 O O . GLN A 1 681 ? 16.290 -10.248 -7.163 1.00 88.75 681 GLN A O 1
ATOM 5481 N N . LEU A 1 682 ? 16.828 -12.274 -8.020 1.00 93.50 682 LEU A N 1
ATOM 5482 C CA . LEU A 1 682 ? 17.043 -11.865 -9.403 1.00 93.50 682 LEU A CA 1
ATOM 5483 C C . LEU A 1 682 ? 15.743 -12.106 -10.155 1.00 93.50 682 LEU A C 1
ATOM 5485 O O . LEU A 1 682 ? 15.233 -13.224 -10.115 1.00 93.50 682 LEU A O 1
ATOM 5489 N N . ILE A 1 683 ? 15.205 -11.076 -10.794 1.00 93.06 683 ILE A N 1
ATOM 5490 C CA . ILE A 1 683 ? 13.932 -11.124 -11.511 1.00 93.06 683 ILE A CA 1
ATOM 5491 C C . ILE A 1 683 ? 14.198 -10.855 -12.990 1.00 93.06 683 ILE A C 1
ATOM 5493 O O . ILE A 1 683 ? 15.006 -9.982 -13.333 1.00 93.06 683 ILE A O 1
ATOM 5497 N N . VAL A 1 684 ? 13.533 -11.614 -13.854 1.00 90.25 684 VAL A N 1
ATOM 5498 C CA . VAL A 1 684 ? 13.533 -11.417 -15.303 1.00 90.25 684 VAL A CA 1
ATOM 5499 C C . VAL A 1 684 ? 12.106 -11.224 -15.800 1.00 90.25 684 VAL A C 1
ATOM 5501 O O . VAL A 1 684 ? 11.198 -11.906 -15.333 1.00 90.25 684 VAL A O 1
ATOM 5504 N N . GLY A 1 685 ? 11.898 -10.287 -16.721 1.00 86.56 685 GLY A N 1
ATOM 5505 C CA . GLY A 1 685 ? 10.591 -10.042 -17.326 1.00 86.56 685 GLY A CA 1
ATOM 5506 C C . GLY A 1 685 ? 10.663 -9.071 -18.503 1.00 86.56 685 GLY A C 1
ATOM 5507 O O . GLY A 1 685 ? 11.740 -8.796 -19.035 1.00 86.56 685 GLY A O 1
ATOM 5508 N N . SER A 1 686 ? 9.503 -8.553 -18.913 1.00 74.56 686 SER A N 1
ATOM 5509 C CA . SER A 1 686 ? 9.299 -7.650 -20.067 1.00 74.56 686 SER A CA 1
ATOM 5510 C C . SER A 1 686 ? 9.526 -8.263 -21.461 1.00 74.56 686 SER A C 1
ATOM 5512 O O . SER A 1 686 ? 9.142 -7.645 -22.463 1.00 74.56 686 SER A O 1
ATOM 5514 N N . ALA A 1 687 ? 10.116 -9.458 -21.534 1.00 72.19 687 ALA A N 1
ATOM 5515 C CA . ALA A 1 687 ? 10.290 -10.273 -22.735 1.00 72.19 687 ALA A CA 1
ATOM 5516 C C . ALA A 1 687 ? 10.438 -11.761 -22.363 1.00 72.19 687 ALA A C 1
ATOM 5518 O O . ALA A 1 687 ? 10.786 -12.091 -21.225 1.00 72.19 687 ALA A O 1
ATOM 5519 N N . THR A 1 688 ? 10.202 -12.648 -23.333 1.00 74.94 688 THR A N 1
ATOM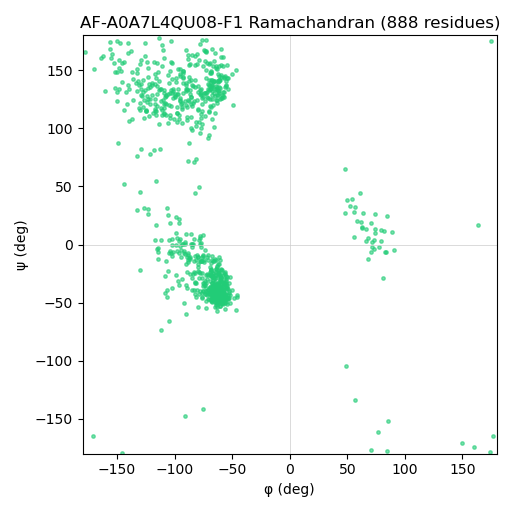 5520 C CA . THR A 1 688 ? 10.374 -14.099 -23.177 1.00 74.94 688 THR A CA 1
ATOM 5521 C C . THR A 1 688 ? 11.829 -14.440 -22.858 1.00 74.94 688 THR A C 1
ATOM 5523 O O . THR A 1 688 ? 12.748 -13.957 -23.516 1.00 74.94 688 THR A O 1
ATOM 5526 N N . SER A 1 689 ? 12.036 -15.281 -21.842 1.00 76.69 689 SER A N 1
ATOM 5527 C CA . SER A 1 689 ? 13.352 -15.820 -21.477 1.00 76.69 689 SER A CA 1
ATOM 5528 C C . SER A 1 689 ? 13.494 -17.254 -21.972 1.00 76.69 689 SER A C 1
ATOM 5530 O O . SER A 1 689 ? 12.543 -18.031 -21.875 1.00 76.69 689 SER A O 1
ATOM 5532 N N . SER A 1 690 ? 14.690 -17.632 -22.425 1.00 79.81 690 SER A N 1
ATOM 5533 C CA . SER A 1 690 ? 14.992 -19.031 -22.730 1.00 79.81 690 SER A CA 1
ATOM 5534 C C . SER A 1 690 ? 14.896 -19.908 -21.478 1.00 79.81 690 SER A C 1
ATOM 5536 O O . SER A 1 690 ? 15.479 -19.598 -20.434 1.00 79.81 690 SER A O 1
ATOM 5538 N N . GLN A 1 691 ? 14.199 -21.042 -21.594 1.00 83.62 691 GLN A N 1
ATOM 5539 C CA . GLN A 1 691 ? 14.163 -22.049 -20.532 1.00 83.62 691 GLN A CA 1
ATOM 5540 C C . GLN A 1 691 ? 15.553 -22.639 -20.272 1.00 83.62 691 GLN A C 1
ATOM 5542 O O . GLN A 1 691 ? 15.905 -22.859 -19.114 1.00 83.62 691 GLN A O 1
ATOM 5547 N N . GLN A 1 692 ? 16.358 -22.828 -21.323 1.00 81.62 692 GLN A N 1
ATOM 5548 C CA . GLN A 1 692 ? 17.714 -23.358 -21.199 1.00 81.62 692 GLN A CA 1
ATOM 5549 C C . GLN A 1 692 ? 18.606 -22.399 -20.411 1.00 81.62 692 GLN A C 1
ATOM 5551 O O . GLN A 1 692 ? 19.323 -22.836 -19.518 1.00 81.62 692 GLN A O 1
ATOM 5556 N N . LEU A 1 693 ? 18.515 -21.090 -20.665 1.00 83.31 693 LEU A N 1
ATOM 5557 C CA . LEU A 1 693 ? 19.265 -20.090 -19.902 1.00 83.31 693 LEU A CA 1
ATOM 5558 C C . LEU A 1 693 ? 18.910 -20.126 -18.408 1.00 83.31 693 LEU A C 1
ATOM 5560 O O . LEU A 1 693 ? 19.789 -20.061 -17.548 1.00 83.31 693 LEU A O 1
ATOM 5564 N N . LEU A 1 694 ? 17.620 -20.224 -18.082 1.00 89.38 694 LEU A N 1
ATOM 5565 C CA . LEU A 1 694 ? 17.171 -20.310 -16.691 1.00 89.38 694 LEU A CA 1
ATOM 5566 C C . LEU A 1 694 ? 17.645 -21.611 -16.026 1.00 89.38 694 LEU A C 1
ATOM 5568 O O . LEU A 1 694 ? 18.065 -21.575 -14.867 1.00 89.38 694 LEU A O 1
ATOM 5572 N N . GLN A 1 695 ? 17.635 -22.727 -16.761 1.00 90.44 695 GLN A N 1
ATOM 5573 C CA . GLN A 1 695 ? 18.161 -24.015 -16.301 1.00 90.44 695 GLN A CA 1
ATOM 5574 C C . GLN A 1 695 ? 19.669 -23.961 -16.053 1.00 90.44 695 GLN A C 1
ATOM 5576 O O . GLN A 1 695 ? 20.127 -24.350 -14.984 1.00 90.44 695 GLN A O 1
ATOM 5581 N N . ASP A 1 696 ? 20.428 -23.386 -16.978 1.00 90.00 696 ASP A N 1
ATOM 5582 C CA . ASP A 1 696 ? 21.871 -23.172 -16.879 1.00 90.00 696 ASP A CA 1
ATOM 5583 C C . ASP A 1 696 ? 22.250 -22.411 -15.586 1.00 90.00 696 ASP A C 1
ATOM 5585 O O . ASP A 1 696 ? 23.159 -22.799 -14.838 1.00 90.00 696 ASP A O 1
ATOM 5589 N N . TYR A 1 697 ? 21.516 -21.338 -15.268 1.00 92.31 697 TYR A N 1
ATOM 5590 C CA . TYR A 1 697 ? 21.695 -20.596 -14.017 1.00 92.31 697 TYR A CA 1
ATOM 5591 C C . TYR A 1 697 ? 21.296 -21.407 -12.784 1.00 92.31 697 TYR A C 1
ATOM 5593 O O . TYR A 1 697 ? 22.028 -21.407 -11.783 1.00 92.31 697 TYR A O 1
ATOM 5601 N N . HIS A 1 698 ? 20.170 -22.116 -12.852 1.00 91.31 698 HIS A N 1
ATOM 5602 C CA . HIS A 1 698 ? 19.696 -22.981 -11.776 1.00 91.31 698 HIS A CA 1
ATOM 5603 C C . HIS A 1 698 ? 20.716 -24.083 -11.450 1.00 91.31 698 HIS A C 1
ATOM 5605 O O . HIS A 1 698 ? 21.056 -24.301 -10.281 1.00 91.31 698 HIS A O 1
ATOM 5611 N N . ASP A 1 699 ? 21.324 -24.682 -12.471 1.00 90.12 699 ASP A N 1
ATOM 5612 C CA . ASP A 1 699 ? 22.364 -25.702 -12.349 1.00 90.12 699 ASP A CA 1
ATOM 5613 C C . ASP A 1 699 ? 23.657 -25.143 -11.745 1.00 90.12 699 ASP A C 1
ATOM 5615 O O . ASP A 1 699 ? 24.348 -25.846 -10.999 1.00 90.12 699 ASP A O 1
ATOM 5619 N N . LEU A 1 700 ? 23.953 -23.853 -11.943 1.00 90.38 700 LEU A N 1
ATOM 5620 C CA . LEU A 1 700 ? 25.015 -23.129 -11.227 1.00 90.38 700 LEU A CA 1
ATOM 5621 C C . LEU A 1 700 ? 24.617 -22.757 -9.780 1.00 90.38 700 LEU A C 1
ATOM 5623 O O . LEU A 1 700 ? 25.465 -22.411 -8.950 1.00 90.38 700 LEU A O 1
ATOM 5627 N N . GLY A 1 701 ? 23.344 -22.910 -9.416 1.00 89.31 701 GLY A N 1
ATOM 5628 C CA . GLY A 1 701 ? 22.782 -22.571 -8.107 1.00 89.31 701 GLY A CA 1
ATOM 5629 C C . GLY A 1 701 ? 22.381 -21.102 -7.983 1.00 89.31 701 GLY A C 1
ATOM 5630 O O . GLY A 1 701 ? 22.396 -20.558 -6.878 1.00 89.31 701 GLY A O 1
ATOM 5631 N N . VAL A 1 702 ? 22.094 -20.437 -9.101 1.00 91.38 702 VAL A N 1
ATOM 5632 C CA . VAL A 1 702 ? 21.572 -19.070 -9.168 1.00 91.38 702 VAL A CA 1
ATOM 5633 C C . VAL A 1 702 ? 20.120 -19.139 -9.625 1.00 91.38 702 VAL A C 1
ATOM 5635 O O . VAL A 1 702 ? 19.834 -19.565 -10.733 1.00 91.38 702 VAL A O 1
ATOM 5638 N N . GLU A 1 703 ? 19.196 -18.697 -8.780 1.00 91.94 703 GLU A N 1
ATOM 5639 C CA . GLU A 1 703 ? 17.782 -18.629 -9.144 1.00 91.94 703 GLU A CA 1
ATOM 5640 C C . GLU A 1 703 ? 17.468 -17.275 -9.781 1.00 91.94 703 GLU A C 1
ATOM 5642 O O . GLU A 1 703 ? 17.617 -16.226 -9.146 1.00 91.94 703 GLU A O 1
ATOM 5647 N N . ILE A 1 704 ? 17.024 -17.312 -11.037 1.00 93.06 704 ILE A N 1
ATOM 5648 C CA . ILE A 1 704 ? 16.422 -16.177 -11.734 1.00 93.06 704 ILE A CA 1
ATOM 5649 C C . ILE A 1 704 ? 14.923 -16.443 -11.816 1.00 93.06 704 ILE A C 1
ATOM 5651 O O . ILE A 1 704 ? 14.492 -17.529 -12.198 1.00 93.06 704 ILE A O 1
ATOM 5655 N N . HIS A 1 705 ? 14.140 -15.455 -11.409 1.00 94.06 705 HIS A N 1
ATOM 5656 C CA . HIS A 1 705 ? 12.710 -15.570 -11.203 1.00 94.06 705 HIS A CA 1
ATOM 5657 C C . HIS A 1 705 ? 11.974 -14.907 -12.357 1.00 94.06 705 HIS A C 1
ATOM 5659 O O . HIS A 1 705 ? 12.025 -13.688 -12.512 1.00 94.06 705 HIS A O 1
ATOM 5665 N N . ASN A 1 706 ? 11.302 -15.718 -13.164 1.00 91.81 706 ASN A N 1
ATOM 5666 C CA . ASN A 1 706 ? 10.508 -15.225 -14.279 1.00 91.81 706 ASN A CA 1
ATOM 5667 C C . ASN A 1 706 ? 9.251 -14.487 -13.788 1.00 91.81 706 ASN A C 1
ATOM 5669 O O . ASN A 1 706 ? 8.585 -14.945 -12.857 1.00 91.81 706 ASN A O 1
ATOM 5673 N N . ALA A 1 707 ? 8.948 -13.354 -14.411 1.00 92.94 707 ALA A N 1
ATOM 5674 C CA . ALA A 1 707 ? 7.844 -12.470 -14.075 1.00 92.94 707 ALA A CA 1
ATOM 5675 C C . ALA A 1 707 ? 7.055 -12.122 -15.336 1.00 92.94 707 ALA A C 1
ATOM 5677 O O . ALA A 1 707 ? 7.643 -11.797 -16.371 1.00 92.94 707 ALA A O 1
ATOM 5678 N N . TYR A 1 708 ? 5.730 -12.136 -15.231 1.00 94.19 708 TYR A N 1
ATOM 5679 C CA . TYR A 1 708 ? 4.842 -11.788 -16.335 1.00 94.19 708 TYR A CA 1
ATOM 5680 C C . TYR A 1 708 ? 3.959 -10.599 -15.977 1.00 94.19 708 TYR A C 1
ATOM 5682 O O . TYR A 1 708 ? 3.422 -10.498 -14.872 1.00 94.19 708 TYR A O 1
ATOM 5690 N N . GLY A 1 709 ? 3.827 -9.696 -16.940 1.00 92.44 709 GLY A N 1
ATOM 5691 C CA . GLY A 1 709 ? 3.038 -8.481 -16.867 1.00 92.44 709 GLY A CA 1
ATOM 5692 C C . GLY A 1 709 ? 3.100 -7.735 -18.196 1.00 92.44 709 GLY A C 1
ATOM 5693 O O . GLY A 1 709 ? 3.954 -8.001 -19.045 1.00 92.44 709 GLY A O 1
ATOM 5694 N N . LEU A 1 710 ? 2.190 -6.786 -18.349 1.00 91.38 710 LEU A N 1
ATOM 5695 C CA . LEU A 1 710 ? 2.015 -5.930 -19.517 1.00 91.38 710 LEU A CA 1
ATOM 5696 C C . LEU A 1 710 ? 1.690 -4.513 -19.045 1.00 91.38 710 LEU A C 1
ATOM 5698 O O . LEU A 1 710 ? 1.516 -4.290 -17.850 1.00 91.38 710 LEU A O 1
ATOM 5702 N N . THR A 1 711 ? 1.612 -3.530 -19.941 1.00 90.62 711 THR A N 1
ATOM 5703 C CA . THR A 1 711 ? 1.338 -2.155 -19.500 1.00 90.62 711 THR A CA 1
ATOM 5704 C C . THR A 1 711 ? -0.011 -2.058 -18.799 1.00 90.62 711 THR A C 1
ATOM 5706 O O . THR A 1 711 ? -0.080 -1.397 -17.779 1.00 90.62 711 THR A O 1
ATOM 5709 N N . GLU A 1 712 ? -1.038 -2.755 -19.283 1.00 95.25 712 GLU A N 1
ATOM 5710 C CA . GLU A 1 712 ? -2.404 -2.804 -18.745 1.00 95.25 712 GLU A CA 1
ATOM 5711 C C . GLU A 1 712 ? -2.515 -3.539 -17.397 1.00 95.25 712 GLU A C 1
ATOM 5713 O O . GLU A 1 712 ? -3.477 -3.337 -16.660 1.00 95.25 712 GLU A O 1
ATOM 5718 N N . ALA A 1 713 ? -1.527 -4.367 -17.051 1.00 95.75 713 ALA A N 1
ATOM 5719 C CA . ALA A 1 713 ? -1.398 -5.035 -15.758 1.00 95.75 713 ALA A CA 1
ATOM 5720 C C . ALA A 1 713 ? 0.103 -5.231 -15.449 1.00 95.75 713 ALA A C 1
ATOM 5722 O O . ALA A 1 713 ? 0.668 -6.275 -15.797 1.00 95.75 713 ALA A O 1
ATOM 5723 N N . PRO A 1 714 ? 0.770 -4.232 -14.825 1.00 93.75 714 PRO A N 1
ATOM 5724 C CA . PRO A 1 714 ? 2.237 -4.128 -14.761 1.00 93.75 714 PRO A CA 1
ATOM 5725 C C . PRO A 1 714 ? 2.971 -5.353 -14.213 1.00 93.75 714 PRO A C 1
ATOM 5727 O O . PRO A 1 714 ? 4.124 -5.592 -14.574 1.00 93.75 714 PRO A O 1
ATOM 5730 N N . LEU A 1 715 ? 2.314 -6.122 -13.345 1.00 94.75 715 LEU A N 1
ATOM 5731 C CA . LEU A 1 715 ? 2.769 -7.426 -12.879 1.00 94.75 715 LEU A CA 1
ATOM 5732 C C . LEU A 1 715 ? 1.550 -8.295 -12.548 1.00 94.75 715 LEU A C 1
ATOM 5734 O O . LEU A 1 715 ? 0.706 -7.914 -11.739 1.00 94.75 715 LEU A O 1
ATOM 5738 N N . VAL A 1 716 ? 1.460 -9.465 -13.171 1.00 95.94 716 VAL A N 1
ATOM 5739 C CA . VAL A 1 716 ? 0.359 -10.428 -13.008 1.00 95.94 716 VAL A CA 1
ATOM 5740 C C . VAL A 1 716 ? 0.816 -11.629 -12.192 1.00 95.94 716 VAL A C 1
ATOM 5742 O O . VAL A 1 716 ? 0.119 -12.040 -11.265 1.00 95.94 716 VAL A O 1
ATOM 5745 N N . SER A 1 717 ? 1.998 -12.165 -12.496 1.00 95.38 717 SER A N 1
ATOM 5746 C CA . SER A 1 717 ? 2.571 -13.323 -11.810 1.00 95.38 717 SER A CA 1
ATOM 5747 C C . SER A 1 717 ? 4.086 -13.203 -11.669 1.00 95.38 717 SER A C 1
ATOM 5749 O O . SER A 1 717 ? 4.753 -12.476 -12.411 1.00 95.38 717 SER A O 1
ATOM 5751 N N . LEU A 1 718 ? 4.633 -13.917 -10.687 1.00 93.75 718 LEU A N 1
ATOM 5752 C CA . LEU A 1 718 ? 6.065 -13.926 -10.404 1.00 93.75 718 LEU A CA 1
ATOM 5753 C C . LEU A 1 718 ? 6.478 -15.272 -9.807 1.00 93.75 718 LEU A C 1
ATOM 5755 O O . LEU A 1 718 ? 5.884 -15.725 -8.826 1.00 93.75 718 LEU A O 1
ATOM 5759 N N . ASN A 1 719 ? 7.543 -15.873 -10.339 1.00 91.94 719 ASN A N 1
ATOM 5760 C CA . ASN A 1 719 ? 8.253 -16.962 -9.670 1.00 91.94 719 ASN A CA 1
ATOM 5761 C C . ASN A 1 719 ? 8.900 -16.443 -8.380 1.00 91.94 719 ASN A C 1
ATOM 5763 O O . ASN A 1 719 ? 9.538 -15.391 -8.362 1.00 91.94 719 ASN A O 1
ATOM 5767 N N . ARG A 1 720 ? 8.765 -17.167 -7.270 1.00 85.44 720 ARG A N 1
ATOM 5768 C CA . ARG A 1 720 ? 9.205 -16.672 -5.952 1.00 85.44 720 ARG A CA 1
ATOM 5769 C C . ARG A 1 720 ? 10.341 -17.517 -5.411 1.00 85.44 720 ARG A C 1
ATOM 5771 O O . ARG A 1 720 ? 10.477 -18.686 -5.755 1.00 85.44 720 ARG A O 1
ATOM 5778 N N . HIS A 1 721 ? 11.136 -16.927 -4.526 1.00 81.06 721 HIS A N 1
ATOM 5779 C CA . HIS A 1 721 ? 12.176 -17.668 -3.825 1.00 81.06 721 HIS A CA 1
ATOM 5780 C C . HIS A 1 721 ? 11.553 -18.859 -3.078 1.00 81.06 721 HIS A C 1
ATOM 5782 O O . HIS A 1 721 ? 10.613 -18.681 -2.302 1.00 81.06 721 HIS A O 1
ATOM 5788 N N . GLY A 1 722 ? 12.081 -20.064 -3.298 1.00 78.75 722 GLY A N 1
ATOM 5789 C CA . GLY A 1 722 ? 11.539 -21.311 -2.743 1.00 78.75 722 GLY A CA 1
ATOM 5790 C C . GLY A 1 722 ? 10.370 -21.924 -3.527 1.00 78.75 722 GLY A C 1
ATOM 5791 O O . GLY A 1 722 ? 9.963 -23.036 -3.213 1.00 78.75 722 GLY A O 1
ATOM 5792 N N . ASN A 1 723 ? 9.859 -21.241 -4.555 1.00 82.56 723 ASN A N 1
ATOM 5793 C CA . ASN A 1 723 ? 8.846 -21.745 -5.486 1.00 82.56 723 ASN A CA 1
ATOM 5794 C C . ASN A 1 723 ? 9.129 -21.209 -6.903 1.00 82.56 723 ASN A C 1
ATOM 5796 O O . ASN A 1 723 ? 8.290 -20.565 -7.532 1.00 82.56 723 ASN A O 1
ATOM 5800 N N . ASN A 1 724 ? 10.370 -21.392 -7.365 1.00 89.56 724 ASN A N 1
ATOM 5801 C CA . ASN A 1 724 ? 10.814 -20.977 -8.691 1.00 89.56 724 ASN A CA 1
ATOM 5802 C C . ASN A 1 724 ? 10.727 -22.168 -9.650 1.00 89.56 724 ASN A C 1
ATOM 5804 O O . ASN A 1 724 ? 11.527 -23.099 -9.547 1.00 89.56 724 ASN A O 1
ATOM 5808 N N . ARG A 1 725 ? 9.754 -22.148 -10.567 1.00 90.44 725 ARG A N 1
ATOM 5809 C CA . ARG A 1 725 ? 9.526 -23.237 -11.526 1.00 90.44 725 ARG A CA 1
ATOM 5810 C C . ARG A 1 725 ? 9.924 -22.787 -12.927 1.00 90.44 725 ARG A C 1
ATOM 5812 O O . ARG A 1 725 ? 9.282 -21.911 -13.515 1.00 90.44 725 ARG A O 1
ATOM 5819 N N . ILE A 1 726 ? 10.989 -23.387 -13.453 1.00 90.38 726 ILE A N 1
ATOM 5820 C CA . ILE A 1 726 ? 11.488 -23.123 -14.809 1.00 90.38 726 ILE A CA 1
ATOM 5821 C C . ILE A 1 726 ? 10.408 -23.503 -15.828 1.00 90.38 726 ILE A C 1
ATOM 5823 O O . ILE A 1 726 ? 9.680 -24.472 -15.639 1.00 90.38 726 ILE A O 1
ATOM 5827 N N . GLY A 1 727 ? 10.276 -22.697 -16.882 1.00 85.69 727 GLY A N 1
ATOM 5828 C CA . GLY A 1 727 ? 9.226 -22.852 -17.893 1.00 85.69 727 GLY A CA 1
ATOM 5829 C C . GLY A 1 727 ? 7.883 -22.217 -17.522 1.00 85.69 727 GLY A C 1
ATOM 5830 O O . GLY A 1 727 ? 7.004 -22.132 -18.371 1.00 85.69 727 GLY A O 1
ATOM 5831 N N . THR A 1 728 ? 7.740 -21.704 -16.299 1.00 92.44 728 THR A N 1
ATOM 5832 C CA . THR A 1 728 ? 6.557 -20.951 -15.858 1.00 92.44 728 THR A CA 1
ATOM 5833 C C . THR A 1 728 ? 6.897 -19.472 -15.657 1.00 92.44 728 THR A C 1
ATOM 5835 O O . THR A 1 728 ? 8.070 -19.084 -15.592 1.00 92.44 728 THR A O 1
ATOM 5838 N N . VAL A 1 729 ? 5.868 -18.639 -15.519 1.00 92.56 729 VAL A N 1
ATOM 5839 C CA . VAL A 1 729 ? 5.966 -17.240 -15.061 1.00 92.56 729 VAL A CA 1
ATOM 5840 C C . VAL A 1 729 ? 5.503 -17.090 -13.603 1.00 92.56 729 VAL A C 1
ATOM 5842 O O . VAL A 1 729 ? 5.200 -15.990 -13.137 1.00 92.56 729 VAL A O 1
ATOM 5845 N N . GLY A 1 730 ? 5.469 -18.210 -12.877 1.00 93.38 730 GLY A N 1
ATOM 5846 C CA . GLY A 1 730 ? 5.117 -18.302 -11.468 1.00 93.38 730 GLY A CA 1
ATOM 5847 C C . GLY A 1 730 ? 3.629 -18.198 -11.173 1.00 93.38 730 GLY A C 1
ATOM 5848 O O . GLY A 1 730 ? 2.771 -18.426 -12.023 1.00 93.38 730 GLY A O 1
ATOM 5849 N N . GLU A 1 731 ? 3.329 -17.897 -9.917 1.00 92.75 731 GLU A N 1
ATOM 5850 C CA . GLU A 1 731 ? 1.960 -17.836 -9.409 1.00 92.75 731 GLU A CA 1
ATOM 5851 C C . GLU A 1 731 ? 1.408 -16.409 -9.500 1.00 92.75 731 GLU A C 1
ATOM 5853 O O . GLU A 1 731 ? 2.180 -15.447 -9.336 1.00 92.75 731 GLU A O 1
ATOM 5858 N N . PRO A 1 732 ? 0.088 -16.252 -9.719 1.00 94.12 732 PRO A N 1
ATOM 5859 C CA . PRO A 1 732 ? -0.572 -14.956 -9.656 1.00 94.12 732 PRO A CA 1
ATOM 5860 C C . PRO A 1 732 ? -0.229 -14.191 -8.374 1.00 94.12 732 PRO A C 1
ATOM 5862 O O . PRO A 1 732 ? -0.001 -14.768 -7.301 1.00 94.12 732 PRO A O 1
ATOM 5865 N N . LEU A 1 733 ? -0.174 -12.865 -8.479 1.00 93.06 733 LEU A N 1
ATOM 5866 C CA . LEU A 1 733 ? -0.085 -12.005 -7.304 1.00 93.06 733 LEU A CA 1
ATOM 5867 C C . LEU A 1 733 ? -1.301 -12.222 -6.376 1.00 93.06 733 LEU A C 1
ATOM 5869 O O . LEU A 1 733 ? -2.327 -12.751 -6.810 1.00 93.06 733 LEU A O 1
ATOM 5873 N N . PRO A 1 734 ? -1.216 -11.819 -5.093 1.00 88.06 734 PRO A N 1
ATOM 5874 C CA . PRO A 1 734 ? -2.385 -11.776 -4.213 1.00 88.06 734 PRO A CA 1
ATOM 5875 C C . PRO A 1 734 ? -3.582 -11.111 -4.906 1.00 88.06 734 PRO A C 1
ATOM 5877 O O . PRO A 1 734 ? -3.392 -10.285 -5.792 1.00 88.06 734 PRO A O 1
ATOM 5880 N N . GLU A 1 735 ? -4.812 -11.501 -4.564 1.00 90.88 735 GLU A N 1
ATOM 5881 C CA . GLU A 1 735 ? -6.055 -10.896 -5.094 1.00 90.88 735 GLU A CA 1
ATOM 5882 C C . GLU A 1 735 ? -6.198 -10.893 -6.635 1.00 90.88 735 GLU A C 1
ATOM 5884 O O . GLU A 1 735 ? -7.160 -10.344 -7.172 1.00 90.88 735 GLU A O 1
ATOM 5889 N N . THR A 1 736 ? -5.279 -11.543 -7.352 1.00 95.19 736 THR A N 1
ATOM 5890 C CA . THR A 1 736 ? -5.256 -11.618 -8.809 1.00 95.19 736 THR A CA 1
ATOM 5891 C C . THR A 1 736 ? -5.869 -12.929 -9.246 1.00 95.19 736 THR A C 1
ATOM 5893 O O . THR A 1 736 ? -5.369 -14.009 -8.933 1.00 95.19 736 THR A O 1
ATOM 5896 N N . LYS A 1 737 ? -6.956 -12.830 -10.000 1.00 96.56 737 LYS A N 1
ATOM 5897 C CA . LYS A 1 737 ? -7.614 -13.962 -10.636 1.00 96.56 737 LYS A CA 1
ATOM 5898 C C . LYS A 1 737 ? -7.142 -14.051 -12.076 1.00 96.56 737 LYS A C 1
ATOM 5900 O O . LYS A 1 737 ? -7.113 -13.047 -12.788 1.00 96.56 737 LYS A O 1
ATOM 5905 N N . VAL A 1 738 ? -6.802 -15.263 -12.490 1.00 96.25 738 VAL A N 1
ATOM 5906 C CA . VAL A 1 738 ? -6.441 -15.587 -13.868 1.00 96.25 738 VAL A CA 1
ATOM 5907 C C . VAL A 1 738 ? -7.321 -16.734 -14.339 1.00 96.25 738 VAL A C 1
ATOM 5909 O O . VAL A 1 738 ? -7.516 -17.704 -13.606 1.00 96.25 738 VAL A O 1
ATOM 5912 N N . ILE A 1 739 ? -7.885 -16.600 -15.532 1.00 95.75 739 ILE A N 1
ATOM 5913 C CA . ILE A 1 739 ? -8.643 -17.652 -16.214 1.00 95.75 739 ILE A CA 1
ATOM 5914 C C . ILE A 1 739 ? -8.258 -17.654 -17.693 1.00 95.75 739 ILE A C 1
ATOM 5916 O O . ILE A 1 739 ? -7.638 -16.706 -18.170 1.00 95.75 739 ILE A O 1
ATOM 5920 N N . PHE A 1 740 ? -8.638 -18.705 -18.408 1.00 95.31 740 PHE A N 1
ATOM 5921 C CA . PHE A 1 740 ? -8.404 -18.831 -19.842 1.00 95.31 740 PHE A CA 1
ATOM 5922 C C . PHE A 1 740 ? -9.729 -18.877 -20.598 1.00 95.31 740 PHE A C 1
ATOM 5924 O O . PHE A 1 740 ? -10.718 -19.415 -20.092 1.00 95.31 740 PHE A O 1
ATOM 5931 N N . SER A 1 741 ? -9.766 -18.268 -21.782 1.00 92.56 741 SER A N 1
ATOM 5932 C CA . SER A 1 741 ? -10.900 -18.381 -22.702 1.00 92.56 741 SER A CA 1
ATOM 5933 C C . SER A 1 741 ? -10.945 -19.770 -23.356 1.00 92.56 741 SER A C 1
ATOM 5935 O O . SER A 1 741 ? -10.052 -20.589 -23.159 1.00 92.56 741 SER A O 1
ATOM 5937 N N . GLN A 1 742 ? -11.977 -20.043 -24.163 1.00 86.62 742 GLN A N 1
ATOM 5938 C CA . GLN A 1 742 ? -12.045 -21.281 -24.961 1.00 86.62 742 GLN A CA 1
ATOM 5939 C C . GLN A 1 742 ? -10.924 -21.388 -26.011 1.00 86.62 742 GLN A C 1
ATOM 5941 O O . GLN A 1 742 ? -10.663 -22.474 -26.513 1.00 86.62 742 GLN A O 1
ATOM 5946 N N . GLU A 1 743 ? -10.282 -20.268 -26.344 1.00 85.44 743 GLU A N 1
ATOM 5947 C CA . GLU A 1 743 ? -9.180 -20.171 -27.304 1.00 85.44 743 GLU A CA 1
ATOM 5948 C C . GLU A 1 743 ? -7.828 -19.970 -26.593 1.00 85.44 743 GLU A C 1
ATOM 5950 O O . GLU A 1 743 ? -6.922 -19.347 -27.148 1.00 85.44 743 GLU A O 1
ATOM 5955 N N . ASP A 1 744 ? -7.723 -20.415 -25.337 1.00 89.69 744 ASP A N 1
ATOM 5956 C CA . ASP A 1 744 ? -6.519 -20.357 -24.497 1.00 89.69 744 ASP A CA 1
ATOM 5957 C C . ASP A 1 744 ? -5.950 -18.944 -24.260 1.00 89.69 744 ASP A C 1
ATOM 5959 O O . ASP A 1 744 ? -4.791 -18.791 -23.869 1.00 89.69 744 ASP A O 1
ATOM 5963 N N . GLU A 1 745 ? -6.748 -17.887 -24.454 1.00 94.69 745 GLU A N 1
ATOM 5964 C CA . GLU A 1 745 ? -6.339 -16.516 -24.127 1.00 94.69 745 GLU A CA 1
ATOM 5965 C C . GLU A 1 745 ? -6.433 -16.263 -22.627 1.00 94.69 745 GLU A C 1
ATOM 5967 O O . GLU A 1 745 ? -7.468 -16.506 -22.001 1.00 94.69 745 GLU A O 1
ATOM 5972 N N . LEU A 1 746 ? -5.350 -15.733 -22.064 1.00 96.56 746 LEU A N 1
ATOM 5973 C CA . LEU A 1 746 ? -5.266 -15.347 -20.671 1.00 96.56 746 LEU A CA 1
ATOM 5974 C C . LEU A 1 746 ? -6.149 -14.123 -20.401 1.00 96.56 746 LEU A C 1
ATOM 5976 O O . LEU A 1 746 ? -5.994 -13.054 -20.993 1.00 96.56 746 LEU A O 1
ATOM 5980 N N . MET A 1 747 ? -7.035 -14.272 -19.424 1.00 97.56 747 MET A N 1
ATOM 5981 C CA . MET A 1 747 ? -7.847 -13.199 -18.875 1.00 97.56 747 MET A CA 1
ATOM 5982 C C . MET A 1 747 ? -7.449 -12.929 -17.428 1.00 97.56 747 MET A C 1
ATOM 5984 O O . MET A 1 747 ? -7.335 -13.850 -16.614 1.00 97.56 747 MET A O 1
ATOM 5988 N N . VAL A 1 748 ? -7.267 -11.653 -17.090 1.00 98.06 748 VAL A N 1
ATOM 5989 C CA . VAL A 1 748 ? -6.794 -11.224 -15.767 1.00 98.06 748 VAL A CA 1
ATOM 5990 C C . VAL A 1 748 ? -7.806 -10.297 -15.108 1.00 98.06 748 VAL A C 1
ATOM 5992 O O . VAL A 1 748 ? -8.316 -9.367 -15.728 1.00 98.06 748 VAL A O 1
ATOM 5995 N N . LYS A 1 749 ? -8.075 -10.516 -13.821 1.00 97.56 749 LYS A N 1
ATOM 5996 C CA . LYS A 1 749 ? -8.888 -9.622 -12.992 1.00 97.56 749 LYS A CA 1
ATOM 5997 C C . LYS A 1 749 ? -8.225 -9.433 -11.638 1.00 97.56 749 LYS A C 1
ATOM 5999 O O . LYS A 1 749 ? -7.978 -10.402 -10.927 1.00 97.56 749 LYS A O 1
ATOM 6004 N N . GLY A 1 750 ? -7.965 -8.190 -11.263 1.00 95.94 750 GLY A N 1
ATOM 6005 C CA . GLY A 1 750 ? -7.348 -7.865 -9.983 1.00 95.94 750 GLY A CA 1
ATOM 6006 C C . GLY A 1 750 ? -7.042 -6.373 -9.853 1.00 95.94 750 GLY A C 1
ATOM 6007 O O . GLY A 1 750 ? -7.237 -5.625 -10.813 1.00 95.94 750 GLY A O 1
ATOM 6008 N N . PRO A 1 751 ? -6.570 -5.916 -8.683 1.00 94.62 751 PRO A N 1
ATOM 6009 C CA . PRO A 1 751 ? -6.395 -4.488 -8.413 1.00 94.62 751 PRO A CA 1
ATOM 6010 C C . PRO A 1 751 ? -5.245 -3.824 -9.193 1.00 94.62 751 PRO A C 1
ATOM 6012 O O . PRO A 1 751 ? -5.156 -2.598 -9.225 1.00 94.62 751 PRO A O 1
ATOM 6015 N N . GLN A 1 752 ? -4.357 -4.599 -9.822 1.00 95.88 752 GLN A N 1
ATOM 6016 C CA . GLN A 1 752 ? -3.319 -4.089 -10.726 1.00 95.88 752 GLN A CA 1
ATOM 6017 C C . GLN A 1 752 ? -3.823 -3.757 -12.128 1.00 95.88 752 GLN A C 1
ATOM 6019 O O . GLN A 1 752 ? -3.093 -3.125 -12.887 1.00 95.88 752 GLN A O 1
ATOM 6024 N N . VAL A 1 753 ? -4.999 -4.261 -12.503 1.00 97.38 753 VAL A N 1
ATOM 6025 C CA . VAL A 1 753 ? -5.534 -4.095 -13.852 1.00 97.38 753 VAL A CA 1
ATOM 6026 C C . VAL A 1 753 ? -5.927 -2.631 -14.046 1.00 97.38 753 VAL A C 1
ATOM 6028 O O . VAL A 1 753 ? -6.554 -2.024 -13.173 1.00 97.38 753 VAL A O 1
ATOM 6031 N N . THR A 1 754 ? -5.519 -2.060 -15.177 1.00 96.88 754 THR A N 1
ATOM 6032 C CA . THR A 1 754 ? -5.874 -0.698 -15.584 1.00 96.88 754 THR A CA 1
ATOM 6033 C C . THR A 1 754 ? -7.396 -0.503 -15.596 1.00 96.88 754 THR A C 1
ATOM 6035 O O . THR A 1 754 ? -8.115 -1.415 -16.005 1.00 96.88 754 THR A O 1
ATOM 6038 N N . PRO A 1 755 ? -7.916 0.674 -15.204 1.00 94.75 755 PRO A N 1
ATOM 6039 C CA . PRO A 1 755 ? -9.315 1.025 -15.437 1.00 94.75 755 PRO A CA 1
ATOM 6040 C C . PRO A 1 755 ? -9.689 1.100 -16.927 1.00 94.75 755 PRO A C 1
ATOM 6042 O O . PRO A 1 755 ? -10.864 0.968 -17.257 1.00 94.75 755 PRO A O 1
ATOM 6045 N N . GLY A 1 756 ? -8.710 1.302 -17.816 1.00 94.75 756 GLY A N 1
ATOM 6046 C CA . GLY A 1 756 ? -8.919 1.416 -19.258 1.00 94.75 756 GLY A CA 1
ATOM 6047 C C . GLY A 1 756 ? -7.896 2.322 -19.947 1.00 94.75 756 GLY A C 1
ATOM 6048 O O . GLY A 1 756 ? -6.904 2.759 -19.349 1.00 94.75 756 GLY A O 1
ATOM 6049 N N . TYR A 1 757 ? -8.144 2.612 -21.221 1.00 94.19 757 TYR A N 1
ATOM 6050 C CA . TYR A 1 757 ? -7.380 3.609 -21.967 1.00 94.19 757 TYR A CA 1
ATOM 6051 C C . TYR A 1 757 ? -7.898 5.024 -21.682 1.00 94.19 757 TYR A C 1
ATOM 6053 O O . TYR A 1 757 ? -9.044 5.202 -21.282 1.00 94.19 757 TYR A O 1
ATOM 6061 N N . PHE A 1 758 ? -7.026 6.019 -21.838 1.00 94.06 758 PHE A N 1
ATOM 6062 C CA . PHE A 1 758 ? -7.367 7.431 -21.673 1.00 94.06 758 PHE A CA 1
ATOM 6063 C C . PHE A 1 758 ? -8.169 7.963 -22.865 1.00 94.06 758 PHE A C 1
ATOM 6065 O O . PHE A 1 758 ? -9.037 8.810 -22.693 1.00 94.06 758 PHE A O 1
ATOM 6072 N N . GLU A 1 759 ? -7.851 7.486 -24.066 1.00 88.94 759 GLU A N 1
ATOM 6073 C CA . GLU A 1 759 ? -8.547 7.837 -25.298 1.00 88.94 759 GLU A CA 1
ATOM 6074 C C . GLU A 1 759 ? -9.902 7.108 -25.389 1.00 88.94 759 GLU A C 1
ATOM 6076 O O . GLU A 1 759 ? -9.935 5.880 -25.507 1.00 88.94 759 GLU A O 1
ATOM 6081 N N . ASP A 1 760 ? -11.008 7.860 -25.362 1.00 79.69 760 ASP A N 1
ATOM 6082 C CA . ASP A 1 760 ? -12.382 7.327 -25.360 1.00 79.69 760 ASP A CA 1
ATOM 6083 C C . ASP A 1 760 ? -12.737 6.561 -26.649 1.00 79.69 760 ASP A C 1
ATOM 6085 O O . ASP A 1 760 ? -13.602 5.685 -26.648 1.00 79.69 760 ASP A O 1
ATOM 6089 N N . GLU A 1 761 ? -12.082 6.878 -27.769 1.00 82.38 761 GLU A N 1
ATOM 6090 C CA . GLU A 1 761 ? -12.287 6.213 -29.059 1.00 82.38 761 GLU A CA 1
ATOM 6091 C C . GLU A 1 761 ? -11.673 4.807 -29.149 1.00 82.38 761 GLU A C 1
ATOM 6093 O O . GLU A 1 761 ? -11.959 4.068 -30.096 1.00 82.38 761 GLU A O 1
ATOM 6098 N N . LEU A 1 762 ? -10.809 4.427 -28.203 1.00 82.38 762 LEU A N 1
ATOM 6099 C CA . LEU A 1 762 ? -10.192 3.105 -28.185 1.00 82.38 762 LEU A CA 1
ATOM 6100 C C . LEU A 1 762 ? -11.118 2.087 -27.514 1.00 82.38 762 LEU A C 1
ATOM 6102 O O . LEU A 1 762 ? -11.665 2.326 -26.441 1.00 82.38 762 LEU A O 1
ATOM 6106 N N . GLU A 1 763 ? -11.237 0.897 -28.113 1.00 85.62 763 GLU A N 1
ATOM 6107 C CA . GLU A 1 763 ? -11.948 -0.212 -27.471 1.00 85.62 763 GLU A CA 1
ATOM 6108 C C . GLU A 1 763 ? -11.292 -0.533 -26.120 1.00 85.62 763 GLU A C 1
ATOM 6110 O O . GLU A 1 763 ? -10.072 -0.725 -26.033 1.00 85.62 763 GLU A O 1
ATOM 6115 N N . SER A 1 764 ? -12.115 -0.588 -25.069 1.00 89.25 764 SER A N 1
ATOM 6116 C CA . SER A 1 764 ? -11.660 -0.941 -23.727 1.00 89.25 764 SER A CA 1
ATOM 6117 C C . SER A 1 764 ? -10.956 -2.301 -23.746 1.00 89.25 764 SER A C 1
ATOM 6119 O O . SER A 1 764 ? -11.477 -3.256 -24.329 1.00 89.25 764 SER A O 1
ATOM 6121 N N . PRO A 1 765 ? -9.809 -2.445 -23.060 1.00 89.69 765 PRO A N 1
ATOM 6122 C CA . PRO A 1 765 ? -9.151 -3.740 -22.937 1.00 89.69 765 PRO A CA 1
ATOM 6123 C C . PRO A 1 765 ? -9.902 -4.672 -21.963 1.00 89.69 765 PRO A C 1
ATOM 6125 O O . PRO A 1 765 ? -9.524 -5.834 -21.797 1.00 89.69 765 PRO A O 1
ATOM 6128 N N . LEU A 1 766 ? -10.955 -4.168 -21.303 1.00 94.38 766 LEU A N 1
ATOM 6129 C CA . LEU A 1 766 ? -11.760 -4.887 -20.324 1.00 94.38 766 LEU A CA 1
ATOM 6130 C C . LEU A 1 766 ? -13.104 -5.330 -20.915 1.00 94.38 766 LEU A C 1
ATOM 6132 O O . LEU A 1 766 ? -13.846 -4.511 -21.454 1.00 94.38 766 LEU A O 1
ATOM 6136 N N . LYS A 1 767 ? -13.475 -6.596 -20.698 1.00 93.38 767 LYS A N 1
ATOM 6137 C CA . LYS A 1 767 ? -14.833 -7.120 -20.939 1.00 93.38 767 LYS A CA 1
ATOM 6138 C C . LYS A 1 767 ? -15.331 -7.791 -19.661 1.00 93.38 767 LYS A C 1
ATOM 6140 O O . LYS A 1 767 ? -14.627 -8.619 -19.089 1.00 93.38 767 LYS A O 1
ATOM 6145 N N . ASP A 1 768 ? -16.486 -7.369 -19.148 1.00 89.94 768 ASP A N 1
ATOM 6146 C CA . ASP A 1 768 ? -17.059 -7.840 -17.870 1.00 89.94 768 ASP A CA 1
ATOM 6147 C C . ASP A 1 768 ? -16.087 -7.758 -16.666 1.00 89.94 768 ASP A C 1
ATOM 6149 O O . ASP A 1 768 ? -16.085 -8.575 -15.734 1.00 89.94 768 ASP A O 1
ATOM 6153 N N . GLY A 1 769 ? -15.214 -6.745 -16.685 1.00 90.69 769 GLY A N 1
ATOM 6154 C CA . GLY A 1 769 ? -14.177 -6.521 -15.674 1.00 90.69 769 GLY A CA 1
ATOM 6155 C C . GLY A 1 769 ? -12.982 -7.479 -15.750 1.00 90.69 769 GLY A C 1
ATOM 6156 O O . GLY A 1 769 ? -12.213 -7.540 -14.791 1.00 90.69 769 GLY A O 1
ATOM 6157 N N . TRP A 1 770 ? -12.834 -8.230 -16.844 1.00 96.81 770 TRP A N 1
ATOM 6158 C CA . TRP A 1 770 ? -11.654 -9.030 -17.166 1.00 96.81 770 TRP A CA 1
ATOM 6159 C C . TRP A 1 770 ? -10.825 -8.346 -18.246 1.00 96.81 770 TRP A C 1
ATOM 6161 O O . TRP A 1 770 ? -11.353 -7.973 -19.291 1.00 96.81 770 TRP A O 1
ATOM 6171 N N . LEU A 1 771 ? -9.524 -8.217 -18.006 1.00 97.12 771 LEU A N 1
ATOM 6172 C CA . LEU A 1 771 ? -8.545 -7.804 -19.003 1.00 97.12 771 LEU A CA 1
ATOM 6173 C C . LEU A 1 771 ? -8.247 -8.973 -19.936 1.00 97.12 771 LEU A C 1
ATOM 6175 O O . LEU A 1 771 ? -7.754 -10.001 -19.474 1.00 97.12 771 LEU A O 1
ATOM 6179 N N . TYR A 1 772 ? -8.489 -8.784 -21.229 1.00 94.81 772 TYR A N 1
ATOM 6180 C CA . TYR A 1 772 ? -8.063 -9.707 -22.280 1.00 94.81 772 TYR A CA 1
ATOM 6181 C C . TYR A 1 772 ? -6.635 -9.337 -22.677 1.00 94.81 772 TYR A C 1
ATOM 6183 O O . TYR A 1 772 ? -6.402 -8.258 -23.225 1.00 94.81 772 TYR A O 1
ATOM 6191 N N . THR A 1 773 ? -5.658 -10.180 -22.338 1.00 93.38 773 THR A N 1
ATOM 6192 C CA . THR A 1 773 ? -4.242 -9.800 -22.480 1.00 93.38 773 THR A CA 1
ATOM 6193 C C . THR A 1 773 ? -3.732 -9.921 -23.916 1.00 93.38 773 THR A C 1
ATOM 6195 O O . THR A 1 773 ? -2.711 -9.323 -24.260 1.00 93.38 773 THR A O 1
ATOM 6198 N N . GLY A 1 774 ? -4.417 -10.693 -24.765 1.00 89.94 774 GLY A N 1
ATOM 6199 C CA . GLY A 1 774 ? -3.909 -11.121 -26.066 1.00 89.94 774 GLY A CA 1
ATOM 6200 C C . GLY A 1 774 ? -2.795 -12.170 -25.990 1.00 89.94 774 GLY A C 1
ATOM 6201 O O . GLY A 1 774 ? -2.282 -12.559 -27.041 1.00 89.94 774 GLY A O 1
ATOM 6202 N N . ASP A 1 775 ? -2.419 -12.630 -24.793 1.00 90.75 775 ASP A N 1
ATOM 6203 C CA . ASP A 1 775 ? -1.408 -13.668 -24.576 1.00 90.75 775 ASP A CA 1
ATOM 6204 C C . ASP A 1 775 ? -2.074 -15.027 -24.335 1.00 90.75 775 ASP A C 1
ATOM 6206 O O . ASP A 1 775 ? -3.126 -15.113 -23.702 1.00 90.75 775 ASP A O 1
ATOM 6210 N N . LEU A 1 776 ? -1.459 -16.094 -24.841 1.00 91.94 776 LEU A N 1
ATOM 6211 C CA . LEU A 1 776 ? -1.971 -17.460 -24.760 1.00 91.94 776 LEU A CA 1
ATOM 6212 C C . LEU A 1 776 ? -1.226 -18.273 -23.706 1.00 91.94 776 LEU A C 1
ATOM 6214 O O . LEU A 1 776 ? -0.021 -18.089 -23.499 1.00 91.94 776 LEU A O 1
ATOM 6218 N N . GLY A 1 777 ? -1.894 -19.233 -23.074 1.00 92.56 777 GLY A N 1
ATOM 6219 C CA . GLY A 1 777 ? -1.260 -20.032 -22.030 1.00 92.56 777 GLY A CA 1
ATOM 6220 C C . GLY A 1 777 ? -2.168 -21.040 -21.346 1.00 92.56 777 GLY A C 1
ATOM 6221 O O . GLY A 1 777 ? -3.250 -21.354 -21.821 1.00 92.56 777 GLY A O 1
ATOM 6222 N N . TYR A 1 778 ? -1.706 -21.541 -20.203 1.00 93.81 778 TYR A N 1
ATOM 6223 C CA . TYR A 1 778 ? -2.497 -22.384 -19.305 1.00 93.81 778 TYR A CA 1
ATOM 6224 C C . TYR A 1 778 ? -1.961 -22.309 -17.865 1.00 93.81 778 TYR A C 1
ATOM 6226 O O . TYR A 1 778 ? -0.865 -21.797 -17.615 1.00 93.81 778 TYR A O 1
ATOM 6234 N N . ILE A 1 779 ? -2.732 -22.826 -16.901 1.00 94.06 779 ILE A N 1
ATOM 6235 C CA . ILE A 1 779 ? -2.257 -23.087 -15.533 1.00 94.06 779 ILE A CA 1
ATOM 6236 C C . ILE A 1 779 ? -1.834 -24.552 -15.459 1.00 94.06 779 ILE A C 1
ATOM 6238 O O . ILE A 1 779 ? -2.615 -25.439 -15.806 1.00 94.06 779 ILE A O 1
ATOM 6242 N N . ASN A 1 780 ? -0.605 -24.819 -15.026 1.00 90.19 780 ASN A N 1
ATOM 6243 C CA . ASN A 1 780 ? -0.130 -26.191 -14.861 1.00 90.19 780 ASN A CA 1
ATOM 6244 C C . ASN A 1 780 ? -0.769 -26.876 -13.623 1.00 90.19 780 ASN A C 1
ATOM 6246 O O . ASN A 1 780 ? -1.355 -26.191 -12.779 1.00 90.19 780 ASN A O 1
ATOM 6250 N N . PRO A 1 781 ? -0.669 -28.213 -13.474 1.00 87.81 781 PRO A N 1
ATOM 6251 C CA . PRO A 1 781 ? -1.270 -28.937 -12.345 1.00 87.81 781 PRO A CA 1
ATOM 6252 C C . PRO A 1 781 ? -0.817 -28.445 -10.963 1.00 87.81 781 PRO A C 1
ATOM 6254 O O . PRO A 1 781 ? -1.545 -28.582 -9.983 1.00 87.81 781 PRO A O 1
ATOM 6257 N N . GLU A 1 782 ? 0.372 -27.849 -10.875 1.00 84.31 782 GLU A N 1
ATOM 6258 C CA . GLU A 1 782 ? 0.935 -27.302 -9.642 1.00 84.31 782 GLU A CA 1
ATOM 6259 C C . GLU A 1 782 ? 0.491 -25.853 -9.351 1.00 84.31 782 GLU A C 1
ATOM 6261 O O . GLU A 1 782 ? 0.929 -25.271 -8.354 1.00 84.31 782 GLU A O 1
ATOM 6266 N N . GLY A 1 783 ? -0.347 -25.248 -10.200 1.00 84.44 783 GLY A N 1
ATOM 6267 C CA . GLY A 1 783 ? -0.937 -23.919 -9.998 1.00 84.44 783 GLY A CA 1
ATOM 6268 C C . GLY A 1 783 ? -0.124 -22.733 -10.536 1.00 84.44 783 GLY A C 1
ATOM 6269 O O . GLY A 1 783 ? -0.448 -21.585 -10.234 1.00 84.44 783 GLY A O 1
ATOM 6270 N N . SER A 1 784 ? 0.930 -22.968 -11.320 1.00 92.88 784 SER A N 1
ATOM 6271 C CA . SER A 1 784 ? 1.732 -21.913 -11.953 1.00 92.88 784 SER A CA 1
ATOM 6272 C C . SER A 1 784 ? 1.251 -21.575 -13.359 1.00 92.88 784 SER A C 1
ATOM 6274 O O . SER A 1 784 ? 0.870 -22.449 -14.137 1.00 92.88 784 SER A O 1
ATOM 6276 N N . LEU A 1 785 ? 1.331 -20.290 -13.694 1.00 94.88 785 LEU A N 1
ATOM 6277 C CA . LEU A 1 785 ? 0.980 -19.761 -15.002 1.00 94.88 785 LEU A CA 1
ATOM 6278 C C . LEU A 1 785 ? 2.096 -20.047 -16.019 1.00 94.88 785 LEU A C 1
ATOM 6280 O O . LEU A 1 785 ? 3.278 -19.811 -15.747 1.00 94.88 785 LEU A O 1
ATOM 6284 N N . VAL A 1 786 ? 1.716 -20.522 -17.203 1.00 92.81 786 VAL A N 1
ATOM 6285 C CA . VAL A 1 786 ? 2.598 -20.742 -18.356 1.00 92.81 786 VAL A CA 1
ATOM 6286 C C . VAL A 1 786 ? 2.100 -19.890 -19.516 1.00 92.81 786 VAL A C 1
ATOM 6288 O O . VAL A 1 786 ? 0.925 -19.958 -19.863 1.00 92.81 786 VAL A O 1
ATOM 6291 N N . ILE A 1 787 ? 2.997 -19.108 -20.120 1.00 90.00 787 ILE A N 1
ATOM 6292 C CA . ILE A 1 787 ? 2.720 -18.322 -21.328 1.00 90.00 787 ILE A CA 1
ATOM 6293 C C . ILE A 1 787 ? 3.336 -19.046 -22.523 1.00 90.00 787 ILE A C 1
ATOM 6295 O O . ILE A 1 787 ? 4.498 -19.449 -22.470 1.00 90.00 787 ILE A O 1
ATOM 6299 N N . THR A 1 788 ? 2.547 -19.221 -23.577 1.00 85.06 788 THR A N 1
ATOM 6300 C CA . THR A 1 788 ? 2.890 -20.027 -24.763 1.00 85.06 788 THR A CA 1
ATOM 6301 C C . THR A 1 788 ? 3.038 -19.207 -26.040 1.00 85.06 788 THR A C 1
ATOM 6303 O O . THR A 1 788 ? 3.547 -19.724 -27.027 1.00 85.06 788 THR A O 1
ATOM 6306 N N . GLY A 1 789 ? 2.612 -17.944 -26.029 1.00 80.00 789 GLY A N 1
ATOM 6307 C CA . GLY A 1 789 ? 2.755 -17.032 -27.158 1.00 80.00 789 GLY A CA 1
ATOM 6308 C C . GLY A 1 789 ? 1.777 -15.867 -27.067 1.00 80.00 789 GLY A C 1
ATOM 6309 O O . GLY A 1 789 ? 1.049 -15.730 -26.082 1.00 80.00 789 GLY A O 1
ATOM 6310 N N . ARG A 1 790 ? 1.737 -15.038 -28.112 1.00 80.38 790 ARG A N 1
ATOM 6311 C CA . ARG A 1 790 ? 0.832 -13.887 -28.209 1.00 80.38 790 ARG A CA 1
ATOM 6312 C C . ARG A 1 790 ? -0.021 -13.976 -29.459 1.00 80.38 790 ARG A C 1
ATOM 6314 O O . ARG A 1 790 ? 0.518 -14.031 -30.558 1.00 80.38 790 ARG A O 1
ATOM 6321 N N . ARG A 1 791 ? -1.347 -13.913 -29.312 1.00 79.56 791 ARG A N 1
ATOM 6322 C CA . ARG A 1 791 ? -2.331 -14.169 -30.379 1.00 79.56 791 ARG A CA 1
ATOM 6323 C C . ARG A 1 791 ? -2.038 -13.426 -31.683 1.00 79.56 791 ARG A C 1
ATOM 6325 O O . ARG A 1 791 ? -2.102 -14.030 -32.742 1.00 79.56 791 ARG A O 1
ATOM 6332 N N . LYS A 1 792 ? -1.720 -12.129 -31.607 1.00 74.06 792 LYS A N 1
ATOM 6333 C CA . LYS A 1 792 ? -1.455 -11.285 -32.790 1.00 74.06 792 LYS A CA 1
ATOM 6334 C C . LYS A 1 792 ? -0.066 -11.474 -33.405 1.00 74.06 792 LYS A C 1
ATOM 6336 O O . LYS A 1 792 ? 0.166 -10.983 -34.499 1.00 74.06 792 LYS A O 1
ATOM 6341 N N . GLU A 1 793 ? 0.853 -12.121 -32.694 1.00 73.56 793 GLU A N 1
ATOM 6342 C CA . GLU A 1 793 ? 2.220 -12.373 -33.168 1.00 73.56 793 GLU A CA 1
ATOM 6343 C C . GLU A 1 793 ? 2.422 -13.826 -33.607 1.00 73.56 793 GLU A C 1
ATOM 6345 O O . GLU A 1 793 ? 3.487 -14.154 -34.119 1.00 73.56 793 GLU A O 1
ATOM 6350 N N . LEU A 1 794 ? 1.424 -14.698 -33.422 1.00 75.06 794 LEU A N 1
ATOM 6351 C CA . LEU A 1 794 ? 1.495 -16.068 -33.912 1.00 75.06 794 LEU A CA 1
ATOM 6352 C C . LEU A 1 794 ? 1.616 -16.070 -35.431 1.00 75.06 794 LEU A C 1
ATOM 6354 O O . LEU A 1 794 ? 0.815 -15.448 -36.125 1.00 75.06 794 LEU A O 1
ATOM 6358 N N . ILE A 1 795 ? 2.590 -16.826 -35.927 1.00 78.12 795 ILE A N 1
ATOM 6359 C CA . ILE A 1 795 ? 2.718 -17.100 -37.350 1.00 78.12 795 ILE A CA 1
ATOM 6360 C C . ILE A 1 795 ? 1.826 -18.291 -37.672 1.00 78.12 795 ILE A C 1
ATOM 6362 O O . ILE A 1 795 ? 2.047 -19.388 -37.147 1.00 78.12 795 ILE A O 1
ATOM 6366 N N . ILE A 1 796 ? 0.845 -18.107 -38.554 1.00 75.81 796 ILE A N 1
ATOM 6367 C CA . ILE A 1 796 ? 0.040 -19.217 -39.066 1.00 75.81 796 ILE A CA 1
ATOM 6368 C C . ILE A 1 796 ? 0.645 -19.648 -40.394 1.00 75.81 796 ILE A C 1
ATOM 6370 O O . ILE A 1 796 ? 0.630 -18.941 -41.400 1.00 75.81 796 ILE A O 1
ATOM 6374 N N . ASN A 1 797 ? 1.228 -20.840 -40.405 1.00 77.56 797 ASN A N 1
ATOM 6375 C CA . ASN A 1 797 ? 1.867 -21.359 -41.606 1.00 77.56 797 ASN A CA 1
ATOM 6376 C C . ASN A 1 797 ? 0.831 -21.905 -42.611 1.00 77.56 797 ASN A C 1
ATOM 6378 O O . ASN A 1 797 ? -0.353 -22.054 -42.307 1.00 77.56 797 ASN A O 1
ATOM 6382 N N . SER A 1 798 ? 1.269 -22.277 -43.817 1.00 72.75 798 SER A N 1
ATOM 6383 C CA . SER A 1 798 ? 0.369 -22.792 -44.868 1.00 72.75 798 SER A CA 1
ATOM 6384 C C . SER A 1 798 ? -0.308 -24.128 -44.527 1.00 72.75 798 SER A C 1
ATOM 6386 O O . SER A 1 798 ? -1.206 -24.556 -45.245 1.00 72.75 798 SER A O 1
ATOM 6388 N N . TYR A 1 799 ? 0.142 -24.813 -43.471 1.00 69.19 799 TYR A N 1
ATOM 6389 C CA . TYR A 1 799 ? -0.473 -26.039 -42.955 1.00 69.19 799 TYR A CA 1
ATOM 6390 C C . TYR A 1 799 ? -1.523 -25.758 -41.870 1.00 69.19 799 TYR A C 1
ATOM 6392 O O . TYR A 1 799 ? -2.056 -26.700 -41.290 1.00 69.19 799 TYR A O 1
ATOM 6400 N N . GLY A 1 800 ? -1.793 -24.485 -41.561 1.00 54.31 800 GLY A N 1
ATOM 6401 C CA . GLY A 1 800 ? -2.715 -24.078 -40.502 1.00 54.31 800 GLY A CA 1
ATOM 6402 C C . GLY A 1 800 ? -2.164 -24.273 -39.088 1.00 54.31 800 GLY A C 1
ATOM 6403 O O . GLY A 1 800 ? -2.913 -24.143 -38.123 1.00 54.31 800 GLY A O 1
ATOM 6404 N N . LYS A 1 801 ? -0.869 -24.588 -38.932 1.00 70.94 801 LYS A N 1
ATOM 6405 C CA . LYS A 1 801 ? -0.239 -24.660 -37.611 1.00 70.94 801 LYS A CA 1
ATOM 6406 C C . LYS A 1 801 ? 0.118 -23.248 -37.149 1.00 70.94 801 LYS A C 1
ATOM 6408 O O . LYS A 1 801 ? 0.860 -22.546 -37.833 1.00 70.94 801 LYS A O 1
ATOM 6413 N N . SER A 1 802 ? -0.380 -22.894 -35.968 1.00 73.62 802 SER A N 1
ATOM 6414 C CA . SER A 1 802 ? 0.004 -21.692 -35.233 1.00 73.62 802 SER A CA 1
ATOM 6415 C C . SER A 1 802 ? 1.367 -21.888 -34.565 1.00 73.62 802 SER A C 1
ATOM 6417 O O . SER A 1 802 ? 1.610 -22.923 -33.936 1.00 73.62 802 SER A O 1
ATOM 6419 N N . ILE A 1 803 ? 2.269 -20.929 -34.747 1.00 78.44 803 ILE A N 1
ATOM 6420 C CA . ILE A 1 803 ? 3.653 -20.970 -34.271 1.00 78.44 803 ILE A CA 1
ATOM 6421 C C . ILE A 1 803 ? 3.933 -19.697 -33.478 1.00 78.44 803 ILE A C 1
ATOM 6423 O O . ILE A 1 803 ? 3.680 -18.609 -33.984 1.00 78.44 803 ILE A O 1
ATOM 6427 N N . ASP A 1 804 ? 4.503 -19.819 -32.277 1.00 80.44 804 ASP A N 1
ATOM 6428 C CA . ASP A 1 804 ? 5.037 -18.672 -31.536 1.00 80.44 804 ASP A CA 1
ATOM 6429 C C . ASP A 1 804 ? 6.448 -18.318 -32.041 1.00 80.44 804 ASP A C 1
ATOM 6431 O O . ASP A 1 804 ? 7.410 -19.038 -31.735 1.00 80.44 804 ASP A O 1
ATOM 6435 N N . PRO A 1 805 ? 6.616 -17.229 -32.817 1.00 83.62 805 PRO A N 1
ATOM 6436 C CA . PRO A 1 805 ? 7.933 -16.838 -33.294 1.00 83.62 805 PRO A CA 1
ATOM 6437 C C . PRO A 1 805 ? 8.853 -16.394 -32.156 1.00 83.62 805 PRO A C 1
ATOM 6439 O O . PRO A 1 805 ? 10.056 -16.620 -32.248 1.00 83.62 805 PRO A O 1
ATOM 6442 N N . LEU A 1 806 ? 8.330 -15.821 -31.066 1.00 80.94 806 LEU A N 1
ATOM 6443 C CA . LEU A 1 806 ? 9.160 -15.292 -29.978 1.00 80.94 806 LEU A CA 1
ATOM 6444 C C . LEU A 1 806 ? 9.933 -16.403 -29.263 1.00 80.94 806 LEU A C 1
ATOM 6446 O O . LEU A 1 806 ? 11.086 -16.200 -28.874 1.00 80.94 806 LEU A O 1
ATOM 6450 N N . HIS A 1 807 ? 9.322 -17.582 -29.112 1.00 79.38 807 HIS A N 1
ATOM 6451 C CA . HIS A 1 807 ? 9.987 -18.765 -28.573 1.00 79.38 807 HIS A CA 1
ATOM 6452 C C . HIS A 1 807 ? 11.208 -19.160 -29.412 1.00 79.38 807 HIS A C 1
ATOM 6454 O O . HIS A 1 807 ? 12.306 -19.331 -28.884 1.00 79.38 807 HIS A O 1
ATOM 6460 N N . ILE A 1 808 ? 11.032 -19.276 -30.729 1.00 85.94 808 ILE A N 1
ATOM 6461 C CA . ILE A 1 808 ? 12.096 -19.721 -31.633 1.00 85.94 808 ILE A CA 1
ATOM 6462 C C . ILE A 1 808 ? 13.152 -18.617 -31.807 1.00 85.94 808 ILE A C 1
ATOM 6464 O O . ILE A 1 808 ? 14.344 -18.906 -31.827 1.00 85.94 808 ILE A O 1
ATOM 6468 N N . GLU A 1 809 ? 12.752 -17.347 -31.856 1.00 87.50 809 GLU A N 1
ATOM 6469 C CA . GLU A 1 809 ? 13.666 -16.199 -31.852 1.00 87.50 809 GLU A CA 1
ATOM 6470 C C . GLU A 1 809 ? 14.544 -16.170 -30.601 1.00 87.50 809 GLU A C 1
ATOM 6472 O O . GLU A 1 809 ? 15.741 -15.915 -30.705 1.00 87.50 809 GLU A O 1
ATOM 6477 N N . ALA A 1 810 ? 13.990 -16.486 -29.424 1.00 80.00 810 ALA A N 1
ATOM 6478 C CA . ALA A 1 810 ? 14.783 -16.611 -28.205 1.00 80.00 810 ALA A CA 1
ATOM 6479 C C . ALA A 1 810 ? 15.848 -17.712 -28.315 1.00 80.00 810 ALA A C 1
ATOM 6481 O O . ALA A 1 810 ? 16.970 -17.490 -27.875 1.00 80.00 810 ALA A O 1
ATOM 6482 N N . LEU A 1 811 ? 15.535 -18.850 -28.950 1.00 83.69 811 LEU A N 1
ATOM 6483 C CA . LEU A 1 811 ? 16.514 -19.913 -29.221 1.00 83.69 811 LEU A CA 1
ATOM 6484 C C . LEU A 1 811 ? 17.586 -19.468 -30.225 1.00 83.69 811 LEU A C 1
ATOM 6486 O O . LEU A 1 811 ? 18.765 -19.764 -30.051 1.00 83.69 811 LEU A O 1
ATOM 6490 N N . LEU A 1 812 ? 17.194 -18.756 -31.283 1.00 87.69 812 LEU A N 1
ATOM 6491 C CA . LEU A 1 812 ? 18.115 -18.261 -32.310 1.00 87.69 812 LEU A CA 1
ATOM 6492 C C . LEU A 1 812 ? 19.079 -17.204 -31.757 1.00 87.69 812 LEU A C 1
ATOM 6494 O O . LEU A 1 812 ? 20.247 -17.203 -32.136 1.00 87.69 812 LEU A O 1
ATOM 6498 N N . ARG A 1 813 ? 18.623 -16.363 -30.820 1.00 87.31 813 ARG A N 1
ATOM 6499 C CA . ARG A 1 813 ? 19.461 -15.387 -30.100 1.00 87.31 813 ARG A CA 1
ATOM 6500 C C . ARG A 1 813 ? 20.516 -16.029 -29.192 1.00 87.31 813 ARG A C 1
ATOM 6502 O O . ARG A 1 813 ? 21.444 -15.350 -28.773 1.00 87.31 813 ARG A O 1
ATOM 6509 N N . GLU A 1 814 ? 20.414 -17.327 -28.895 1.00 81.00 814 GLU A N 1
ATOM 6510 C CA . GLU A 1 814 ? 21.472 -18.049 -28.174 1.00 81.00 814 GLU A CA 1
ATOM 6511 C C . GLU A 1 814 ? 22.673 -18.402 -29.060 1.00 81.00 814 GLU A C 1
ATOM 6513 O O . GLU A 1 814 ? 23.723 -18.804 -28.541 1.00 81.00 814 GLU A O 1
ATOM 6518 N N . LEU A 1 815 ? 22.531 -18.306 -30.387 1.00 83.62 815 LEU A N 1
ATOM 6519 C CA . LEU A 1 815 ? 23.638 -18.557 -31.299 1.00 83.62 815 LEU A CA 1
ATOM 6520 C C . LEU A 1 815 ? 24.710 -17.468 -31.133 1.00 83.62 815 LEU A C 1
ATOM 6522 O O . LEU A 1 815 ? 24.374 -16.285 -31.074 1.00 83.62 815 LEU A O 1
ATOM 6526 N N . PRO A 1 816 ? 26.006 -17.838 -31.091 1.00 76.38 816 PRO A N 1
ATOM 6527 C CA . PRO A 1 816 ? 27.082 -16.854 -31.093 1.00 76.38 816 PRO A CA 1
ATOM 6528 C C . PRO A 1 816 ? 26.940 -15.903 -32.285 1.00 76.38 816 PRO A C 1
ATOM 6530 O O . PRO A 1 816 ? 26.572 -16.351 -33.370 1.00 76.38 816 PRO A O 1
ATOM 6533 N N . GLN A 1 817 ? 27.274 -14.625 -32.086 1.00 83.81 817 GLN A N 1
ATOM 6534 C CA . GLN A 1 817 ? 27.276 -13.574 -33.115 1.00 83.81 817 GLN A CA 1
ATOM 6535 C C . GLN A 1 817 ? 25.887 -13.121 -33.595 1.00 83.81 817 GLN A C 1
ATOM 6537 O O . GLN A 1 817 ? 25.822 -12.211 -34.412 1.00 83.81 817 GLN A O 1
ATOM 6542 N N . VAL A 1 818 ? 24.780 -13.709 -33.117 1.00 86.31 818 VAL A N 1
ATOM 6543 C CA . VAL A 1 818 ? 23.419 -13.223 -33.410 1.00 86.31 818 VAL A CA 1
ATOM 6544 C C . VAL A 1 818 ? 23.015 -12.195 -32.355 1.00 86.31 818 VAL A C 1
ATOM 6546 O O . VAL A 1 818 ? 22.769 -12.533 -31.199 1.00 86.31 818 VAL A O 1
ATOM 6549 N N . ALA A 1 819 ? 22.934 -10.928 -32.757 1.00 80.31 819 ALA A N 1
ATOM 6550 C CA . ALA A 1 819 ? 22.582 -9.811 -31.887 1.00 80.31 819 ALA A CA 1
ATOM 6551 C C . ALA A 1 819 ? 21.062 -9.632 -31.745 1.00 80.31 819 ALA A C 1
ATOM 6553 O O . ALA A 1 819 ? 20.579 -9.332 -30.651 1.00 80.31 819 ALA A O 1
ATOM 6554 N N . GLU A 1 820 ? 20.315 -9.814 -32.836 1.00 85.44 820 GLU A N 1
ATOM 6555 C CA . GLU A 1 820 ? 18.850 -9.772 -32.862 1.00 85.44 820 GLU A CA 1
ATOM 6556 C C . GLU A 1 820 ? 18.304 -10.641 -34.003 1.00 85.44 820 GLU A C 1
ATOM 6558 O O . GLU A 1 820 ? 18.998 -10.914 -34.986 1.00 85.44 820 GLU A O 1
ATOM 6563 N N . VAL A 1 821 ? 17.058 -11.093 -33.876 1.00 89.81 821 VAL A N 1
ATOM 6564 C CA . VAL A 1 821 ? 16.412 -11.952 -34.872 1.00 89.81 821 VAL A CA 1
ATOM 6565 C C . VAL A 1 821 ? 14.921 -11.666 -34.989 1.00 89.81 821 VAL A C 1
ATOM 6567 O O . VAL A 1 821 ? 14.229 -11.508 -33.986 1.00 89.81 821 VAL A O 1
ATOM 6570 N N . MET A 1 822 ? 14.421 -11.675 -36.224 1.00 89.44 822 MET A N 1
ATOM 6571 C CA . MET A 1 822 ? 12.992 -11.698 -36.521 1.00 89.44 822 MET A CA 1
ATOM 6572 C C . MET A 1 822 ? 12.646 -12.918 -37.364 1.00 89.44 822 MET A C 1
ATOM 6574 O O . MET A 1 822 ? 13.194 -13.115 -38.450 1.00 89.44 822 MET A O 1
ATOM 6578 N N . LEU A 1 823 ? 11.699 -13.720 -36.895 1.00 89.88 823 LEU A N 1
ATOM 6579 C CA . LEU A 1 823 ? 11.090 -14.767 -37.696 1.00 89.88 823 LEU A CA 1
ATOM 6580 C C . LEU A 1 823 ? 9.949 -14.221 -38.535 1.00 89.88 823 LEU A C 1
ATOM 6582 O O . LEU A 1 823 ? 9.100 -13.462 -38.070 1.00 89.88 823 LEU A O 1
ATOM 6586 N N . VAL A 1 824 ? 9.927 -14.682 -39.779 1.00 88.44 824 VAL A N 1
ATOM 6587 C CA . VAL A 1 824 ? 8.880 -14.416 -40.760 1.00 88.44 824 VAL A CA 1
ATOM 6588 C C . VAL A 1 824 ? 8.468 -15.731 -41.418 1.00 88.44 824 VAL A C 1
ATOM 6590 O O . VAL A 1 824 ? 9.265 -16.663 -41.534 1.00 88.44 824 VAL A O 1
ATOM 6593 N N . GLY A 1 825 ? 7.219 -15.833 -41.861 1.00 82.50 825 GLY A N 1
ATOM 6594 C CA . GLY A 1 825 ? 6.725 -17.075 -42.467 1.00 82.50 825 GLY A CA 1
ATOM 6595 C C . GLY A 1 825 ? 5.209 -17.204 -42.577 1.00 82.50 825 GLY A C 1
ATOM 6596 O O . GLY A 1 825 ? 4.723 -18.317 -42.769 1.00 82.50 825 GLY A O 1
ATOM 6597 N N . GLU A 1 826 ? 4.466 -16.101 -42.460 1.00 80.81 826 GLU A N 1
ATOM 6598 C CA . GLU A 1 826 ? 3.001 -16.109 -42.513 1.00 80.81 826 GLU A CA 1
ATOM 6599 C C . GLU A 1 826 ? 2.497 -16.715 -43.829 1.00 80.81 826 GLU A C 1
ATOM 6601 O O . GLU A 1 826 ? 2.947 -16.346 -44.921 1.00 80.81 826 GLU A O 1
ATOM 6606 N N . GLY A 1 827 ? 1.603 -17.700 -43.730 1.00 71.81 827 GLY A N 1
ATOM 6607 C CA . GLY A 1 827 ? 1.052 -18.424 -44.874 1.00 71.81 827 GLY A CA 1
ATOM 6608 C C . GLY A 1 827 ? 2.078 -19.212 -45.700 1.00 71.81 827 GLY A C 1
ATOM 6609 O O . GLY A 1 827 ? 1.770 -19.619 -46.822 1.00 71.81 827 GLY A O 1
ATOM 6610 N N . LYS A 1 828 ? 3.304 -19.435 -45.201 1.00 81.56 828 LYS A N 1
ATOM 6611 C CA . LYS A 1 828 ? 4.356 -20.215 -45.885 1.00 81.56 828 LYS A CA 1
ATOM 6612 C C . LYS A 1 828 ? 4.496 -21.621 -45.292 1.00 81.56 828 LYS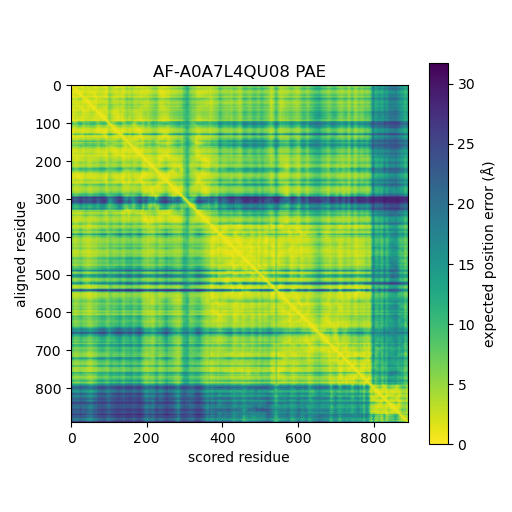 A C 1
ATOM 6614 O O . LYS A 1 828 ? 4.153 -21.824 -44.134 1.00 81.56 828 LYS A O 1
ATOM 6619 N N . PRO A 1 829 ? 5.028 -22.610 -46.037 1.00 76.62 829 PRO A N 1
ATOM 6620 C CA . PRO A 1 829 ? 5.252 -23.963 -45.512 1.00 76.62 829 PRO A CA 1
ATOM 6621 C C . PRO A 1 829 ? 6.486 -24.079 -44.598 1.00 76.62 829 PRO A C 1
ATOM 6623 O O . PRO A 1 829 ? 6.823 -25.178 -44.157 1.00 76.62 829 PRO A O 1
ATOM 6626 N N . TYR A 1 830 ? 7.197 -22.979 -44.352 1.00 80.88 830 TYR A N 1
ATOM 6627 C CA . TYR A 1 830 ? 8.411 -22.918 -43.542 1.00 80.88 830 TYR A CA 1
ATOM 6628 C C . TYR A 1 830 ? 8.606 -21.518 -42.956 1.00 80.88 830 TYR A C 1
ATOM 6630 O O . TYR A 1 830 ? 8.044 -20.548 -43.468 1.00 80.88 830 TYR A O 1
ATOM 6638 N N . LEU A 1 831 ? 9.470 -21.414 -41.944 1.00 90.06 831 LEU A N 1
ATOM 6639 C CA . LEU A 1 831 ? 9.923 -20.138 -41.394 1.00 90.06 831 LEU A CA 1
ATOM 6640 C C . LEU A 1 831 ? 11.247 -19.692 -42.023 1.00 90.06 831 LEU A C 1
ATOM 6642 O O . LEU A 1 831 ? 12.090 -20.520 -42.397 1.00 90.06 831 LEU A O 1
ATOM 6646 N N . SER A 1 832 ? 11.443 -18.379 -42.077 1.00 93.06 832 SER A N 1
ATOM 6647 C CA . SER A 1 832 ? 12.707 -17.729 -42.412 1.00 93.06 832 SER A CA 1
ATOM 6648 C C . SER A 1 832 ? 13.134 -16.799 -41.276 1.00 93.06 832 SER A C 1
ATOM 6650 O O . SER A 1 832 ? 12.284 -16.159 -40.662 1.00 93.06 832 SER A O 1
ATOM 6652 N N . ALA A 1 833 ? 14.436 -16.699 -41.010 1.00 94.06 833 ALA A N 1
ATOM 6653 C CA . ALA A 1 833 ? 14.983 -15.796 -39.995 1.00 94.06 833 ALA A CA 1
ATOM 6654 C C . ALA A 1 833 ? 15.708 -14.602 -40.629 1.00 94.06 833 ALA A C 1
ATOM 6656 O O . ALA A 1 833 ? 16.588 -14.778 -41.470 1.00 94.06 833 ALA A O 1
ATOM 6657 N N . LEU A 1 834 ? 15.365 -13.391 -40.206 1.00 92.88 834 LEU A N 1
ATOM 6658 C CA . LEU A 1 834 ? 16.128 -12.177 -40.480 1.00 92.88 834 LEU A CA 1
ATOM 6659 C C . LEU A 1 834 ? 17.053 -11.936 -39.287 1.00 92.88 834 LEU A C 1
ATOM 6661 O O . LEU A 1 834 ? 16.573 -11.855 -38.159 1.00 92.88 834 LEU A O 1
ATOM 6665 N N . LEU A 1 835 ? 18.361 -11.893 -39.525 1.00 92.06 835 LEU A N 1
ATOM 6666 C CA . LEU A 1 835 ? 19.388 -11.865 -38.487 1.00 92.06 835 LEU A CA 1
ATOM 6667 C C . LEU A 1 835 ? 20.153 -10.544 -38.525 1.00 92.06 835 LEU A C 1
ATOM 6669 O O . LEU A 1 835 ? 20.683 -10.163 -39.568 1.00 92.06 835 LEU A O 1
ATOM 6673 N N . TRP A 1 836 ? 20.276 -9.906 -37.367 1.00 90.44 836 TRP A N 1
ATOM 6674 C CA . TRP A 1 836 ? 21.278 -8.877 -37.110 1.00 90.44 836 TRP A CA 1
ATOM 6675 C C . TRP A 1 836 ? 22.415 -9.522 -36.340 1.00 90.44 836 TRP A C 1
ATOM 6677 O O . TRP A 1 836 ? 22.183 -10.220 -35.350 1.00 90.44 836 TRP A O 1
ATOM 6687 N N . VAL A 1 837 ? 23.636 -9.325 -36.818 1.00 88.75 837 VAL A N 1
ATOM 6688 C CA . VAL A 1 837 ? 24.820 -10.046 -36.350 1.00 88.75 837 VAL A CA 1
ATOM 6689 C C . VAL A 1 837 ? 25.939 -9.079 -35.988 1.00 88.75 837 VAL A C 1
ATOM 6691 O O . VAL A 1 837 ? 25.938 -7.940 -36.446 1.00 88.75 837 VAL A O 1
ATOM 6694 N N . ASP A 1 838 ? 26.879 -9.534 -35.166 1.00 80.75 838 ASP A N 1
ATOM 6695 C CA . ASP A 1 838 ? 28.093 -8.777 -34.845 1.00 80.75 838 ASP A CA 1
ATOM 6696 C C . ASP A 1 838 ? 29.034 -8.685 -36.073 1.00 80.75 838 ASP A C 1
ATOM 6698 O O . ASP A 1 838 ? 28.988 -9.537 -36.966 1.00 80.75 838 ASP A O 1
ATOM 6702 N N . ASP A 1 839 ? 29.907 -7.667 -36.124 1.00 75.81 839 ASP A N 1
ATOM 6703 C CA . ASP A 1 839 ? 30.784 -7.367 -37.279 1.00 75.81 839 ASP A CA 1
ATOM 6704 C C . ASP A 1 839 ? 31.700 -8.539 -37.708 1.00 75.81 839 ASP A C 1
ATOM 6706 O O . ASP A 1 839 ? 32.142 -8.603 -38.857 1.00 75.81 839 ASP A O 1
ATOM 6710 N N . ASP A 1 840 ? 31.994 -9.479 -36.806 1.00 80.44 840 ASP A N 1
ATOM 6711 C CA . ASP A 1 840 ? 32.905 -10.615 -36.992 1.00 80.44 840 ASP A CA 1
ATOM 6712 C C . ASP A 1 840 ? 32.192 -11.980 -37.141 1.00 80.44 840 ASP A C 1
ATOM 6714 O O . ASP A 1 840 ? 32.724 -13.027 -36.753 1.00 80.44 840 ASP A O 1
ATOM 6718 N N . TYR A 1 841 ? 30.986 -11.995 -37.721 1.00 83.81 841 TYR A N 1
ATOM 6719 C CA . TYR A 1 841 ? 30.155 -13.200 -37.835 1.00 83.81 841 TYR A CA 1
ATOM 6720 C C . TYR A 1 841 ? 30.664 -14.281 -38.819 1.00 83.81 841 TYR A C 1
ATOM 6722 O O . TYR A 1 841 ? 31.337 -14.014 -39.816 1.00 83.81 841 TYR A O 1
ATOM 6730 N N . SER A 1 842 ? 30.255 -15.539 -38.592 1.00 89.88 842 SER A N 1
ATOM 6731 C CA . SER A 1 842 ? 30.471 -16.676 -39.500 1.00 89.88 842 SER A CA 1
ATOM 6732 C C . SER A 1 842 ? 29.151 -17.286 -39.985 1.00 89.88 842 SER A C 1
ATOM 6734 O O . SER A 1 842 ? 28.427 -17.950 -39.240 1.00 89.88 842 SER A O 1
ATOM 6736 N N . SER A 1 843 ? 28.876 -17.145 -41.286 1.00 88.81 843 SER A N 1
ATOM 6737 C CA . SER A 1 843 ? 27.697 -17.738 -41.948 1.00 88.81 843 SER A CA 1
ATOM 6738 C C . SER A 1 843 ? 27.587 -19.258 -41.758 1.00 88.81 843 SER A C 1
ATOM 6740 O O . SER A 1 843 ? 26.488 -19.813 -41.655 1.00 88.81 843 SER A O 1
ATOM 6742 N N . GLU A 1 844 ? 28.727 -19.951 -41.710 1.00 90.38 844 GLU A N 1
ATOM 6743 C CA . GLU A 1 844 ? 28.770 -21.401 -41.530 1.00 90.38 844 GLU A CA 1
ATOM 6744 C C . GLU A 1 844 ? 28.380 -21.795 -40.099 1.00 90.38 844 GLU A C 1
ATOM 6746 O O . GLU A 1 844 ? 27.568 -22.703 -39.907 1.00 90.38 844 GLU A O 1
ATOM 6751 N N . GLN A 1 845 ? 28.887 -21.074 -39.094 1.00 87.62 845 GLN A N 1
ATOM 6752 C CA . GLN A 1 845 ? 28.538 -21.314 -37.691 1.00 87.62 845 GLN A CA 1
ATOM 6753 C C . GLN A 1 845 ? 27.056 -21.039 -37.423 1.00 87.62 845 GLN A C 1
ATOM 6755 O O . GLN A 1 845 ? 26.397 -21.856 -36.776 1.00 87.62 845 GLN A O 1
ATOM 6760 N N . ILE A 1 846 ? 26.513 -19.956 -37.987 1.00 90.56 846 ILE A N 1
ATOM 6761 C CA . ILE A 1 846 ? 25.080 -19.636 -37.919 1.00 90.56 846 ILE A CA 1
ATOM 6762 C C . ILE A 1 846 ? 24.252 -20.767 -38.546 1.00 90.56 846 ILE A C 1
ATOM 6764 O O . ILE A 1 846 ? 23.338 -21.291 -37.908 1.00 90.56 846 ILE A O 1
ATOM 6768 N N . SER A 1 847 ? 24.614 -21.233 -39.747 1.00 91.44 847 SER A N 1
ATOM 6769 C CA . SER A 1 847 ? 23.911 -22.337 -40.427 1.00 91.44 847 SER A CA 1
ATOM 6770 C C . SER A 1 847 ? 23.917 -23.636 -39.621 1.00 91.44 847 SER A C 1
ATOM 6772 O O . SER A 1 847 ? 22.893 -24.322 -39.508 1.00 91.44 847 SER A O 1
ATOM 6774 N N . GLN A 1 848 ? 25.066 -23.990 -39.040 1.00 91.31 848 GLN A N 1
ATOM 6775 C CA . GLN A 1 848 ? 25.193 -25.168 -38.182 1.00 91.31 848 GLN A CA 1
ATOM 6776 C C . GLN A 1 848 ? 24.376 -25.014 -36.892 1.00 91.31 848 GLN A C 1
ATOM 6778 O O . GLN A 1 848 ? 23.750 -25.977 -36.444 1.00 91.31 848 GLN A O 1
ATOM 6783 N N . GLY A 1 849 ? 24.355 -23.813 -36.311 1.00 90.81 849 GLY A N 1
ATOM 6784 C CA . GLY A 1 849 ? 23.559 -23.458 -35.139 1.00 90.81 849 GLY A CA 1
ATOM 6785 C C . GLY A 1 849 ? 22.059 -23.618 -35.375 1.00 90.81 849 GLY A C 1
ATOM 6786 O O . GLY A 1 849 ? 21.400 -24.376 -34.662 1.00 90.81 849 GLY A O 1
ATOM 6787 N N . ILE A 1 850 ? 21.538 -23.005 -36.440 1.00 92.56 850 ILE A N 1
ATOM 6788 C CA . ILE A 1 850 ? 20.131 -23.129 -36.854 1.00 92.56 850 ILE A CA 1
ATOM 6789 C C . ILE A 1 850 ? 19.773 -24.597 -37.112 1.00 92.56 850 ILE A C 1
ATOM 6791 O O . ILE A 1 850 ? 18.735 -25.083 -36.664 1.00 92.56 850 ILE A O 1
ATOM 6795 N N . SER A 1 851 ? 20.660 -25.351 -37.769 1.00 91.31 851 SER A N 1
ATOM 6796 C CA . SER A 1 851 ? 20.451 -26.783 -38.022 1.00 91.31 851 SER A CA 1
ATOM 6797 C C . SER A 1 851 ? 20.353 -27.612 -36.740 1.00 91.31 851 SER A C 1
ATOM 6799 O O . SER A 1 851 ? 19.621 -28.600 -36.716 1.00 91.31 851 SER A O 1
ATOM 6801 N N . LYS A 1 852 ? 21.071 -27.235 -35.673 1.00 89.00 852 LYS A N 1
ATOM 6802 C CA . LYS A 1 852 ? 20.953 -27.875 -34.352 1.00 89.00 852 LYS A CA 1
ATOM 6803 C C . LYS A 1 852 ? 19.630 -27.520 -33.681 1.00 89.00 852 LYS A C 1
ATOM 6805 O O . LYS A 1 852 ? 18.954 -28.436 -33.225 1.00 89.00 852 LYS A O 1
ATOM 6810 N N . ILE A 1 853 ? 19.243 -26.243 -33.679 1.00 87.06 853 ILE A N 1
ATOM 6811 C CA . ILE A 1 853 ? 17.962 -25.776 -33.119 1.00 87.06 853 ILE A CA 1
ATOM 6812 C C . ILE A 1 853 ? 16.792 -26.502 -33.797 1.00 87.06 853 ILE A C 1
ATOM 6814 O O . ILE A 1 853 ? 15.947 -27.087 -33.124 1.00 87.06 853 ILE A O 1
ATOM 6818 N N . ASN A 1 854 ? 16.809 -26.585 -35.129 1.00 89.75 854 ASN A N 1
ATOM 6819 C CA . ASN A 1 854 ? 15.780 -27.254 -35.927 1.00 89.75 854 ASN A CA 1
ATOM 6820 C C . ASN A 1 854 ? 15.549 -28.731 -35.568 1.00 89.75 854 ASN A C 1
ATOM 6822 O O . ASN A 1 854 ? 14.460 -29.241 -35.825 1.00 89.75 854 ASN A O 1
ATOM 6826 N N . ARG A 1 855 ? 16.529 -29.437 -34.987 1.00 86.62 855 ARG A N 1
ATOM 6827 C CA . ARG A 1 855 ? 16.352 -30.841 -34.556 1.00 86.62 855 ARG A CA 1
ATOM 6828 C C . ARG A 1 855 ? 15.365 -30.980 -33.400 1.00 86.62 855 ARG A C 1
ATOM 6830 O O . ARG A 1 855 ? 14.774 -32.044 -33.256 1.00 86.62 855 ARG A O 1
ATOM 6837 N N . ASN A 1 856 ? 15.187 -29.915 -32.623 1.00 78.69 856 ASN A N 1
ATOM 6838 C CA . ASN A 1 856 ? 14.290 -29.867 -31.471 1.00 78.69 856 ASN A CA 1
ATOM 6839 C C . ASN A 1 856 ? 12.942 -29.204 -31.799 1.00 78.69 856 ASN A C 1
ATOM 6841 O O . ASN A 1 856 ? 12.087 -29.105 -30.927 1.00 78.69 856 ASN A O 1
ATOM 6845 N N . LEU A 1 857 ? 12.750 -28.755 -33.044 1.00 78.94 857 LEU A N 1
ATOM 6846 C CA . LEU A 1 857 ? 11.522 -28.124 -33.516 1.00 78.94 857 LEU A CA 1
ATOM 6847 C C . LEU A 1 857 ? 10.741 -29.086 -34.411 1.00 78.94 857 LEU A C 1
ATOM 6849 O O . LEU A 1 857 ? 11.322 -29.862 -35.183 1.00 78.94 857 LEU A O 1
ATOM 6853 N N . SER A 1 858 ? 9.411 -29.017 -34.358 1.00 75.94 858 SER A N 1
ATOM 6854 C CA . SER A 1 858 ? 8.584 -29.776 -35.296 1.00 75.94 858 SER A CA 1
ATOM 6855 C C . SER A 1 858 ? 8.817 -29.290 -36.730 1.00 75.94 858 SER A C 1
ATOM 6857 O O . SER A 1 858 ? 9.168 -28.135 -36.957 1.00 75.94 858 SER A O 1
ATOM 6859 N N . ARG A 1 859 ? 8.601 -30.155 -37.732 1.00 77.00 859 ARG A N 1
ATOM 6860 C CA . ARG A 1 859 ? 8.847 -29.814 -39.151 1.00 77.00 859 ARG A CA 1
ATOM 6861 C C . ARG A 1 859 ? 8.304 -28.439 -39.581 1.00 77.00 859 ARG A C 1
ATOM 6863 O O . ARG A 1 859 ? 9.047 -27.748 -40.274 1.00 77.00 859 ARG A O 1
ATOM 6870 N N . PRO A 1 860 ? 7.079 -28.029 -39.198 1.00 75.25 860 PRO A N 1
ATOM 6871 C CA . PRO A 1 860 ? 6.542 -26.738 -39.614 1.00 75.25 860 PRO A CA 1
ATOM 6872 C C . PRO A 1 860 ? 7.107 -25.526 -38.846 1.00 75.25 860 PRO A C 1
ATOM 6874 O O . PRO A 1 860 ? 6.936 -24.407 -39.310 1.00 75.25 860 PRO A O 1
ATOM 6877 N N . GLU A 1 861 ? 7.781 -25.736 -37.711 1.00 82.12 861 GLU A N 1
ATOM 6878 C CA . GLU A 1 861 ? 8.472 -24.700 -36.914 1.00 82.12 861 GLU A CA 1
ATOM 6879 C C . GLU A 1 861 ? 9.940 -24.521 -37.323 1.00 82.12 861 GLU A C 1
ATOM 6881 O O . GLU A 1 861 ? 10.620 -23.620 -36.844 1.00 82.12 861 GLU A O 1
ATOM 6886 N N . GLN A 1 862 ? 10.466 -25.391 -38.188 1.00 88.50 862 GLN A N 1
ATOM 6887 C CA . GLN A 1 862 ? 11.869 -25.324 -38.578 1.00 88.50 862 GLN A CA 1
ATOM 6888 C C . GLN A 1 862 ? 12.153 -24.091 -39.440 1.00 88.50 862 GLN A C 1
ATOM 6890 O O . GLN A 1 862 ? 11.478 -23.830 -40.440 1.00 88.50 862 GLN A O 1
ATOM 6895 N N . VAL A 1 863 ? 13.236 -23.395 -39.102 1.00 92.12 863 VAL A N 1
ATOM 6896 C CA . VAL A 1 863 ? 13.784 -22.285 -39.881 1.00 92.12 863 VAL A CA 1
ATOM 6897 C C . VAL A 1 863 ? 14.527 -22.863 -41.079 1.00 92.12 863 VAL A C 1
ATOM 6899 O O . VAL A 1 863 ? 15.570 -23.500 -40.923 1.00 92.12 863 VAL A O 1
ATOM 6902 N N . LYS A 1 864 ? 13.975 -22.700 -42.282 1.00 91.56 864 LYS A N 1
ATOM 6903 C CA . LYS A 1 864 ? 14.552 -23.266 -43.514 1.00 91.56 864 LYS A CA 1
ATOM 6904 C C . LYS A 1 864 ? 15.474 -22.302 -44.241 1.00 91.56 864 LYS A C 1
ATOM 6906 O O . LYS A 1 864 ? 16.405 -22.761 -44.891 1.00 91.56 864 LYS A O 1
ATOM 6911 N N . ASN A 1 865 ? 15.226 -21.003 -44.112 1.00 91.75 865 ASN A N 1
ATOM 6912 C CA . ASN A 1 865 ? 16.033 -19.959 -44.732 1.00 91.75 865 ASN A CA 1
ATOM 6913 C C . ASN A 1 865 ? 16.421 -18.909 -43.697 1.00 91.75 865 ASN A C 1
ATOM 6915 O O . ASN A 1 865 ? 15.720 -18.714 -42.705 1.00 91.75 865 ASN A O 1
ATOM 6919 N N . TRP A 1 866 ? 17.518 -18.209 -43.939 1.00 94.25 866 TRP A N 1
ATOM 6920 C CA . TRP A 1 866 ? 17.901 -17.064 -43.130 1.00 94.25 866 TRP A CA 1
ATOM 6921 C C . TRP A 1 866 ? 18.640 -16.038 -43.986 1.00 94.25 866 TRP A C 1
ATOM 6923 O O . TRP A 1 866 ? 19.244 -16.388 -45.001 1.00 94.25 866 TRP A O 1
ATOM 6933 N N . ALA A 1 867 ? 18.546 -14.772 -43.597 1.00 92.31 867 ALA A N 1
ATOM 6934 C CA . ALA A 1 867 ? 19.221 -13.659 -44.246 1.00 92.31 867 ALA A CA 1
ATOM 6935 C C . ALA A 1 867 ? 19.828 -12.749 -43.184 1.00 92.31 867 ALA A C 1
ATOM 6937 O O . ALA A 1 867 ? 19.224 -12.538 -42.133 1.00 92.31 867 ALA A O 1
ATOM 6938 N N . ILE A 1 868 ? 21.009 -12.208 -43.472 1.00 90.69 868 ILE A N 1
ATOM 6939 C CA . ILE A 1 868 ? 21.620 -11.178 -42.636 1.00 90.69 868 ILE A CA 1
ATOM 6940 C C . ILE A 1 868 ? 21.176 -9.821 -43.142 1.00 90.69 868 ILE A C 1
ATOM 6942 O O . ILE A 1 868 ? 21.209 -9.549 -44.344 1.00 90.69 868 ILE A O 1
ATOM 6946 N N . ILE A 1 869 ? 20.743 -8.994 -42.207 1.00 89.38 869 ILE A N 1
ATOM 6947 C CA . ILE A 1 869 ? 20.223 -7.670 -42.477 1.00 89.38 869 ILE A CA 1
ATOM 6948 C C . ILE A 1 869 ? 21.335 -6.640 -42.269 1.00 89.38 869 ILE A C 1
ATOM 6950 O O . ILE A 1 869 ? 22.027 -6.657 -41.257 1.00 89.38 869 ILE A O 1
ATOM 6954 N N . ALA A 1 870 ? 21.519 -5.769 -43.265 1.00 74.06 870 ALA A N 1
ATOM 6955 C CA . ALA A 1 870 ? 22.641 -4.834 -43.324 1.00 74.06 870 ALA A CA 1
ATOM 6956 C C . ALA A 1 870 ? 22.388 -3.486 -42.625 1.00 74.06 870 ALA A C 1
ATOM 6958 O O . ALA A 1 870 ? 23.336 -2.723 -42.464 1.00 74.06 870 ALA A O 1
ATOM 6959 N N . ASN A 1 871 ? 21.142 -3.149 -42.262 1.00 75.25 871 ASN A N 1
ATOM 6960 C CA . ASN A 1 871 ? 20.856 -1.906 -41.543 1.00 75.25 871 ASN A CA 1
ATOM 6961 C C . ASN A 1 871 ? 20.987 -2.089 -40.031 1.00 75.25 871 ASN A C 1
ATOM 6963 O O . ASN A 1 871 ? 20.524 -3.083 -39.470 1.00 75.25 871 ASN A O 1
ATOM 6967 N N . ASP A 1 872 ? 21.544 -1.075 -39.376 1.00 75.50 872 ASP A N 1
ATOM 6968 C CA . ASP A 1 872 ? 21.514 -0.970 -37.924 1.00 75.50 872 ASP A CA 1
ATOM 6969 C C . ASP A 1 872 ? 20.082 -0.709 -37.451 1.00 75.50 872 ASP A C 1
ATOM 6971 O O . ASP A 1 872 ? 19.380 0.158 -37.977 1.00 75.50 872 ASP A O 1
ATOM 6975 N N . LEU A 1 873 ? 19.656 -1.443 -36.424 1.00 76.25 873 LEU A N 1
ATOM 6976 C CA . LEU A 1 873 ? 18.347 -1.252 -35.808 1.00 76.25 873 LEU A CA 1
ATOM 6977 C C . LEU A 1 873 ? 18.251 0.136 -35.173 1.00 76.25 873 LEU A C 1
ATOM 6979 O O . LEU A 1 873 ? 19.038 0.481 -34.286 1.00 76.25 873 LEU A O 1
ATOM 6983 N N . SER A 1 874 ? 17.244 0.915 -35.566 1.00 66.81 874 SER A N 1
ATOM 6984 C CA . SER A 1 874 ? 17.054 2.266 -35.040 1.00 66.81 874 SER A CA 1
ATOM 6985 C C . SER A 1 874 ? 15.590 2.578 -34.715 1.00 66.81 874 SER A C 1
ATOM 6987 O O . SER A 1 874 ? 14.662 2.090 -35.356 1.00 66.81 874 SER A O 1
ATOM 6989 N N . ILE A 1 875 ? 15.365 3.427 -33.704 1.00 60.22 875 ILE A N 1
ATOM 6990 C CA . ILE A 1 875 ? 14.024 3.980 -33.430 1.00 60.22 875 ILE A CA 1
ATOM 6991 C C . ILE A 1 875 ? 13.643 4.983 -34.531 1.00 60.22 875 ILE A C 1
ATOM 6993 O O . ILE A 1 875 ? 12.496 5.019 -34.970 1.00 60.22 875 ILE A O 1
ATOM 6997 N N . GLU A 1 876 ? 14.605 5.795 -34.988 1.00 57.16 876 GLU A N 1
ATOM 6998 C CA . GLU A 1 876 ? 14.384 6.859 -35.978 1.00 57.16 876 GLU A CA 1
ATOM 6999 C C . GLU A 1 876 ? 14.070 6.312 -37.378 1.00 57.16 876 GLU A C 1
ATOM 7001 O O . GLU A 1 876 ? 13.212 6.868 -38.061 1.00 57.16 876 GLU A O 1
ATOM 7006 N N . GLY A 1 877 ? 14.705 5.204 -37.777 1.00 61.59 877 GLY A N 1
ATOM 7007 C CA . GLY A 1 877 ? 14.407 4.472 -39.012 1.00 61.59 877 GLY A CA 1
ATOM 7008 C C . GLY A 1 877 ? 13.121 3.646 -38.947 1.00 61.59 877 GLY A C 1
ATOM 7009 O O . GLY A 1 877 ? 12.644 3.179 -39.975 1.00 61.59 877 GLY A O 1
ATOM 7010 N N . GLY A 1 878 ? 12.518 3.518 -37.760 1.00 64.81 878 GLY A N 1
ATOM 7011 C CA . GLY A 1 878 ? 11.251 2.823 -37.551 1.00 64.81 878 GLY A CA 1
ATOM 7012 C C . GLY A 1 878 ? 11.376 1.334 -37.230 1.00 64.81 878 GLY A C 1
ATOM 7013 O O . GLY A 1 878 ? 10.352 0.745 -36.887 1.00 64.81 878 GLY A O 1
ATOM 7014 N N . ASP A 1 879 ? 12.586 0.762 -37.251 1.00 69.12 879 ASP A N 1
ATOM 7015 C CA . ASP A 1 879 ? 12.857 -0.661 -36.982 1.00 69.12 879 ASP A CA 1
ATOM 7016 C C . ASP A 1 879 ? 12.539 -1.054 -35.527 1.00 69.12 879 ASP A C 1
ATOM 7018 O O . ASP A 1 879 ? 12.116 -2.177 -35.239 1.00 69.12 879 ASP A O 1
ATOM 7022 N N . LEU A 1 880 ? 12.739 -0.114 -34.593 1.00 64.88 880 LEU A N 1
ATOM 7023 C CA . LEU A 1 880 ? 12.511 -0.291 -33.160 1.00 64.88 880 LEU A CA 1
ATOM 7024 C C . LEU A 1 880 ? 11.369 0.596 -32.637 1.00 64.88 880 LEU A C 1
ATOM 7026 O O . LEU A 1 880 ? 11.138 1.722 -33.081 1.00 64.88 880 LEU A O 1
ATOM 7030 N N . THR A 1 881 ? 10.655 0.110 -31.629 1.00 64.94 881 THR A N 1
ATOM 7031 C CA . THR A 1 881 ? 9.744 0.897 -30.789 1.00 64.94 881 THR A CA 1
ATOM 7032 C C . THR A 1 881 ? 10.523 1.814 -29.834 1.00 64.94 881 THR A C 1
ATOM 7034 O O . THR A 1 881 ? 11.709 1.612 -29.569 1.00 64.94 881 THR A O 1
ATOM 7037 N N . ALA A 1 882 ? 9.842 2.780 -29.206 1.00 55.06 882 ALA A N 1
ATOM 7038 C CA . ALA A 1 882 ? 10.450 3.662 -28.200 1.00 55.06 882 ALA A CA 1
ATOM 7039 C C . ALA A 1 882 ? 11.031 2.910 -26.978 1.00 55.06 882 ALA A C 1
ATOM 7041 O O . ALA A 1 882 ? 11.917 3.426 -26.296 1.00 55.06 882 ALA A O 1
ATOM 7042 N N . ASN A 1 883 ? 10.566 1.678 -26.719 1.00 59.66 883 ASN A N 1
ATOM 7043 C CA . ASN A 1 883 ? 11.107 0.780 -25.695 1.00 59.66 883 ASN A CA 1
ATOM 7044 C C . ASN A 1 883 ? 12.132 -0.240 -26.235 1.00 59.66 883 ASN A C 1
ATOM 7046 O O . ASN A 1 883 ? 12.418 -1.218 -25.545 1.00 59.66 883 ASN A O 1
ATOM 7050 N N . MET A 1 884 ? 12.703 0.012 -27.421 1.00 60.38 884 MET A N 1
ATOM 7051 C CA . MET A 1 884 ? 13.764 -0.777 -28.065 1.00 60.38 884 MET A CA 1
ATOM 7052 C C . MET A 1 884 ? 13.359 -2.214 -28.433 1.00 60.38 884 MET A C 1
ATOM 7054 O O . MET A 1 884 ? 14.212 -3.097 -28.486 1.00 60.38 884 MET A O 1
ATOM 7058 N N . LYS A 1 885 ? 12.067 -2.469 -28.670 1.00 65.69 885 LYS A N 1
ATOM 7059 C CA . LYS A 1 885 ? 11.575 -3.742 -29.218 1.00 65.69 885 LYS A CA 1
ATOM 7060 C C . LYS A 1 885 ? 11.487 -3.651 -30.738 1.00 65.69 885 LYS A C 1
ATOM 7062 O O . LYS A 1 885 ? 11.124 -2.606 -31.264 1.00 65.69 885 LYS A O 1
ATOM 7067 N N . LEU A 1 886 ? 11.786 -4.742 -31.431 1.00 71.19 886 LEU A N 1
ATOM 7068 C CA . LEU A 1 886 ? 11.681 -4.811 -32.885 1.00 71.19 886 LEU A CA 1
ATOM 7069 C C . LEU A 1 886 ? 10.214 -4.728 -33.339 1.00 71.19 886 LEU A C 1
ATOM 7071 O O . LEU A 1 886 ? 9.342 -5.353 -32.728 1.00 71.19 886 LEU A O 1
ATOM 7075 N N . LYS A 1 887 ? 9.926 -3.955 -34.390 1.00 69.12 887 LYS A N 1
ATOM 7076 C CA . LYS A 1 887 ? 8.589 -3.910 -35.000 1.00 69.12 887 LYS A CA 1
ATOM 7077 C C . LYS A 1 887 ? 8.464 -4.997 -36.068 1.00 69.12 887 LYS A C 1
ATOM 7079 O O . LYS A 1 887 ? 9.264 -5.042 -36.993 1.00 69.12 887 LYS A O 1
ATOM 7084 N N . ARG A 1 888 ? 7.458 -5.870 -35.928 1.00 71.12 888 ARG A N 1
ATOM 7085 C CA . ARG A 1 888 ? 7.186 -6.967 -36.879 1.00 71.12 888 ARG A CA 1
ATOM 7086 C C . ARG A 1 888 ? 6.393 -6.539 -38.116 1.00 71.12 888 ARG A C 1
ATOM 7088 O O . ARG A 1 888 ? 6.558 -7.137 -39.173 1.00 71.12 888 ARG A O 1
ATOM 7095 N N . GLU A 1 889 ? 5.505 -5.556 -37.971 1.00 63.69 889 GLU A N 1
ATOM 7096 C CA . GLU A 1 889 ? 4.789 -4.956 -39.100 1.00 63.69 889 GLU A CA 1
ATOM 7097 C C . GLU A 1 889 ? 5.770 -4.028 -39.832 1.00 63.69 889 GLU A C 1
ATOM 7099 O O . GLU A 1 889 ? 6.124 -2.973 -39.301 1.00 63.69 889 GLU A O 1
ATOM 7104 N N . LEU A 1 890 ? 6.270 -4.488 -40.986 1.00 43.03 890 LEU A N 1
ATOM 7105 C CA . LEU A 1 890 ? 7.124 -3.727 -41.907 1.00 43.03 890 LEU A CA 1
ATOM 7106 C C . LEU A 1 890 ? 6.301 -2.782 -42.784 1.00 43.03 890 LEU A C 1
ATOM 7108 O O . LEU A 1 890 ? 5.248 -3.232 -43.295 1.00 43.03 890 LEU A O 1
#

pLDDT: mean 88.04, std 10.16, range [39.81, 98.44]

Solvent-accessible surface area (backbone atoms only — not comparable to full-atom values): 47668 Å² total; per-residue (Å²): 131,73,57,27,32,38,30,34,29,34,58,38,68,65,28,39,43,29,51,51,44,40,61,76,76,46,85,55,31,34,38,34,34,27,77,40,97,39,53,72,54,16,44,50,52,39,49,47,52,36,66,93,36,62,73,57,57,72,28,53,82,74,48,29,47,70,40,42,29,36,48,64,34,73,66,28,69,49,55,71,65,58,43,50,57,46,23,75,55,38,23,32,37,42,44,50,59,68,64,79,61,56,84,50,58,50,74,64,40,26,40,45,31,26,45,14,47,52,39,50,48,54,44,49,54,58,10,40,76,72,69,60,43,66,32,41,31,39,57,55,43,49,57,36,48,36,58,54,68,44,81,41,55,48,86,65,81,57,68,90,66,42,59,88,36,42,43,35,48,28,42,37,55,24,52,54,48,57,75,68,63,82,59,56,30,31,40,39,16,42,45,48,73,42,30,27,49,82,66,9,55,65,48,68,62,55,75,70,45,47,55,53,52,33,39,79,67,69,72,46,52,70,40,75,23,55,56,75,41,43,43,45,67,24,37,40,53,59,52,15,48,51,50,53,54,44,63,73,36,74,88,41,57,79,36,43,30,34,48,49,56,51,82,92,68,34,49,31,54,47,57,54,51,52,51,49,38,54,50,33,36,73,78,67,71,39,89,65,79,81,74,43,64,41,75,42,78,74,63,63,77,71,60,75,80,79,87,58,87,86,59,79,80,47,74,65,52,55,52,55,74,41,42,78,65,55,68,56,57,62,43,71,42,38,68,60,35,36,72,74,75,41,75,92,83,81,56,63,83,70,24,47,59,27,33,47,51,39,36,53,58,52,59,64,53,59,62,67,75,60,45,56,40,51,36,46,58,55,37,44,73,32,82,91,34,42,46,40,38,29,38,35,53,96,95,39,79,44,79,43,55,31,66,60,51,48,49,50,23,37,9,39,33,35,20,43,46,75,74,64,56,44,64,67,39,29,38,31,37,32,40,44,39,33,68,61,52,52,30,49,56,34,18,34,45,35,44,28,12,20,36,33,38,39,57,66,71,46,55,49,65,57,54,40,51,50,41,60,73,68,56,33,61,34,38,37,40,28,39,76,70,58,70,75,47,56,86,63,38,69,85,86,46,48,50,34,34,56,45,64,84,93,50,94,72,60,91,90,42,44,43,43,68,61,43,38,65,66,22,49,80,86,71,81,69,52,93,64,56,48,82,38,58,32,35,36,39,64,38,79,47,92,83,75,60,70,46,32,34,32,36,26,31,43,29,55,34,51,45,12,47,51,60,34,43,68,52,56,77,74,60,35,58,33,73,43,26,41,70,46,61,62,59,47,46,44,53,57,33,46,43,45,64,63,49,8,62,62,58,32,69,26,32,39,39,44,34,18,35,50,53,71,90,48,44,78,70,43,34,53,73,64,35,26,33,49,46,78,45,46,44,68,60,56,52,53,56,48,49,60,38,54,72,32,74,68,38,42,51,58,73,71,50,64,99,45,73,67,47,64,63,46,31,63,54,51,44,52,46,56,27,46,70,58,10,42,66,58,37,78,46,39,36,32,28,94,56,86,65,51,54,65,61,50,46,57,35,43,77,47,71,41,73,68,20,34,34,37,51,45,85,58,28,54,63,46,23,41,23,39,94,97,55,64,53,88,76,35,26,16,36,60,42,85,83,42,47,76,51,63,50,100,81,31,33,36,29,41,34,40,67,50,48,39,90,34,57,68,53,83,89,52,82,61,57,54,58,99,74,27,35,61,68,55,31,26,42,51,70,47,98,89,62,32,36,30,77,68,39,38,67,91,64,41,35,40,25,60,82,71,50,76,37,45,42,67,66,53,31,44,58,54,46,68,38,84,51,36,75,43,64,46,67,48,37,68,63,28,79,38,26,33,35,43,33,35,60,46,99,86,59,54,74,66,60,48,53,53,45,52,56,55,56,36,73,80,38,58,79,69,68,21,67,76,48,73,45,79,55,89,71,82,86,30,56,90,82,55,44,22,36,63,86,72,44,78,55,85,84,125